Protein 4DKW (pdb70)

Nearest PDB structures (foldseek):
  4dkw-assembly2_B  TM=1.005E+00  e=5.550E-45  Lederbergvirus P22
  2w36-assembly1_A  TM=4.297E-01  e=3.654E-02  Thermotoga maritima
  6ozg-assembly1_A  TM=3.885E-01  e=4.145E-02  Thermotoga maritima
  6ozf-assembly1_A  TM=3.669E-01  e=4.415E-02  Thermotoga maritima
  3hd0-assembly1_A  TM=2.990E-01  e=3.220E-02  Thermotoga maritima

Secondary structure (DSSP, 8-state):
--TTEES--S-HHHHEE---PPPTTSEEEEEEE--SSSPEEEEEEEEETTTTEEEEEEEEEESS--HHHHHHHHHHHHTT-EEE---SS-SSSSS-HHHHHHHHHHHT-EE-SS----TTS---HHHHHHHHHHHHHTT-EEEETT-HHHHHHHHH-EE-TTS-B--SS-HHHHHHHHHHHTGGG-EEHHHHH-/--BTEES--S-HHHHEE---PPPTTSEEEEEEE--SSSPEEEEEEEEETTTTEEEEEEEEEESS--HHHHHHHHHHHHTT-EEE---SS-SSSSS-HHHHHHHHHHHT-EE-SS----TTS---HHHHHHHHHHHHHTT-EEEETT-HHHHHHHHH-EE-TTS-B--SS-HHHHHHHHHHHTGGG-EEHHHHH-/--BTEES--S-HHHHEE---PPPTTSEEEEEEE--SSSPEEEEEEEEETTTTEEEEEEEEEESS--HHHHHHHHHHHHTT-EEE---SS-SSSSS-HHHHHHHHHHHT-EE-SS----TTS---HHHHHHHHHHHHHTT-EEEETT-HHHHHHHHH-EE-TTS-B--SS-HHHHHHHHHHHTGGG-EEHHHHH-/--BTEES--S-HHHHEE---PPPTTSEEEEEEE--SSSPEEEEEEEEETTTTEEEEEEEEEESS--HHHHHHHHHHHHTT-EEE---SS-SSSSS-HHHHHHHHHHHT-EE-SS----TTS---HHHHHHHHHHHHHTT-EEEETT-HHHHHHHHH-EE-TTS-B--SS-HHHHHHHHHHHTGGG-EEHHHHH-

Solvent-accessible surface area: 35412 Å² total; per-residue (Å²): 133,29,45,68,21,38,6,3,142,14,90,13,74,43,0,47,25,30,44,23,161,12,32,58,87,1,47,2,2,0,0,0,16,26,21,132,122,134,34,0,0,0,0,10,1,7,37,13,85,123,31,56,8,4,21,0,2,82,26,39,52,103,47,104,17,62,10,110,89,0,44,49,51,0,100,107,49,0,66,72,6,20,0,0,0,19,48,77,35,141,138,184,133,179,31,11,1,88,101,50,42,68,85,8,40,121,18,34,7,46,21,17,95,93,42,4,17,23,104,127,50,31,74,16,20,2,25,0,3,6,54,9,63,44,11,7,115,94,16,60,1,30,0,1,51,94,3,39,36,2,0,73,1,0,16,72,5,24,33,47,102,24,4,61,18,40,118,80,78,12,13,0,12,22,0,1,10,28,0,11,2,4,59,102,85,10,57,45,45,143,84,12,152,157,166,59,47,72,20,74,6,3,141,12,90,40,128,69,0,6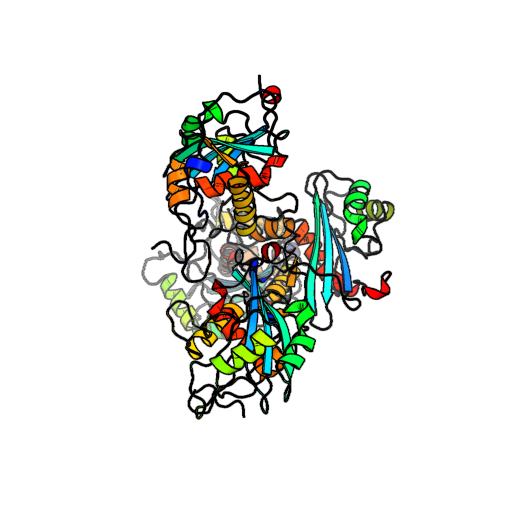0,27,138,58,72,162,12,41,58,89,12,46,3,3,0,0,0,17,26,22,131,123,137,34,0,0,0,0,9,2,6,37,18,87,127,58,56,19,4,36,0,2,81,26,39,52,102,47,106,16,62,10,110,88,0,43,48,51,0,101,109,48,0,68,72,5,19,0,0,0,18,48,33,18,90,136,184,57,119,36,8,1,76,83,47,41,67,100,9,40,118,18,35,6,46,20,18,94,88,23,4,16,23,105,122,52,30,76,11,18,2,19,0,3,6,51,9,64,50,11,7,115,108,30,62,1,44,0,1,53,99,3,69,35,2,0,87,2,0,82,85,6,23,38,48,104,21,4,61,17,40,120,79,78,12,13,0,12,23,0,2,8,28,0,11,2,4,60,101,87,9,56,48,45,142,82,13,152,155,168,58,45,75,22,74,6,3,143,14,90,41,128,68,0,59,26,138,58,72,162,12,42,58,44,12,20,2,2,0,0,0,16,26,23,131,123,135,35,0,0,0,0,9,2,7,5,17,13,46,59,24,19,3,36,0,2,82,27,39,54,103,46,105,16,60,10,109,90,0,42,49,51,0,98,108,50,0,67,73,6,20,0,0,0,19,49,76,34,143,136,185,132,180,30,11,1,93,101,48,42,67,86,8,41,120,17,36,6,46,21,17,92,92,42,4,17,21,44,125,51,31,74,54,30,79,46,0,3,54,63,8,64,74,11,6,114,108,30,60,1,44,0,1,50,100,3,70,37,1,0,86,2,0,83,83,5,24,51,47,153,132,32,145,18,38,132,78,78,12,14,0,12,22,0,1,8,28,0,11,1,4,23,57,86,9,57,8,45,67,78,12,150,154,166,57,44,74,22,74,6,3,143,13,91,39,78,43,0,57,25,32,45,24,160,13,31,56,48,0,18,2,2,0,0,0,16,25,21,131,123,134,36,0,0,0,0,9,2,6,5,13,14,50,30,29,8,4,20,0,2,83,27,38,52,103,47,102,16,60,9,109,88,0,43,49,51,0,99,109,49,0,67,72,6,19,0,0,0,18,49,78,36,141,137,187,133,181,30,11,1,92,101,49,42,67,86,8,39,121,17,35,6,44,21,17,91,91,42,4,17,21,45,124,50,30,75,53,31,80,47,0,3,54,63,9,64,75,10,7,116,90,15,56,1,32,0,1,51,97,2,70,35,2,0,85,2,0,82,83,6,24,52,47,152,132,32,148,18,37,131,78,77,12,13,0,12,21,0,1,8,28,0,11,0,4,28,56,86,11,56,6,44,61,76,12,153,157

Foldseek 3Di:
DLAPHALQPDPQVLQEDAADDDDQQKFKAKEWEDAAQAKIKIWMKIADPVVRAIEGHDIDIGHHDALLRVCVVCVVPQAQHEYAYADPADDPGDDDTPNSLVRNVVSHGNYDPDHFAAPVRHDDPVVLSVVVSVCSVVSRHHYYPVHVLVVVLSVRFHAHNVGHTDPPSCNRVSRVSSCVRVVVRTGRNNVRPD/DLAPHALQPADQVLFEDAADDDDQQKFKAKEWEDAAQAKIKIWMKIADVVVGAIEGHDIDIGHHDALLRVCVVCVVPQAQHEYAYADPADDPGDDDTPNSLVRNVVSHGNYDPDHFAAPVRHDDPVVLSVVVSVCSVVSRHHYYPVHVLVVVLSVRFHAHNVGHTDPDSCNRVSRVSSCVRVVVRTGRNNVSPD/DLAPHALQPADQVLFADAADDDDQQKFKAKEWEDAAQAKIKIWMKIADVVVRAIEGHDIDIGHHDALLRVCVVCVVPQAQHEYAYADPADDPGDDDTPNSLVRNVVSHGNYDPDHFAAPVRHDDPVVLSVVQSVCSVVSRHHYYPVHVLVVVLSVSFHAHNVGHTDPDSCNRVSRVSRCVRVVVRTGRNNVSPD/DLAPHALQPDPQVLQEDADDDDDQQKFKAKEWEDAAQAKIKIWMKIADPVVRAIEGHDIDIGHHDALLRVCVVCVVPQAQHEYAYADPADDPGDDDTPNSLVRNVVSHGNYDPDHFAAPVRHDDPVVLSVVQSVCSVVSRHHYYPVHVLVVVLSVRFHAHNVGHTDPDSCNRVSRVSSCVRVVVRTGRNNVRPD

B-factor: mean 39.51, std 26.54, range [8.55, 176.89]

CATH classification: 3.30.420.280

GO terms:
  GO:0043493 viral terminase complex (C, IDA)
  GO:0098009 viral terminase, large subunit (C, IDA)

InterPro domains:
  IPR027417 P-loop containing nucleoside triphosphate hydrolase [G3DSA:3.40.50.300] (43-286)
  IPR035421 Terminase, large subunit gp17-like, C-terminal [PF17289] (319-470)
  IPR044265 Terminase, large subunit BPP22-like [MF_04148] (12-477)

Organism: Salmonella phage P22 (NCBI:txid10754)

Sequence (776 aa):
TMGSGRIFQIPEETIKCQPFECPDHFYVIDAQDFGWNHPQAHIQLWWDKDADVFYLARVWKKSENTAVQAWGAVKSWANKIPVAWPHDGHQHEKGGGEQLKTQYADAGFSMLPDHATFPDGGNSVESGISELRDLMLEGRFKVFNTCEPFFEEFRLYHRDENGKIVKTNDDVLDATRYGYMMRRFARMMRDIRKTMGSGRIFQIPEETIKCQPFECPDHFYVIDAQDFGWNHPQAHIQLWWDKDADVFYLARVWKKSENTAVQAWGAVKSWANKIPVAWPHDGHQHEKGGGEQLKTQYADAGFSMLPDHATFPDGGNSVESGISELRDLMLEGRFKVFNTCEPFFEEFRLYHRDENGKIVKTNDDVLDATRYGYMMRRFARMMRDIRKTMGSGRIFQIPEETIKCQPFECPDHFYVIDAQDFGWNHPQAHIQLWWDKDADVFYLARVWKKSENTAVQAWGAVKSWANKIPVAWPHDGHQHEKGGGEQLKTQYADAGFSMLPDHATFPDGGNSVESGISELRDLMLEGRFKVFNTCEPFFEEFRLYHRDENGKIVKTNDDVLDATRYGYMMRRFARMMRDIRKTMGSGRIFQIPEETIKCQPFECPDHFYVIDAQDFGWNHPQAHIQLWWDKDADVFYLARVWKKSENTAVQAWGAVKSWANKIPVAWPHDGHQHEKGGGEQLKTQYADAGFSMLPDHATFPDGGNSVESGISELRDLMLEGRFKVFNTCEPFFEEFRLYHRDENGKIVKTNDDVLDATRYGYMMRRFARMMRDIRK

Radius of gyration: 32.74 Å; Cα contacts (8 Å, |Δi|>4): 1589; chains: 4; bounding box: 78×77×93 Å

Structure (mmCIF, N/CA/C/O backbone):
data_4DKW
#
_entry.id   4DKW
#
_cell.length_a   60.921
_cell.length_b   139.795
_cell.length_c   61.005
_cell.angle_alpha   90.00
_cell.angle_beta   95.10
_cell.angle_gamma   90.00
#
_symmetry.space_group_name_H-M   'P 1 21 1'
#
loop_
_entity.id
_entity.type
_entity.pdbx_description
1 polymer 'Large terminase protein'
2 non-polymer 'MAGNESIUM ION'
3 non-polymer 'SULFATE ION'
4 water water
#
loop_
_atom_site.group_PDB
_atom_site.id
_atom_site.type_symbol
_atom_site.label_atom_id
_atom_site.label_alt_id
_atom_site.label_comp_id
_atom_site.label_asym_id
_atom_site.label_entity_id
_atom_site.label_seq_id
_atom_site.pdbx_PDB_ins_code
_atom_site.Cartn_x
_atom_site.Cartn_y
_atom_site.Cartn_z
_atom_site.occupancy
_atom_site.B_iso_or_equiv
_atom_site.auth_seq_id
_atom_site.auth_comp_id
_atom_site.auth_asym_id
_atom_site.auth_atom_id
_atom_site.pdbx_PDB_model_num
ATOM 1 N N . THR A 1 1 ? -51.590 42.050 -16.338 1.00 72.11 289 THR A N 1
ATOM 2 C CA . THR A 1 1 ? -52.494 42.304 -17.459 1.00 81.41 289 THR A CA 1
ATOM 3 C C . THR A 1 1 ? -51.964 41.705 -18.779 1.00 78.46 289 THR A C 1
ATOM 4 O O . THR A 1 1 ? -52.711 41.056 -19.529 1.00 65.79 289 THR A O 1
ATOM 8 N N . MET A 1 2 ? -50.680 41.930 -19.057 1.00 78.54 290 MET A N 1
ATOM 9 C CA . MET A 1 2 ? -49.968 41.191 -20.102 1.00 66.49 290 MET A CA 1
ATOM 10 C C . MET A 1 2 ? -49.060 40.146 -19.469 1.00 65.77 290 MET A C 1
ATOM 11 O O . MET A 1 2 ? -48.070 39.733 -20.073 1.00 65.60 290 MET A O 1
ATOM 16 N N . GLY A 1 3 ? -49.412 39.739 -18.247 1.00 62.47 291 GLY A N 1
ATOM 17 C CA . GLY A 1 3 ? -48.689 38.727 -17.496 1.00 55.82 291 GLY A CA 1
ATOM 18 C C . GLY A 1 3 ? -47.215 39.030 -17.294 1.00 52.66 291 GLY A C 1
ATOM 19 O O . GLY A 1 3 ? -46.843 40.128 -16.867 1.00 45.26 291 GLY A O 1
ATOM 20 N N . SER A 1 4 ? -46.375 38.044 -17.604 1.00 52.26 292 SER A N 1
ATOM 21 C CA . SER A 1 4 ? -44.928 38.219 -17.555 1.00 53.86 292 SER A CA 1
ATOM 22 C C . SER A 1 4 ? -44.384 38.785 -18.877 1.00 55.39 292 SER A C 1
ATOM 23 O O . SER A 1 4 ? -43.171 38.930 -19.049 1.00 56.08 292 SER A O 1
ATOM 26 N N . GLY A 1 5 ? -45.283 39.096 -19.811 1.00 45.87 293 GLY A N 1
ATOM 27 C CA . GLY A 1 5 ? -44.900 39.769 -21.039 1.00 42.94 293 GLY A CA 1
ATOM 28 C C . GLY A 1 5 ? -45.459 39.165 -22.313 1.00 41.64 293 GLY A C 1
ATOM 29 O O . GLY A 1 5 ? -45.897 38.004 -22.340 1.00 37.22 293 GLY A O 1
ATOM 30 N N . ARG A 1 6 ? -45.437 39.962 -23.378 1.00 36.37 294 ARG A N 1
ATOM 31 C CA . ARG A 1 6 ? -45.938 39.515 -24.668 1.00 33.42 294 ARG A CA 1
ATOM 32 C C . ARG A 1 6 ? -45.072 38.423 -25.272 1.00 37.30 294 ARG A C 1
ATOM 33 O O . ARG A 1 6 ? -43.850 38.406 -25.089 1.00 39.23 294 ARG A O 1
ATOM 41 N N . ILE A 1 7 ? -45.726 37.508 -25.984 1.00 32.73 295 ILE A N 1
ATOM 42 C CA . ILE A 1 7 ? -45.069 36.368 -26.591 1.00 30.71 295 ILE A CA 1
ATOM 43 C C . ILE A 1 7 ? -44.289 36.796 -27.832 1.00 32.14 295 ILE A C 1
ATOM 44 O O . ILE A 1 7 ? -43.141 36.391 -28.017 1.00 35.40 295 ILE A O 1
ATOM 49 N N . PHE A 1 8 ? -44.906 37.628 -28.667 1.00 31.86 296 PHE A N 1
ATOM 50 C CA . PHE A 1 8 ? -44.243 38.171 -29.854 1.00 30.62 296 PHE A CA 1
ATOM 51 C C . PHE A 1 8 ? -43.866 39.642 -29.624 1.00 35.98 296 PHE A C 1
ATOM 52 O O . PHE A 1 8 ? -44.655 40.552 -29.886 1.00 37.95 296 PHE A O 1
ATOM 60 N N . GLN A 1 9 ? -42.663 39.879 -29.113 1.00 36.47 297 GLN A N 1
ATOM 61 C CA . GLN A 1 9 ? -42.204 41.247 -28.902 1.00 41.88 297 GLN A CA 1
ATOM 62 C C . GLN A 1 9 ? -41.537 41.793 -30.158 1.00 46.54 297 GLN A C 1
ATOM 63 O O . GLN A 1 9 ? -40.332 42.055 -30.193 1.00 47.36 297 GLN A O 1
ATOM 69 N N . ILE A 1 10 ? -42.362 41.962 -31.184 1.00 43.58 298 ILE A N 1
ATOM 70 C CA . ILE A 1 10 ? -41.924 42.322 -32.514 1.00 42.03 298 ILE A CA 1
ATOM 71 C C . ILE A 1 10 ? -42.869 43.417 -32.988 1.00 44.86 298 ILE A C 1
ATOM 72 O O . ILE A 1 10 ? -44.081 43.315 -32.799 1.00 45.54 298 ILE A O 1
ATOM 77 N N . PRO A 1 11 ? -42.320 44.493 -33.567 1.00 44.99 299 PRO A N 1
ATOM 78 C CA . PRO A 1 11 ? -43.170 45.549 -34.131 1.00 46.11 299 PRO A CA 1
ATOM 79 C C . PRO A 1 11 ? -44.084 44.995 -35.224 1.00 39.50 299 PRO A C 1
ATOM 80 O O . PRO A 1 11 ? -43.576 44.389 -36.168 1.00 44.05 299 PRO A O 1
ATOM 84 N N . GLU A 1 12 ? -45.395 45.198 -35.089 1.00 32.95 300 GLU A N 1
ATOM 85 C CA . GLU A 1 12 ? -46.382 44.764 -36.092 1.00 32.11 300 GLU A CA 1
ATOM 86 C C . GLU A 1 12 ? -46.016 45.114 -37.521 1.00 31.72 300 GLU A C 1
ATOM 87 O O . GLU A 1 12 ? -46.257 44.346 -38.445 1.00 29.57 300 GLU A O 1
ATOM 93 N N . GLU A 1 13 ? -45.448 46.296 -37.697 1.00 35.82 301 GLU A N 1
ATOM 94 C CA . GLU A 1 13 ? -45.151 46.793 -39.022 1.00 34.91 301 GLU A CA 1
ATOM 95 C C . GLU A 1 13 ? -44.055 45.996 -39.715 1.00 36.65 301 GLU A C 1
ATOM 96 O O . GLU A 1 13 ? -44.006 45.960 -40.945 1.00 38.75 301 GLU A O 1
ATOM 102 N N . THR A 1 14 ? -43.203 45.334 -38.930 1.00 31.01 302 THR A N 1
ATOM 103 C CA . THR A 1 14 ? -42.173 44.474 -39.506 1.00 38.76 302 THR A CA 1
ATOM 104 C C . THR A 1 14 ? -42.751 43.200 -40.132 1.00 36.71 302 THR A C 1
ATOM 105 O O . THR A 1 14 ? -42.171 42.649 -41.065 1.00 42.47 302 THR A O 1
ATOM 109 N N . ILE A 1 15 ? -43.906 42.747 -39.651 1.00 34.70 303 ILE A N 1
ATOM 110 C CA . ILE A 1 15 ? -44.517 41.542 -40.225 1.00 27.12 303 ILE A CA 1
ATOM 111 C C . ILE A 1 15 ? -45.718 41.815 -41.146 1.00 26.77 303 ILE A C 1
ATOM 112 O O . ILE A 1 15 ? -46.243 40.899 -41.775 1.00 34.80 303 ILE A O 1
ATOM 117 N N . LYS A 1 16 ? -46.129 43.074 -41.240 1.00 27.61 304 LYS A N 1
ATOM 118 C CA . LYS A 1 16 ? -47.279 43.466 -42.055 1.00 27.84 304 LYS A CA 1
ATOM 119 C C . LYS A 1 16 ? -46.822 43.672 -43.509 1.00 30.06 304 LYS A C 1
ATOM 120 O O . LYS A 1 16 ? -45.712 44.131 -43.741 1.00 32.87 304 LYS A O 1
ATOM 126 N N . CYS A 1 17 ? -47.650 43.303 -44.487 1.00 26.69 305 CYS A N 1
ATOM 127 C CA . CYS A 1 17 ? -47.329 43.582 -45.892 1.00 26.66 305 CYS A CA 1
ATOM 128 C C . CYS A 1 17 ? -48.573 43.959 -46.683 1.00 26.66 305 CYS A C 1
ATOM 129 O O . CYS A 1 17 ? -49.682 43.648 -46.260 1.00 26.42 305 CYS A O 1
ATOM 132 N N . GLN A 1 18 ? -48.380 44.627 -47.824 1.00 30.87 306 GLN A N 1
ATOM 133 C CA . GLN A 1 18 ? -49.467 44.897 -48.775 1.00 27.78 306 GLN A CA 1
ATOM 134 C C . GLN A 1 18 ? -49.922 43.619 -49.464 1.00 26.23 306 GLN A C 1
ATOM 135 O O . GLN A 1 18 ? -49.087 42.813 -49.868 1.00 27.34 306 GLN A O 1
ATOM 141 N N . PRO A 1 19 ? -51.247 43.432 -49.603 1.00 28.52 307 PRO A N 1
ATOM 142 C CA . PRO A 1 19 ? -51.790 42.289 -50.343 1.00 24.68 307 PRO A CA 1
ATOM 143 C C . PRO A 1 19 ? -51.323 42.263 -51.802 1.00 25.66 307 PRO A C 1
ATOM 144 O O . PRO A 1 19 ? -51.072 43.304 -52.403 1.00 32.94 307 PRO A O 1
ATOM 148 N N . PHE A 1 20 ? -51.218 41.064 -52.358 1.00 27.00 308 PHE A N 1
ATOM 149 C CA . PHE A 1 20 ? -50.851 40.867 -53.746 1.00 23.38 308 PHE A CA 1
ATOM 150 C C . PHE A 1 20 ? -51.550 39.600 -54.190 1.00 30.34 308 PHE A C 1
ATOM 151 O O . PHE A 1 20 ? -52.099 38.865 -53.357 1.00 27.16 308 PHE A O 1
ATOM 159 N N . GLU A 1 21 ? -51.551 39.341 -55.492 1.00 32.20 309 GLU A N 1
ATOM 160 C CA . GLU A 1 21 ? -52.119 38.097 -56.003 1.00 32.95 309 GLU A CA 1
ATOM 161 C C . GLU A 1 21 ? -51.124 36.947 -55.905 1.00 27.90 309 GLU A C 1
ATOM 162 O O . GLU A 1 21 ? -49.928 37.114 -56.166 1.00 28.63 309 GLU A O 1
ATOM 168 N N . CYS A 1 22 ? -51.625 35.774 -55.534 1.00 23.21 310 CYS A N 1
ATOM 169 C CA . CYS A 1 22 ? -50.768 34.603 -55.363 1.00 29.27 310 CYS A CA 1
ATOM 170 C C . CYS A 1 22 ? -50.112 34.153 -56.672 1.00 32.39 310 CYS A C 1
ATOM 171 O O . CYS A 1 22 ? -50.806 33.781 -57.624 1.00 34.83 310 CYS A O 1
ATOM 174 N N . PRO A 1 23 ? -48.768 34.181 -56.723 1.00 32.07 311 PRO A N 1
ATOM 175 C CA . PRO A 1 23 ? -48.064 33.636 -57.890 1.00 28.06 311 PRO A CA 1
ATOM 176 C C . PRO A 1 23 ? -48.346 32.134 -58.046 1.00 31.15 311 PRO A C 1
ATOM 177 O O . PRO A 1 23 ? -48.602 31.438 -57.060 1.00 33.49 311 PRO A O 1
ATOM 181 N N . ASP A 1 24 ? -48.304 31.661 -59.285 1.00 32.88 312 ASP A N 1
ATOM 182 C CA . ASP A 1 24 ? -48.569 30.268 -59.624 1.00 28.28 312 ASP A CA 1
ATOM 183 C C . ASP A 1 24 ? -47.745 29.253 -58.835 1.00 25.98 312 ASP A C 1
ATOM 184 O O . ASP A 1 24 ? -48.204 28.148 -58.561 1.00 31.54 312 ASP A O 1
ATOM 189 N N . HIS A 1 25 ? -46.522 29.619 -58.493 1.00 24.06 313 HIS A N 1
ATOM 190 C CA . HIS A 1 25 ? -45.579 28.693 -57.891 1.00 23.96 313 HIS A CA 1
ATOM 191 C C . HIS A 1 25 ? -45.595 28.733 -56.365 1.00 21.25 313 HIS A C 1
ATOM 192 O O . HIS A 1 25 ? -44.842 28.003 -55.730 1.00 25.12 313 HIS A O 1
ATOM 199 N N . PHE A 1 26 ? -46.430 29.581 -55.773 1.00 23.45 314 PHE A N 1
ATOM 200 C CA . PHE A 1 26 ? -46.564 29.593 -54.312 1.00 24.57 314 PHE A CA 1
ATOM 201 C C . PHE A 1 26 ? -47.439 28.432 -53.922 1.00 21.29 314 PHE A C 1
ATOM 202 O O . PHE A 1 26 ? -48.264 28.001 -54.711 1.00 21.55 314 PHE A O 1
ATOM 210 N N . TYR A 1 27 ? -47.251 27.930 -52.707 1.00 20.54 315 TYR A N 1
ATOM 211 C CA . TYR A 1 27 ? -48.113 26.889 -52.168 1.00 21.17 315 TYR A CA 1
ATOM 212 C C . TYR A 1 27 ? -49.179 27.477 -51.244 1.00 21.38 315 TYR A C 1
ATOM 213 O O . TYR A 1 27 ? -48.969 28.520 -50.621 1.00 24.27 315 TYR A O 1
ATOM 222 N N . VAL A 1 28 ? -50.326 26.809 -51.175 1.00 22.24 316 VAL A N 1
ATOM 223 C CA . VAL A 1 28 ? -51.491 27.333 -50.467 1.00 21.44 316 VAL A CA 1
ATOM 224 C C . VAL A 1 28 ? -52.070 26.285 -49.523 1.00 21.04 316 VAL A C 1
ATOM 225 O O . VAL A 1 28 ? -52.245 25.131 -49.904 1.00 24.97 316 VAL A O 1
ATOM 229 N N . ILE A 1 29 ? -52.353 26.689 -48.289 1.00 19.69 317 ILE A N 1
ATOM 230 C CA . ILE A 1 29 ? -53.009 25.812 -47.322 1.00 19.12 317 ILE A CA 1
ATOM 231 C C . ILE A 1 29 ? -53.935 26.629 -46.426 1.00 21.53 317 ILE A C 1
ATOM 232 O O . ILE A 1 29 ? -53.663 27.788 -46.120 1.00 20.15 317 ILE A O 1
ATOM 237 N N . ASP A 1 30 ? -55.057 26.025 -46.056 1.00 25.66 318 ASP A N 1
ATOM 238 C CA . ASP A 1 30 ? -56.013 26.649 -45.155 1.00 24.38 318 ASP A CA 1
ATOM 239 C C . ASP A 1 30 ? -55.925 25.973 -43.802 1.00 27.70 318 ASP A C 1
ATOM 240 O O . ASP A 1 30 ? -55.378 24.869 -43.678 1.00 28.63 318 ASP A O 1
ATOM 245 N N . ALA A 1 31 ? -56.471 26.631 -42.788 1.00 23.31 319 ALA A N 1
ATOM 246 C CA . ALA A 1 31 ? -56.552 26.011 -41.481 1.00 24.71 319 ALA A CA 1
ATOM 247 C C . ALA A 1 31 ? -57.783 26.486 -40.727 1.00 28.12 319 ALA A C 1
ATOM 248 O O . ALA A 1 31 ? -58.303 27.580 -40.982 1.00 24.56 319 ALA A O 1
ATOM 250 N N . GLN A 1 32 ? -58.231 25.655 -39.791 1.00 29.98 320 GLN A N 1
ATOM 251 C CA . GLN A 1 32 ? -59.457 25.899 -39.042 1.00 32.62 320 GLN A CA 1
ATOM 252 C C . GLN A 1 32 ? -59.206 25.781 -37.542 1.00 32.06 320 GLN A C 1
ATOM 253 O O . GLN A 1 32 ? -58.511 24.874 -37.092 1.00 34.01 320 GLN A O 1
ATOM 259 N N . ASP A 1 33 ? -59.758 26.713 -36.773 1.00 28.92 321 ASP A N 1
ATOM 260 C CA . ASP A 1 33 ? -59.887 26.521 -35.337 1.00 32.31 321 ASP A CA 1
ATOM 261 C C . ASP A 1 33 ? -61.377 26.451 -35.074 1.00 29.76 321 ASP A C 1
ATOM 262 O O . ASP A 1 33 ? -62.126 27.320 -35.513 1.00 35.42 321 ASP A O 1
ATOM 267 N N . PHE A 1 34 ? -61.817 25.407 -34.385 1.00 30.68 322 PHE A N 1
ATOM 268 C CA . PHE A 1 34 ? -63.244 25.237 -34.141 1.00 36.18 322 PHE A CA 1
ATOM 269 C C . PHE A 1 34 ? -63.679 26.103 -32.964 1.00 34.38 322 PHE A C 1
ATOM 270 O O . PHE A 1 34 ? -62.869 26.416 -32.084 1.00 36.15 322 PHE A O 1
ATOM 278 N N . GLY A 1 35 ? -64.948 26.508 -32.970 1.00 34.06 323 GLY A N 1
ATOM 279 C CA . GLY A 1 35 ? -65.494 27.324 -31.897 1.00 37.47 323 GLY A CA 1
ATOM 280 C C . GLY A 1 35 ? -66.933 27.770 -32.090 1.00 45.87 323 GLY A C 1
ATOM 281 O O . GLY A 1 35 ? -67.317 28.202 -33.177 1.00 42.76 323 GLY A O 1
ATOM 282 N N . TRP A 1 36 ? -67.731 27.667 -31.029 1.00 50.80 324 TRP A N 1
ATOM 283 C CA . TRP A 1 36 ? -69.092 28.196 -31.054 1.00 57.42 324 TRP A CA 1
ATOM 284 C C . TRP A 1 36 ? -69.243 29.422 -30.134 1.00 57.74 324 TRP A C 1
ATOM 285 O O . TRP A 1 36 ? -69.488 30.540 -30.603 1.00 44.26 324 TRP A O 1
ATOM 296 N N . ASN A 1 37 ? -69.098 29.206 -28.828 1.00 61.37 325 ASN A N 1
ATOM 297 C CA . ASN A 1 37 ? -69.104 30.312 -27.875 1.00 57.82 325 ASN A CA 1
ATOM 298 C C . ASN A 1 37 ? -67.859 31.169 -28.042 1.00 56.24 325 ASN A C 1
ATOM 299 O O . ASN A 1 37 ? -67.927 32.400 -27.998 1.00 61.24 325 ASN A O 1
ATOM 304 N N . HIS A 1 38 ? -66.721 30.498 -28.210 1.00 56.36 326 HIS A N 1
ATOM 305 C CA . HIS A 1 38 ? -65.483 31.146 -28.624 1.00 49.38 326 HIS A CA 1
ATOM 306 C C . HIS A 1 38 ? -65.537 31.330 -30.132 1.00 40.50 326 HIS A C 1
ATOM 307 O O . HIS A 1 38 ? -66.242 30.593 -30.825 1.00 40.59 326 HIS A O 1
ATOM 314 N N . PRO A 1 39 ? -64.805 32.321 -30.651 1.00 38.20 327 PRO A N 1
ATOM 315 C CA . PRO A 1 39 ? -64.800 32.467 -32.110 1.00 38.64 327 PRO A CA 1
ATOM 316 C C . PRO A 1 39 ? -64.170 31.254 -32.794 1.00 32.50 327 PRO A C 1
ATOM 317 O O . PRO A 1 39 ? -63.225 30.674 -32.271 1.00 34.58 327 PRO A O 1
ATOM 321 N N . GLN A 1 40 ? -64.692 30.863 -33.945 1.00 29.58 328 GLN A N 1
ATOM 322 C CA . GLN A 1 40 ? -63.929 29.995 -34.828 1.00 30.59 328 GLN A CA 1
ATOM 323 C C . GLN A 1 40 ? -63.062 30.865 -35.745 1.00 31.71 328 GLN A C 1
ATOM 324 O O . GLN A 1 40 ? -63.324 32.063 -35.918 1.00 32.40 328 GLN A O 1
ATOM 330 N N . ALA A 1 41 ? -62.019 30.272 -36.315 1.00 31.18 329 ALA A N 1
ATOM 331 C CA . ALA A 1 41 ? -61.207 30.967 -37.310 1.00 28.17 329 ALA A CA 1
ATOM 332 C C . ALA A 1 41 ? -60.912 30.070 -38.505 1.00 27.34 329 ALA A C 1
ATOM 333 O O . ALA A 1 41 ? -60.621 28.885 -38.346 1.00 33.83 329 ALA A O 1
ATOM 335 N N . HIS A 1 42 ? -61.009 30.631 -39.703 1.00 24.72 330 HIS A N 1
ATOM 336 C CA . HIS A 1 42 ? -60.512 29.954 -40.893 1.00 21.87 330 HIS A CA 1
ATOM 337 C C . HIS A 1 42 ? -59.494 30.868 -41.570 1.00 29.39 330 HIS A C 1
ATOM 338 O O . HIS A 1 42 ? -59.800 32.029 -41.849 1.00 30.28 330 HIS A O 1
ATOM 345 N N . ILE A 1 43 ? -58.288 30.358 -41.819 1.00 28.75 331 ILE A N 1
ATOM 346 C CA . ILE A 1 43 ? -57.214 31.177 -42.383 1.00 25.52 331 ILE A CA 1
ATOM 347 C C . ILE A 1 43 ? -56.670 30.567 -43.656 1.00 23.21 331 ILE A C 1
ATOM 348 O O . ILE A 1 43 ? -56.895 29.396 -43.939 1.00 22.38 331 ILE A O 1
ATOM 353 N N . GLN A 1 44 ? -55.944 31.372 -44.419 1.00 27.17 332 GLN A N 1
ATOM 354 C CA . GLN A 1 44 ? -55.224 30.869 -45.578 1.00 24.95 332 GLN A CA 1
ATOM 355 C C . GLN A 1 44 ? -53.796 31.389 -45.536 1.00 23.72 332 GLN A C 1
ATOM 356 O O . GLN A 1 44 ? -53.550 32.585 -45.366 1.00 21.43 332 GLN A O 1
ATOM 362 N N . LEU A 1 45 ? -52.862 30.468 -45.696 1.00 17.80 333 LEU A N 1
ATOM 363 C CA . LEU A 1 45 ? -51.462 30.771 -45.627 1.00 16.23 333 LEU A CA 1
ATOM 364 C C . LEU A 1 45 ? -50.855 30.483 -46.993 1.00 23.65 333 LEU A C 1
ATOM 365 O O . LEU A 1 45 ? -51.170 29.465 -47.614 1.00 20.04 333 LEU A O 1
ATOM 370 N N . TRP A 1 46 ? -50.013 31.388 -47.485 1.00 21.92 334 TRP A N 1
ATOM 371 C CA . TRP A 1 46 ? -49.282 31.131 -48.720 1.00 20.71 334 TRP A CA 1
ATOM 372 C C . TRP A 1 46 ? -47.833 30.888 -48.361 1.00 21.15 334 TRP A C 1
ATOM 373 O O . TRP A 1 46 ? -47.298 31.538 -47.458 1.00 25.22 334 TRP A O 1
ATOM 384 N N . TRP A 1 47 ? -47.213 29.940 -49.058 1.00 21.36 335 TRP A N 1
ATOM 385 C CA . TRP A 1 47 ? -45.818 29.577 -48.825 1.00 16.08 335 TRP A CA 1
ATOM 386 C C . TRP A 1 47 ? -45.011 29.671 -50.129 1.00 20.27 335 TRP A C 1
ATOM 387 O O . TRP A 1 47 ? -45.242 28.925 -51.079 1.00 25.68 335 TRP A O 1
ATOM 398 N N . ASP A 1 48 ? -44.084 30.615 -50.162 1.00 20.61 336 ASP A N 1
ATOM 399 C CA . ASP A 1 48 ? -43.081 30.697 -51.200 1.00 20.35 336 ASP A CA 1
ATOM 400 C C . ASP A 1 48 ? -41.982 29.750 -50.742 1.00 21.72 336 ASP A C 1
ATOM 401 O O . ASP A 1 48 ? -41.217 30.093 -49.850 1.00 22.30 336 ASP A O 1
ATOM 406 N N . LYS A 1 49 ? -41.901 28.558 -51.329 1.00 21.00 337 LYS A N 1
ATOM 407 C CA . LYS A 1 49 ? -40.869 27.594 -50.928 1.00 18.47 337 LYS A CA 1
ATOM 408 C C . LYS A 1 49 ? -39.471 27.944 -51.393 1.00 23.00 337 LYS A C 1
ATOM 409 O O . LYS A 1 49 ? -38.496 27.503 -50.792 1.00 23.31 337 LYS A O 1
ATOM 415 N N . ASP A 1 50 ? -39.373 28.725 -52.470 1.00 25.03 338 ASP A N 1
ATOM 416 C CA . ASP A 1 50 ? -38.082 29.169 -53.001 1.00 28.74 338 ASP A CA 1
ATOM 417 C C . ASP A 1 50 ? -37.376 30.148 -52.054 1.00 25.36 338 ASP A C 1
ATOM 418 O O . ASP A 1 50 ? -36.217 29.934 -51.688 1.00 27.36 338 ASP A O 1
ATOM 423 N N . ALA A 1 51 ? -38.074 31.215 -51.667 1.00 21.75 339 ALA A N 1
ATOM 424 C CA . ALA A 1 51 ? -37.540 32.168 -50.695 1.00 21.00 339 ALA A CA 1
ATOM 425 C C . ALA A 1 51 ? -37.759 31.662 -49.263 1.00 22.29 339 ALA A C 1
ATOM 426 O O . ALA A 1 51 ? -37.134 32.158 -48.323 1.00 31.43 339 ALA A O 1
ATOM 428 N N . ASP A 1 52 ? -38.654 30.680 -49.113 1.00 21.67 340 ASP A N 1
ATOM 429 C CA . ASP A 1 52 ? -39.041 30.127 -47.809 1.00 20.47 340 ASP A CA 1
ATOM 430 C C . ASP A 1 52 ? -39.660 31.232 -46.948 1.00 24.39 340 ASP A C 1
ATOM 431 O O . ASP A 1 52 ? -39.217 31.498 -45.832 1.00 23.38 340 ASP A O 1
ATOM 436 N N . VAL A 1 53 ? -40.685 31.879 -47.503 1.00 23.13 341 VAL A N 1
ATOM 437 C CA . VAL A 1 53 ? -41.404 32.968 -46.846 1.00 17.55 341 VAL A CA 1
ATOM 438 C C . VAL A 1 53 ? -42.883 32.607 -46.774 1.00 16.18 341 VAL A C 1
ATOM 439 O O . VAL A 1 53 ? -43.435 32.067 -47.732 1.00 18.01 341 VAL A O 1
ATOM 443 N N . PHE A 1 54 ? -43.515 32.908 -45.639 1.00 16.99 342 PHE A N 1
ATOM 444 C CA . PHE A 1 54 ? -44.932 32.631 -45.420 1.00 21.87 342 PHE A CA 1
ATOM 445 C C . PHE A 1 54 ? -45.748 33.913 -45.412 1.00 21.08 342 PHE A C 1
ATOM 446 O O . PHE A 1 54 ? -45.311 34.921 -44.857 1.00 21.64 342 PHE A O 1
ATOM 454 N N . TYR A 1 55 ? -46.929 33.865 -46.030 1.00 21.21 343 TYR A N 1
ATOM 455 C CA . TYR A 1 55 ? -47.845 35.006 -46.049 1.00 20.72 343 TYR A CA 1
ATOM 456 C C . TYR A 1 55 ? -49.200 34.561 -45.523 1.00 21.78 343 TYR A C 1
ATOM 457 O O . TYR A 1 55 ? -49.830 33.667 -46.092 1.00 18.97 343 TYR A O 1
ATOM 466 N N . LEU A 1 56 ? -49.636 35.161 -44.423 1.00 18.87 344 LEU A N 1
ATOM 467 C CA . LEU A 1 56 ? -50.981 34.933 -43.944 1.00 18.55 344 LEU A CA 1
ATOM 468 C C . LEU A 1 56 ? -51.873 35.835 -44.790 1.00 23.46 344 LEU A C 1
ATOM 469 O O . LEU A 1 56 ? -51.910 37.043 -44.585 1.00 20.19 344 LEU A O 1
ATOM 474 N N . ALA A 1 57 ? -52.564 35.244 -45.766 1.00 22.69 345 ALA A N 1
ATOM 475 C CA . ALA A 1 57 ? -53.243 36.017 -46.805 1.00 21.64 345 ALA A CA 1
ATOM 476 C C . ALA A 1 57 ? -54.746 36.242 -46.575 1.00 25.44 345 ALA A C 1
ATOM 477 O O . ALA A 1 57 ? -55.300 37.230 -47.044 1.00 31.07 345 ALA A O 1
ATOM 479 N N . ARG A 1 58 ? -55.408 35.319 -45.880 1.00 22.33 346 ARG A N 1
ATOM 480 C CA . ARG A 1 58 ? -56.837 35.454 -45.614 1.00 20.98 346 ARG A CA 1
ATOM 481 C C . ARG A 1 58 ? -57.135 35.045 -44.179 1.00 23.94 346 ARG A C 1
ATOM 482 O O . ARG A 1 58 ? -56.579 34.073 -43.687 1.00 24.57 346 ARG A O 1
ATOM 490 N N . VAL A 1 59 ? -58.008 35.802 -43.516 1.00 26.83 347 VAL A N 1
ATOM 491 C CA . VAL A 1 59 ? -58.426 35.523 -42.144 1.00 25.63 347 VAL A CA 1
ATOM 492 C C . VAL A 1 59 ? -59.911 35.802 -41.972 1.00 30.41 347 VAL A C 1
ATOM 493 O O . VAL A 1 59 ? -60.401 36.855 -42.385 1.00 30.87 347 VAL A O 1
ATOM 497 N N . TRP A 1 60 ? -60.622 34.850 -41.373 1.00 29.32 348 TRP A N 1
ATOM 498 C CA . TRP A 1 60 ? -62.021 35.030 -41.019 1.00 22.67 348 TRP A CA 1
ATOM 499 C C . TRP A 1 60 ? -62.219 34.509 -39.601 1.00 29.40 348 TRP A C 1
ATOM 500 O O . TRP A 1 60 ? -61.812 33.395 -39.275 1.00 28.78 348 TRP A O 1
ATOM 511 N N . LYS A 1 61 ? -62.825 35.328 -38.752 1.00 30.73 349 LYS A N 1
ATOM 512 C CA . LYS A 1 61 ? -63.025 34.974 -37.353 1.00 30.12 349 LYS A CA 1
ATOM 513 C C . LYS A 1 61 ? -64.430 35.367 -36.918 1.00 33.90 349 LYS A C 1
ATOM 514 O O . LYS A 1 61 ? -64.844 36.513 -37.122 1.00 34.03 349 LYS A O 1
ATOM 520 N N . LYS A 1 62 ? -65.168 34.423 -36.331 1.00 34.46 350 LYS A N 1
ATOM 521 C CA . LYS A 1 62 ? -66.552 34.688 -35.955 1.00 36.43 350 LYS A CA 1
ATOM 522 C C . LYS A 1 62 ? -67.108 33.727 -34.906 1.00 38.30 350 LYS A C 1
ATOM 523 O O . LYS A 1 62 ? -66.884 32.516 -34.975 1.00 39.14 350 LYS A O 1
ATOM 529 N N . SER A 1 63 ? -67.833 34.284 -33.936 1.00 40.72 351 SER A N 1
ATOM 530 C CA . SER A 1 63 ? -68.536 33.496 -32.923 1.00 40.88 351 SER A CA 1
ATOM 531 C C . SER A 1 63 ? -69.886 33.010 -33.437 1.00 40.84 351 SER A C 1
ATOM 532 O O . SER A 1 63 ? -70.502 33.634 -34.300 1.00 40.61 351 SER A O 1
ATOM 535 N N . GLU A 1 64 ? -70.339 31.891 -32.886 1.00 45.25 352 GLU A N 1
ATOM 536 C CA . GLU A 1 64 ? -71.691 31.385 -33.117 1.00 50.71 352 GLU A CA 1
ATOM 537 C C . GLU A 1 64 ? -72.072 31.249 -34.589 1.00 49.23 352 GLU A C 1
ATOM 538 O O . GLU A 1 64 ? -73.154 31.669 -35.004 1.00 48.04 352 GLU A O 1
ATOM 544 N N . ASN A 1 65 ? -71.163 30.671 -35.368 1.00 45.67 353 ASN A N 1
ATOM 545 C CA . ASN A 1 65 ? -71.445 30.295 -36.751 1.00 47.83 353 ASN A CA 1
ATOM 546 C C . ASN A 1 65 ? -71.284 28.791 -36.956 1.00 44.59 353 ASN A C 1
ATOM 547 O O . ASN A 1 65 ? -70.376 28.163 -36.404 1.00 39.14 353 ASN A O 1
ATOM 552 N N . THR A 1 66 ? -72.179 28.212 -37.744 1.00 44.74 354 THR A N 1
ATOM 553 C CA . THR A 1 66 ? -72.080 26.805 -38.082 1.00 45.34 354 THR A CA 1
ATOM 554 C C . THR A 1 66 ? -71.028 26.615 -39.165 1.00 46.20 354 THR A C 1
ATOM 555 O O . THR A 1 66 ? -70.482 27.589 -39.688 1.00 47.81 354 THR A O 1
ATOM 559 N N . ALA A 1 67 ? -70.743 25.360 -39.500 1.00 44.98 355 ALA A N 1
ATOM 560 C CA . ALA A 1 67 ? -69.812 25.056 -40.582 1.00 41.18 355 ALA A CA 1
ATOM 561 C C . ALA A 1 67 ? -70.359 25.530 -41.933 1.00 45.26 355 ALA A C 1
ATOM 562 O O . ALA A 1 67 ? -69.596 25.997 -42.783 1.00 43.85 355 ALA A O 1
ATOM 564 N N . VAL A 1 68 ? -71.678 25.412 -42.117 1.00 51.05 356 VAL A N 1
ATOM 565 C CA . VAL A 1 68 ? -72.355 25.881 -43.328 1.00 46.20 356 VAL A CA 1
ATOM 566 C C . VAL A 1 68 ? -72.206 27.393 -43.495 1.00 49.07 356 VAL A C 1
ATOM 567 O O . VAL A 1 68 ? -71.999 27.886 -44.603 1.00 45.31 356 VAL A O 1
ATOM 571 N N . GLN A 1 69 ? -72.301 28.123 -42.385 1.00 50.08 357 GLN A N 1
ATOM 572 C CA . GLN A 1 69 ? -72.096 29.566 -42.405 1.00 43.87 357 GLN A CA 1
ATOM 573 C C . GLN A 1 69 ? -70.636 29.934 -42.655 1.00 45.17 357 GLN A C 1
ATOM 574 O O . GLN A 1 69 ? -70.358 30.906 -43.358 1.00 47.17 357 GLN A O 1
ATOM 580 N N . ALA A 1 70 ? -69.712 29.171 -42.073 1.00 36.29 358 ALA A N 1
ATOM 581 C CA . ALA A 1 70 ? -68.293 29.405 -42.302 1.00 35.01 358 ALA A CA 1
ATOM 582 C C . ALA A 1 70 ? -67.981 29.261 -43.789 1.00 38.48 358 ALA A C 1
ATOM 583 O O . ALA A 1 70 ? -67.369 30.142 -44.394 1.00 35.84 358 ALA A O 1
ATOM 585 N N . TRP A 1 71 ? -68.438 28.160 -44.374 1.00 44.39 359 TRP A N 1
ATOM 586 C CA . TRP A 1 71 ? -68.252 27.896 -45.798 1.00 42.94 359 TRP A CA 1
ATOM 587 C C . TRP A 1 71 ? -68.826 29.001 -46.680 1.00 46.38 359 TRP A C 1
ATOM 588 O O . TRP A 1 71 ? -68.200 29.412 -47.647 1.00 46.57 359 TRP A O 1
ATOM 599 N N . GLY A 1 72 ? -70.014 29.488 -46.344 1.00 43.41 360 GLY A N 1
ATOM 600 C CA . GLY A 1 72 ? -70.585 30.607 -47.073 1.00 42.19 360 GLY A CA 1
ATOM 601 C C . GLY A 1 72 ? -69.756 31.879 -46.979 1.00 47.77 360 GLY A C 1
ATOM 602 O O . GLY A 1 72 ? -69.724 32.680 -47.912 1.00 46.07 360 GLY A O 1
ATOM 603 N N . ALA A 1 73 ? -69.072 32.064 -45.856 1.00 46.51 361 ALA A N 1
ATOM 604 C CA . ALA A 1 73 ? -68.282 33.272 -45.633 1.00 44.30 361 ALA A CA 1
ATOM 605 C C . ALA A 1 73 ? -66.891 33.247 -46.277 1.00 40.98 361 ALA A C 1
ATOM 606 O O . ALA A 1 73 ? -66.321 34.310 -46.540 1.00 40.72 361 ALA A O 1
ATOM 608 N N . VAL A 1 74 ? -66.336 32.058 -46.519 1.00 43.44 362 VAL A N 1
ATOM 609 C CA . VAL A 1 74 ? -64.947 31.972 -46.989 1.00 42.26 362 VAL A CA 1
ATOM 610 C C . VAL A 1 74 ? -64.736 31.139 -48.251 1.00 42.35 362 VAL A C 1
ATOM 611 O O . VAL A 1 74 ? -63.608 31.050 -48.737 1.00 41.65 362 VAL A O 1
ATOM 615 N N . LYS A 1 75 ? -65.793 30.529 -48.786 1.00 45.01 363 LYS A N 1
ATOM 616 C CA . LYS A 1 75 ? -65.623 29.586 -49.902 1.00 44.02 363 LYS A CA 1
ATOM 617 C C . LYS A 1 75 ? -64.976 30.191 -51.143 1.00 41.80 363 LYS A C 1
ATOM 618 O O . LYS A 1 75 ? -64.365 29.466 -51.930 1.00 35.54 363 LYS A O 1
ATOM 624 N N . SER A 1 76 ? -65.105 31.506 -51.312 1.00 40.48 364 SER A N 1
ATOM 625 C CA . SER A 1 76 ? -64.508 32.189 -52.459 1.00 40.07 364 SER A CA 1
ATOM 626 C C . SER A 1 76 ? -62.996 31.987 -52.510 1.00 41.31 364 SER A C 1
ATOM 627 O O . SER A 1 76 ? -62.427 31.825 -53.593 1.00 41.89 364 SER A O 1
ATOM 630 N N . TRP A 1 77 ? -62.352 31.986 -51.341 1.00 38.99 365 TRP A N 1
ATOM 631 C CA . TRP A 1 77 ? -60.915 31.713 -51.266 1.00 30.39 365 TRP A CA 1
ATOM 632 C C . TRP A 1 77 ? -60.552 30.321 -50.717 1.00 31.46 365 TRP A C 1
ATOM 633 O O . TRP A 1 77 ? -59.469 29.792 -51.011 1.00 36.01 365 TRP A O 1
ATOM 644 N N . ALA A 1 78 ? -61.457 29.726 -49.942 1.00 31.79 366 ALA A N 1
ATOM 645 C CA . ALA A 1 78 ? -61.193 28.441 -49.296 1.00 27.70 366 ALA A CA 1
ATOM 646 C C . ALA A 1 78 ? -61.453 27.237 -50.205 1.00 30.76 366 ALA A C 1
ATOM 647 O O . ALA A 1 78 ? -61.028 26.130 -49.903 1.00 30.84 366 ALA A O 1
ATOM 649 N N . ASN A 1 79 ? -62.160 27.455 -51.310 1.00 32.53 367 ASN A N 1
ATOM 650 C CA . ASN A 1 79 ? -62.557 26.367 -52.198 1.00 33.92 367 ASN A CA 1
ATOM 651 C C . ASN A 1 79 ? -61.378 25.533 -52.709 1.00 36.61 367 ASN A C 1
ATOM 652 O O . ASN A 1 79 ? -60.430 26.075 -53.278 1.00 36.77 367 ASN A O 1
ATOM 657 N N . LYS A 1 80 ? -61.456 24.221 -52.481 1.00 38.22 368 LYS A N 1
ATOM 658 C CA . LYS A 1 80 ? -60.466 23.235 -52.938 1.00 37.89 368 LYS A CA 1
ATOM 659 C C . LYS A 1 80 ? -59.116 23.266 -52.212 1.00 33.32 368 LYS A C 1
ATOM 660 O O . LYS A 1 80 ? -58.225 22.478 -52.526 1.00 39.11 368 LYS A O 1
ATOM 666 N N . ILE A 1 81 ? -58.965 24.155 -51.236 1.00 30.02 369 ILE A N 1
ATOM 667 C CA . ILE A 1 81 ? -57.707 24.262 -50.490 1.00 27.41 369 ILE A CA 1
ATOM 668 C C . ILE A 1 81 ? -57.711 23.311 -49.291 1.00 24.85 369 ILE A C 1
ATOM 669 O O . ILE A 1 81 ? -58.662 23.322 -48.509 1.00 33.58 369 ILE A O 1
ATOM 674 N N . PRO A 1 82 ? -56.660 22.480 -49.143 1.00 31.11 370 PRO A N 1
ATOM 675 C CA . PRO A 1 82 ? -56.603 21.551 -48.002 1.00 31.43 370 PRO A CA 1
ATOM 676 C C . PRO A 1 82 ? -56.670 22.314 -46.681 1.00 32.65 370 PRO A C 1
ATOM 677 O O . PRO A 1 82 ? -56.085 23.396 -46.575 1.00 29.51 370 PRO A O 1
ATOM 681 N N . VAL A 1 83 ? -57.377 21.770 -45.697 1.00 29.89 371 VAL A N 1
ATOM 682 C CA . VAL A 1 83 ? -57.569 22.461 -44.425 1.00 28.01 371 VAL A CA 1
ATOM 683 C C . VAL A 1 83 ? -56.970 21.696 -43.251 1.00 31.44 371 VAL A C 1
ATOM 684 O O . VAL A 1 83 ? -57.309 20.532 -43.022 1.00 34.07 371 VAL A O 1
ATOM 688 N N . ALA A 1 84 ? -56.070 22.349 -42.518 1.00 30.88 372 ALA A N 1
ATOM 689 C CA . ALA A 1 84 ? -55.514 21.782 -41.285 1.00 28.37 372 ALA A CA 1
ATOM 690 C C . ALA A 1 84 ? -56.462 22.102 -40.128 1.00 30.03 372 ALA A C 1
ATOM 691 O O . ALA A 1 84 ? -57.141 23.125 -40.148 1.00 28.79 372 ALA A O 1
ATOM 693 N N . TRP A 1 85 ? -56.527 21.221 -39.136 1.00 30.76 373 TRP A N 1
ATOM 694 C CA . TRP A 1 85 ? -57.469 21.386 -38.036 1.00 31.16 373 TRP A CA 1
ATOM 695 C C . TRP A 1 85 ? -56.995 20.638 -36.792 1.00 34.78 373 TRP A C 1
ATOM 696 O O . TRP A 1 85 ? -56.252 19.661 -36.902 1.00 41.51 373 TRP A O 1
ATOM 707 N N . PRO A 1 86 ? -57.416 21.099 -35.600 1.00 36.05 374 PRO A N 1
ATOM 708 C CA . PRO A 1 86 ? -56.891 20.579 -34.333 1.00 39.14 374 PRO A CA 1
ATOM 709 C C . PRO A 1 86 ? -57.673 19.413 -33.753 1.00 49.63 374 PRO A C 1
ATOM 710 O O . PRO A 1 86 ? -58.611 18.919 -34.381 1.00 36.64 374 PRO A O 1
ATOM 714 N N . HIS A 1 87 ? -57.249 18.999 -32.557 1.00 69.53 375 HIS A N 1
ATOM 715 C CA . HIS A 1 87 ? -58.045 18.207 -31.628 1.00 75.28 375 HIS A CA 1
ATOM 716 C C . HIS A 1 87 ? -57.892 16.724 -31.814 1.00 96.10 375 HIS A C 1
ATOM 717 O O . HIS A 1 87 ? -58.670 16.090 -32.522 1.00 106.50 375 HIS A O 1
ATOM 724 N N . ASP A 1 88 ? -56.903 16.161 -31.133 1.00 112.10 376 ASP A N 1
ATOM 725 C CA . ASP A 1 88 ? -56.824 14.706 -31.024 1.00 124.15 376 ASP A CA 1
ATOM 726 C C . ASP A 1 88 ? -57.733 14.143 -29.916 1.00 132.97 376 ASP A C 1
ATOM 727 O O . ASP A 1 88 ? -57.280 13.386 -29.052 1.00 138.77 376 ASP A O 1
ATOM 732 N N . GLY A 1 89 ? -59.012 14.526 -29.954 1.00 133.59 377 GLY A N 1
ATOM 733 C CA . GLY A 1 89 ? -60.013 13.965 -29.061 1.00 136.06 377 GLY A CA 1
ATOM 734 C C . GLY A 1 89 ? -60.517 14.871 -27.950 1.00 137.68 377 GLY A C 1
ATOM 735 O O . GLY A 1 89 ? -61.442 15.669 -28.139 1.00 136.26 377 GLY A O 1
ATOM 736 N N . HIS A 1 90 ? -59.862 14.762 -26.798 1.00 139.38 378 HIS A N 1
ATOM 737 C CA . HIS A 1 90 ? -60.379 15.240 -25.514 1.00 141.51 378 HIS A CA 1
ATOM 738 C C . HIS A 1 90 ? -60.723 16.736 -25.355 1.00 145.54 378 HIS A C 1
ATOM 739 O O . HIS A 1 90 ? -59.862 17.612 -25.496 1.00 147.60 378 HIS A O 1
ATOM 746 N N . GLN A 1 91 ? -61.998 16.992 -25.058 1.00 144.69 379 GLN A N 1
ATOM 747 C CA . GLN A 1 91 ? -62.474 18.278 -24.554 1.00 142.89 379 GLN A CA 1
ATOM 748 C C . GLN A 1 91 ? -63.765 18.011 -23.772 1.00 155.21 379 GLN A C 1
ATOM 749 O O . GLN A 1 91 ? -64.845 18.456 -24.166 1.00 157.09 379 GLN A O 1
ATOM 755 N N . HIS A 1 92 ? -63.635 17.272 -22.669 1.00 161.72 380 HIS A N 1
ATOM 756 C CA . HIS A 1 92 ? -64.769 16.721 -21.909 1.00 165.75 380 HIS A CA 1
ATOM 757 C C . HIS A 1 92 ? -65.622 15.756 -22.750 1.00 170.95 380 HIS A C 1
ATOM 758 O O . HIS A 1 92 ? -66.844 15.690 -22.597 1.00 171.03 380 HIS A O 1
ATOM 765 N N . GLU A 1 93 ? -64.941 15.026 -23.635 1.00 173.80 381 GLU A N 1
ATOM 766 C CA . GLU A 1 93 ? -65.514 13.957 -24.458 1.00 175.29 381 GLU A CA 1
ATOM 767 C C . GLU A 1 93 ? -66.476 14.410 -25.559 1.00 175.21 381 GLU A C 1
ATOM 768 O O . GLU A 1 93 ? -66.537 15.589 -25.900 1.00 176.58 381 GLU A O 1
ATOM 774 N N . LYS A 1 94 ? -67.212 13.445 -26.107 1.00 169.56 382 LYS A N 1
ATOM 775 C CA . LYS A 1 94 ? -68.113 13.650 -27.244 1.00 155.21 382 LYS A CA 1
ATOM 776 C C . LYS A 1 94 ? -67.349 14.093 -28.498 1.00 147.11 382 LYS A C 1
ATOM 777 O O . LYS A 1 94 ? -66.117 14.074 -28.521 1.00 143.59 382 LYS A O 1
ATOM 783 N N . GLY A 1 95 ? -68.083 14.480 -29.538 1.00 142.89 383 GLY A N 1
ATOM 784 C CA . GLY A 1 95 ? -67.482 14.797 -30.824 1.00 136.70 383 GLY A CA 1
ATOM 785 C C . GLY A 1 95 ? -66.569 16.014 -30.843 1.00 127.84 383 GLY A C 1
ATOM 786 O O . GLY A 1 95 ? -67.025 17.144 -31.025 1.00 122.30 383 GLY A O 1
ATOM 787 N N . GLY A 1 96 ? -65.270 15.779 -30.672 1.00 123.42 384 GLY A N 1
ATOM 788 C CA . GLY A 1 96 ? -64.284 16.843 -30.701 1.00 114.73 384 GLY A CA 1
ATOM 789 C C . GLY A 1 96 ? -63.783 17.110 -32.106 1.00 107.65 384 GLY A C 1
ATOM 790 O O . GLY A 1 96 ? -64.550 17.514 -32.979 1.00 110.27 384 GLY A O 1
ATOM 791 N N . GLY A 1 97 ? -62.494 16.877 -32.327 1.00 95.32 385 GLY A N 1
ATOM 792 C CA . GLY A 1 97 ? -61.877 17.161 -33.609 1.00 76.73 385 GLY A CA 1
ATOM 793 C C . GLY A 1 97 ? -62.473 16.456 -34.805 1.00 72.37 385 GLY A C 1
ATOM 794 O O . GLY A 1 97 ? -62.884 17.114 -35.759 1.00 63.94 385 GLY A O 1
ATOM 795 N N . GLU A 1 98 ? -62.537 15.125 -34.745 1.00 83.99 386 GLU A N 1
ATOM 796 C CA . GLU A 1 98 ? -62.928 14.296 -35.895 1.00 86.12 386 GLU A CA 1
ATOM 797 C C . GLU A 1 98 ? -64.397 14.414 -36.306 1.00 88.24 386 GLU A C 1
ATOM 798 O O . GLU A 1 98 ? -64.723 14.310 -37.492 1.00 89.89 386 GLU A O 1
ATOM 804 N N . GLN A 1 99 ? -65.280 14.619 -35.332 1.00 86.05 387 GLN A N 1
ATOM 805 C CA . GLN A 1 99 ? -66.698 14.788 -35.631 1.00 85.71 387 GLN A CA 1
ATOM 806 C C . GLN A 1 99 ? -66.994 16.181 -36.184 1.00 73.33 387 GLN A C 1
ATOM 807 O O . GLN A 1 99 ? -67.857 16.344 -37.047 1.00 68.18 387 GLN A O 1
ATOM 813 N N . LEU A 1 100 ? -66.276 17.181 -35.678 1.00 67.19 388 LEU A N 1
ATOM 814 C CA . LEU A 1 100 ? -66.388 18.549 -36.183 1.00 57.38 388 LEU A CA 1
ATOM 815 C C . LEU A 1 100 ? -65.821 18.665 -37.596 1.00 48.36 388 LEU A C 1
ATOM 816 O O . LEU A 1 100 ? -66.384 19.360 -38.445 1.00 48.16 388 LEU A O 1
ATOM 821 N N . LYS A 1 101 ? -64.710 17.976 -37.844 1.00 41.43 389 LYS A N 1
ATOM 822 C CA . LYS A 1 101 ? -64.092 17.971 -39.165 1.00 45.90 389 LYS A CA 1
ATOM 823 C C . LYS A 1 101 ? -65.055 17.405 -40.211 1.00 46.46 389 LYS A C 1
ATOM 824 O O . LYS A 1 101 ? -65.065 17.856 -41.359 1.00 47.10 389 LYS A O 1
ATOM 830 N N . THR A 1 102 ? -65.876 16.441 -39.793 1.00 50.30 390 THR A N 1
ATOM 831 C CA . THR A 1 102 ? -66.885 15.821 -40.653 1.00 48.53 390 THR A CA 1
ATOM 832 C C . THR A 1 102 ? -67.950 16.830 -41.063 1.00 49.86 390 THR A C 1
ATOM 833 O O . THR A 1 102 ? -68.340 16.895 -42.226 1.00 51.13 390 THR A O 1
ATOM 837 N N . GLN A 1 103 ? -68.416 17.617 -40.099 1.00 51.63 391 GLN A N 1
ATOM 838 C CA . GLN A 1 103 ? -69.413 18.649 -40.360 1.00 53.78 391 GLN A CA 1
ATOM 839 C C . GLN A 1 103 ? -68.868 19.690 -41.334 1.00 51.83 391 GLN A C 1
ATOM 840 O O . GLN A 1 103 ? -69.606 20.226 -42.162 1.00 52.91 391 GLN A O 1
ATOM 846 N N . TYR A 1 104 ? -67.572 19.974 -41.226 1.00 47.97 392 TYR A N 1
ATOM 847 C CA . TYR A 1 104 ? -66.925 20.963 -42.092 1.00 47.14 392 TYR A CA 1
ATOM 848 C C . TYR A 1 104 ? -66.667 20.412 -43.497 1.00 42.53 392 TYR A C 1
ATOM 849 O O . TYR A 1 104 ? -66.835 21.123 -44.493 1.00 39.29 392 TYR A O 1
ATOM 858 N N . ALA A 1 105 ? -66.280 19.140 -43.568 1.00 41.79 393 ALA A N 1
ATOM 859 C CA . ALA A 1 105 ? -66.121 18.465 -44.848 1.00 36.14 393 ALA A CA 1
ATOM 860 C C . ALA A 1 105 ? -67.460 18.415 -45.575 1.00 37.09 393 ALA A C 1
ATOM 861 O O . ALA A 1 105 ? -67.533 18.659 -46.782 1.00 43.49 393 ALA A O 1
ATOM 863 N N . ASP A 1 106 ? -68.522 18.109 -44.831 1.00 46.63 394 ASP A N 1
ATOM 864 C CA . ASP A 1 106 ? -69.859 17.994 -45.410 1.00 51.60 394 ASP A CA 1
ATOM 865 C C . ASP A 1 106 ? -70.331 19.350 -45.905 1.00 48.40 394 ASP A C 1
ATOM 866 O O . ASP A 1 106 ? -71.124 19.432 -46.844 1.00 47.13 394 ASP A O 1
ATOM 871 N N . ALA A 1 107 ? -69.833 20.404 -45.264 1.00 44.83 395 ALA A N 1
ATOM 872 C CA . ALA A 1 107 ? -70.166 21.778 -45.628 1.00 47.92 395 ALA A CA 1
ATOM 873 C C . ALA A 1 107 ? -69.421 22.233 -46.886 1.00 51.32 395 ALA A C 1
ATOM 874 O O . ALA A 1 107 ? -69.779 23.237 -47.499 1.00 54.28 395 ALA A O 1
ATOM 876 N N . GLY A 1 108 ? -68.383 21.496 -47.266 1.00 43.42 396 GLY A N 1
ATOM 877 C CA . GLY A 1 108 ? -67.690 21.768 -48.513 1.00 41.29 396 GLY A CA 1
ATOM 878 C C . GLY A 1 108 ? -66.185 21.966 -48.402 1.00 41.84 396 GLY A C 1
ATOM 879 O O . GLY A 1 108 ? -65.473 22.020 -49.410 1.00 41.35 396 GLY A O 1
ATOM 880 N N . PHE A 1 109 ? -65.687 22.088 -47.181 1.00 37.58 397 PHE A N 1
ATOM 881 C CA . PHE A 1 109 ? -64.263 22.294 -47.000 1.00 37.40 397 PHE A CA 1
ATOM 882 C C . PHE A 1 109 ? -63.472 21.029 -47.334 1.00 41.18 397 PHE A C 1
ATOM 883 O O . PHE A 1 109 ? -63.927 19.907 -47.067 1.00 40.78 397 PHE A O 1
ATOM 891 N N . SER A 1 110 ? -62.284 21.217 -47.909 1.00 40.72 398 SER A N 1
ATOM 892 C CA . SER A 1 110 ? -61.370 20.108 -48.167 1.00 33.06 398 SER A CA 1
ATOM 893 C C . SER A 1 110 ? -60.525 19.812 -46.926 1.00 32.85 398 SER A C 1
ATOM 894 O O . SER A 1 110 ? -59.330 20.101 -46.865 1.00 38.84 398 SER A O 1
ATOM 897 N N . MET A 1 111 ? -61.174 19.238 -45.928 1.00 33.60 399 MET A N 1
ATOM 898 C CA . MET A 1 111 ? -60.536 18.941 -44.661 1.00 33.59 399 MET A CA 1
ATOM 899 C C . MET A 1 111 ? -59.505 17.826 -44.826 1.00 39.09 399 MET A C 1
ATOM 900 O O . MET A 1 111 ? -59.783 16.812 -45.452 1.00 38.59 399 MET A O 1
ATOM 905 N N . LEU A 1 112 ? -58.303 18.041 -44.297 1.00 39.62 400 LEU A N 1
ATOM 906 C CA . LEU A 1 112 ? -57.254 17.023 -44.333 1.00 38.43 400 LEU A CA 1
ATOM 907 C C . LEU A 1 112 ? -57.654 15.811 -43.469 1.00 39.85 400 LEU A C 1
ATOM 908 O O . LEU A 1 112 ? -58.369 15.959 -42.474 1.00 34.25 400 LEU A O 1
ATOM 913 N N . PRO A 1 113 ? -57.202 14.605 -43.854 1.00 39.36 401 PRO A N 1
ATOM 914 C CA . PRO A 1 113 ? -57.624 13.379 -43.165 1.00 40.89 401 PRO A CA 1
ATOM 915 C C . PRO A 1 113 ? -57.265 13.317 -41.685 1.00 43.72 401 PRO A C 1
ATOM 916 O O . PRO A 1 113 ? -58.039 12.760 -40.903 1.00 43.80 401 PRO A O 1
ATOM 920 N N . ASP A 1 114 ? -56.121 13.885 -41.311 1.00 43.86 402 ASP A N 1
ATOM 921 C CA . ASP A 1 114 ? -55.639 13.812 -39.926 1.00 41.32 402 ASP A CA 1
ATOM 922 C C . ASP A 1 114 ? -55.453 15.191 -39.274 1.00 39.73 402 ASP A C 1
ATOM 923 O O . ASP A 1 114 ? -55.264 16.202 -39.969 1.00 36.06 402 ASP A O 1
ATOM 928 N N . HIS A 1 115 ? -55.507 15.233 -37.943 1.00 36.76 403 HIS A N 1
ATOM 929 C CA . HIS A 1 115 ? -55.348 16.480 -37.194 1.00 38.93 403 HIS A CA 1
ATOM 930 C C . HIS A 1 115 ? -53.962 17.069 -37.383 1.00 36.40 403 HIS A C 1
ATOM 931 O O . HIS A 1 115 ? -53.052 16.377 -37.832 1.00 35.06 403 HIS A O 1
ATOM 938 N N . ALA A 1 116 ? -53.810 18.346 -37.053 1.00 29.93 404 ALA A N 1
ATOM 939 C CA . ALA A 1 116 ? -52.578 19.058 -37.356 1.00 26.41 404 ALA A CA 1
ATOM 940 C C . ALA A 1 116 ? -51.433 18.560 -36.503 1.00 28.59 404 ALA A C 1
ATOM 941 O O . ALA A 1 116 ? -51.487 18.617 -35.271 1.00 32.75 404 ALA A O 1
ATOM 943 N N . THR A 1 117 ? -50.395 18.064 -37.169 1.00 28.27 405 THR A N 1
ATOM 944 C CA . THR A 1 117 ? -49.156 17.686 -36.494 1.00 24.88 405 THR A CA 1
ATOM 945 C C . THR A 1 117 ? -47.928 18.194 -37.253 1.00 23.53 405 THR A C 1
ATOM 946 O O . THR A 1 117 ? -47.984 18.425 -38.459 1.00 28.09 405 THR A O 1
ATOM 950 N N . PHE A 1 118 ? -46.810 18.299 -36.545 1.00 21.70 406 PHE A N 1
ATOM 951 C CA . PHE A 1 118 ? -45.518 18.456 -37.186 1.00 21.10 406 PHE A CA 1
ATOM 952 C C . PHE A 1 118 ? -45.216 17.128 -37.871 1.00 27.34 406 PHE A C 1
ATOM 953 O O . PHE A 1 118 ? -45.921 16.145 -37.654 1.00 31.17 406 PHE A O 1
ATOM 961 N N . PRO A 1 119 ? -44.177 17.094 -38.694 1.00 28.42 407 PRO A N 1
ATOM 962 C CA . PRO A 1 119 ? -43.841 15.877 -39.439 1.00 24.60 407 PRO A CA 1
ATOM 963 C C . PRO A 1 119 ? -43.643 14.660 -38.536 1.00 30.57 407 PRO A C 1
ATOM 964 O O . PRO A 1 119 ? -43.957 13.543 -38.941 1.00 29.29 407 PRO A O 1
ATOM 968 N N . ASP A 1 120 ? -43.130 14.875 -37.329 1.00 33.51 408 ASP A N 1
ATOM 969 C CA . ASP A 1 120 ? -42.821 13.770 -36.425 1.00 27.55 408 ASP A CA 1
ATOM 970 C C . ASP A 1 120 ? -44.005 13.317 -35.570 1.00 28.15 408 ASP A C 1
ATOM 971 O O . ASP A 1 120 ? -43.852 12.462 -34.701 1.00 32.42 408 ASP A O 1
ATOM 976 N N . GLY A 1 121 ? -45.182 13.882 -35.818 1.00 26.08 409 GLY A N 1
ATOM 977 C CA . GLY A 1 121 ? -46.373 13.499 -35.076 1.00 28.11 409 GLY A CA 1
ATOM 978 C C . GLY A 1 121 ? -46.659 14.377 -33.865 1.00 29.76 409 GLY A C 1
ATOM 979 O O . GLY A 1 121 ? -47.703 14.252 -33.230 1.00 29.63 409 GLY A O 1
ATOM 980 N N . GLY A 1 122 ? -45.731 15.274 -33.545 1.00 27.68 410 GLY A N 1
ATOM 981 C CA . GLY A 1 122 ? -45.894 16.146 -32.398 1.00 27.50 410 GLY A CA 1
ATOM 982 C C . GLY A 1 122 ? -46.857 17.280 -32.686 1.00 23.61 410 GLY A C 1
ATOM 983 O O . GLY A 1 122 ? -47.202 17.526 -33.835 1.00 30.24 410 GLY A O 1
ATOM 984 N N . ASN A 1 123 ? -47.289 17.979 -31.643 1.00 26.57 411 ASN A N 1
ATOM 985 C CA . ASN A 1 123 ? -48.180 19.124 -31.827 1.00 28.14 411 ASN A CA 1
ATOM 986 C C . ASN A 1 123 ? -47.931 20.240 -30.809 1.00 27.53 411 ASN A C 1
ATOM 987 O O . ASN A 1 123 ? -48.809 21.062 -30.549 1.00 34.32 411 ASN A O 1
ATOM 992 N N . SER A 1 124 ? -46.724 20.269 -30.251 1.00 24.63 412 SER A N 1
ATOM 993 C CA . SER A 1 124 ? -46.319 21.316 -29.310 1.00 22.80 412 SER A CA 1
ATOM 994 C C . SER A 1 124 ? -46.660 22.755 -29.744 1.00 24.83 412 SER A C 1
ATOM 995 O O . SER A 1 124 ? -46.218 23.219 -30.797 1.00 29.11 412 SER A O 1
ATOM 998 N N . VAL A 1 125 ? -47.445 23.454 -28.929 1.00 25.53 413 VAL A N 1
ATOM 999 C CA . VAL A 1 125 ? -47.708 24.873 -29.158 1.00 23.03 413 VAL A CA 1
ATOM 1000 C C . VAL A 1 125 ? -46.415 25.681 -29.000 1.00 22.56 413 VAL A C 1
ATOM 1001 O O . VAL A 1 125 ? -46.100 26.534 -29.825 1.00 26.49 413 VAL A O 1
ATOM 1005 N N . GLU A 1 126 ? -45.672 25.402 -27.935 1.00 22.02 414 GLU A N 1
ATOM 1006 C CA . GLU A 1 126 ? -44.393 26.069 -27.681 1.00 24.49 414 GLU A CA 1
ATOM 1007 C C . GLU A 1 126 ? -43.462 25.980 -28.890 1.00 22.44 414 GLU A C 1
ATOM 1008 O O . GLU A 1 126 ? -42.852 26.964 -29.289 1.00 23.85 414 GLU A O 1
ATOM 1014 N N . SER A 1 127 ? -43.363 24.794 -29.477 1.00 25.92 415 SER A N 1
ATOM 1015 C CA . SER A 1 127 ? -42.497 24.593 -30.631 1.00 25.82 415 SER A CA 1
ATOM 1016 C C . SER A 1 127 ? -42.947 25.425 -31.840 1.00 29.08 415 SER A C 1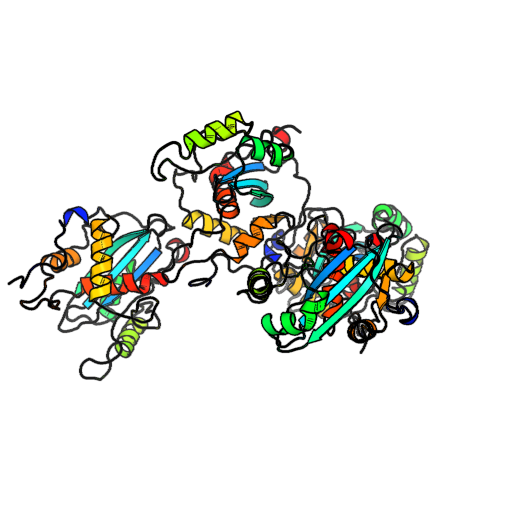
ATOM 1017 O O . SER A 1 127 ? -42.124 26.026 -32.536 1.00 27.68 415 SER A O 1
ATOM 1020 N N . GLY A 1 128 ? -44.252 25.452 -32.089 1.00 25.90 416 GLY A N 1
ATOM 1021 C CA . GLY A 1 128 ? -44.816 26.280 -33.143 1.00 23.85 416 GLY A CA 1
ATOM 1022 C C . GLY A 1 128 ? -44.568 27.769 -32.947 1.00 26.25 416 GLY A C 1
ATOM 1023 O O . GLY A 1 128 ? -44.252 28.495 -33.887 1.00 27.88 416 GLY A O 1
ATOM 1024 N N . ILE A 1 129 ? -44.716 28.230 -31.715 1.00 25.91 417 ILE A N 1
ATOM 1025 C CA . ILE A 1 129 ? -44.517 29.637 -31.406 1.00 24.46 417 ILE A CA 1
ATOM 1026 C C . ILE A 1 129 ? -43.069 30.049 -31.617 1.00 24.72 417 ILE A C 1
ATOM 1027 O O . ILE A 1 129 ? -42.794 31.122 -32.162 1.00 27.40 417 ILE A O 1
ATOM 1032 N N . SER A 1 130 ? -42.143 29.189 -31.200 1.00 24.32 418 SER A N 1
ATOM 1033 C CA . SER A 1 130 ? -40.716 29.469 -31.375 1.00 24.61 418 SER A CA 1
ATOM 1034 C C . SER A 1 130 ? -40.354 29.576 -32.850 1.00 25.10 418 SER A C 1
ATOM 1035 O O . SER A 1 130 ? -39.622 30.489 -33.262 1.00 28.29 418 SER A O 1
ATOM 1038 N N . GLU A 1 131 ? -40.865 28.641 -33.644 1.00 21.83 419 GLU A N 1
ATOM 1039 C CA . GLU A 1 131 ? -40.556 28.616 -35.065 1.00 19.84 419 GLU A CA 1
ATOM 1040 C C . GLU A 1 131 ? -41.165 29.813 -35.763 1.00 23.70 419 GLU A C 1
ATOM 1041 O O . GLU A 1 131 ? -40.502 30.465 -36.568 1.00 23.12 419 GLU A O 1
ATOM 1047 N N . LEU A 1 132 ? -42.416 30.127 -35.426 1.00 23.74 420 LEU A N 1
ATOM 1048 C CA . LEU A 1 132 ? -43.068 31.310 -35.988 1.00 20.15 420 LEU A CA 1
ATOM 1049 C C . LEU A 1 132 ? -42.351 32.616 -35.629 1.00 22.08 420 LEU A C 1
ATOM 1050 O O . LEU A 1 132 ? -42.264 33.510 -36.460 1.00 25.22 420 LEU A O 1
ATOM 1055 N N . ARG A 1 133 ? -41.845 32.733 -34.402 1.00 26.54 421 ARG A N 1
ATOM 1056 C CA . ARG A 1 133 ? -41.140 33.950 -34.002 1.00 19.99 421 ARG A CA 1
ATOM 1057 C C . ARG A 1 133 ? -39.835 34.109 -34.770 1.00 23.83 421 ARG A C 1
ATOM 1058 O O . ARG A 1 133 ? -39.472 35.221 -35.152 1.00 25.29 421 ARG A O 1
ATOM 1066 N N . ASP A 1 134 ? -39.124 33.000 -34.975 1.00 18.11 422 ASP A N 1
ATOM 1067 C CA . ASP A 1 134 ? -37.890 33.014 -35.761 1.00 24.64 422 ASP A CA 1
ATOM 1068 C C . ASP A 1 134 ? -38.173 33.533 -37.152 1.00 22.23 422 ASP A C 1
ATOM 1069 O O . ASP A 1 134 ? -37.450 34.384 -37.653 1.00 27.38 422 ASP A O 1
ATOM 1074 N N . LEU A 1 135 ? -39.234 33.018 -37.769 1.00 26.44 423 LEU A N 1
ATOM 1075 C CA . LEU A 1 135 ? -39.622 33.425 -39.122 1.00 16.81 423 LEU A CA 1
ATOM 1076 C C . LEU A 1 135 ? -39.935 34.910 -39.164 1.00 21.37 423 LEU A C 1
ATOM 1077 O O . LEU A 1 135 ? -39.519 35.605 -40.085 1.00 27.59 423 LEU A O 1
ATOM 1082 N N . MET A 1 136 ? -40.666 35.394 -38.166 1.00 21.75 424 MET A N 1
ATOM 1083 C CA . MET A 1 136 ? -40.971 36.825 -38.061 1.00 24.46 424 MET A CA 1
ATOM 1084 C C . MET A 1 136 ? -39.711 37.670 -38.004 1.00 23.63 424 MET A C 1
ATOM 1085 O O . MET A 1 136 ? -39.603 38.673 -38.712 1.00 27.40 424 MET A O 1
ATOM 1090 N N . LEU A 1 137 ? -38.769 37.258 -37.160 1.00 26.59 425 LEU A N 1
ATOM 1091 C CA . LEU A 1 137 ? -37.527 37.995 -36.937 1.00 25.47 425 LEU A CA 1
ATOM 1092 C C . LEU A 1 137 ? -36.635 37.993 -38.178 1.00 25.28 425 LEU A C 1
ATOM 1093 O O . LEU A 1 137 ? -35.951 38.971 -38.468 1.00 26.81 425 LEU A O 1
ATOM 1098 N N . GLU A 1 138 ? -36.661 36.892 -38.914 1.00 27.05 426 GLU A N 1
ATOM 1099 C CA . GLU A 1 138 ? -35.850 36.753 -40.126 1.00 27.84 426 GLU A CA 1
ATOM 1100 C C . GLU A 1 138 ? -36.504 37.404 -41.339 1.00 25.84 426 GLU A C 1
ATOM 1101 O O . GLU A 1 138 ? -35.947 37.390 -42.432 1.00 31.26 426 GLU A O 1
ATOM 1107 N N . GLY A 1 139 ? -37.694 37.961 -41.152 1.00 24.40 427 GLY A N 1
ATOM 1108 C CA . GLY A 1 139 ? -38.422 38.579 -42.250 1.00 21.26 427 GLY A CA 1
ATOM 1109 C C . GLY A 1 139 ? -39.116 37.569 -43.167 1.00 25.33 427 GLY A C 1
ATOM 1110 O O . GLY A 1 139 ? -39.423 37.868 -44.331 1.00 24.28 427 GLY A O 1
ATOM 1111 N N . ARG A 1 140 ? -39.388 36.375 -42.646 1.00 24.62 428 ARG A N 1
ATOM 1112 C CA . ARG A 1 140 ? -39.946 35.296 -43.465 1.00 21.00 428 ARG A CA 1
ATOM 1113 C C . ARG A 1 140 ? -41.359 34.895 -43.083 1.00 22.87 428 ARG A C 1
ATOM 1114 O O . ARG A 1 140 ? -41.834 33.835 -43.492 1.00 20.41 428 ARG A O 1
ATOM 1122 N N . PHE A 1 141 ? -42.024 35.744 -42.302 1.00 22.71 429 PHE A N 1
ATOM 1123 C CA . PHE A 1 141 ? -43.432 35.557 -41.985 1.00 21.40 429 PHE A CA 1
ATOM 1124 C C . PHE A 1 141 ? -44.094 36.906 -42.096 1.00 22.37 429 PHE A C 1
ATOM 1125 O O . PHE A 1 141 ? -43.771 37.817 -41.341 1.00 24.74 429 PHE A O 1
ATOM 1133 N N . LYS A 1 142 ? -45.014 37.022 -43.049 1.00 22.86 430 LYS A N 1
ATOM 1134 C CA . LYS A 1 142 ? -45.731 38.262 -43.302 1.00 20.92 430 LYS A CA 1
ATOM 1135 C C . LYS A 1 142 ? -47.238 38.050 -43.157 1.00 20.47 430 LYS A C 1
ATOM 1136 O O . LYS A 1 142 ? -47.750 36.948 -43.424 1.00 20.38 430 LYS A O 1
ATOM 1142 N N . VAL A 1 143 ? -47.939 39.104 -42.735 1.00 18.90 431 VAL A N 1
ATOM 1143 C CA . VAL A 1 143 ? -49.402 39.097 -42.660 1.00 18.53 431 VAL A CA 1
ATOM 1144 C C . VAL A 1 143 ? -49.954 40.241 -43.506 1.00 18.38 431 VAL A C 1
ATOM 1145 O O . VAL A 1 143 ? -49.516 41.377 -43.355 1.00 23.35 431 VAL A O 1
ATOM 1149 N N . PHE A 1 144 ? -50.892 39.946 -44.407 1.00 19.71 432 PHE A N 1
ATOM 1150 C CA . PHE A 1 144 ? -51.532 40.991 -45.213 1.00 22.43 432 PHE A CA 1
ATOM 1151 C C . PHE A 1 144 ? -52.163 42.012 -44.275 1.00 20.61 432 PHE A C 1
ATOM 1152 O O . PHE A 1 144 ? -52.745 41.637 -43.260 1.00 23.80 432 PHE A O 1
ATOM 1160 N N . ASN A 1 145 ? -52.048 43.295 -44.597 1.00 24.48 433 ASN A N 1
ATOM 1161 C CA . ASN A 1 145 ? -52.616 44.332 -43.737 1.00 30.03 433 ASN A CA 1
ATOM 1162 C C . ASN A 1 145 ? -54.149 44.299 -43.647 1.00 27.49 433 ASN A C 1
ATOM 1163 O O . ASN A 1 145 ? -54.741 44.995 -42.829 1.00 36.01 433 ASN A O 1
ATOM 1168 N N . THR A 1 146 ? -54.774 43.474 -44.480 1.00 28.10 434 THR A N 1
ATOM 1169 C CA . THR A 1 146 ? -56.218 43.295 -44.478 1.00 31.83 434 THR A CA 1
ATOM 1170 C C . THR A 1 146 ? -56.670 42.176 -43.525 1.00 37.96 434 THR A C 1
ATOM 1171 O O . THR A 1 146 ? -57.859 41.881 -43.427 1.00 44.07 434 THR A O 1
ATOM 1175 N N . CYS A 1 147 ? -55.717 41.560 -42.827 1.00 36.83 435 CYS A N 1
ATOM 1176 C CA . CYS A 1 147 ? -56.020 40.470 -41.894 1.00 29.88 435 CYS A CA 1
ATOM 1177 C C . CYS A 1 147 ? -55.976 40.982 -40.467 1.00 32.07 435 CYS A C 1
ATOM 1178 O O . CYS A 1 147 ? -55.250 40.439 -39.637 1.00 34.84 435 CYS A O 1
ATOM 1181 N N . GLU A 1 148 ? -56.748 42.028 -40.187 1.00 31.27 436 GLU A N 1
ATOM 1182 C CA . GLU A 1 148 ? -56.748 42.660 -38.869 1.00 30.64 436 GLU A CA 1
ATOM 1183 C C . GLU A 1 148 ? -56.999 41.746 -37.647 1.00 31.84 436 GLU A C 1
ATOM 1184 O O . GLU A 1 148 ? -56.386 41.961 -36.597 1.00 32.91 436 GLU A O 1
ATOM 1190 N N . PRO A 1 149 ? -57.894 40.736 -37.760 1.00 30.87 437 PRO A N 1
ATOM 1191 C CA . PRO A 1 149 ? -58.058 39.854 -36.591 1.00 23.48 437 PRO A CA 1
ATOM 1192 C C . PRO A 1 149 ? -56.772 39.148 -36.145 1.00 26.30 437 PRO A C 1
ATOM 1193 O O . PRO A 1 149 ? -56.684 38.787 -34.970 1.00 27.81 437 PRO A O 1
ATOM 1197 N N . PHE A 1 150 ? -55.801 38.960 -37.041 1.00 23.60 438 PHE A N 1
ATOM 1198 C CA . PHE A 1 150 ? -54.505 38.428 -36.625 1.00 23.09 438 PHE A CA 1
ATOM 1199 C C . PHE A 1 150 ? -53.799 39.398 -35.690 1.00 25.79 438 PHE A C 1
ATOM 1200 O O . PHE A 1 150 ? -53.268 39.008 -34.661 1.00 20.55 438 PHE A O 1
ATOM 1208 N N . PHE A 1 151 ? -53.759 40.666 -36.075 1.00 26.27 439 PHE A N 1
ATOM 1209 C CA . PHE A 1 151 ? -53.013 41.662 -35.311 1.00 29.03 439 PHE A CA 1
ATOM 1210 C C . PHE A 1 151 ? -53.649 41.944 -33.950 1.00 27.27 439 PHE A C 1
ATOM 1211 O O . PHE A 1 151 ? -52.949 42.194 -32.960 1.00 27.25 439 PHE A O 1
ATOM 1219 N N . GLU A 1 152 ? -54.975 41.884 -33.902 1.00 24.74 440 GLU A N 1
ATOM 1220 C CA . GLU A 1 152 ? -55.702 42.020 -32.643 1.00 27.90 440 GLU A CA 1
ATOM 1221 C C . GLU A 1 152 ? -55.262 40.985 -31.618 1.00 27.12 440 GLU A C 1
ATOM 1222 O O . GLU A 1 152 ? -55.117 41.301 -30.439 1.00 27.31 440 GLU A O 1
ATOM 1228 N N . GLU A 1 153 ? -55.062 39.750 -32.073 1.00 25.82 441 GLU A N 1
ATOM 1229 C CA . GLU A 1 153 ? -54.614 38.660 -31.204 1.00 23.49 441 GLU A CA 1
ATOM 1230 C C . GLU A 1 153 ? -53.114 38.738 -30.907 1.00 22.63 441 GLU A C 1
ATOM 1231 O O . GLU A 1 153 ? -52.681 38.529 -29.775 1.00 31.32 441 GLU A O 1
ATOM 1237 N N . PHE A 1 154 ? -52.340 39.032 -31.947 1.00 27.57 442 PHE A N 1
ATOM 1238 C CA . PHE A 1 154 ? -50.891 39.212 -31.885 1.00 26.39 442 PHE A CA 1
ATOM 1239 C C . PHE A 1 154 ? -50.520 40.196 -30.778 1.00 28.83 442 PHE A C 1
ATOM 1240 O O . PHE A 1 154 ? -49.570 39.964 -30.017 1.00 29.65 442 PHE A O 1
ATOM 1248 N N . ARG A 1 155 ? -51.295 41.278 -30.682 1.00 31.56 443 ARG A N 1
ATOM 1249 C CA . ARG A 1 155 ? -51.072 42.334 -29.688 1.00 32.98 443 ARG A CA 1
ATOM 1250 C C . ARG A 1 155 ? -51.304 41.906 -28.236 1.00 31.97 443 ARG A C 1
ATOM 1251 O O . ARG A 1 155 ? -50.665 42.433 -27.314 1.00 27.95 443 ARG A O 1
ATOM 1259 N N . LEU A 1 156 ? -52.215 40.953 -28.047 1.00 28.83 444 LEU A N 1
ATOM 1260 C CA . LEU A 1 156 ? -52.638 40.507 -26.723 1.00 28.48 444 LEU A CA 1
ATOM 1261 C C . LEU A 1 156 ? -52.007 39.187 -26.247 1.00 28.62 444 LEU A C 1
ATOM 1262 O O . LEU A 1 156 ? -52.138 38.827 -25.086 1.00 31.55 444 LEU A O 1
ATOM 1267 N N . TYR A 1 157 ? -51.355 38.462 -27.152 1.00 27.41 445 TYR A N 1
ATOM 1268 C CA . TYR A 1 157 ? -50.812 37.142 -26.848 1.00 26.60 445 TYR A CA 1
ATOM 1269 C C . TYR A 1 157 ? -49.656 37.244 -25.843 1.00 30.46 445 TYR A C 1
ATOM 1270 O O . TYR A 1 157 ? -48.622 37.869 -26.128 1.00 30.56 445 TYR A O 1
ATOM 1279 N N . HIS A 1 158 ? -49.822 36.619 -24.676 1.00 27.30 446 HIS A N 1
ATOM 1280 C CA . HIS A 1 158 ? -48.849 36.781 -23.595 1.00 25.25 446 HIS A CA 1
ATOM 1281 C C . HIS A 1 158 ? -48.735 35.542 -22.709 1.00 27.46 446 HIS A C 1
ATOM 1282 O O . HIS A 1 158 ? -49.505 34.591 -22.844 1.00 26.48 446 HIS A O 1
ATOM 1289 N N . ARG A 1 159 ? -47.765 35.564 -21.800 1.00 25.75 447 ARG A N 1
ATOM 1290 C CA . ARG A 1 159 ? -47.604 34.502 -20.822 1.00 21.79 447 ARG A CA 1
ATOM 1291 C C . ARG A 1 159 ? -48.070 34.968 -19.449 1.00 29.64 447 ARG A C 1
ATOM 1292 O O . ARG A 1 159 ? -48.016 36.162 -19.137 1.00 25.11 447 ARG A O 1
ATOM 1300 N N . ASP A 1 160 ? -48.531 34.031 -18.625 1.00 26.16 448 ASP A N 1
ATOM 1301 C CA . ASP A 1 160 ? -48.964 34.394 -17.284 1.00 28.26 448 ASP A CA 1
ATOM 1302 C C . ASP A 1 160 ? -47.770 34.657 -16.372 1.00 33.85 448 ASP A C 1
ATOM 1303 O O . ASP A 1 160 ? -46.622 34.683 -16.826 1.00 27.87 448 ASP A O 1
ATOM 1308 N N . GLU A 1 161 ? -48.040 34.838 -15.086 1.00 24.61 449 GLU A N 1
ATOM 1309 C CA . GLU A 1 161 ? -46.999 35.198 -14.137 1.00 26.80 449 GLU A CA 1
ATOM 1310 C C . GLU A 1 161 ? -45.926 34.110 -13.977 1.00 29.61 449 GLU A C 1
ATOM 1311 O O . GLU A 1 161 ? -44.821 34.401 -13.505 1.00 28.38 449 GLU A O 1
ATOM 1317 N N . ASN A 1 162 ? -46.243 32.872 -14.366 1.00 27.39 450 ASN A N 1
ATOM 1318 C CA . ASN A 1 162 ? -45.304 31.756 -14.205 1.00 25.94 450 ASN A CA 1
ATOM 1319 C C . ASN A 1 162 ? -44.664 31.298 -15.513 1.00 24.53 450 ASN A C 1
ATOM 1320 O O . ASN A 1 162 ? -43.848 30.384 -15.532 1.00 23.01 450 ASN A O 1
ATOM 1325 N N . GLY A 1 163 ? -45.047 31.935 -16.609 1.00 22.90 451 GLY A N 1
ATOM 1326 C CA . GLY A 1 163 ? -44.402 31.689 -17.884 1.00 22.27 451 GLY A CA 1
ATOM 1327 C C . GLY A 1 163 ? -45.171 30.823 -18.858 1.00 24.11 451 GLY A C 1
ATOM 1328 O O . GLY A 1 163 ? -44.632 30.447 -19.904 1.00 25.81 451 GLY A O 1
ATOM 1329 N N . LYS A 1 164 ? -46.417 30.495 -18.519 1.00 23.76 452 LYS A N 1
ATOM 1330 C CA . LYS A 1 164 ? -47.255 29.671 -19.392 1.00 23.33 452 LYS A CA 1
ATOM 1331 C C . LYS A 1 164 ? -48.049 30.547 -20.352 1.00 24.71 452 LYS A C 1
ATOM 1332 O O . LYS A 1 164 ? -48.526 31.615 -19.962 1.00 27.40 452 LYS A O 1
ATOM 1338 N N . ILE A 1 165 ? -48.201 30.096 -21.596 1.00 22.33 453 ILE A N 1
ATOM 1339 C CA . ILE A 1 165 ? -49.055 30.778 -22.569 1.00 22.74 453 ILE A CA 1
ATOM 1340 C C . ILE A 1 165 ? -50.446 30.945 -21.985 1.00 27.32 453 ILE A C 1
ATOM 1341 O O . ILE A 1 165 ? -51.008 30.006 -21.430 1.00 31.46 453 ILE A O 1
ATOM 1346 N N . VAL A 1 166 ? -50.991 32.148 -22.079 1.00 31.01 454 VAL A N 1
ATOM 1347 C CA . VAL A 1 166 ? -52.376 32.375 -21.699 1.00 28.13 454 VAL A CA 1
ATOM 1348 C C . VAL A 1 166 ? -53.216 32.152 -22.955 1.00 32.45 454 VAL A C 1
ATOM 1349 O O . VAL A 1 166 ? -53.124 32.903 -23.932 1.00 32.70 454 VAL A O 1
ATOM 1353 N N . LYS A 1 167 ? -54.011 31.090 -22.933 1.00 25.44 455 LYS A N 1
ATOM 1354 C CA . LYS A 1 167 ? -54.728 30.658 -24.122 1.00 28.28 455 LYS A CA 1
ATOM 1355 C C . LYS A 1 167 ? -56.107 31.290 -24.278 1.00 25.23 455 LYS A C 1
ATOM 1356 O O . LYS A 1 167 ? -57.119 30.624 -24.123 1.00 28.54 455 LYS A O 1
ATOM 1362 N N . THR A 1 168 ? -56.110 32.593 -24.578 1.00 29.91 456 THR A N 1
ATOM 1363 C CA . THR A 1 168 ? -57.307 33.373 -24.903 1.00 30.50 456 THR A CA 1
ATOM 1364 C C . THR A 1 168 ? -56.988 34.263 -26.104 1.00 33.57 456 THR A C 1
ATOM 1365 O O . THR A 1 168 ? -55.816 34.533 -26.367 1.00 33.76 456 THR A O 1
ATOM 1369 N N . ASN A 1 169 ? -58.030 34.730 -26.800 1.00 29.00 457 ASN A N 1
ATOM 1370 C CA . ASN A 1 169 ? -57.885 35.550 -28.001 1.00 25.95 457 ASN A CA 1
ATOM 1371 C C . ASN A 1 169 ? -56.825 34.988 -28.922 1.00 26.81 457 ASN A C 1
ATOM 1372 O O . ASN A 1 169 ? -55.930 35.718 -29.342 1.00 31.62 457 ASN A O 1
ATOM 1377 N N . ASP A 1 170 ? -56.912 33.691 -29.211 1.00 27.05 458 ASP A N 1
ATOM 1378 C CA . ASP A 1 170 ? -55.844 33.014 -29.931 1.00 25.31 458 ASP A CA 1
ATOM 1379 C C . ASP A 1 170 ? -56.335 32.045 -30.995 1.00 26.52 458 ASP A C 1
ATOM 1380 O O . ASP A 1 170 ? -55.625 31.122 -31.369 1.00 29.68 458 ASP A O 1
ATOM 1385 N N . ASP A 1 171 ? -57.542 32.278 -31.497 1.00 27.69 459 ASP A N 1
ATOM 1386 C CA . ASP A 1 171 ? -58.141 31.419 -32.516 1.00 23.92 459 ASP A CA 1
ATOM 1387 C C . ASP A 1 171 ? -57.471 31.531 -33.896 1.00 27.46 459 ASP A C 1
ATOM 1388 O O . ASP A 1 171 ? -57.158 30.512 -34.507 1.00 24.71 459 ASP A O 1
ATOM 1393 N N . VAL A 1 172 ? -57.273 32.758 -34.381 1.00 26.45 460 VAL A N 1
ATOM 1394 C CA . VAL A 1 172 ? -56.504 33.009 -35.604 1.00 23.28 460 VAL A CA 1
ATOM 1395 C C . VAL A 1 172 ? -55.044 32.548 -35.446 1.00 23.98 460 VAL A C 1
ATOM 1396 O O . VAL A 1 172 ? -54.467 31.962 -36.367 1.00 27.10 460 VAL A O 1
ATOM 1400 N N . LEU A 1 173 ? -54.464 32.785 -34.271 1.00 19.84 461 LEU A N 1
ATOM 1401 C CA . LEU A 1 173 ? -53.095 32.360 -33.987 1.00 22.07 461 LEU A CA 1
ATOM 1402 C C . LEU A 1 173 ? -52.977 30.836 -34.044 1.00 25.92 461 LEU A C 1
ATOM 1403 O O . LEU A 1 173 ? -52.073 30.296 -34.684 1.00 28.86 461 LEU A O 1
ATOM 1408 N N . ASP A 1 174 ? -53.907 30.145 -33.397 1.00 18.70 462 ASP A N 1
ATOM 1409 C CA . ASP A 1 174 ? -53.925 28.689 -33.434 1.00 17.40 462 ASP A CA 1
ATOM 1410 C C . ASP A 1 174 ? -54.054 28.154 -34.854 1.00 20.23 462 ASP A C 1
ATOM 1411 O O . ASP A 1 174 ? -53.266 27.303 -35.284 1.00 25.47 462 ASP A O 1
ATOM 1416 N N . ALA A 1 175 ? -55.060 28.643 -35.572 1.00 25.53 463 ALA A N 1
ATOM 1417 C CA . ALA A 1 175 ? -55.265 28.275 -36.973 1.00 20.45 463 ALA A CA 1
ATOM 1418 C C . ALA A 1 175 ? -54.004 28.501 -37.811 1.00 25.84 463 ALA A C 1
ATOM 1419 O O . ALA A 1 175 ? -53.594 27.621 -38.565 1.00 25.83 463 ALA A O 1
ATOM 1421 N N . THR A 1 176 ? -53.390 29.676 -37.671 1.00 25.72 464 THR A N 1
ATOM 1422 C CA . THR A 1 176 ? -52.170 29.979 -38.404 1.00 19.86 464 THR A CA 1
ATOM 1423 C C . THR A 1 176 ? -51.097 28.950 -38.097 1.00 21.06 464 THR A C 1
ATOM 1424 O O . THR A 1 176 ? -50.430 28.448 -38.993 1.00 25.18 464 THR A O 1
ATOM 1428 N N . ARG A 1 177 ? -50.960 28.620 -36.821 1.00 21.54 465 ARG A N 1
ATOM 1429 C CA . ARG A 1 177 ? -49.979 27.652 -36.371 1.00 18.55 465 ARG A CA 1
ATOM 1430 C C . ARG A 1 177 ? -50.274 26.265 -36.970 1.00 24.29 465 ARG A C 1
ATOM 1431 O O . ARG A 1 177 ? -49.353 25.562 -37.412 1.00 22.49 465 ARG A O 1
ATOM 1439 N N . TYR A 1 178 ? -51.550 25.888 -37.027 1.00 21.52 466 TYR A N 1
ATOM 1440 C CA . TYR A 1 178 ? -51.944 24.602 -37.637 1.00 23.61 466 TYR A CA 1
ATOM 1441 C C . TYR A 1 178 ? -51.606 24.511 -39.126 1.00 25.78 466 TYR A C 1
ATOM 1442 O O . TYR A 1 178 ? -51.163 23.461 -39.604 1.00 26.53 466 TYR A O 1
ATOM 1451 N N . GLY A 1 179 ? -51.833 25.601 -39.854 1.00 20.78 467 GLY A N 1
ATOM 1452 C CA . GLY A 1 179 ? -51.519 25.651 -41.269 1.00 19.18 467 GLY A CA 1
ATOM 1453 C C . GLY A 1 179 ? -50.025 25.529 -41.488 1.00 23.32 467 GLY A C 1
ATOM 1454 O O . GLY A 1 179 ? -49.569 24.817 -42.382 1.00 22.08 467 GLY A O 1
ATOM 1455 N N . TYR A 1 180 ? -49.261 26.230 -40.659 1.00 22.17 468 TYR A N 1
ATOM 1456 C CA . TYR A 1 180 ? -47.811 26.155 -40.700 1.00 19.18 468 TYR A CA 1
ATOM 1457 C C . TYR A 1 180 ? -47.299 24.730 -40.407 1.00 19.00 468 TYR A C 1
ATOM 1458 O O . TYR A 1 180 ? -46.421 24.209 -41.102 1.00 19.38 468 TYR A O 1
ATOM 1467 N N . MET A 1 181 ? -47.850 24.100 -39.379 1.00 24.27 469 MET A N 1
ATOM 1468 C CA . MET A 1 181 ? -47.435 22.751 -39.002 1.00 22.34 469 MET A CA 1
ATOM 1469 C C . MET A 1 181 ? -47.662 21.763 -40.131 1.00 27.05 469 MET A C 1
ATOM 1470 O O . MET A 1 181 ? -46.846 20.865 -40.368 1.00 26.33 469 MET A O 1
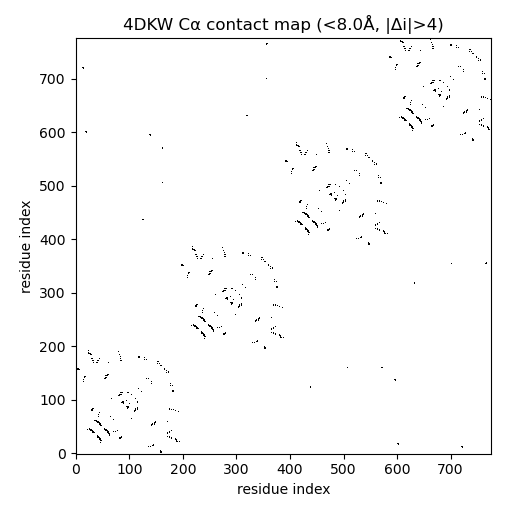ATOM 1475 N N . MET A 1 182 ? -48.773 21.945 -40.834 1.00 25.90 470 MET A N 1
ATOM 1476 C CA . MET A 1 182 ? -49.181 21.024 -41.888 1.00 26.69 470 MET A CA 1
ATOM 1477 C C . MET A 1 182 ? -48.785 21.487 -43.289 1.00 24.96 470 MET A C 1
ATOM 1478 O O . MET A 1 182 ? -49.342 21.010 -44.273 1.00 24.53 470 MET A O 1
ATOM 1483 N N . ARG A 1 183 ? -47.814 22.393 -43.372 1.00 23.00 471 ARG A N 1
ATOM 1484 C CA . ARG A 1 183 ? -47.412 22.987 -44.643 1.00 22.57 471 ARG A CA 1
ATOM 1485 C C . ARG A 1 183 ? -46.960 21.968 -45.688 1.00 26.89 471 ARG A C 1
ATOM 1486 O O . ARG A 1 183 ? -46.953 22.271 -46.882 1.00 25.05 471 ARG A O 1
ATOM 1494 N N . ARG A 1 184 ? -46.617 20.754 -45.254 1.00 22.94 472 ARG A N 1
ATOM 1495 C CA . ARG A 1 184 ? -46.232 19.701 -46.206 1.00 23.36 472 ARG A CA 1
ATOM 1496 C C . ARG A 1 184 ? -47.413 19.271 -47.085 1.00 27.09 472 ARG A C 1
ATOM 1497 O O . ARG A 1 184 ? -47.225 18.620 -48.115 1.00 26.32 472 ARG A O 1
ATOM 1505 N N . PHE A 1 185 ? -48.626 19.635 -46.662 1.00 24.89 473 PHE A N 1
ATOM 1506 C CA . PHE A 1 185 ? -49.843 19.340 -47.414 1.00 26.57 473 PHE A CA 1
ATOM 1507 C C . PHE A 1 185 ? -50.341 20.513 -48.264 1.00 26.19 473 PHE A C 1
ATOM 1508 O O . PHE A 1 185 ? -51.313 20.371 -49.012 1.00 27.36 473 PHE A O 1
ATOM 1516 N N . ALA A 1 186 ? -49.679 21.664 -48.145 1.00 25.17 474 ALA A N 1
ATOM 1517 C CA . ALA A 1 186 ? -49.986 22.826 -48.975 1.00 25.37 474 ALA A CA 1
ATOM 1518 C C . ALA A 1 186 ? -49.848 22.468 -50.452 1.00 30.70 474 ALA A C 1
ATOM 1519 O O . ALA A 1 186 ? -48.925 21.755 -50.848 1.00 33.04 474 ALA A O 1
ATOM 1521 N N . ARG A 1 187 ? -50.775 22.955 -51.268 1.00 27.87 475 ARG A N 1
ATOM 1522 C CA . ARG A 1 187 ? -50.775 22.627 -52.687 1.00 27.83 475 ARG A CA 1
ATOM 1523 C C . ARG A 1 187 ? -50.327 23.820 -53.542 1.00 28.22 475 ARG A C 1
ATOM 1524 O O . ARG A 1 187 ? -50.639 24.970 -53.233 1.00 27.72 475 ARG A O 1
ATOM 1532 N N . MET A 1 188 ? -49.580 23.548 -54.609 1.00 29.23 476 MET A N 1
ATOM 1533 C CA . MET A 1 188 ? -49.100 24.617 -55.480 1.00 27.64 476 MET A CA 1
ATOM 1534 C C . MET A 1 188 ? -50.263 25.330 -56.155 1.00 30.84 476 MET A C 1
ATOM 1535 O O . MET A 1 188 ? -51.170 24.689 -56.673 1.00 30.83 476 MET A O 1
ATOM 1540 N N . MET A 1 189 ? -50.232 26.660 -56.134 1.00 30.30 477 MET A N 1
ATOM 1541 C CA . MET A 1 189 ? -51.311 27.485 -56.669 1.00 31.12 477 MET A CA 1
ATOM 1542 C C . MET A 1 189 ? -51.745 27.083 -58.082 1.00 37.87 477 MET A C 1
ATOM 1543 O O . MET A 1 189 ? -52.933 26.982 -58.355 1.00 44.48 477 MET A O 1
ATOM 1548 N N . ARG A 1 190 ? -50.792 26.838 -58.975 1.00 33.97 478 ARG A N 1
ATOM 1549 C CA . ARG A 1 190 ? -51.150 26.471 -60.344 1.00 40.64 478 ARG A CA 1
ATOM 1550 C C . ARG A 1 190 ? -51.770 25.087 -60.508 1.00 42.63 478 ARG A C 1
ATOM 1551 O O . ARG A 1 190 ? -52.452 24.808 -61.496 1.00 51.30 478 ARG A O 1
ATOM 1559 N N . ASP A 1 191 ? -51.531 24.206 -59.550 1.00 44.62 479 ASP A N 1
ATOM 1560 C CA . ASP A 1 191 ? -52.123 22.859 -59.585 1.00 49.09 479 ASP A CA 1
ATOM 1561 C C . ASP A 1 191 ? -53.517 22.851 -58.946 1.00 63.36 479 ASP A C 1
ATOM 1562 O O . ASP A 1 191 ? -54.282 21.918 -59.167 1.00 68.64 479 ASP A O 1
ATOM 1567 N N . ILE A 1 192 ? -53.845 23.890 -58.171 1.00 73.21 480 ILE A N 1
ATOM 1568 C CA . ILE A 1 192 ? -55.150 23.978 -57.526 1.00 79.94 480 ILE A CA 1
ATOM 1569 C C . ILE A 1 192 ? -56.217 23.909 -58.592 1.00 94.57 480 ILE A C 1
ATOM 1570 O O . ILE A 1 192 ? -56.810 22.865 -58.813 1.00 100.93 480 ILE A O 1
ATOM 1575 N N . ARG A 1 193 ? -56.428 25.037 -59.260 1.00 99.47 481 ARG A N 1
ATOM 1576 C CA . ARG A 1 193 ? -57.235 25.123 -60.466 1.00 110.75 481 ARG A CA 1
ATOM 1577 C C . ARG A 1 193 ? -56.908 26.506 -60.990 1.00 124.19 481 ARG A C 1
ATOM 1578 O O . ARG A 1 193 ? -57.355 27.506 -60.435 1.00 128.55 481 ARG A O 1
ATOM 1586 N N . LYS A 1 194 ? -56.086 26.556 -62.032 1.00 129.04 482 LYS A N 1
ATOM 1587 C CA . LYS A 1 194 ? -55.538 27.814 -62.515 1.00 127.78 482 LYS A CA 1
ATOM 1588 C C . LYS A 1 194 ? -54.952 27.654 -63.910 1.00 125.22 482 LYS A C 1
ATOM 1589 O O . LYS A 1 194 ? -53.737 27.697 -64.086 1.00 122.18 482 LYS A O 1
ATOM 1595 N N . THR B 1 1 ? -42.273 77.213 -39.316 1.00 72.26 289 THR B N 1
ATOM 1596 C CA . THR B 1 1 ? -43.295 77.445 -38.295 1.00 81.50 289 THR B CA 1
ATOM 1597 C C . THR B 1 1 ? -44.647 76.836 -38.705 1.00 78.34 289 THR B C 1
ATOM 1598 O O . THR B 1 1 ? -45.325 76.160 -37.897 1.00 65.81 289 THR B O 1
ATOM 1602 N N . MET B 1 2 ? -45.052 77.087 -39.950 1.00 78.23 290 MET B N 1
ATOM 1603 C CA . MET B 1 2 ? -46.165 76.351 -40.566 1.00 66.81 290 MET B CA 1
ATOM 1604 C C . MET B 1 2 ? -45.604 75.329 -41.544 1.00 64.61 290 MET B C 1
ATOM 1605 O O . MET B 1 2 ? -46.292 74.912 -42.476 1.00 62.89 290 MET B O 1
ATOM 1610 N N . GLY B 1 3 ? -44.353 74.938 -41.312 1.00 62.05 291 GLY B N 1
ATOM 1611 C CA . GLY B 1 3 ? -43.676 73.941 -42.120 1.00 55.84 291 GLY B CA 1
ATOM 1612 C C . GLY B 1 3 ? -43.615 74.265 -43.602 1.00 51.90 291 GLY B C 1
ATOM 1613 O O . GLY B 1 3 ? -43.207 75.373 -43.994 1.00 49.34 291 GLY B O 1
ATOM 1614 N N . SER B 1 4 ? -43.999 73.291 -44.428 1.00 53.31 292 SER B N 1
ATOM 1615 C CA . SER B 1 4 ? -44.089 73.493 -45.874 1.00 54.38 292 SER B CA 1
ATOM 1616 C C . SER B 1 4 ? -45.465 74.030 -46.290 1.00 54.52 292 SER B C 1
ATOM 1617 O O . SER B 1 4 ? -45.760 74.168 -47.472 1.00 54.02 292 SER B O 1
ATOM 1620 N N . GLY B 1 5 ? -46.302 74.330 -45.302 1.00 45.93 293 GLY B N 1
ATOM 1621 C CA . GLY B 1 5 ? -47.569 74.997 -45.549 1.00 42.10 293 GLY B CA 1
ATOM 1622 C C . GLY B 1 5 ? -48.773 74.370 -44.867 1.00 40.36 293 GLY B C 1
ATOM 1623 O O . GLY B 1 5 ? -48.758 73.202 -44.448 1.00 36.31 293 GLY B O 1
ATOM 1624 N N . ARG B 1 6 ? -49.839 75.152 -44.776 1.00 32.35 294 ARG B N 1
ATOM 1625 C CA . ARG B 1 6 ? -51.067 74.694 -44.155 1.00 29.88 294 ARG B CA 1
ATOM 1626 C C . ARG B 1 6 ? -51.744 73.609 -44.987 1.00 34.37 294 ARG B C 1
ATOM 1627 O O . ARG B 1 6 ? -51.703 73.633 -46.223 1.00 34.73 294 ARG B O 1
ATOM 1635 N N . ILE B 1 7 ? -52.358 72.655 -44.291 1.00 32.56 295 ILE B N 1
ATOM 1636 C CA . ILE B 1 7 ? -53.029 71.527 -44.923 1.00 22.70 295 ILE B CA 1
ATOM 1637 C C . ILE B 1 7 ? -54.360 71.963 -45.566 1.00 32.57 295 ILE B C 1
ATOM 1638 O O . ILE B 1 7 ? -54.655 71.591 -46.709 1.00 27.94 295 ILE B O 1
ATOM 1643 N N . PHE B 1 8 ? -55.138 72.770 -44.842 1.00 27.15 296 PHE B N 1
ATOM 1644 C CA . PHE B 1 8 ? -56.394 73.311 -45.366 1.00 28.36 296 PHE B CA 1
ATOM 1645 C C . PHE B 1 8 ? -56.236 74.793 -45.736 1.00 36.06 296 PHE B C 1
ATOM 1646 O O . PHE B 1 8 ? -56.443 75.677 -44.900 1.00 36.61 296 PHE B O 1
ATOM 1654 N N . GLN B 1 9 ? -55.855 75.068 -46.983 1.00 38.84 297 GLN B N 1
ATOM 1655 C CA . GLN B 1 9 ? -55.692 76.449 -47.434 1.00 41.73 297 GLN B CA 1
ATOM 1656 C C . GLN B 1 9 ? -57.022 76.964 -47.971 1.00 46.50 297 GLN B C 1
ATOM 1657 O O . GLN B 1 9 ? -57.200 77.195 -49.172 1.00 47.21 297 GLN B O 1
ATOM 1663 N N . ILE B 1 10 ? -57.962 77.121 -47.046 1.00 43.75 298 ILE B N 1
ATOM 1664 C CA . ILE B 1 10 ? -59.340 77.454 -47.360 1.00 40.82 298 ILE B CA 1
ATOM 1665 C C . ILE B 1 10 ? -59.780 78.501 -46.351 1.00 40.92 298 ILE B C 1
ATOM 1666 O O . ILE B 1 10 ? -59.492 78.373 -45.165 1.00 41.18 298 ILE B O 1
ATOM 1671 N N . PRO B 1 11 ? -60.440 79.567 -46.824 1.00 44.50 299 PRO B N 1
ATOM 1672 C CA . PRO B 1 11 ? -60.914 80.621 -45.913 1.00 46.10 299 PRO B CA 1
ATOM 1673 C C . PRO B 1 11 ? -61.907 80.069 -44.898 1.00 39.76 299 PRO B C 1
ATOM 1674 O O . PRO B 1 11 ? -62.887 79.449 -45.306 1.00 34.60 299 PRO B O 1
ATOM 1678 N N . GLU B 1 12 ? -61.649 80.295 -43.608 1.00 35.24 300 GLU B N 1
ATOM 1679 C CA . GLU B 1 12 ? -62.496 79.803 -42.532 1.00 29.60 300 GLU B CA 1
ATOM 1680 C C . GLU B 1 12 ? -63.946 80.146 -42.761 1.00 27.02 300 GLU B C 1
ATOM 1681 O O . GLU B 1 12 ? -64.837 79.364 -42.453 1.00 27.16 300 GLU B O 1
ATOM 1687 N N . GLU B 1 13 ? -64.185 81.335 -43.290 1.00 33.93 301 GLU B N 1
ATOM 1688 C CA . GLU B 1 13 ? -65.550 81.810 -43.440 1.00 33.62 301 GLU B CA 1
ATOM 1689 C C . GLU B 1 13 ? -66.348 81.003 -44.471 1.00 37.21 301 GLU B C 1
ATOM 1690 O O . GLU B 1 13 ? -67.576 80.928 -44.395 1.00 35.62 301 GLU B O 1
ATOM 1696 N N . THR B 1 14 ? -65.652 80.375 -45.412 1.00 29.68 302 THR B N 1
ATOM 1697 C CA . THR B 1 14 ? -66.320 79.523 -46.383 1.00 36.39 302 THR B CA 1
ATOM 1698 C C . THR B 1 14 ? -66.895 78.256 -45.717 1.00 40.03 302 THR B C 1
ATOM 1699 O O . THR B 1 14 ? -67.924 77.737 -46.149 1.00 36.15 302 THR B O 1
ATOM 1703 N N . ILE B 1 15 ? -66.266 77.775 -44.644 1.00 36.18 303 ILE B N 1
ATOM 1704 C CA . ILE B 1 15 ? -66.749 76.551 -44.000 1.00 25.57 303 ILE B CA 1
ATOM 1705 C C . ILE B 1 15 ? -67.551 76.801 -42.703 1.00 24.08 303 ILE B C 1
ATOM 1706 O O . ILE B 1 15 ? -68.202 75.914 -42.178 1.00 29.60 303 ILE B O 1
ATOM 1711 N N . LYS B 1 16 ? -67.526 78.026 -42.214 1.00 25.19 304 LYS B N 1
ATOM 1712 C CA . LYS B 1 16 ? -68.270 78.410 -41.020 1.00 27.84 304 LYS B CA 1
ATOM 1713 C C . LYS B 1 16 ? -69.766 78.635 -41.326 1.00 31.23 304 LYS B C 1
ATOM 1714 O O . LYS B 1 16 ? -70.114 79.156 -42.390 1.00 32.03 304 LYS B O 1
ATOM 1720 N N . CYS B 1 17 ? -70.646 78.237 -40.403 1.00 19.83 305 CYS B N 1
ATOM 1721 C CA . CYS B 1 17 ? -72.090 78.457 -40.579 1.00 24.38 305 CYS B CA 1
ATOM 1722 C C . CYS B 1 17 ? -72.791 78.779 -39.269 1.00 24.45 305 CYS B C 1
ATOM 1723 O O . CYS B 1 17 ? -72.280 78.470 -38.195 1.00 22.48 305 CYS B O 1
ATOM 1726 N N . GLN B 1 18 ? -73.958 79.416 -39.366 1.00 28.30 306 GLN B N 1
ATOM 1727 C CA . GLN B 1 18 ? -74.805 79.680 -38.203 1.00 22.75 306 GLN B CA 1
ATOM 1728 C C . GLN B 1 18 ? -75.422 78.382 -37.702 1.00 26.72 306 GLN B C 1
ATOM 1729 O O . GLN B 1 18 ? -75.872 77.561 -38.501 1.00 26.48 306 GLN B O 1
ATOM 1735 N N . PRO B 1 19 ? -75.441 78.187 -36.373 1.00 26.52 307 PRO B N 1
ATOM 1736 C CA . PRO B 1 19 ? -76.106 77.025 -35.780 1.00 27.16 307 PRO B CA 1
ATOM 1737 C C . PRO B 1 19 ? -77.595 76.986 -36.111 1.00 25.51 307 PRO B C 1
ATOM 1738 O O . PRO B 1 19 ? -78.223 78.016 -36.342 1.00 30.94 307 PRO B O 1
ATOM 1742 N N . PHE B 1 20 ? -78.135 75.781 -36.160 1.00 22.36 308 PHE B N 1
ATOM 1743 C CA . PHE B 1 20 ? -79.544 75.567 -36.436 1.00 23.38 308 PHE B CA 1
ATOM 1744 C C . PHE B 1 20 ? -79.920 74.278 -35.724 1.00 31.00 308 PHE B C 1
ATOM 1745 O O . PHE B 1 20 ? -79.046 73.556 -35.244 1.00 25.91 308 PHE B O 1
ATOM 1753 N N . GLU B 1 21 ? -81.216 73.997 -35.630 1.00 34.17 309 GLU B N 1
ATOM 1754 C CA . GLU B 1 21 ? -81.665 72.745 -35.027 1.00 32.86 309 GLU B CA 1
ATOM 1755 C C . GLU B 1 21 ? -81.655 71.614 -36.037 1.00 26.45 309 GLU B C 1
ATOM 1756 O O . GLU B 1 21 ? -82.013 71.804 -37.197 1.00 29.96 309 GLU B O 1
ATOM 1762 N N . CYS B 1 22 ? -81.251 70.432 -35.592 1.00 22.86 310 CYS B N 1
ATOM 1763 C CA . CYS B 1 22 ? -81.118 69.295 -36.494 1.00 25.95 310 CYS B CA 1
ATOM 1764 C C . CYS B 1 22 ? -82.467 68.852 -37.031 1.00 32.66 310 CYS B C 1
ATOM 1765 O O . CYS B 1 22 ? -83.339 68.467 -36.257 1.00 33.92 310 CYS B O 1
ATOM 1768 N N . PRO B 1 23 ? -82.645 68.901 -38.361 1.00 32.32 311 PRO B N 1
ATOM 1769 C CA . PRO B 1 23 ? -83.861 68.343 -38.966 1.00 26.15 311 PRO B CA 1
ATOM 1770 C C . PRO B 1 23 ? -83.989 66.836 -38.707 1.00 30.02 311 PRO B C 1
ATOM 1771 O O . PRO B 1 23 ? -82.988 66.131 -38.572 1.00 34.90 311 PRO B O 1
ATOM 1775 N N . ASP B 1 24 ? -85.225 66.358 -38.639 1.00 32.65 312 ASP B N 1
ATOM 1776 C CA . ASP B 1 24 ? -85.522 64.953 -38.371 1.00 29.51 312 ASP B CA 1
ATOM 1777 C C . ASP B 1 24 ? -84.812 63.980 -39.299 1.00 27.24 312 ASP B C 1
ATOM 1778 O O . ASP B 1 24 ? -84.499 62.845 -38.908 1.00 29.95 312 ASP B O 1
ATOM 1783 N N . HIS B 1 25 ? -84.578 64.410 -40.533 1.00 22.70 313 HIS B N 1
ATOM 1784 C CA . HIS B 1 25 ? -84.058 63.511 -41.548 1.00 22.92 313 HIS B CA 1
ATOM 1785 C C . HIS B 1 25 ? -82.531 63.559 -41.690 1.00 22.29 313 HIS B C 1
ATOM 1786 O O . HIS B 1 25 ? -81.962 62.857 -42.528 1.00 22.55 313 HIS B O 1
ATOM 1793 N N . PHE B 1 26 ? -81.865 64.394 -40.887 1.00 25.64 314 PHE B N 1
ATOM 1794 C CA . PHE B 1 26 ? -80.400 64.406 -40.887 1.00 23.36 314 PHE B CA 1
ATOM 1795 C C . PHE B 1 26 ? -79.899 63.227 -40.083 1.00 21.29 314 PHE B C 1
ATOM 1796 O O . PHE B 1 26 ? -80.586 62.756 -39.178 1.00 27.62 314 PHE B O 1
ATOM 1804 N N . TYR B 1 27 ? -78.696 62.766 -40.396 1.00 20.04 315 TYR B N 1
ATOM 1805 C CA . TYR B 1 27 ? -78.075 61.698 -39.627 1.00 19.02 315 TYR B CA 1
ATOM 1806 C C . TYR B 1 27 ? -77.076 62.273 -38.617 1.00 21.83 315 TYR B C 1
ATOM 1807 O O . TYR B 1 27 ? -76.477 63.330 -38.845 1.00 22.73 315 TYR B O 1
ATOM 1816 N N . VAL B 1 28 ? -76.904 61.575 -37.501 1.00 23.64 316 VAL B N 1
ATOM 1817 C CA . VAL B 1 28 ? -76.083 62.076 -36.402 1.00 23.71 316 VAL B CA 1
ATOM 1818 C C . VAL B 1 28 ? -75.065 61.029 -35.943 1.00 25.36 316 VAL B C 1
ATOM 1819 O O . VAL B 1 28 ? -75.402 59.854 -35.753 1.00 23.07 316 VAL B O 1
ATOM 1823 N N . ILE B 1 29 ? -73.817 61.460 -35.776 1.00 20.71 317 ILE B N 1
ATOM 1824 C CA . ILE B 1 29 ? -72.796 60.595 -35.217 1.00 20.73 317 ILE B CA 1
ATOM 1825 C C . ILE B 1 29 ? -71.846 61.402 -34.336 1.00 22.53 317 ILE B C 1
ATOM 1826 O O . ILE B 1 29 ? -71.608 62.590 -34.578 1.00 23.60 317 ILE B O 1
ATOM 1831 N N . ASP B 1 30 ? -71.350 60.765 -33.282 1.00 26.71 318 ASP B N 1
ATOM 1832 C CA . ASP B 1 30 ? -70.353 61.375 -32.408 1.00 22.58 318 ASP B CA 1
ATOM 1833 C C . ASP B 1 30 ? -69.005 60.717 -32.643 1.00 25.81 318 ASP B C 1
ATOM 1834 O O . ASP B 1 30 ? -68.914 59.625 -33.220 1.00 27.80 318 ASP B O 1
ATOM 1839 N N . ALA B 1 31 ? -67.949 61.381 -32.194 1.00 25.42 319 ALA B N 1
ATOM 1840 C CA . ALA B 1 31 ? -66.629 60.774 -32.251 1.00 25.25 319 ALA B CA 1
ATOM 1841 C C . ALA B 1 31 ? -65.767 61.228 -31.084 1.00 26.35 319 ALA B C 1
ATOM 1842 O O . ALA B 1 31 ? -65.993 62.294 -30.502 1.00 24.05 319 ALA B O 1
ATOM 1844 N N . GLN B 1 32 ? -64.786 60.400 -30.747 1.00 27.92 320 GLN B N 1
ATOM 1845 C CA . GLN B 1 32 ? -63.923 60.637 -29.593 1.00 34.79 320 GLN B CA 1
ATOM 1846 C C . GLN B 1 32 ? -62.446 60.537 -29.980 1.00 32.30 320 GLN B C 1
ATOM 1847 O O . GLN B 1 32 ? -62.053 59.625 -30.706 1.00 36.07 320 GLN B O 1
ATOM 1853 N N . ASP B 1 33 ? -61.639 61.489 -29.521 1.00 27.38 321 ASP B N 1
ATOM 1854 C CA . ASP B 1 33 ? -60.190 61.315 -29.523 1.00 30.40 321 ASP B CA 1
ATOM 1855 C C . ASP B 1 33 ? -59.776 61.226 -28.064 1.00 31.25 321 ASP B C 1
ATOM 1856 O O . ASP B 1 33 ? -60.116 62.092 -27.268 1.00 36.07 321 ASP B O 1
ATOM 1861 N N . PHE B 1 34 ? -59.074 60.164 -27.701 1.00 29.05 322 PHE B N 1
ATOM 1862 C CA . PHE B 1 34 ? -58.681 59.981 -26.320 1.00 34.16 322 PHE B CA 1
ATOM 1863 C C . PHE B 1 34 ? -57.472 60.857 -25.984 1.00 33.32 322 PHE B C 1
ATOM 1864 O O . PHE B 1 34 ? -56.679 61.189 -26.855 1.00 37.17 322 PHE B O 1
ATOM 1872 N N . GLY B 1 35 ? -57.349 61.248 -24.719 1.00 34.24 323 GLY B N 1
ATOM 1873 C CA . GLY B 1 35 ? -56.230 62.061 -24.277 1.00 34.26 323 GLY B CA 1
ATOM 1874 C C . GLY B 1 35 ? -56.290 62.459 -22.813 1.00 44.73 323 GLY B C 1
ATOM 1875 O O . GLY B 1 35 ? -57.347 62.856 -22.311 1.00 46.06 323 GLY B O 1
ATOM 1876 N N . TRP B 1 36 ? -55.156 62.353 -22.122 1.00 50.85 324 TRP B N 1
ATOM 1877 C CA . TRP B 1 36 ? -55.063 62.855 -20.753 1.00 56.94 324 TRP B CA 1
ATOM 1878 C C . TRP B 1 36 ? -54.151 64.086 -20.661 1.00 58.19 324 TRP B C 1
ATOM 1879 O O . TRP B 1 36 ? -54.605 65.195 -20.342 1.00 46.14 324 TRP B O 1
ATOM 1890 N N . ASN B 1 37 ? -52.863 63.887 -20.929 1.00 61.75 325 ASN B N 1
ATOM 1891 C CA . ASN B 1 37 ? -51.924 65.004 -20.995 1.00 58.38 325 ASN B CA 1
ATOM 1892 C C . ASN B 1 37 ? -52.227 65.872 -22.204 1.00 55.38 325 ASN B C 1
ATOM 1893 O O . ASN B 1 37 ? -52.212 67.100 -22.117 1.00 60.03 325 ASN B O 1
ATOM 1898 N N . HIS B 1 38 ? -52.486 65.222 -23.336 1.00 54.71 326 HIS B N 1
ATOM 1899 C CA . HIS B 1 38 ? -53.027 65.896 -24.513 1.00 48.35 326 HIS B CA 1
ATOM 1900 C C . HIS B 1 38 ? -54.534 66.063 -24.314 1.00 41.19 326 HIS B C 1
ATOM 1901 O O . HIS B 1 38 ? -55.158 65.299 -23.575 1.00 40.91 326 HIS B O 1
ATOM 1908 N N . PRO B 1 39 ? -55.131 67.072 -24.959 1.00 41.58 327 PRO B N 1
ATOM 1909 C CA . PRO B 1 39 ? -56.585 67.202 -24.823 1.00 38.75 327 PRO B CA 1
ATOM 1910 C C . PRO B 1 39 ? -57.324 66.007 -25.426 1.00 33.47 327 PRO B C 1
ATOM 1911 O O . PRO B 1 39 ? -56.889 65.460 -26.441 1.00 33.19 327 PRO B O 1
ATOM 1915 N N . GLN B 1 40 ? -58.413 65.588 -24.792 1.00 30.48 328 GLN B N 1
ATOM 1916 C CA . GLN B 1 40 ? -59.348 64.704 -25.467 1.00 30.66 328 GLN B CA 1
ATOM 1917 C C . GLN B 1 40 ? -60.342 65.580 -26.226 1.00 32.69 328 GLN B C 1
ATOM 1918 O O . GLN B 1 40 ? -60.477 66.772 -25.928 1.00 33.75 328 GLN B O 1
ATOM 1924 N N . ALA B 1 41 ? -61.011 65.008 -27.220 1.00 30.01 329 ALA B N 1
ATOM 1925 C CA . ALA B 1 41 ? -62.087 65.708 -27.917 1.00 28.08 329 ALA B CA 1
ATOM 1926 C C . ALA B 1 41 ? -63.294 64.797 -28.123 1.00 27.94 329 ALA B C 1
ATOM 1927 O O . ALA B 1 41 ? -63.152 63.627 -28.480 1.00 28.14 329 ALA B O 1
ATOM 1929 N N . HIS B 1 42 ? -64.481 65.339 -27.884 1.00 27.15 330 HIS B N 1
ATOM 1930 C CA . HIS B 1 42 ? -65.709 64.669 -28.279 1.00 24.36 330 HIS B CA 1
ATOM 1931 C C . HIS B 1 42 ? -66.483 65.596 -29.213 1.00 30.31 330 HIS B C 1
ATOM 1932 O O . HIS B 1 42 ? -66.747 66.746 -28.868 1.00 28.01 330 HIS B O 1
ATOM 1939 N N . ILE B 1 43 ? -66.831 65.103 -30.401 1.00 32.35 331 ILE B N 1
ATOM 1940 C CA . ILE B 1 43 ? -67.511 65.929 -31.396 1.00 28.28 331 ILE B CA 1
ATOM 1941 C C . ILE B 1 43 ? -68.830 65.317 -31.807 1.00 22.83 331 ILE B C 1
ATOM 1942 O O . ILE B 1 43 ? -69.056 64.130 -31.587 1.00 20.55 331 ILE B O 1
ATOM 1947 N N . GLN B 1 44 ? -69.685 66.128 -32.425 1.00 24.66 332 GLN B N 1
ATOM 1948 C CA . GLN B 1 44 ? -70.887 65.616 -33.074 1.00 22.32 332 GLN B CA 1
ATOM 1949 C C . GLN B 1 44 ? -70.997 66.141 -34.497 1.00 20.18 332 GLN B C 1
ATOM 1950 O O . GLN B 1 44 ? -70.856 67.321 -34.762 1.00 18.84 332 GLN B O 1
ATOM 1956 N N . LEU B 1 45 ? -71.269 65.232 -35.411 1.00 19.67 333 LEU B N 1
ATOM 1957 C CA . LEU B 1 45 ? -71.305 65.555 -36.816 1.00 22.83 333 LEU B CA 1
ATOM 1958 C C . LEU B 1 45 ? -72.718 65.258 -37.313 1.00 24.94 333 LEU B C 1
ATOM 1959 O O . LEU B 1 45 ? -73.281 64.208 -36.985 1.00 21.51 333 LEU B O 1
ATOM 1964 N N . TRP B 1 46 ? -73.311 66.190 -38.061 1.00 23.88 334 TRP B N 1
ATOM 1965 C CA . TRP B 1 46 ? -74.599 65.928 -38.698 1.00 20.75 334 TRP B CA 1
ATOM 1966 C C . TRP B 1 46 ? -74.380 65.715 -40.183 1.00 21.25 334 TRP B C 1
ATOM 1967 O O . TRP B 1 46 ? -73.532 66.356 -40.789 1.00 25.84 334 TRP B O 1
ATOM 1978 N N . TRP B 1 47 ? -75.147 64.808 -40.765 1.00 20.86 335 TRP B N 1
ATOM 1979 C CA . TRP B 1 47 ? -75.006 64.486 -42.175 1.00 14.48 335 TRP B CA 1
ATOM 1980 C C . TRP B 1 47 ? -76.367 64.572 -42.844 1.00 17.90 335 TRP B C 1
ATOM 1981 O O . TRP B 1 47 ? -77.283 63.807 -42.541 1.00 24.32 335 TRP B O 1
ATOM 1992 N N . ASP B 1 48 ? -76.492 65.542 -43.734 1.00 19.38 336 ASP B N 1
ATOM 1993 C CA . ASP B 1 48 ? -77.626 65.634 -44.628 1.00 19.80 336 ASP B CA 1
ATOM 1994 C C . ASP B 1 48 ? -77.310 64.729 -45.815 1.00 21.59 336 ASP B C 1
ATOM 1995 O O . ASP B 1 48 ? -76.572 65.140 -46.695 1.00 19.14 336 ASP B O 1
ATOM 2000 N N . LYS B 1 49 ? -77.856 63.514 -45.853 1.00 22.53 337 LYS B N 1
ATOM 2001 C CA . LYS B 1 49 ? -77.536 62.572 -46.936 1.00 21.48 337 LYS B CA 1
ATOM 2002 C C . LYS B 1 49 ? -78.132 62.975 -48.292 1.00 23.71 337 LYS B C 1
ATOM 2003 O O . LYS B 1 49 ? -77.627 62.574 -49.343 1.00 20.00 337 LYS B O 1
ATOM 2009 N N . ASP B 1 50 ? -79.217 63.744 -48.257 1.00 25.38 338 ASP B N 1
ATOM 2010 C CA . ASP B 1 50 ? -79.891 64.189 -49.474 1.00 28.59 338 ASP B CA 1
ATOM 2011 C C . ASP B 1 50 ? -79.027 65.175 -50.248 1.00 22.63 338 ASP B C 1
ATOM 2012 O O . ASP B 1 50 ? -78.782 64.989 -51.441 1.00 28.90 338 ASP B O 1
ATOM 2017 N N . ALA B 1 51 ? -78.557 66.218 -49.571 1.00 18.20 339 ALA B N 1
ATOM 2018 C CA . ALA B 1 51 ? -77.665 67.186 -50.196 1.00 18.87 339 ALA B CA 1
ATOM 2019 C C . ALA B 1 51 ? -76.219 66.705 -50.117 1.00 22.87 339 ALA B C 1
ATOM 2020 O O . ALA B 1 51 ? -75.352 67.222 -50.827 1.00 24.24 339 ALA B O 1
ATOM 2022 N N . ASP B 1 52 ? -75.975 65.720 -49.247 1.00 21.35 340 ASP B N 1
ATOM 2023 C CA . ASP B 1 52 ? -74.639 65.173 -48.992 1.00 19.55 340 ASP B CA 1
ATOM 2024 C C . ASP B 1 52 ? -73.725 66.272 -48.419 1.00 26.00 340 ASP B C 1
ATOM 2025 O O . ASP B 1 52 ? -72.639 66.540 -48.928 1.00 24.92 340 ASP B O 1
ATOM 2030 N N . VAL B 1 53 ? -74.193 66.914 -47.355 1.00 23.60 341 VAL B N 1
ATOM 2031 C CA . VAL B 1 53 ? -73.463 67.985 -46.678 1.00 16.92 341 VAL B CA 1
ATOM 2032 C C . VAL B 1 53 ? -73.264 67.601 -45.206 1.00 17.75 341 VAL B C 1
ATOM 2033 O O . VAL B 1 53 ? -74.172 67.062 -44.566 1.00 23.08 341 VAL B O 1
ATOM 2037 N N . PHE B 1 54 ? -72.072 67.876 -44.682 1.00 18.38 342 PHE B N 1
ATOM 2038 C CA . PHE B 1 54 ? -71.724 67.580 -43.295 1.00 20.71 342 PHE B CA 1
ATOM 2039 C C . PHE B 1 54 ? -71.664 68.847 -42.451 1.00 21.37 342 PHE B C 1
ATOM 2040 O O . PHE B 1 54 ? -71.185 69.891 -42.907 1.00 21.99 342 PHE B O 1
ATOM 2048 N N . TYR B 1 55 ? -72.152 68.756 -41.216 1.00 23.79 343 TYR B N 1
ATOM 2049 C CA . TYR B 1 55 ? -72.122 69.881 -40.274 1.00 22.24 343 TYR B CA 1
ATOM 2050 C C . TYR B 1 55 ? -71.461 69.448 -38.973 1.00 23.47 343 TYR B C 1
ATOM 2051 O O . TYR B 1 55 ? -71.967 68.554 -38.283 1.00 22.59 343 TYR B O 1
ATOM 2060 N N . LEU B 1 56 ? -70.327 70.055 -38.643 1.00 15.06 344 LEU B N 1
ATOM 2061 C CA . LEU B 1 56 ? -69.724 69.800 -37.347 1.00 15.02 344 LEU B CA 1
ATOM 2062 C C . LEU B 1 56 ? -70.484 70.661 -36.355 1.00 23.28 344 LEU B C 1
ATOM 2063 O O . LEU B 1 56 ? -70.291 71.871 -36.307 1.00 18.54 344 LEU B O 1
ATOM 2068 N N . ALA B 1 57 ? -71.369 70.035 -35.578 1.00 21.68 345 ALA B N 1
ATOM 2069 C CA . ALA B 1 57 ? -72.369 70.762 -34.796 1.00 19.92 345 ALA B CA 1
ATOM 2070 C C . ALA B 1 57 ? -72.014 70.953 -33.328 1.00 23.10 345 ALA B C 1
ATOM 2071 O O . ALA B 1 57 ? -72.478 71.889 -32.690 1.00 25.68 345 ALA B O 1
ATOM 2073 N N . ARG B 1 58 ? -71.214 70.051 -32.779 1.00 23.16 346 ARG B N 1
ATOM 2074 C CA . ARG B 1 58 ? -70.820 70.142 -31.373 1.00 21.85 346 ARG B CA 1
ATOM 2075 C C . ARG B 1 58 ? -69.353 69.755 -31.208 1.00 24.96 346 ARG B C 1
ATOM 2076 O O . ARG B 1 58 ? -68.887 68.794 -31.807 1.00 27.21 346 ARG B O 1
ATOM 2084 N N . VAL B 1 59 ? -68.635 70.513 -30.388 1.00 25.64 347 VAL B N 1
ATOM 2085 C CA . VAL B 1 59 ? -67.231 70.256 -30.102 1.00 26.04 347 VAL B CA 1
ATOM 2086 C C . VAL B 1 59 ? -66.926 70.493 -28.625 1.00 32.31 347 VAL B C 1
ATOM 2087 O O . VAL B 1 59 ? -67.317 71.512 -28.053 1.00 34.53 347 VAL B O 1
ATOM 2091 N N . TRP B 1 60 ? -66.236 69.540 -28.008 1.00 32.36 348 TRP B N 1
ATOM 2092 C CA . TRP B 1 60 ? -65.751 69.692 -26.641 1.00 25.33 348 TRP B CA 1
ATOM 2093 C C . TRP B 1 60 ? -64.326 69.169 -26.578 1.00 28.90 348 TRP B C 1
ATOM 2094 O O . TRP B 1 60 ? -64.052 68.043 -26.990 1.00 28.31 348 TRP B O 1
ATOM 2105 N N . LYS B 1 61 ? -63.419 69.998 -26.073 1.00 32.45 349 LYS B N 1
ATOM 2106 C CA . LYS B 1 61 ? -62.006 69.660 -26.022 1.00 30.55 349 LYS B CA 1
ATOM 2107 C C . LYS B 1 61 ? -61.440 70.029 -24.655 1.00 32.40 349 LYS B C 1
ATOM 2108 O O . LYS B 1 61 ? -61.591 71.164 -24.205 1.00 34.56 349 LYS B O 1
ATOM 2114 N N . LYS B 1 62 ? -60.788 69.077 -23.991 1.00 35.19 350 LYS B N 1
ATOM 2115 C CA . LYS B 1 62 ? -60.265 69.332 -22.649 1.00 37.46 350 LYS B CA 1
ATOM 2116 C C . LYS B 1 62 ? -59.152 68.384 -22.220 1.00 38.04 350 LYS B C 1
ATOM 2117 O O . LYS B 1 62 ? -59.225 67.177 -22.457 1.00 39.17 350 LYS B O 1
ATOM 2123 N N . SER B 1 63 ? -58.126 68.942 -21.578 1.00 41.16 351 SER B N 1
ATOM 2124 C CA . SER B 1 63 ? -57.039 68.150 -20.998 1.00 40.36 351 SER B CA 1
ATOM 2125 C C . SER B 1 63 ? -57.413 67.631 -19.619 1.00 44.19 351 SER B C 1
ATOM 2126 O O . SER B 1 63 ? -58.210 68.247 -18.909 1.00 43.26 351 SER B O 1
ATOM 2129 N N . GLU B 1 64 ? -56.811 66.501 -19.253 1.00 45.37 352 GLU B N 1
ATOM 2130 C CA . GLU B 1 64 ? -56.901 65.951 -17.905 1.00 50.38 352 GLU B CA 1
ATOM 2131 C C . GLU B 1 64 ? -58.331 65.789 -17.389 1.00 47.83 352 GLU B C 1
ATOM 2132 O O . GLU B 1 64 ? -58.645 66.173 -16.266 1.00 48.45 352 GLU B O 1
ATOM 2138 N N . ASN B 1 65 ? -59.191 65.225 -18.230 1.00 46.77 353 ASN B N 1
ATOM 2139 C CA . ASN B 1 65 ? -60.534 64.841 -17.814 1.00 48.45 353 ASN B CA 1
ATOM 2140 C C . ASN B 1 65 ? -60.731 63.334 -17.977 1.00 47.41 353 ASN B C 1
ATOM 2141 O O . ASN B 1 65 ? -60.242 62.733 -18.942 1.00 45.02 353 ASN B O 1
ATOM 2146 N N . THR B 1 66 ? -61.437 62.727 -17.028 1.00 44.30 354 THR B N 1
ATOM 2147 C CA . THR B 1 66 ? -61.757 61.313 -17.122 1.00 44.27 354 THR B CA 1
ATOM 2148 C C . THR B 1 66 ? -62.939 61.134 -18.072 1.00 46.12 354 THR B C 1
ATOM 2149 O O . THR B 1 66 ? -63.510 62.122 -18.556 1.00 45.35 354 THR B O 1
ATOM 2153 N N . ALA B 1 67 ? -63.302 59.880 -18.334 1.00 46.88 355 ALA B N 1
ATOM 2154 C CA . ALA B 1 67 ? -64.463 59.574 -19.156 1.00 42.28 355 ALA B CA 1
ATOM 2155 C C . ALA B 1 67 ? -65.753 60.010 -18.484 1.00 44.46 355 ALA B C 1
ATOM 2156 O O . ALA B 1 67 ? -66.696 60.450 -19.137 1.00 46.34 355 ALA B O 1
ATOM 2158 N N . VAL B 1 68 ? -65.781 59.883 -17.166 1.00 49.91 356 VAL B N 1
ATOM 2159 C CA . VAL B 1 68 ? -66.916 60.301 -16.340 1.00 47.78 356 VAL B CA 1
ATOM 2160 C C . VAL B 1 68 ? -67.124 61.823 -16.430 1.00 50.71 356 VAL B C 1
ATOM 2161 O O . VAL B 1 68 ? -68.272 62.292 -16.537 1.00 49.49 356 VAL B O 1
ATOM 2165 N N . GLN B 1 69 ? -66.024 62.585 -16.470 1.00 47.81 357 GLN B N 1
ATOM 2166 C CA . GLN B 1 69 ? -66.088 64.039 -16.632 1.00 44.32 357 GLN B CA 1
ATOM 2167 C C . GLN B 1 69 ? -66.478 64.432 -18.048 1.00 44.28 357 GLN B C 1
ATOM 2168 O O . GLN B 1 69 ? -67.227 65.391 -18.233 1.00 46.71 357 GLN B O 1
ATOM 2174 N N . ALA B 1 70 ? -65.959 63.706 -19.038 1.00 38.60 358 ALA B N 1
ATOM 2175 C CA . ALA B 1 70 ? -66.341 63.951 -20.425 1.00 37.52 358 ALA B CA 1
ATOM 2176 C C . ALA B 1 70 ? -67.849 63.790 -20.587 1.00 41.45 358 ALA B C 1
ATOM 2177 O O . ALA B 1 70 ? -68.515 64.668 -21.137 1.00 36.19 358 ALA B O 1
ATOM 2179 N N . TRP B 1 71 ? -68.375 62.672 -20.079 1.00 44.78 359 TRP B N 1
ATOM 2180 C CA . TRP B 1 71 ? -69.810 62.372 -20.145 1.00 47.06 359 TRP B CA 1
ATOM 2181 C C . TRP B 1 71 ? -70.653 63.466 -19.487 1.00 48.49 359 TRP B C 1
ATOM 2182 O O . TRP B 1 71 ? -71.665 63.884 -20.039 1.00 47.88 359 TRP B O 1
ATOM 2193 N N . GLY B 1 72 ? -70.227 63.936 -18.318 1.00 41.99 360 GLY B N 1
ATOM 2194 C CA . GLY B 1 72 ? -70.911 65.033 -17.661 1.00 40.99 360 GLY B CA 1
ATOM 2195 C C . GLY B 1 72 ? -70.899 66.324 -18.469 1.00 47.81 360 GLY B C 1
ATOM 2196 O O . GLY B 1 72 ? -71.826 67.128 -18.380 1.00 46.27 360 GLY B O 1
ATOM 2197 N N . ALA B 1 73 ? -69.856 66.524 -19.267 1.00 48.39 361 ALA B N 1
ATOM 2198 C CA . ALA B 1 73 ? -69.716 67.761 -20.039 1.00 43.82 361 ALA B CA 1
ATOM 2199 C C . ALA B 1 73 ? -70.474 67.761 -21.369 1.00 39.78 361 ALA B C 1
ATOM 2200 O O . ALA B 1 73 ? -70.802 68.825 -21.893 1.00 40.57 361 ALA B O 1
ATOM 2202 N N . VAL B 1 74 ? -70.743 66.581 -21.926 1.00 44.48 362 VAL B N 1
ATOM 2203 C CA . VAL B 1 74 ? -71.362 66.507 -23.254 1.00 44.16 362 VAL B CA 1
ATOM 2204 C C . VAL B 1 74 ? -72.641 65.667 -23.345 1.00 41.45 362 VAL B C 1
ATOM 2205 O O . VAL B 1 74 ? -73.240 65.588 -24.414 1.00 39.56 362 VAL B O 1
ATOM 2209 N N . LYS B 1 75 ? -73.062 65.041 -22.249 1.00 43.23 363 LYS B N 1
ATOM 2210 C CA . LYS B 1 75 ? -74.168 64.077 -22.333 1.00 44.42 363 LYS B CA 1
ATOM 2211 C C . LYS B 1 75 ? -75.476 64.678 -22.847 1.00 42.91 363 LYS B C 1
ATOM 2212 O O . LYS B 1 75 ? -76.305 63.963 -23.406 1.00 36.64 363 LYS B O 1
ATOM 2218 N N . SER B 1 76 ? -75.652 65.985 -22.663 1.00 43.00 364 SER B N 1
ATOM 2219 C CA . SER B 1 76 ? -76.852 66.657 -23.146 1.00 40.63 364 SER B CA 1
ATOM 2220 C C . SER B 1 76 ? -77.043 66.468 -24.654 1.00 39.91 364 SER B C 1
ATOM 2221 O O . SER B 1 76 ? -78.171 66.291 -25.123 1.00 42.23 364 SER B O 1
ATOM 2224 N N . TRP B 1 77 ? -75.946 66.491 -25.408 1.00 38.30 365 TRP B N 1
ATOM 2225 C CA . TRP B 1 77 ? -76.031 66.259 -26.849 1.00 30.62 365 TRP B CA 1
ATOM 2226 C C . TRP B 1 77 ? -75.527 64.884 -27.281 1.00 31.33 365 TRP B C 1
ATOM 2227 O O . TRP B 1 77 ? -75.958 64.368 -28.306 1.00 34.98 365 TRP B O 1
ATOM 2238 N N . ALA B 1 78 ? -74.643 64.284 -26.483 1.00 32.09 366 ALA B N 1
ATOM 2239 C CA . ALA B 1 78 ? -74.000 63.015 -26.837 1.00 25.82 366 ALA B CA 1
ATOM 2240 C C . ALA B 1 78 ? -74.844 61.783 -26.500 1.00 31.66 366 ALA B C 1
ATOM 2241 O O . ALA B 1 78 ? -74.539 60.679 -26.951 1.00 34.57 366 ALA B O 1
ATOM 2243 N N . ASN B 1 79 ? -75.893 61.972 -25.698 1.00 32.30 367 ASN B N 1
ATOM 2244 C CA . ASN B 1 79 ? -76.727 60.869 -25.233 1.00 32.27 367 ASN B CA 1
ATOM 2245 C C . ASN B 1 79 ? -77.348 60.059 -26.376 1.00 36.98 367 ASN B C 1
ATOM 2246 O O . ASN B 1 79 ? -78.035 60.613 -27.248 1.00 35.65 367 ASN B O 1
ATOM 2251 N N . LYS B 1 80 ? -77.084 58.751 -26.353 1.00 39.60 368 LYS B N 1
ATOM 2252 C CA . LYS B 1 80 ? -77.630 57.778 -27.310 1.00 39.32 368 LYS B CA 1
ATOM 2253 C C . LYS B 1 80 ? -77.037 57.838 -28.717 1.00 33.42 368 LYS B C 1
ATOM 2254 O O . LYS B 1 80 ? -77.420 57.041 -29.577 1.00 39.16 368 LYS B O 1
ATOM 2260 N N . ILE B 1 81 ? -76.096 58.754 -28.947 1.00 31.22 369 ILE B N 1
ATOM 2261 C CA . ILE B 1 81 ? -75.475 58.888 -30.271 1.00 26.48 369 ILE B CA 1
ATOM 2262 C C . ILE B 1 81 ? -74.272 57.949 -30.403 1.00 27.74 369 ILE B C 1
ATOM 2263 O O . ILE B 1 81 ? -73.400 57.950 -29.531 1.00 32.85 369 ILE B O 1
ATOM 2268 N N . PRO B 1 82 ? -74.215 57.149 -31.490 1.00 33.22 370 PRO B N 1
ATOM 2269 C CA . PRO B 1 82 ? -73.078 56.234 -31.680 1.00 31.13 370 PRO B CA 1
ATOM 2270 C C . PRO B 1 82 ? -71.764 57.008 -31.730 1.00 33.87 370 PRO B C 1
ATOM 2271 O O . PRO B 1 82 ? -71.732 58.096 -32.308 1.00 28.20 370 PRO B O 1
ATOM 2275 N N . VAL B 1 83 ? -70.708 56.456 -31.130 1.00 31.11 371 VAL B N 1
ATOM 2276 C CA . VAL B 1 83 ? -69.425 57.148 -31.042 1.00 28.69 371 VAL B CA 1
ATOM 2277 C C . VAL B 1 83 ? -68.312 56.400 -31.773 1.00 32.15 371 VAL B C 1
ATOM 2278 O O . VAL B 1 83 ? -68.040 55.225 -31.480 1.00 31.48 371 VAL B O 1
ATOM 2282 N N . ALA B 1 84 ? -67.682 57.091 -32.726 1.00 30.35 372 ALA B N 1
ATOM 2283 C CA . ALA B 1 84 ? -66.490 56.591 -33.411 1.00 28.38 372 ALA B CA 1
ATOM 2284 C C . ALA B 1 84 ? -65.248 56.903 -32.574 1.00 30.92 372 ALA B C 1
ATOM 2285 O O . ALA B 1 84 ? -65.198 57.929 -31.890 1.00 30.20 372 ALA B O 1
ATOM 2287 N N . TRP B 1 85 ? -64.252 56.024 -32.623 1.00 30.75 373 TRP B N 1
ATOM 2288 C CA . TRP B 1 85 ? -63.068 56.173 -31.784 1.00 32.92 373 TRP B CA 1
ATOM 2289 C C . TRP B 1 85 ? -61.860 55.458 -32.407 1.00 32.98 373 TRP B C 1
ATOM 2290 O O . TRP B 1 85 ? -62.019 54.484 -33.139 1.00 37.28 373 TRP B O 1
ATOM 2301 N N . PRO B 1 86 ? -60.647 55.948 -32.123 1.00 34.71 374 PRO B N 1
ATOM 2302 C CA . PRO B 1 86 ? -59.425 55.447 -32.772 1.00 39.80 374 PRO B CA 1
ATOM 2303 C C . PRO B 1 86 ? -58.763 54.256 -32.090 1.00 46.69 374 PRO B C 1
ATOM 2304 O O . PRO B 1 86 ? -59.327 53.702 -31.163 1.00 37.91 374 PRO B O 1
ATOM 2308 N N . HIS B 1 87 ? -57.586 53.887 -32.589 1.00 67.91 375 HIS B N 1
ATOM 2309 C CA . HIS B 1 87 ? -56.606 53.077 -31.884 1.00 74.94 375 HIS B CA 1
ATOM 2310 C C . HIS B 1 87 ? -56.772 51.585 -32.066 1.00 96.02 375 HIS B C 1
ATOM 2311 O O . HIS B 1 87 ? -57.396 50.925 -31.219 1.00 105.61 375 HIS B O 1
ATOM 2318 N N . ASP B 1 88 ? -56.196 51.038 -33.131 1.00 112.07 376 ASP B N 1
ATOM 2319 C CA . ASP B 1 88 ? -56.081 49.600 -33.209 1.00 124.73 376 ASP B CA 1
ATOM 2320 C C . ASP B 1 88 ? -54.865 49.049 -32.422 1.00 133.03 376 ASP B C 1
ATOM 2321 O O . ASP B 1 88 ? -54.015 48.344 -32.952 1.00 139.21 376 ASP B O 1
ATOM 2326 N N . GLY B 1 89 ? -54.794 49.380 -31.145 1.00 132.95 377 GLY B N 1
ATOM 2327 C CA . GLY B 1 89 ? -53.809 48.812 -30.251 1.00 135.38 377 GLY B CA 1
ATOM 2328 C C . GLY B 1 89 ? -52.665 49.728 -29.849 1.00 137.30 377 GLY B C 1
ATOM 2329 O O . GLY B 1 89 ? -52.768 50.501 -28.900 1.00 136.74 377 GLY B O 1
ATOM 2330 N N . HIS B 1 90 ? -51.579 49.652 -30.608 1.00 138.61 378 HIS B N 1
ATOM 2331 C CA . HIS B 1 90 ? -50.259 50.140 -30.204 1.00 141.53 378 HIS B CA 1
ATOM 2332 C C . HIS B 1 90 ? -50.079 51.626 -29.854 1.00 145.34 378 HIS B C 1
ATOM 2333 O O . HIS B 1 90 ? -50.314 52.517 -30.673 1.00 147.51 378 HIS B O 1
ATOM 2340 N N . GLN B 1 91 ? -49.659 51.857 -28.611 1.00 144.55 379 GLN B N 1
ATOM 2341 C CA . GLN B 1 91 ? -49.127 53.141 -28.159 1.00 142.69 379 GLN B CA 1
ATOM 2342 C C . GLN B 1 91 ? -48.225 52.861 -26.947 1.00 155.38 379 GLN B C 1
ATOM 2343 O O . GLN B 1 91 ? -48.523 53.278 -25.830 1.00 157.72 379 GLN B O 1
ATOM 2349 N N . HIS B 1 92 ? -47.137 52.131 -27.185 1.00 161.91 380 HIS B N 1
ATOM 2350 C CA . HIS B 1 92 ? -46.266 51.582 -26.137 1.00 165.67 380 HIS B CA 1
ATOM 2351 C C . HIS B 1 92 ? -47.016 50.604 -25.233 1.00 170.71 380 HIS B C 1
ATOM 2352 O O . HIS B 1 92 ? -46.766 50.531 -24.023 1.00 170.79 380 HIS B O 1
ATOM 2359 N N . GLU B 1 93 ? -47.944 49.877 -25.856 1.00 173.47 381 GLU B N 1
ATOM 2360 C CA . GLU B 1 93 ? -48.694 48.778 -25.238 1.00 175.20 381 GLU B CA 1
ATOM 2361 C C . GLU B 1 93 ? -49.700 49.194 -24.153 1.00 175.34 381 GLU B C 1
ATOM 2362 O O . GLU B 1 93 ? -50.055 50.365 -24.032 1.00 176.89 381 GLU B O 1
ATOM 2368 N N . LYS B 1 94 ? -50.171 48.206 -23.393 1.00 169.77 382 LYS B N 1
ATOM 2369 C CA . LYS B 1 94 ? -51.219 48.380 -22.382 1.00 155.62 382 LYS B CA 1
ATOM 2370 C C . LYS B 1 94 ? -52.549 48.818 -23.015 1.00 147.29 382 LYS B C 1
ATOM 2371 O O . LYS B 1 94 ? -52.693 48.821 -24.245 1.00 143.33 382 LYS B O 1
ATOM 2377 N N . GLY B 1 95 ? -53.514 49.178 -22.173 1.00 142.80 383 GLY B N 1
ATOM 2378 C CA . GLY B 1 95 ? -54.855 49.487 -22.637 1.00 136.77 383 GLY B CA 1
ATOM 2379 C C . GLY B 1 95 ? -54.977 50.722 -23.515 1.00 128.30 383 GLY B C 1
ATOM 2380 O O . GLY B 1 95 ? -55.135 51.839 -23.015 1.00 122.99 383 GLY B O 1
ATOM 2381 N N . GLY B 1 96 ? -54.921 50.518 -24.830 1.00 123.72 384 GLY B N 1
ATOM 2382 C CA . GLY B 1 96 ? -55.052 51.606 -25.783 1.00 114.93 384 GLY B CA 1
ATOM 2383 C C . GLY B 1 96 ? -56.501 51.862 -26.143 1.00 107.77 384 GLY B C 1
ATOM 2384 O O . GLY B 1 96 ? -57.306 52.242 -25.290 1.00 110.63 384 GLY B O 1
ATOM 2385 N N . GLY B 1 97 ? -56.836 51.644 -27.408 1.00 95.67 385 GLY B N 1
ATOM 2386 C CA . GLY B 1 97 ? -58.175 51.901 -27.893 1.00 77.67 385 GLY B CA 1
ATOM 2387 C C . GLY B 1 97 ? -59.313 51.181 -27.202 1.00 73.75 385 GLY B C 1
ATOM 2388 O O . GLY B 1 97 ? -60.238 51.821 -26.710 1.00 67.56 385 GLY B O 1
ATOM 2389 N N . GLU B 1 98 ? -59.241 49.852 -27.173 1.00 83.24 386 GLU B N 1
ATOM 2390 C CA . GLU B 1 98 ? -60.336 49.001 -26.692 1.00 85.33 386 GLU B CA 1
ATOM 2391 C C . GLU B 1 98 ? -60.599 49.089 -25.188 1.00 88.21 386 GLU B C 1
ATOM 2392 O O . GLU B 1 98 ? -61.744 48.961 -24.752 1.00 90.11 386 GLU B O 1
ATOM 2398 N N . GLN B 1 99 ? -59.546 49.313 -24.409 1.00 86.41 387 GLN B N 1
ATOM 2399 C CA . GLN B 1 99 ? -59.682 49.451 -22.964 1.00 86.15 387 GLN B CA 1
ATOM 2400 C C . GLN B 1 99 ? -60.264 50.815 -22.613 1.00 74.29 387 GLN B C 1
ATOM 2401 O O . GLN B 1 99 ? -61.101 50.936 -21.721 1.00 70.62 387 GLN B O 1
ATOM 2407 N N . LEU B 1 100 ? -59.814 51.841 -23.327 1.00 66.99 388 LEU B N 1
ATOM 2408 C CA . LEU B 1 100 ? -60.320 53.196 -23.132 1.00 57.24 388 LEU B CA 1
ATOM 2409 C C . LEU B 1 100 ? -61.776 53.310 -23.560 1.00 50.32 388 LEU B C 1
ATOM 2410 O O . LEU B 1 100 ? -62.563 54.002 -22.911 1.00 52.07 388 LEU B O 1
ATOM 2415 N N . LYS B 1 101 ? -62.128 52.643 -24.658 1.00 40.98 389 LYS B N 1
ATOM 2416 C CA . LYS B 1 101 ? -63.511 52.627 -25.137 1.00 46.08 389 LYS B CA 1
ATOM 2417 C C . LYS B 1 101 ? -64.449 52.013 -24.085 1.00 48.56 389 LYS B C 1
ATOM 2418 O O . LYS B 1 101 ? -65.601 52.433 -23.948 1.00 48.50 389 LYS B O 1
ATOM 2424 N N . THR B 1 102 ? -63.936 51.040 -23.332 1.00 50.74 390 THR B N 1
ATOM 2425 C CA . THR B 1 102 ? -64.695 50.401 -22.260 1.00 49.15 390 THR B CA 1
ATOM 2426 C C . THR B 1 102 ? -65.016 51.392 -21.143 1.00 51.91 390 THR B C 1
ATOM 2427 O O . THR B 1 102 ? -66.145 51.443 -20.649 1.00 52.93 390 THR B O 1
ATOM 2431 N N . GLN B 1 103 ? -64.016 52.181 -20.756 1.00 53.48 391 GLN B N 1
ATOM 2432 C CA . GLN B 1 103 ? -64.187 53.198 -19.723 1.00 54.73 391 GLN B CA 1
ATOM 2433 C C . GLN B 1 103 ? -65.217 54.234 -20.144 1.00 50.71 391 GLN B C 1
ATOM 2434 O O . GLN B 1 103 ? -65.977 54.739 -19.319 1.00 53.00 391 GLN B O 1
ATOM 2440 N N . TYR B 1 104 ? -65.234 54.548 -21.435 1.00 46.25 392 TYR B N 1
ATOM 2441 C CA . TYR B 1 104 ? -66.176 55.520 -21.981 1.00 45.52 392 TYR B CA 1
ATOM 2442 C C . TYR B 1 104 ? -67.591 54.946 -22.117 1.00 41.67 392 TYR B C 1
ATOM 2443 O O . TYR B 1 104 ? -68.576 55.628 -21.833 1.00 41.70 392 TYR B O 1
ATOM 2452 N N . ALA B 1 105 ? -67.687 53.687 -22.533 1.00 40.91 393 ALA B N 1
ATOM 2453 C CA . ALA B 1 105 ? -68.968 52.989 -22.570 1.00 36.77 393 ALA B CA 1
ATOM 2454 C C . ALA B 1 105 ? -69.565 52.882 -21.170 1.00 38.69 393 ALA B C 1
ATOM 2455 O O . ALA B 1 105 ? -70.768 53.082 -20.982 1.00 47.08 393 ALA B O 1
ATOM 2457 N N . ASP B 1 106 ? -68.722 52.559 -20.191 1.00 46.80 394 ASP B N 1
ATOM 2458 C CA . ASP B 1 106 ? -69.167 52.443 -18.803 1.00 48.80 394 ASP B CA 1
ATOM 2459 C C . ASP B 1 106 ? -69.617 53.790 -18.256 1.00 46.92 394 ASP B C 1
ATOM 2460 O O . ASP B 1 106 ? -70.481 53.855 -17.382 1.00 46.76 394 ASP B O 1
ATOM 2465 N N . ALA B 1 107 ? -69.031 54.863 -18.783 1.00 46.33 395 ALA B N 1
ATOM 2466 C CA . ALA B 1 107 ? -69.390 56.223 -18.383 1.00 47.51 395 ALA B CA 1
ATOM 2467 C C . ALA B 1 107 ? -70.728 56.661 -18.983 1.00 51.33 395 ALA B C 1
ATOM 2468 O O . ALA B 1 107 ? -71.315 57.647 -18.536 1.00 53.97 395 ALA B O 1
ATOM 2470 N N . GLY B 1 108 ? -71.196 55.934 -19.997 1.00 41.50 396 GLY B N 1
ATOM 2471 C CA . GLY B 1 108 ? -72.511 56.178 -20.571 1.00 42.59 396 GLY B CA 1
ATOM 2472 C C . GLY B 1 108 ? -72.557 56.413 -22.073 1.00 42.93 396 GLY B C 1
ATOM 2473 O O . GLY B 1 108 ? -73.635 56.475 -22.666 1.00 41.47 396 GLY B O 1
ATOM 2474 N N . PHE B 1 109 ? -71.393 56.556 -22.696 1.00 40.03 397 PHE B N 1
ATOM 2475 C CA . PHE B 1 109 ? -71.349 56.828 -24.127 1.00 39.93 397 PHE B CA 1
ATOM 2476 C C . PHE B 1 109 ? -71.729 55.586 -24.928 1.00 40.49 397 PHE B C 1
ATOM 2477 O O . PHE B 1 109 ? -71.378 54.467 -24.554 1.00 42.28 397 PHE B O 1
ATOM 2485 N N . SER B 1 110 ? -72.431 55.790 -26.040 1.00 38.22 398 SER B N 1
ATOM 2486 C CA . SER B 1 110 ? -72.761 54.698 -26.951 1.00 30.60 398 SER B CA 1
ATOM 2487 C C . SER B 1 110 ? -71.612 54.436 -27.917 1.00 32.33 398 SER B C 1
ATOM 2488 O O . SER B 1 110 ? -71.686 54.733 -29.109 1.00 35.31 398 SER B O 1
ATOM 2491 N N . MET B 1 111 ? -70.545 53.871 -27.378 1.00 31.45 399 MET B N 1
ATOM 2492 C CA . MET B 1 111 ? -69.343 53.613 -28.137 1.00 31.48 399 MET B CA 1
ATOM 2493 C C . MET B 1 111 ? -69.586 52.518 -29.172 1.00 38.06 399 MET B C 1
ATOM 2494 O O . MET B 1 111 ? -70.162 51.484 -28.852 1.00 38.48 399 MET B O 1
ATOM 2499 N N . LEU B 1 112 ? -69.174 52.761 -30.418 1.00 38.74 400 LEU B N 1
ATOM 2500 C CA . LEU B 1 112 ? -69.294 51.749 -31.479 1.00 38.84 400 LEU B CA 1
ATOM 2501 C C . LEU B 1 112 ? -68.391 50.541 -31.196 1.00 39.14 400 LEU B C 1
ATOM 2502 O O . LEU B 1 112 ? -67.338 50.683 -30.579 1.00 35.45 400 LEU B O 1
ATOM 2507 N N . PRO B 1 113 ? -68.811 49.344 -31.633 1.00 40.56 401 PRO B N 1
ATOM 2508 C CA . PRO B 1 113 ? -68.077 48.118 -31.291 1.00 42.49 401 PRO B CA 1
ATOM 2509 C C . PRO B 1 113 ? -66.637 48.073 -31.801 1.00 44.97 401 PRO B C 1
ATOM 2510 O O . PRO B 1 113 ? -65.775 47.496 -31.126 1.00 47.55 401 PRO B O 1
ATOM 2514 N N . ASP B 1 114 ? -66.383 48.665 -32.965 1.00 39.17 402 ASP B N 1
ATOM 2515 C CA . ASP B 1 114 ? -65.049 48.616 -33.564 1.00 41.55 402 ASP B CA 1
ATOM 2516 C C . ASP B 1 114 ? -64.442 49.998 -33.795 1.00 37.77 402 ASP B C 1
ATOM 2517 O O . ASP B 1 114 ? -65.172 50.985 -33.891 1.00 34.25 402 ASP B O 1
ATOM 2522 N N . HIS B 1 115 ? -63.110 50.055 -33.884 1.00 35.86 403 HIS B N 1
ATOM 2523 C CA . HIS B 1 115 ? -62.389 51.315 -34.061 1.00 36.60 403 HIS B CA 1
ATOM 2524 C C . HIS B 1 115 ? -62.733 51.928 -35.406 1.00 37.65 403 HIS B C 1
ATOM 2525 O O . HIS B 1 115 ? -63.284 51.249 -36.281 1.00 34.82 403 HIS B O 1
ATOM 2532 N N . ALA B 1 116 ? -62.407 53.209 -35.565 1.00 31.18 404 ALA B N 1
ATOM 2533 C CA . ALA B 1 116 ? -62.820 53.954 -36.742 1.00 27.43 404 ALA B CA 1
ATOM 2534 C C . ALA B 1 116 ? -62.085 53.491 -37.984 1.00 28.93 404 ALA B C 1
ATOM 2535 O O . ALA B 1 116 ? -60.855 53.534 -38.038 1.00 31.64 404 ALA B O 1
ATOM 2537 N N . THR B 1 117 ? -62.840 53.085 -38.997 1.00 25.90 405 THR B N 1
ATOM 2538 C CA . THR B 1 117 ? -62.253 52.692 -40.268 1.00 24.95 405 THR B CA 1
ATOM 2539 C C . THR B 1 117 ? -63.160 53.066 -41.429 1.00 27.52 405 THR B C 1
ATOM 2540 O O . THR B 1 117 ? -64.367 53.226 -41.260 1.00 25.30 405 THR B O 1
ATOM 2544 N N . PHE B 1 118 ? -62.570 53.202 -42.611 1.00 23.20 406 PHE B N 1
ATOM 2545 C CA . PHE B 1 118 ? -63.343 53.374 -43.826 1.00 19.87 406 PHE B CA 1
ATOM 2546 C C . PHE B 1 118 ? -64.038 52.048 -44.096 1.00 28.16 406 PHE B C 1
ATOM 2547 O O . PHE B 1 118 ? -63.689 51.030 -43.501 1.00 29.91 406 PHE B O 1
ATOM 2555 N N . PRO B 1 119 ? -65.021 52.055 -44.987 1.00 25.95 407 PRO B N 1
ATOM 2556 C CA . PRO B 1 119 ? -65.766 50.834 -45.302 1.00 24.34 407 PRO B CA 1
ATOM 2557 C C . PRO B 1 119 ? -64.846 49.655 -45.608 1.00 30.18 407 PRO B C 1
ATOM 2558 O O . PRO B 1 119 ? -65.179 48.519 -45.276 1.00 30.86 407 PRO B O 1
ATOM 2562 N N . ASP B 1 120 ? -63.704 49.926 -46.230 1.00 33.88 408 ASP B N 1
ATOM 2563 C CA . ASP B 1 120 ? -62.793 48.866 -46.653 1.00 26.78 408 ASP B CA 1
ATOM 2564 C C . ASP B 1 120 ? -61.812 48.415 -45.569 1.00 30.55 408 ASP B C 1
ATOM 2565 O O . ASP B 1 120 ? -60.968 47.555 -45.814 1.00 32.03 408 ASP B O 1
ATOM 2570 N N . GLY B 1 121 ? -61.924 48.989 -44.375 1.00 26.36 409 GLY B N 1
ATOM 2571 C CA . GLY B 1 121 ? -61.107 48.555 -43.256 1.00 25.74 409 GLY B CA 1
ATOM 2572 C C . GLY B 1 121 ? -59.882 49.416 -43.065 1.00 31.29 409 GLY B C 1
ATOM 2573 O O . GLY B 1 121 ? -59.155 49.262 -42.077 1.00 30.97 409 GLY B O 1
ATOM 2574 N N . GLY B 1 122 ? -59.662 50.338 -44.002 1.00 28.44 410 GLY B N 1
ATOM 2575 C CA . GLY B 1 122 ? -58.526 51.240 -43.938 1.00 24.10 410 GLY B CA 1
ATOM 2576 C C . GLY B 1 122 ? -58.721 52.345 -42.919 1.00 21.93 410 GLY B C 1
ATOM 2577 O O . GLY B 1 122 ? -59.828 52.581 -42.466 1.00 31.41 410 GLY B O 1
ATOM 2578 N N . ASN B 1 123 ? -57.645 53.035 -42.557 1.00 26.52 411 ASN B N 1
ATOM 2579 C CA . ASN B 1 123 ? -57.752 54.169 -41.643 1.00 26.76 411 ASN B CA 1
ATOM 2580 C C . ASN B 1 123 ? -56.760 55.296 -41.959 1.00 26.64 411 ASN B C 1
ATOM 2581 O O . ASN B 1 123 ? -56.425 56.106 -41.093 1.00 32.07 411 ASN B O 1
ATOM 2586 N N . SER B 1 124 ? -56.301 55.344 -43.207 1.00 25.34 412 SER B N 1
ATOM 2587 C CA . SER B 1 124 ? -55.424 56.419 -43.687 1.00 23.60 412 SER B CA 1
ATOM 2588 C C . SER B 1 124 ? -55.873 57.827 -43.284 1.00 23.62 412 SER B C 1
ATOM 2589 O O . SER B 1 124 ? -56.973 58.263 -43.634 1.00 26.96 412 SER B O 1
ATOM 2592 N N . VAL B 1 125 ? -55.007 58.532 -42.556 1.00 23.02 413 VAL B N 1
ATOM 2593 C CA . VAL B 1 125 ? -55.209 59.948 -42.261 1.00 21.17 413 VAL B CA 1
ATOM 2594 C C . VAL B 1 125 ? -55.180 60.773 -43.544 1.00 22.90 413 VAL B C 1
ATOM 2595 O O . VAL B 1 125 ? -56.024 61.643 -43.753 1.00 27.45 413 VAL B O 1
ATOM 2599 N N . GLU B 1 126 ? -54.203 60.494 -44.400 1.00 22.34 414 GLU B N 1
ATOM 2600 C CA . GLU B 1 126 ? -54.063 61.198 -45.672 1.00 23.44 414 GLU B CA 1
ATOM 2601 C C . GLU B 1 126 ? -55.336 61.120 -46.507 1.00 22.58 414 GLU B C 1
ATOM 2602 O O . GLU B 1 126 ? -55.789 62.113 -47.062 1.00 24.71 414 GLU B O 1
ATOM 2608 N N . SER B 1 127 ? -55.918 59.933 -46.581 1.00 24.54 415 SER B N 1
ATOM 2609 C CA . SER B 1 127 ? -57.161 59.742 -47.318 1.00 23.71 415 SER B CA 1
ATOM 2610 C C . SER B 1 127 ? -58.327 60.566 -46.728 1.00 29.87 415 SER B C 1
ATOM 2611 O O . SER B 1 127 ? -59.108 61.171 -47.467 1.00 25.02 415 SER B O 1
ATOM 2614 N N . GLY B 1 128 ? -58.428 60.598 -45.401 1.00 23.41 416 GLY B N 1
ATOM 2615 C CA . GLY B 1 128 ? -59.463 61.363 -44.732 1.00 25.57 416 GLY B CA 1
ATOM 2616 C C . GLY B 1 128 ? -59.310 62.851 -44.963 1.00 27.34 416 GLY B C 1
ATOM 2617 O O . GLY B 1 128 ? -60.291 63.565 -45.178 1.00 27.44 416 GLY B O 1
ATOM 2618 N N . ILE B 1 129 ? -58.069 63.318 -44.922 1.00 23.90 417 ILE B N 1
ATOM 2619 C CA . ILE B 1 129 ? -57.787 64.729 -45.128 1.00 26.26 417 ILE B CA 1
ATOM 2620 C C . ILE B 1 129 ? -58.144 65.165 -46.542 1.00 24.18 417 ILE B C 1
ATOM 2621 O O . ILE B 1 129 ? -58.727 66.238 -46.743 1.00 28.48 417 ILE B O 1
ATOM 2626 N N . SER B 1 130 ? -57.790 64.336 -47.520 1.00 17.18 418 SER B N 1
ATOM 2627 C CA . SER B 1 130 ? -58.111 64.635 -48.916 1.00 24.37 418 SER B CA 1
ATOM 2628 C C . SER B 1 130 ? -59.615 64.729 -49.146 1.00 24.93 418 SER B C 1
ATOM 2629 O O . SER B 1 130 ? -60.087 65.632 -49.848 1.00 26.90 418 SER B O 1
ATOM 2632 N N . GLU B 1 131 ? -60.357 63.786 -48.567 1.00 19.41 419 GLU B N 1
ATOM 2633 C CA . GLU B 1 131 ? -61.802 63.754 -48.733 1.00 19.36 419 GLU B CA 1
ATOM 2634 C C . GLU B 1 131 ? -62.457 64.949 -48.043 1.00 22.41 419 GLU B C 1
ATOM 2635 O O . GLU B 1 131 ? -63.321 65.600 -48.615 1.00 22.98 419 GLU B O 1
ATOM 2641 N N . LEU B 1 132 ? -62.031 65.241 -46.821 1.00 20.31 420 LEU B N 1
ATOM 2642 C CA . LEU B 1 132 ? -62.529 66.411 -46.109 1.00 20.72 420 LEU B CA 1
ATOM 2643 C C . LEU B 1 132 ? -62.229 67.721 -46.853 1.00 21.39 420 LEU B C 1
ATOM 2644 O O . LEU B 1 132 ? -63.072 68.611 -46.887 1.00 26.31 420 LEU B O 1
ATOM 2649 N N . ARG B 1 133 ? -61.039 67.848 -47.442 1.00 22.36 421 ARG B N 1
ATOM 2650 C CA . ARG B 1 133 ? -60.718 69.071 -48.172 1.00 19.90 421 ARG B CA 1
ATOM 2651 C C . ARG B 1 133 ? -61.621 69.244 -49.381 1.00 23.40 421 ARG B C 1
ATOM 2652 O O . ARG B 1 133 ? -62.052 70.356 -49.688 1.00 28.26 421 ARG B O 1
ATOM 2660 N N . ASP B 1 134 ? -61.903 68.141 -50.070 1.00 21.80 422 ASP B N 1
ATOM 2661 C CA . ASP B 1 134 ? -62.790 68.177 -51.225 1.00 24.44 422 ASP B CA 1
ATOM 2662 C C . ASP B 1 134 ? -64.161 68.672 -50.795 1.00 24.51 422 ASP B C 1
ATOM 2663 O O . ASP B 1 134 ? -64.735 69.551 -51.433 1.00 30.93 422 ASP B O 1
ATOM 2668 N N . LEU B 1 135 ? -64.682 68.104 -49.710 1.00 24.98 423 LEU B N 1
ATOM 2669 C CA . LEU B 1 135 ? -65.981 68.515 -49.194 1.00 20.18 423 LEU B CA 1
ATOM 2670 C C . LEU B 1 135 ? -65.989 70.003 -48.866 1.00 22.04 423 LEU B C 1
ATOM 2671 O O . LEU B 1 135 ? -66.950 70.702 -49.196 1.00 24.40 423 LEU B O 1
ATOM 2676 N N . MET B 1 136 ? -64.921 70.482 -48.227 1.00 21.36 424 MET B N 1
ATOM 2677 C CA . MET B 1 136 ? -64.805 71.907 -47.888 1.00 23.95 424 MET B CA 1
ATOM 2678 C C . MET B 1 136 ? -64.858 72.801 -49.112 1.00 21.46 424 MET B C 1
ATOM 2679 O O . MET B 1 136 ? -65.545 73.818 -49.118 1.00 25.39 424 MET B O 1
ATOM 2684 N N . LEU B 1 137 ? -64.124 72.404 -50.147 1.00 26.08 425 LEU B N 1
ATOM 2685 C CA . LEU B 1 137 ? -64.056 73.157 -51.397 1.00 26.43 425 LEU B CA 1
ATOM 2686 C C . LEU B 1 137 ? -65.374 73.159 -52.175 1.00 26.68 425 LEU B C 1
ATOM 2687 O O . LEU B 1 137 ? -65.735 74.148 -52.819 1.00 26.91 425 LEU B O 1
ATOM 2692 N N . GLU B 1 138 ? -66.092 72.046 -52.103 1.00 21.82 426 GLU B N 1
ATOM 2693 C CA . GLU B 1 138 ? -67.378 71.906 -52.772 1.00 25.10 426 GLU B CA 1
ATOM 2694 C C . GLU B 1 138 ? -68.536 72.530 -51.991 1.00 26.84 426 GLU B C 1
ATOM 2695 O O . GLU B 1 138 ? -69.674 72.524 -52.454 1.00 30.30 426 GLU B O 1
ATOM 2701 N N . GLY B 1 139 ? -68.243 73.061 -50.811 1.00 18.27 427 GLY B N 1
ATOM 2702 C CA . GLY B 1 139 ? -69.259 73.660 -49.975 1.00 19.11 427 GLY B CA 1
ATOM 2703 C C . GLY B 1 139 ? -70.060 72.657 -49.168 1.00 20.29 427 GLY B C 1
ATOM 2704 O O . GLY B 1 139 ? -71.144 72.978 -48.684 1.00 24.93 427 GLY B O 1
ATOM 2705 N N . ARG B 1 140 ? -69.530 71.449 -49.007 1.00 18.49 428 ARG B N 1
ATOM 2706 C CA . ARG B 1 140 ? -70.285 70.358 -48.391 1.00 19.34 428 ARG B CA 1
ATOM 2707 C C . ARG B 1 140 ? -69.747 69.933 -47.029 1.00 22.25 428 ARG B C 1
ATOM 2708 O O . ARG B 1 140 ? -70.080 68.871 -46.526 1.00 21.78 428 ARG B O 1
ATOM 2716 N N . PHE B 1 141 ? -68.893 70.765 -46.449 1.00 20.76 429 PHE B N 1
ATOM 2717 C CA . PHE B 1 141 ? -68.451 70.578 -45.073 1.00 19.94 429 PHE B CA 1
ATOM 2718 C C . PHE B 1 141 ? -68.533 71.927 -44.336 1.00 24.07 429 PHE B C 1
ATOM 2719 O O . PHE B 1 141 ? -67.829 72.894 -44.672 1.00 19.66 429 PHE B O 1
ATOM 2727 N N . LYS B 1 142 ? -69.418 71.988 -43.346 1.00 23.02 430 LYS B N 1
ATOM 2728 C CA . LYS B 1 142 ? -69.642 73.199 -42.571 1.00 22.06 430 LYS B CA 1
ATOM 2729 C C . LYS B 1 142 ? -69.349 72.956 -41.082 1.00 22.85 430 LYS B C 1
ATOM 2730 O O . LYS B 1 142 ? -69.532 71.843 -40.568 1.00 21.51 430 LYS B O 1
ATOM 2736 N N . VAL B 1 143 ? -68.886 74.004 -40.403 1.00 21.18 431 VAL B N 1
ATOM 2737 C CA . VAL B 1 143 ? -68.649 73.978 -38.964 1.00 15.90 431 VAL B CA 1
ATOM 2738 C C . VAL B 1 143 ? -69.426 75.104 -38.283 1.00 15.57 431 VAL B C 1
ATOM 2739 O O . VAL B 1 143 ? -69.335 76.262 -38.693 1.00 18.96 431 VAL B O 1
ATOM 2743 N N . PHE B 1 144 ? -70.212 74.767 -37.261 1.00 19.90 432 PHE B N 1
ATOM 2744 C CA . PHE B 1 144 ? -70.983 75.775 -36.524 1.00 21.61 432 PHE B CA 1
ATOM 2745 C C . PHE B 1 144 ? -70.035 76.815 -35.950 1.00 21.48 432 PHE B C 1
ATOM 2746 O O . PHE B 1 144 ? -68.974 76.461 -35.440 1.00 18.31 432 PHE B O 1
ATOM 2754 N N . ASN B 1 145 ? -70.405 78.092 -36.012 1.00 24.38 433 ASN B N 1
ATOM 2755 C CA . ASN B 1 145 ? -69.503 79.138 -35.527 1.00 28.64 433 ASN B CA 1
ATOM 2756 C C . ASN B 1 145 ? -69.256 79.072 -34.010 1.00 26.69 433 ASN B C 1
ATOM 2757 O O . ASN B 1 145 ? -68.376 79.742 -33.468 1.00 29.26 433 ASN B O 1
ATOM 2762 N N . THR B 1 146 ? -70.038 78.236 -33.337 1.00 27.54 434 THR B N 1
ATOM 2763 C CA . THR B 1 146 ? -69.871 77.986 -31.912 1.00 32.23 434 THR B CA 1
ATOM 2764 C C . THR B 1 146 ? -68.869 76.866 -31.592 1.00 38.02 434 THR B C 1
ATOM 2765 O O . THR B 1 146 ? -68.662 76.527 -30.431 1.00 45.12 434 THR B O 1
ATOM 2769 N N . CYS B 1 147 ? -68.252 76.295 -32.621 1.00 34.64 435 CYS B N 1
ATOM 2770 C CA . CYS B 1 147 ? -67.277 75.223 -32.439 1.00 29.44 435 CYS B CA 1
ATOM 2771 C C . CYS B 1 147 ? -65.859 75.742 -32.629 1.00 28.91 435 CYS B C 1
ATOM 2772 O O . CYS B 1 147 ? -65.104 75.194 -33.429 1.00 27.31 435 CYS B O 1
ATOM 2775 N N . GLU B 1 148 ? -65.516 76.795 -31.889 1.00 29.05 436 GLU B N 1
ATOM 2776 C CA . GLU B 1 148 ? -64.216 77.448 -32.014 1.00 30.99 436 GLU B CA 1
ATOM 2777 C C . GLU B 1 148 ? -62.979 76.538 -31.912 1.00 31.87 436 GLU B C 1
ATOM 2778 O O . GLU B 1 148 ? -62.010 76.771 -32.643 1.00 35.93 436 GLU B O 1
ATOM 2784 N N . PRO B 1 149 ? -62.986 75.523 -31.012 1.00 27.20 437 PRO B N 1
ATOM 2785 C CA . PRO B 1 149 ? -61.784 74.671 -30.973 1.00 24.12 437 PRO B CA 1
ATOM 2786 C C . PRO B 1 149 ? -61.444 74.008 -32.312 1.00 25.25 437 PRO B C 1
ATOM 2787 O O . PRO B 1 149 ? -60.281 73.657 -32.519 1.00 30.67 437 PRO B O 1
ATOM 2791 N N . PHE B 1 150 ? -62.427 73.828 -33.193 1.00 24.85 438 PHE B N 1
ATOM 2792 C CA . PHE B 1 150 ? -62.143 73.309 -34.526 1.00 24.80 438 PHE B CA 1
ATOM 2793 C C . PHE B 1 150 ? -61.296 74.306 -35.297 1.00 28.09 438 PHE B C 1
ATOM 2794 O O . PHE B 1 150 ? -60.324 73.934 -35.966 1.00 23.72 438 PHE B O 1
ATOM 2802 N N . PHE B 1 151 ? -61.691 75.575 -35.240 1.00 25.23 439 PHE B N 1
ATOM 2803 C CA . PHE B 1 151 ? -61.016 76.587 -36.046 1.00 25.43 439 PHE B CA 1
ATOM 2804 C C . PHE B 1 151 ? -59.604 76.878 -35.547 1.00 29.72 439 PHE B C 1
ATOM 2805 O O . PHE B 1 151 ? -58.695 77.136 -36.345 1.00 26.03 439 PHE B O 1
ATOM 2813 N N . GLU B 1 152 ? -59.424 76.815 -34.230 1.00 25.44 440 GLU B N 1
ATOM 2814 C CA . GLU B 1 152 ? -58.103 76.939 -33.638 1.00 24.93 440 GLU B CA 1
ATOM 2815 C C . GLU B 1 152 ? -57.132 75.908 -34.213 1.00 25.61 440 GLU B C 1
ATOM 2816 O O . GLU B 1 152 ? -55.974 76.226 -34.471 1.00 24.12 440 GLU B O 1
ATOM 2822 N N . GLU B 1 153 ? -57.605 74.679 -34.411 1.00 25.41 441 GLU B N 1
ATOM 2823 C CA . GLU B 1 153 ? -56.769 73.595 -34.937 1.00 24.47 441 GLU B CA 1
ATOM 2824 C C . GLU B 1 153 ? -56.596 73.696 -36.453 1.00 22.47 441 GLU B C 1
ATOM 2825 O O . GLU B 1 153 ? -55.503 73.520 -36.986 1.00 30.63 441 GLU B O 1
ATOM 2831 N N . PHE B 1 154 ? -57.702 73.975 -37.128 1.00 25.87 442 PHE B N 1
ATOM 2832 C CA . PHE B 1 154 ? -57.761 74.186 -38.568 1.00 24.91 442 PHE B CA 1
ATOM 2833 C C . PHE B 1 154 ? -56.704 75.187 -39.024 1.00 28.63 442 PHE B C 1
ATOM 2834 O O . PHE B 1 154 ? -56.030 74.973 -40.040 1.00 26.56 442 PHE B O 1
ATOM 2842 N N . ARG B 1 155 ? -56.559 76.269 -38.262 1.00 32.69 443 ARG B N 1
ATOM 2843 C CA . ARG B 1 155 ? -55.604 77.342 -38.559 1.00 33.13 443 ARG B CA 1
ATOM 2844 C C . ARG B 1 155 ? -54.141 76.909 -38.475 1.00 30.07 443 ARG B C 1
ATOM 2845 O O . ARG B 1 155 ? -53.291 77.449 -39.187 1.00 26.76 443 ARG B O 1
ATOM 2853 N N . LEU B 1 156 ? -53.861 75.937 -37.610 1.00 29.91 444 LEU B N 1
ATOM 2854 C CA . LEU B 1 156 ? -52.492 75.530 -37.313 1.00 29.22 444 LEU B CA 1
ATOM 2855 C C . LEU B 1 156 ? -52.053 74.236 -38.010 1.00 30.36 444 LEU B C 1
ATOM 2856 O O . LEU B 1 156 ? -50.878 73.873 -37.966 1.00 36.35 444 LEU B O 1
ATOM 2861 N N . TYR B 1 157 ? -52.995 73.537 -38.632 1.00 25.70 445 TYR B N 1
ATOM 2862 C CA . TYR B 1 157 ? -52.738 72.212 -39.194 1.00 27.00 445 TYR B CA 1
ATOM 2863 C C . TYR B 1 157 ? -51.858 72.327 -40.426 1.00 28.17 445 TYR B C 1
ATOM 2864 O O . TYR B 1 157 ? -52.249 72.954 -41.406 1.00 29.32 445 TYR B O 1
ATOM 2873 N N . HIS B 1 158 ? -50.672 71.727 -40.377 1.00 25.43 446 HIS B N 1
ATOM 2874 C CA . HIS B 1 158 ? -49.703 71.916 -41.448 1.00 21.84 446 HIS B CA 1
ATOM 2875 C C . HIS B 1 158 ? -48.836 70.686 -41.659 1.00 26.49 446 HIS B C 1
ATOM 2876 O O . HIS B 1 158 ? -48.931 69.708 -40.913 1.00 25.21 446 HIS B O 1
ATOM 2883 N N . ARG B 1 159 ? -47.991 70.750 -42.688 1.00 25.96 447 ARG B N 1
ATOM 2884 C CA . ARG B 1 159 ? -47.020 69.702 -42.986 1.00 21.11 447 ARG B CA 1
ATOM 2885 C C . ARG B 1 159 ? -45.613 70.168 -42.659 1.00 26.76 447 ARG B C 1
ATOM 2886 O O . ARG B 1 159 ? -45.318 71.356 -42.740 1.00 24.09 447 ARG B O 1
ATOM 2894 N N . ASP B 1 160 ? -44.741 69.235 -42.283 1.00 28.40 448 ASP B N 1
ATOM 2895 C CA . ASP B 1 160 ? -43.360 69.599 -41.980 1.00 29.25 448 ASP B CA 1
ATOM 2896 C C . ASP B 1 160 ? -42.571 69.854 -43.255 1.00 33.03 448 ASP B C 1
ATOM 2897 O O . ASP B 1 160 ? -43.135 69.875 -44.355 1.00 27.70 448 ASP B O 1
ATOM 2902 N N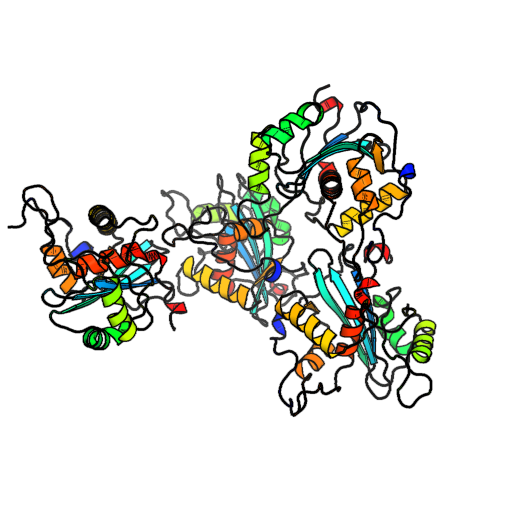 . GLU B 1 161 ? -41.267 70.054 -43.091 1.00 22.64 449 GLU B N 1
ATOM 2903 C CA . GLU B 1 161 ? -40.373 70.405 -44.188 1.00 28.17 449 GLU B CA 1
ATOM 2904 C C . GLU B 1 161 ? -40.351 69.358 -45.294 1.00 29.89 449 GLU B C 1
ATOM 2905 O O . GLU B 1 161 ? -40.039 69.664 -46.443 1.00 31.58 449 GLU B O 1
ATOM 2911 N N . ASN B 1 162 ? -40.676 68.120 -44.944 1.00 30.84 450 ASN B N 1
ATOM 2912 C CA . ASN B 1 162 ? -40.630 67.020 -45.915 1.00 30.09 450 ASN B CA 1
ATOM 2913 C C . ASN B 1 162 ? -41.993 66.555 -46.427 1.00 26.32 450 ASN B C 1
ATOM 2914 O O . ASN B 1 162 ? -42.087 65.597 -47.201 1.00 25.72 450 ASN B O 1
ATOM 2919 N N . GLY B 1 163 ? -43.049 67.235 -45.997 1.00 22.39 451 GLY B N 1
ATOM 2920 C CA . GLY B 1 163 ? -44.376 66.958 -46.516 1.00 22.66 451 GLY B CA 1
ATOM 2921 C C . GLY B 1 163 ? -45.233 66.030 -45.679 1.00 25.68 451 GLY B C 1
ATOM 2922 O O . GLY B 1 163 ? -46.308 65.617 -46.122 1.00 27.47 451 GLY B O 1
ATOM 2923 N N . LYS B 1 164 ? -44.780 65.705 -44.468 1.00 26.43 452 LYS B N 1
ATOM 2924 C CA . LYS B 1 164 ? -45.576 64.874 -43.553 1.00 26.81 452 LYS B CA 1
ATOM 2925 C C . LYS B 1 164 ? -46.473 65.722 -42.663 1.00 23.25 452 LYS B C 1
ATOM 2926 O O . LYS B 1 164 ? -46.080 66.801 -42.241 1.00 26.30 452 LYS B O 1
ATOM 2932 N N . ILE B 1 165 ? -47.678 65.233 -42.385 1.00 20.82 453 ILE B N 1
ATOM 2933 C CA . ILE B 1 165 ? -48.571 65.900 -41.441 1.00 25.20 453 ILE B CA 1
ATOM 2934 C C . ILE B 1 165 ? -47.866 66.065 -40.103 1.00 28.41 453 ILE B C 1
ATOM 2935 O O . ILE B 1 165 ? -47.269 65.120 -39.592 1.00 30.68 453 ILE B O 1
ATOM 2940 N N . VAL B 1 166 ? -47.903 67.273 -39.555 1.00 28.99 454 VAL B N 1
ATOM 2941 C CA . VAL B 1 166 ? -47.434 67.485 -38.199 1.00 29.54 454 VAL B CA 1
ATOM 2942 C C . VAL B 1 166 ? -48.618 67.216 -37.259 1.00 32.69 454 VAL B C 1
ATOM 2943 O O . VAL B 1 166 ? -49.614 67.943 -37.256 1.00 33.45 454 VAL B O 1
ATOM 2947 N N . LYS B 1 167 ? -48.516 66.148 -36.482 1.00 24.52 455 LYS B N 1
ATOM 2948 C CA . LYS B 1 167 ? -49.638 65.700 -35.674 1.00 24.16 455 LYS B CA 1
ATOM 2949 C C . LYS B 1 167 ? -49.652 66.305 -34.276 1.00 23.81 455 LYS B C 1
ATOM 2950 O O . LYS B 1 167 ? -49.376 65.622 -33.289 1.00 31.76 455 LYS B O 1
ATOM 2956 N N . THR B 1 168 ? -49.950 67.603 -34.216 1.00 25.68 456 THR B N 1
ATOM 2957 C CA . THR B 1 168 ? -50.143 68.342 -32.965 1.00 28.18 456 THR B CA 1
ATOM 2958 C C . THR B 1 168 ? -51.372 69.223 -33.134 1.00 28.83 456 THR B C 1
ATOM 2959 O O . THR B 1 168 ? -51.732 69.550 -34.264 1.00 31.38 456 THR B O 1
ATOM 2963 N N . ASN B 1 169 ? -51.995 69.624 -32.021 1.00 25.79 457 ASN B N 1
ATOM 2964 C CA . ASN B 1 169 ? -53.205 70.464 -32.047 1.00 26.95 457 ASN B CA 1
ATOM 2965 C C . ASN B 1 169 ? -54.231 69.923 -33.026 1.00 27.01 457 ASN B C 1
ATOM 2966 O O . ASN B 1 169 ? -54.750 70.666 -33.861 1.00 27.99 457 ASN B O 1
ATOM 2971 N N . ASP B 1 170 ? -54.501 68.627 -32.938 1.00 28.35 458 ASP B N 1
ATOM 2972 C CA . ASP B 1 170 ? -55.293 67.955 -33.951 1.00 23.38 458 ASP B CA 1
ATOM 2973 C C . ASP B 1 170 ? -56.295 66.975 -33.369 1.00 27.37 458 ASP B C 1
ATOM 2974 O O . ASP B 1 170 ? -56.702 66.032 -34.042 1.00 31.43 458 ASP B O 1
ATOM 2979 N N . ASP B 1 171 ? -56.693 67.203 -32.122 1.00 27.27 459 ASP B N 1
ATOM 2980 C CA . ASP B 1 171 ? -57.635 66.321 -31.442 1.00 26.32 459 ASP B CA 1
ATOM 2981 C C . ASP B 1 171 ? -59.038 66.411 -32.042 1.00 26.90 459 ASP B C 1
ATOM 2982 O O . ASP B 1 171 ? -59.632 65.398 -32.408 1.00 26.86 459 ASP B O 1
ATOM 2987 N N . VAL B 1 172 ? -59.558 67.629 -32.141 1.00 23.58 460 VAL B N 1
ATOM 2988 C CA . VAL B 1 172 ? -60.861 67.870 -32.750 1.00 24.44 460 VAL B CA 1
ATOM 2989 C C . VAL B 1 172 ? -60.853 67.449 -34.221 1.00 20.63 460 VAL B C 1
ATOM 2990 O O . VAL B 1 172 ? -61.832 66.902 -34.727 1.00 23.56 460 VAL B O 1
ATOM 2994 N N . LEU B 1 173 ? -59.732 67.684 -34.894 1.00 20.44 461 LEU B N 1
ATOM 2995 C CA . LEU B 1 173 ? -59.574 67.289 -36.288 1.00 19.63 461 LEU B CA 1
ATOM 2996 C C . LEU B 1 173 ? -59.644 65.783 -36.440 1.00 25.20 461 LEU B C 1
ATOM 2997 O O . LEU B 1 173 ? -60.382 65.272 -37.286 1.00 31.65 461 LEU B O 1
ATOM 3002 N N . ASP B 1 174 ? -58.872 65.071 -35.625 1.00 23.21 462 ASP B N 1
ATOM 3003 C CA . ASP B 1 174 ? -58.897 63.604 -35.627 1.00 15.34 462 ASP B CA 1
ATOM 3004 C C . ASP B 1 174 ? -60.299 63.074 -35.358 1.00 21.04 462 ASP B C 1
ATOM 3005 O O . ASP B 1 174 ? -60.796 62.253 -36.118 1.00 28.12 462 ASP B O 1
ATOM 3010 N N . ALA B 1 175 ? -60.923 63.560 -34.277 1.00 23.08 463 ALA B N 1
ATOM 3011 C CA . ALA B 1 175 ? -62.292 63.169 -33.918 1.00 23.55 463 ALA B CA 1
ATOM 3012 C C . ALA B 1 175 ? -63.251 63.362 -35.093 1.00 24.67 463 ALA B C 1
ATOM 3013 O O . ALA B 1 175 ? -64.010 62.463 -35.448 1.00 26.29 463 ALA B O 1
ATOM 3015 N N . THR B 1 176 ? -63.225 64.551 -35.683 1.00 26.84 464 THR B N 1
ATOM 3016 C CA . THR B 1 176 ? -64.063 64.866 -36.835 1.00 22.31 464 THR B CA 1
ATOM 3017 C C . THR B 1 176 ? -63.834 63.868 -37.960 1.00 22.81 464 THR B C 1
ATOM 3018 O O . THR B 1 176 ? -64.786 63.387 -38.579 1.00 24.65 464 THR B O 1
ATOM 3022 N N . ARG B 1 177 ? -62.570 63.559 -38.220 1.00 24.91 465 ARG B N 1
ATOM 3023 C CA . ARG B 1 177 ? -62.213 62.620 -39.269 1.00 17.91 465 ARG B CA 1
ATOM 3024 C C . ARG B 1 177 ? -62.753 61.223 -38.945 1.00 24.25 465 ARG B C 1
ATOM 3025 O O . ARG B 1 177 ? -63.256 60.537 -39.830 1.00 27.02 465 ARG B O 1
ATOM 3033 N N . TYR B 1 178 ? -62.686 60.815 -37.675 1.00 27.30 466 TYR B N 1
ATOM 3034 C CA . TYR B 1 178 ? -63.238 59.520 -37.238 1.00 21.16 466 TYR B CA 1
ATOM 3035 C C . TYR B 1 178 ? -64.742 59.408 -37.438 1.00 27.14 466 TYR B C 1
ATOM 3036 O O . TYR B 1 178 ? -65.237 58.365 -37.890 1.00 28.54 466 TYR B O 1
ATOM 3045 N N . GLY B 1 179 ? -65.465 60.471 -37.092 1.00 24.29 467 GLY B N 1
ATOM 3046 C CA . GLY B 1 179 ? -66.905 60.506 -37.286 1.00 21.27 467 GLY B CA 1
ATOM 3047 C C . GLY B 1 179 ? -67.263 60.420 -38.754 1.00 22.32 467 GLY B C 1
ATOM 3048 O O . GLY B 1 179 ? -68.179 59.715 -39.133 1.00 23.55 467 GLY B O 1
ATOM 3049 N N . TYR B 1 180 ? -66.523 61.149 -39.579 1.00 24.78 468 TYR B N 1
ATOM 3050 C CA . TYR B 1 180 ? -66.713 61.114 -41.019 1.00 20.75 468 TYR B CA 1
ATOM 3051 C C . TYR B 1 180 ? -66.448 59.721 -41.591 1.00 21.90 468 TYR B C 1
ATOM 3052 O O . TYR B 1 180 ? -67.209 59.235 -42.423 1.00 24.38 468 TYR B O 1
ATOM 3061 N N . MET B 1 181 ? -65.373 59.075 -41.142 1.00 28.24 469 MET B N 1
ATOM 3062 C CA . MET B 1 181 ? -65.026 57.742 -41.640 1.00 22.21 469 MET B CA 1
ATOM 3063 C C . MET B 1 181 ? -66.116 56.736 -41.326 1.00 27.36 469 MET B C 1
ATOM 3064 O O . MET B 1 181 ? -66.430 55.858 -42.135 1.00 23.82 469 MET B O 1
ATOM 3069 N N . MET B 1 182 ? -66.696 56.878 -40.138 1.00 27.00 470 MET B N 1
ATOM 3070 C CA . MET B 1 182 ? -67.697 55.938 -39.647 1.00 26.76 470 MET B CA 1
ATOM 3071 C C . MET B 1 182 ? -69.131 56.392 -39.906 1.00 22.92 470 MET B C 1
ATOM 3072 O O . MET B 1 182 ? -70.054 55.915 -39.273 1.00 24.14 470 MET B O 1
ATOM 3077 N N . ARG B 1 183 ? -69.314 57.300 -40.854 1.00 23.91 471 ARG B N 1
ATOM 3078 C CA . ARG B 1 183 ? -70.623 57.892 -41.111 1.00 22.28 471 ARG B CA 1
ATOM 3079 C C . ARG B 1 183 ? -71.710 56.881 -41.494 1.00 26.62 471 ARG B C 1
ATOM 3080 O O . ARG B 1 183 ? -72.906 57.191 -41.388 1.00 24.43 471 ARG B O 1
ATOM 3088 N N . ARG B 1 184 ? -71.306 55.677 -41.915 1.00 20.00 472 ARG B N 1
ATOM 3089 C CA . ARG B 1 184 ? -72.270 54.613 -42.209 1.00 22.41 472 ARG B CA 1
ATOM 3090 C C . ARG B 1 184 ? -73.018 54.168 -40.949 1.00 24.83 472 ARG B C 1
ATOM 3091 O O . ARG B 1 184 ? -74.088 53.566 -41.035 1.00 30.00 472 ARG B O 1
ATOM 3099 N N . PHE B 1 185 ? -72.458 54.476 -39.781 1.00 24.13 473 PHE B N 1
ATOM 3100 C CA . PHE B 1 185 ? -73.112 54.160 -38.510 1.00 27.72 473 PHE B CA 1
ATOM 3101 C C . PHE B 1 185 ? -73.911 55.323 -37.912 1.00 24.43 473 PHE B C 1
ATOM 3102 O O . PHE B 1 185 ? -74.557 55.158 -36.872 1.00 29.76 473 PHE B O 1
ATOM 3110 N N . ALA B 1 186 ? -73.854 56.491 -38.551 1.00 23.43 474 ALA B N 1
ATOM 3111 C CA . ALA B 1 186 ? -74.677 57.624 -38.135 1.00 23.63 474 ALA B CA 1
ATOM 3112 C C . ALA B 1 186 ? -76.165 57.255 -38.137 1.00 29.19 474 ALA B C 1
ATOM 3113 O O . ALA B 1 186 ? -76.648 56.553 -39.032 1.00 30.81 474 ALA B O 1
ATOM 3115 N N . ARG B 1 187 ? -76.888 57.717 -37.126 1.00 27.64 475 ARG B N 1
ATOM 3116 C CA . ARG B 1 187 ? -78.298 57.381 -37.002 1.00 30.14 475 ARG B CA 1
ATOM 3117 C C . ARG B 1 187 ? -79.193 58.576 -37.365 1.00 27.38 475 ARG B C 1
ATOM 3118 O O . ARG B 1 187 ? -78.868 59.723 -37.059 1.00 27.34 475 ARG B O 1
ATOM 3126 N N . MET B 1 188 ? -80.308 58.302 -38.036 1.00 30.26 476 MET B N 1
ATOM 3127 C CA . MET B 1 188 ? -81.253 59.361 -38.379 1.00 28.00 476 MET B CA 1
ATOM 3128 C C . MET B 1 188 ? -81.820 60.012 -37.123 1.00 31.31 476 MET B C 1
ATOM 3129 O O . MET B 1 188 ? -82.222 59.332 -36.186 1.00 31.72 476 MET B O 1
ATOM 3134 N N . MET B 1 189 ? -81.839 61.339 -37.122 1.00 32.35 477 MET B N 1
ATOM 3135 C CA . MET B 1 189 ? -82.281 62.126 -35.976 1.00 32.12 477 MET B CA 1
ATOM 3136 C C . MET B 1 189 ? -83.626 61.692 -35.414 1.00 37.06 477 MET B C 1
ATOM 3137 O O . MET B 1 189 ? -83.771 61.547 -34.203 1.00 45.56 477 MET B O 1
ATOM 3142 N N . ARG B 1 190 ? -84.615 61.482 -36.276 1.00 34.93 478 ARG B N 1
ATOM 3143 C CA . ARG B 1 190 ? -85.944 61.130 -35.786 1.00 38.38 478 ARG B CA 1
ATOM 3144 C C . ARG B 1 190 ? -86.031 59.729 -35.182 1.00 40.39 478 ARG B C 1
ATOM 3145 O O . ARG B 1 190 ? -86.943 59.438 -34.412 1.00 53.34 478 ARG B O 1
ATOM 3153 N N . ASP B 1 191 ? -85.089 58.860 -35.521 1.00 44.54 479 ASP B N 1
ATOM 3154 C CA . ASP B 1 191 ? -85.061 57.505 -34.966 1.00 49.15 479 ASP B CA 1
ATOM 3155 C C . ASP B 1 191 ? -84.291 57.462 -33.649 1.00 63.47 479 ASP B C 1
ATOM 3156 O O . ASP B 1 191 ? -84.414 56.492 -32.906 1.00 69.26 479 ASP B O 1
ATOM 3161 N N . ILE B 1 192 ? -83.490 58.498 -33.382 1.00 73.22 480 ILE B N 1
ATOM 3162 C CA . ILE B 1 192 ? -82.710 58.563 -32.153 1.00 79.23 480 ILE B CA 1
ATOM 3163 C C . ILE B 1 192 ? -83.671 58.460 -30.996 1.00 93.80 480 ILE B C 1
ATOM 3164 O O . ILE B 1 192 ? -83.826 57.403 -30.406 1.00 100.95 480 ILE B O 1
ATOM 3169 N N . ARG B 1 193 ? -84.323 59.575 -30.699 1.00 99.13 481 ARG B N 1
ATOM 3170 C CA . ARG B 1 193 ? -85.445 59.628 -29.782 1.00 110.86 481 ARG B CA 1
ATOM 3171 C C . ARG B 1 193 ? -86.010 61.012 -30.029 1.00 124.25 481 ARG B C 1
ATOM 3172 O O . ARG B 1 193 ? -85.424 62.010 -29.616 1.00 128.18 481 ARG B O 1
ATOM 3180 N N . LYS B 1 194 ? -87.129 61.064 -30.744 1.00 129.35 482 LYS B N 1
ATOM 3181 C CA . LYS B 1 194 ? -87.678 62.327 -31.215 1.00 127.86 482 LYS B CA 1
ATOM 3182 C C . LYS B 1 194 ? -89.124 62.165 -31.665 1.00 125.86 482 LYS B C 1
ATOM 3183 O O . LYS B 1 194 ? -89.420 62.224 -32.855 1.00 122.49 482 LYS B O 1
ATOM 3189 N N . THR C 1 1 ? -40.853 9.080 15.079 1.00 71.60 289 THR C N 1
ATOM 3190 C CA . THR C 1 1 ? -39.753 8.844 14.142 1.00 80.60 289 THR C CA 1
ATOM 3191 C C . THR C 1 1 ? -40.032 9.453 12.754 1.00 77.82 289 THR C C 1
ATOM 3192 O O . THR C 1 1 ? -39.168 10.111 12.159 1.00 64.70 289 THR C O 1
ATOM 3196 N N . MET C 1 2 ? -41.240 9.226 12.242 1.00 78.59 290 MET C N 1
ATOM 3197 C CA . MET C 1 2 ? -41.747 9.970 11.088 1.00 67.07 290 MET C CA 1
ATOM 3198 C C . MET C 1 2 ? -42.751 11.016 11.559 1.00 64.69 290 MET C C 1
ATOM 3199 O O . MET C 1 2 ? -43.612 11.442 10.797 1.00 63.44 290 MET C O 1
ATOM 3204 N N . GLY C 1 3 ? -42.631 11.406 12.827 1.00 61.75 291 GLY C N 1
ATOM 3205 C CA . GLY C 1 3 ? -43.472 12.422 13.432 1.00 55.01 291 GLY C CA 1
ATOM 3206 C C . GLY C 1 3 ? -44.955 12.117 13.366 1.00 51.72 291 GLY C C 1
ATOM 3207 O O . GLY C 1 3 ? -45.396 11.020 13.714 1.00 46.06 291 GLY C O 1
ATOM 3208 N N . SER C 1 4 ? -45.726 13.104 12.915 1.00 52.08 292 SER C N 1
ATOM 3209 C CA . SER C 1 4 ? -47.162 12.936 12.699 1.00 53.74 292 SER C CA 1
ATOM 3210 C C . SER C 1 4 ? -47.466 12.396 11.291 1.00 53.27 292 SER C C 1
ATOM 3211 O O . SER C 1 4 ? -48.623 12.272 10.896 1.00 53.07 292 SER C O 1
ATOM 3214 N N . GLY C 1 5 ? -46.416 12.075 10.540 1.00 44.83 293 GLY C N 1
ATOM 3215 C CA . GLY C 1 5 ? -46.569 11.416 9.255 1.00 40.91 293 GLY C CA 1
ATOM 3216 C C . GLY C 1 5 ? -45.775 12.035 8.113 1.00 40.63 293 GLY C C 1
ATOM 3217 O O . GLY C 1 5 ? -45.360 13.200 8.161 1.00 36.33 293 GLY C O 1
ATOM 3218 N N . ARG C 1 6 ? -45.588 11.249 7.063 1.00 31.94 294 ARG C N 1
ATOM 3219 C CA . ARG C 1 6 ? -44.855 11.699 5.892 1.00 30.54 294 ARG C CA 1
ATOM 3220 C C . ARG C 1 6 ? -45.599 12.798 5.145 1.00 33.98 294 ARG C C 1
ATOM 3221 O O . ARG C 1 6 ? -46.833 12.806 5.087 1.00 38.72 294 ARG C O 1
ATOM 3229 N N . ILE C 1 7 ? -44.832 13.724 4.580 1.00 32.67 295 ILE C N 1
ATOM 3230 C CA . ILE C 1 7 ? -45.376 14.870 3.862 1.00 24.23 295 ILE C CA 1
ATOM 3231 C C . ILE C 1 7 ? -45.906 14.448 2.479 1.00 34.49 295 ILE C C 1
ATOM 3232 O O . ILE C 1 7 ? -47.014 14.843 2.076 1.00 29.60 295 ILE C O 1
ATOM 3237 N N . PHE C 1 8 ? -45.132 13.624 1.770 1.00 31.07 296 PHE C N 1
ATOM 3238 C CA . PHE C 1 8 ? -45.561 13.100 0.473 1.00 28.37 296 PHE C CA 1
ATOM 3239 C C . PHE C 1 8 ? -45.975 11.629 0.595 1.00 36.86 296 PHE C C 1
ATOM 3240 O O . PHE C 1 8 ? -45.142 10.732 0.457 1.00 35.47 296 PHE C O 1
ATOM 3248 N N . GLN C 1 9 ? -47.255 11.378 0.870 1.00 39.95 297 GLN C N 1
ATOM 3249 C CA . GLN C 1 9 ? -47.756 10.004 0.991 1.00 42.65 297 GLN C CA 1
ATOM 3250 C C . GLN C 1 9 ? -48.186 9.490 -0.386 1.00 47.56 297 GLN C C 1
ATOM 3251 O O . GLN C 1 9 ? -49.367 9.263 -0.671 1.00 46.62 297 GLN C O 1
ATOM 3257 N N . ILE C 1 10 ? -47.185 9.330 -1.243 1.00 46.17 298 ILE C N 1
ATOM 3258 C CA . ILE C 1 10 ? -47.378 8.999 -2.643 1.00 39.74 298 ILE C CA 1
ATOM 3259 C C . ILE C 1 10 ? -46.356 7.931 -2.987 1.00 40.80 298 ILE C C 1
ATOM 3260 O O . ILE C 1 10 ? -45.202 8.032 -2.579 1.00 41.38 298 ILE C O 1
ATOM 3265 N N . PRO C 1 11 ? -46.785 6.877 -3.695 1.00 41.85 299 PRO C N 1
ATOM 3266 C CA . PRO C 1 11 ? -45.863 5.798 -4.077 1.00 46.63 299 PRO C CA 1
ATOM 3267 C C . PRO C 1 11 ? -44.748 6.317 -4.968 1.00 39.34 299 PRO C C 1
ATOM 3268 O O . PRO C 1 11 ? -45.056 6.939 -5.974 1.00 38.88 299 PRO C O 1
ATOM 3272 N N . GLU C 1 12 ? -43.490 6.069 -4.599 1.00 35.58 300 GLU C N 1
ATOM 3273 C CA . GLU C 1 12 ? -42.331 6.538 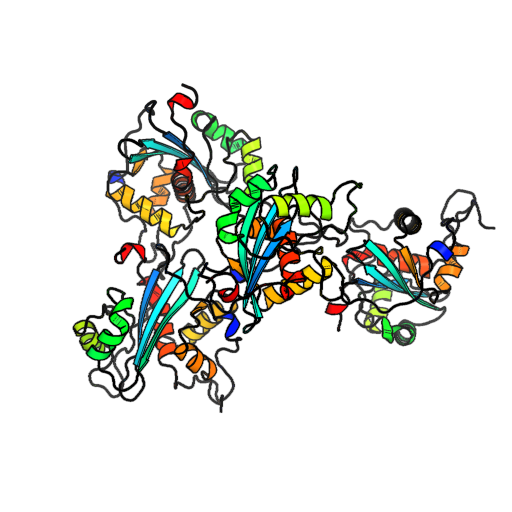-5.359 1.00 29.87 300 GLU C CA 1
ATOM 3274 C C . GLU C 1 12 ? -42.432 6.204 -6.823 1.00 28.10 300 GLU C C 1
ATOM 3275 O O . GLU C 1 12 ? -42.018 6.962 -7.682 1.00 28.49 300 GLU C O 1
ATOM 3281 N N . GLU C 1 13 ? -42.964 5.032 -7.106 1.00 33.39 301 GLU C N 1
ATOM 3282 C CA . GLU C 1 13 ? -43.011 4.562 -8.475 1.00 34.37 301 GLU C CA 1
ATOM 3283 C C . GLU C 1 13 ? -43.948 5.395 -9.359 1.00 36.16 301 GLU C C 1
ATOM 3284 O O . GLU C 1 13 ? -43.742 5.489 -10.575 1.00 33.62 301 GLU C O 1
ATOM 3290 N N . THR C 1 14 ? -44.942 6.035 -8.746 1.00 27.09 302 THR C N 1
ATOM 3291 C CA . THR C 1 14 ? -45.825 6.919 -9.493 1.00 36.70 302 THR C CA 1
ATOM 3292 C C . THR C 1 14 ? -45.085 8.167 -10.009 1.00 40.89 302 THR C C 1
ATOM 3293 O O . THR C 1 14 ? -45.429 8.709 -11.064 1.00 38.82 302 THR C O 1
ATOM 3297 N N . ILE C 1 15 ? -44.050 8.611 -9.295 1.00 36.22 303 ILE C N 1
ATOM 3298 C CA . ILE C 1 15 ? -43.352 9.824 -9.712 1.00 26.40 303 ILE C CA 1
ATOM 3299 C C . ILE C 1 15 ? -42.006 9.547 -10.408 1.00 21.14 303 ILE C C 1
ATOM 3300 O O . ILE C 1 15 ? -41.419 10.417 -11.019 1.00 32.70 303 ILE C O 1
ATOM 3305 N N . LYS C 1 16 ? -41.536 8.307 -10.334 1.00 23.60 304 LYS C N 1
ATOM 3306 C CA . LYS C 1 16 ? -40.280 7.930 -10.986 1.00 29.46 304 LYS C CA 1
ATOM 3307 C C . LYS C 1 16 ? -40.455 7.697 -12.491 1.00 33.55 304 LYS C C 1
ATOM 3308 O O . LYS C 1 16 ? -41.478 7.171 -12.923 1.00 34.20 304 LYS C O 1
ATOM 3314 N N . CYS C 1 17 ? -39.458 8.086 -13.285 1.00 23.04 305 CYS C N 1
ATOM 3315 C CA . CYS C 1 17 ? -39.514 7.864 -14.739 1.00 24.89 305 CYS C CA 1
ATOM 3316 C C . CYS C 1 17 ? -38.157 7.504 -15.327 1.00 26.35 305 CYS C C 1
ATOM 3317 O O . CYS C 1 17 ? -37.128 7.800 -14.723 1.00 25.35 305 CYS C O 1
ATOM 3320 N N . GLN C 1 18 ? -38.164 6.868 -16.505 1.00 30.61 306 GLN C N 1
ATOM 3321 C CA . GLN C 1 18 ? -36.932 6.570 -17.245 1.00 25.50 306 GLN C CA 1
ATOM 3322 C C . GLN C 1 18 ? -36.342 7.847 -17.818 1.00 25.38 306 GLN C C 1
ATOM 3323 O O . GLN C 1 18 ? -37.077 8.679 -18.343 1.00 29.72 306 GLN C O 1
ATOM 3329 N N . PRO C 1 19 ? -35.010 8.014 -17.710 1.00 28.26 307 PRO C N 1
ATOM 3330 C CA . PRO C 1 19 ? -34.338 9.168 -18.321 1.00 27.65 307 PRO C CA 1
ATOM 3331 C C . PRO C 1 19 ? -34.545 9.217 -19.830 1.00 26.50 307 PRO C C 1
ATOM 3332 O O . PRO C 1 19 ? -34.759 8.187 -20.469 1.00 29.93 307 PRO C O 1
ATOM 3336 N N . PHE C 1 20 ? -34.501 10.424 -20.376 1.00 28.15 308 PHE C N 1
ATOM 3337 C CA . PHE C 1 20 ? -34.658 10.653 -21.804 1.00 24.23 308 PHE C CA 1
ATOM 3338 C C . PHE C 1 20 ? -33.901 11.937 -22.113 1.00 29.88 308 PHE C C 1
ATOM 3339 O O . PHE C 1 20 ? -33.492 12.660 -21.202 1.00 25.01 308 PHE C O 1
ATOM 3347 N N . GLU C 1 21 ? -33.681 12.211 -23.392 1.00 32.11 309 GLU C N 1
ATOM 3348 C CA . GLU C 1 21 ? -33.014 13.448 -23.775 1.00 31.81 309 GLU C CA 1
ATOM 3349 C C . GLU C 1 21 ? -34.014 14.594 -23.851 1.00 28.02 309 GLU C C 1
ATOM 3350 O O . GLU C 1 21 ? -35.147 14.412 -24.295 1.00 25.95 309 GLU C O 1
ATOM 3356 N N . CYS C 1 22 ? -33.587 15.773 -23.412 1.00 24.57 310 CYS C N 1
ATOM 3357 C CA . CYS C 1 22 ? -34.472 16.919 -23.352 1.00 25.23 310 CYS C CA 1
ATOM 3358 C C . CYS C 1 22 ? -34.876 17.368 -24.741 1.00 30.06 310 CYS C C 1
ATOM 3359 O O . CYS C 1 22 ? -34.019 17.708 -25.550 1.00 33.71 310 CYS C O 1
ATOM 3362 N N . PRO C 1 23 ? -36.188 17.376 -25.024 1.00 30.35 311 PRO C N 1
ATOM 3363 C CA . PRO C 1 23 ? -36.673 17.935 -26.293 1.00 28.53 311 PRO C CA 1
ATOM 3364 C C . PRO C 1 23 ? -36.371 19.433 -26.405 1.00 30.60 311 PRO C C 1
ATOM 3365 O O . PRO C 1 23 ? -36.273 20.129 -25.395 1.00 32.98 311 PRO C O 1
ATOM 3369 N N . ASP C 1 24 ? -36.216 19.910 -27.635 1.00 33.77 312 ASP C N 1
ATOM 3370 C CA . ASP C 1 24 ? -35.864 21.299 -27.903 1.00 28.61 312 ASP C CA 1
ATOM 3371 C C . ASP C 1 24 ? -36.819 22.292 -27.269 1.00 27.04 312 ASP C C 1
ATOM 3372 O O . ASP C 1 24 ? -36.426 23.409 -26.921 1.00 32.43 312 ASP C O 1
ATOM 3377 N N . HIS C 1 25 ? -38.076 21.891 -27.138 1.00 26.46 313 HIS C N 1
ATOM 3378 C CA . HIS C 1 25 ? -39.117 22.813 -26.718 1.00 26.08 313 HIS C CA 1
ATOM 3379 C C . HIS C 1 25 ? -39.404 22.759 -25.217 1.00 24.79 313 HIS C C 1
ATOM 3380 O O . HIS C 1 25 ? -40.276 23.472 -24.728 1.00 27.44 313 HIS C O 1
ATOM 3387 N N . PHE C 1 26 ? -38.691 21.907 -24.484 1.00 24.16 314 PHE C N 1
ATOM 3388 C CA . PHE C 1 26 ? -38.821 21.910 -23.027 1.00 23.07 314 PHE C CA 1
ATOM 3389 C C . PHE C 1 26 ? -38.025 23.072 -22.461 1.00 23.15 314 PHE C C 1
ATOM 3390 O O . PHE C 1 26 ? -37.050 23.523 -23.066 1.00 28.09 314 PHE C O 1
ATOM 3398 N N . TYR C 1 27 ? -38.426 23.541 -21.289 1.00 19.79 315 TYR C N 1
ATOM 3399 C CA . TYR C 1 27 ? -37.696 24.590 -20.601 1.00 22.28 315 TYR C CA 1
ATOM 3400 C C . TYR C 1 27 ? -36.805 24.004 -19.508 1.00 20.03 315 TYR C C 1
ATOM 3401 O O . TYR C 1 27 ? -37.120 22.972 -18.918 1.00 20.46 315 TYR C O 1
ATOM 3410 N N . VAL C 1 28 ? -35.695 24.679 -19.235 1.00 23.87 316 VAL C N 1
ATOM 3411 C CA . VAL C 1 28 ? -34.682 24.155 -18.322 1.00 24.18 316 VAL C CA 1
ATOM 3412 C C . VAL C 1 28 ? -34.296 25.190 -17.265 1.00 24.76 316 VAL C C 1
ATOM 3413 O O . VAL C 1 28 ? -34.066 26.359 -17.581 1.00 27.68 316 VAL C O 1
ATOM 3417 N N . ILE C 1 29 ? -34.225 24.761 -16.010 1.00 18.94 317 ILE C N 1
ATOM 3418 C CA . ILE C 1 29 ? -33.747 25.629 -14.952 1.00 17.14 317 ILE C CA 1
ATOM 3419 C C . ILE C 1 29 ? -32.994 24.805 -13.918 1.00 22.19 317 ILE C C 1
ATOM 3420 O O . ILE C 1 29 ? -33.323 23.642 -13.676 1.00 23.31 317 ILE C O 1
ATOM 3425 N N . ASP C 1 30 ? -31.958 25.405 -13.340 1.00 25.76 318 ASP C N 1
ATOM 3426 C CA . ASP C 1 30 ? -31.193 24.778 -12.270 1.00 24.30 318 ASP C CA 1
ATOM 3427 C C . ASP C 1 30 ? -31.545 25.436 -10.946 1.00 25.17 318 ASP C C 1
ATOM 3428 O O . ASP C 1 30 ? -32.131 26.524 -10.909 1.00 28.70 318 ASP C O 1
ATOM 3433 N N . ALA C 1 31 ? -31.188 24.774 -9.853 1.00 25.13 319 ALA C N 1
ATOM 3434 C CA . ALA C 1 31 ? -31.350 25.375 -8.539 1.00 23.30 319 ALA C CA 1
ATOM 3435 C C . ALA C 1 31 ? -30.281 24.887 -7.572 1.00 25.94 319 ALA C C 1
ATOM 3436 O O . ALA C 1 31 ? -29.708 23.799 -7.740 1.00 26.21 319 ALA C O 1
ATOM 3438 N N . GLN C 1 32 ? -30.013 25.712 -6.566 1.00 28.44 320 GLN C N 1
ATOM 3439 C CA . GLN C 1 32 ? -28.945 25.462 -5.606 1.00 33.50 320 GLN C CA 1
ATOM 3440 C C . GLN C 1 32 ? -29.461 25.567 -4.168 1.00 33.10 320 GLN C C 1
ATOM 3441 O O . GLN C 1 32 ? -30.205 26.488 -3.834 1.00 35.28 320 GLN C O 1
ATOM 3447 N N . ASP C 1 33 ? -29.097 24.603 -3.327 1.00 25.97 321 ASP C N 1
ATOM 3448 C CA . ASP C 1 33 ? -29.215 24.786 -1.890 1.00 29.88 321 ASP C CA 1
ATOM 3449 C C . ASP C 1 33 ? -27.798 24.843 -1.358 1.00 31.09 321 ASP C C 1
ATOM 3450 O O . ASP C 1 33 ? -26.993 23.959 -1.626 1.00 36.30 321 ASP C O 1
ATOM 3455 N N . PHE C 1 34 ? -27.476 25.896 -0.625 1.00 30.39 322 PHE C N 1
ATOM 3456 C CA . PHE C 1 34 ? -26.132 26.042 -0.110 1.00 33.79 322 PHE C CA 1
ATOM 3457 C C . PHE C 1 34 ? -25.926 25.156 1.117 1.00 33.76 322 PHE C C 1
ATOM 3458 O O . PHE C 1 34 ? -26.880 24.831 1.813 1.00 37.93 322 PHE C O 1
ATOM 3466 N N . GLY C 1 35 ? -24.681 24.756 1.365 1.00 34.54 323 GLY C N 1
ATOM 3467 C CA . GLY C 1 35 ? -24.355 23.928 2.513 1.00 36.40 323 GLY C CA 1
ATOM 3468 C C . GLY C 1 35 ? -22.901 23.491 2.584 1.00 46.46 323 GLY C C 1
ATOM 3469 O O . GLY C 1 35 ? -22.314 23.073 1.578 1.00 45.71 323 GLY C O 1
ATOM 3470 N N . TRP C 1 36 ? -22.314 23.589 3.777 1.00 52.10 324 TRP C N 1
ATOM 3471 C CA . TRP C 1 36 ? -20.965 23.065 3.995 1.00 57.75 324 TRP C CA 1
ATOM 3472 C C . TRP C 1 36 ? -20.975 21.833 4.907 1.00 57.63 324 TRP C C 1
ATOM 3473 O O . TRP C 1 36 ? -20.637 20.725 4.480 1.00 46.25 324 TRP C O 1
ATOM 3484 N N . ASN C 1 37 ? -21.357 22.033 6.165 1.00 61.75 325 ASN C N 1
ATOM 3485 C CA . ASN C 1 37 ? -21.524 20.921 7.096 1.00 58.35 325 ASN C CA 1
ATOM 3486 C C . ASN C 1 37 ? -22.715 20.077 6.691 1.00 55.76 325 ASN C C 1
ATOM 3487 O O . ASN C 1 37 ? -22.649 18.845 6.718 1.00 60.89 325 ASN C O 1
ATOM 3492 N N . HIS C 1 38 ? -23.807 20.750 6.328 1.00 55.38 326 HIS C N 1
ATOM 3493 C CA . HIS C 1 38 ? -24.945 20.096 5.686 1.00 48.34 326 HIS C CA 1
ATOM 3494 C C . HIS C 1 38 ? -24.617 19.929 4.203 1.00 41.11 326 HIS C C 1
ATOM 3495 O O . HIS C 1 38 ? -23.815 20.686 3.653 1.00 42.57 326 HIS C O 1
ATOM 3502 N N . PRO C 1 39 ? -25.224 18.933 3.544 1.00 39.87 327 PRO C N 1
ATOM 3503 C CA . PRO C 1 39 ? -24.966 18.806 2.107 1.00 37.24 327 PRO C CA 1
ATOM 3504 C C . PRO C 1 39 ? -25.476 20.021 1.327 1.00 33.18 327 PRO C C 1
ATOM 3505 O O . PRO C 1 39 ? -26.499 20.608 1.687 1.00 31.91 327 PRO C O 1
ATOM 3509 N N . GLN C 1 40 ? -24.754 20.410 0.283 1.00 28.50 328 GLN C N 1
ATOM 3510 C CA . GLN C 1 40 ? -25.324 21.310 -0.702 1.00 27.65 328 GLN C CA 1
ATOM 3511 C C . GLN C 1 40 ? -26.006 20.453 -1.758 1.00 31.92 328 GLN C C 1
ATOM 3512 O O . GLN C 1 40 ? -25.720 19.258 -1.869 1.00 33.55 328 GLN C O 1
ATOM 3518 N N . ALA C 1 41 ? -26.923 21.048 -2.516 1.00 28.45 329 ALA C N 1
ATOM 3519 C CA . ALA C 1 41 ? -27.542 20.358 -3.643 1.00 25.60 329 ALA C CA 1
ATOM 3520 C C . ALA C 1 41 ? -27.628 21.252 -4.871 1.00 27.41 329 ALA C C 1
ATOM 3521 O O . ALA C 1 41 ? -27.978 22.431 -4.772 1.00 31.87 329 ALA C O 1
ATOM 3523 N N . HIS C 1 42 ? -27.290 20.699 -6.030 1.00 25.92 330 HIS C N 1
ATOM 3524 C CA . HIS C 1 42 ? -27.551 21.380 -7.289 1.00 20.35 330 HIS C CA 1
ATOM 3525 C C . HIS C 1 42 ? -28.436 20.473 -8.146 1.00 29.55 330 HIS C C 1
ATOM 3526 O O . HIS C 1 42 ? -28.098 19.313 -8.388 1.00 24.64 330 HIS C O 1
ATOM 3533 N N . ILE C 1 43 ? -29.580 20.994 -8.588 1.00 33.47 331 ILE C N 1
ATOM 3534 C CA . ILE C 1 43 ? -30.528 20.198 -9.360 1.00 27.37 331 ILE C CA 1
ATOM 3535 C C . ILE C 1 43 ? -30.811 20.817 -10.714 1.00 24.64 331 ILE C C 1
ATOM 3536 O O . ILE C 1 43 ? -30.540 21.998 -10.930 1.00 24.05 331 ILE C O 1
ATOM 3541 N N . GLN C 1 44 ? -31.365 20.019 -11.621 1.00 25.23 332 GLN C N 1
ATOM 3542 C CA . GLN C 1 44 ? -31.883 20.546 -12.877 1.00 22.14 332 GLN C CA 1
ATOM 3543 C C . GLN C 1 44 ? -33.297 20.046 -13.116 1.00 20.81 332 GLN C C 1
ATOM 3544 O O . GLN C 1 44 ? -33.587 18.867 -12.998 1.00 21.51 332 GLN C O 1
ATOM 3550 N N . LEU C 1 45 ? -34.167 20.973 -13.472 1.00 20.32 333 LEU C N 1
ATOM 3551 C CA . LEU C 1 45 ? -35.569 20.687 -13.627 1.00 21.18 333 LEU C CA 1
ATOM 3552 C C . LEU C 1 45 ? -35.937 20.993 -15.075 1.00 24.16 333 LEU C C 1
ATOM 3553 O O . LEU C 1 45 ? -35.541 22.026 -15.613 1.00 21.87 333 LEU C O 1
ATOM 3558 N N . TRP C 1 46 ? -36.657 20.082 -15.722 1.00 21.37 334 TRP C N 1
ATOM 3559 C CA . TRP C 1 46 ? -37.169 20.347 -17.059 1.00 18.82 334 TRP C CA 1
ATOM 3560 C C . TRP C 1 46 ? -38.658 20.594 -16.965 1.00 21.45 334 TRP C C 1
ATOM 3561 O O . TRP C 1 46 ? -39.351 19.970 -16.169 1.00 21.41 334 TRP C O 1
ATOM 3572 N N . TRP C 1 47 ? -39.147 21.520 -17.779 1.00 20.47 335 TRP C N 1
ATOM 3573 C CA . TRP C 1 47 ? -40.561 21.855 -17.779 1.00 16.98 335 TRP C CA 1
ATOM 3574 C C . TRP C 1 47 ? -41.093 21.778 -19.198 1.00 18.75 335 TRP C C 1
ATOM 3575 O O . TRP C 1 47 ? -40.687 22.537 -20.078 1.00 23.55 335 TRP C O 1
ATOM 3586 N N . ASP C 1 48 ? -41.991 20.827 -19.410 1.00 20.85 336 ASP C N 1
ATOM 3587 C CA . ASP C 1 48 ? -42.805 20.759 -20.609 1.00 18.88 336 ASP C CA 1
ATOM 3588 C C . ASP C 1 48 ? -43.997 21.692 -20.380 1.00 23.00 336 ASP C C 1
ATOM 3589 O O . ASP C 1 48 ? -44.939 21.326 -19.689 1.00 19.32 336 ASP C O 1
ATOM 3594 N N . LYS C 1 49 ? -43.965 22.899 -20.939 1.00 24.67 337 LYS C N 1
ATOM 3595 C CA . LYS C 1 49 ? -45.049 23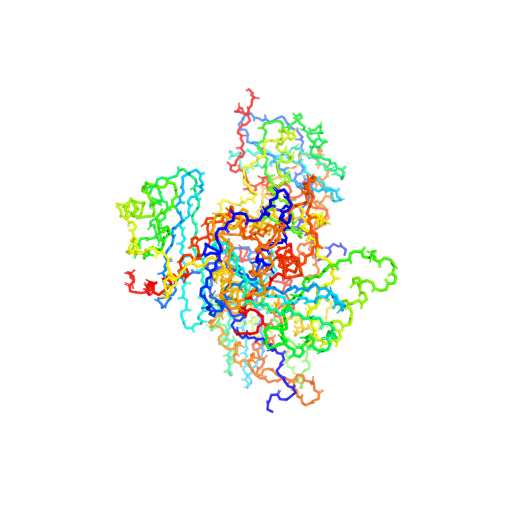.865 -20.705 1.00 20.36 337 LYS C CA 1
ATOM 3596 C C . LYS C 1 49 ? -46.348 23.486 -21.419 1.00 23.55 337 LYS C C 1
ATOM 3597 O O . LYS C 1 49 ? -47.429 23.900 -21.012 1.00 25.25 337 LYS C O 1
ATOM 3603 N N . ASP C 1 50 ? -46.233 22.713 -22.497 1.00 27.61 338 ASP C N 1
ATOM 3604 C CA . ASP C 1 50 ? -47.396 22.296 -23.279 1.00 28.63 338 ASP C CA 1
ATOM 3605 C C . ASP C 1 50 ? -48.264 21.320 -22.485 1.00 24.16 338 ASP C C 1
ATOM 3606 O O . ASP C 1 50 ? -49.476 21.521 -22.347 1.00 27.50 338 ASP C O 1
ATOM 3611 N N . ALA C 1 51 ? -47.643 20.266 -21.957 1.00 20.96 339 ALA C N 1
ATOM 3612 C CA . ALA C 1 51 ? -48.350 19.304 -21.119 1.00 19.94 339 ALA C CA 1
ATOM 3613 C C . ALA C 1 51 ? -48.395 19.794 -19.676 1.00 21.66 339 ALA C C 1
ATOM 3614 O O . ALA C 1 51 ? -49.185 19.293 -18.874 1.00 26.42 339 ALA C O 1
ATOM 3616 N N . ASP C 1 52 ? -47.536 20.764 -19.359 1.00 22.67 340 ASP C N 1
ATOM 3617 C CA . ASP C 1 52 ? -47.390 21.310 -18.003 1.00 18.64 340 ASP C CA 1
ATOM 3618 C C . ASP C 1 52 ? -46.930 20.200 -17.051 1.00 25.11 340 ASP C C 1
ATOM 3619 O O . ASP C 1 52 ? -47.560 19.934 -16.028 1.00 21.71 340 ASP C O 1
ATOM 3624 N N . VAL C 1 53 ? -45.841 19.534 -17.424 1.00 23.40 341 VAL C N 1
ATOM 3625 C CA . VAL C 1 53 ? -45.251 18.445 -16.637 1.00 18.05 341 VAL C CA 1
ATOM 3626 C C . VAL C 1 53 ? -43.800 18.802 -16.302 1.00 16.73 341 VAL C C 1
ATOM 3627 O O . VAL C 1 53 ? -43.080 19.341 -17.141 1.00 18.54 341 VAL C O 1
ATOM 3631 N N . PHE C 1 54 ? -43.385 18.498 -15.073 1.00 15.35 342 PHE C N 1
ATOM 3632 C CA . PHE C 1 54 ? -42.032 18.778 -14.597 1.00 20.00 342 PHE C CA 1
ATOM 3633 C C . PHE C 1 54 ? -41.219 17.500 -14.465 1.00 21.99 342 PHE C C 1
ATOM 3634 O O . PHE C 1 54 ? -41.741 16.460 -14.056 1.00 19.72 342 PHE C O 1
ATOM 3642 N N . TYR C 1 55 ? -39.941 17.575 -14.832 1.00 24.73 343 TYR C N 1
ATOM 3643 C CA . TYR C 1 55 ? -39.037 16.433 -14.734 1.00 22.49 343 TYR C CA 1
ATOM 3644 C C . TYR C 1 55 ? -37.795 16.841 -13.972 1.00 21.04 343 TYR C C 1
ATOM 3645 O O . TYR C 1 55 ? -37.049 17.703 -14.428 1.00 20.14 343 TYR C O 1
ATOM 3654 N N . LEU C 1 56 ? -37.583 16.242 -12.806 1.00 18.21 344 LEU C N 1
ATOM 3655 C CA . LEU C 1 56 ? -36.332 16.447 -12.088 1.00 16.13 344 LEU C CA 1
ATOM 3656 C C . LEU C 1 56 ? -35.292 15.559 -12.755 1.00 23.73 344 LEU C C 1
ATOM 3657 O O . LEU C 1 56 ? -35.280 14.346 -12.550 1.00 17.45 344 LEU C O 1
ATOM 3662 N N . ALA C 1 57 ? -34.430 16.166 -13.572 1.00 22.88 345 ALA C N 1
ATOM 3663 C CA . ALA C 1 57 ? -33.580 15.412 -14.486 1.00 19.07 345 ALA C CA 1
ATOM 3664 C C . ALA C 1 57 ? -32.148 15.192 -14.006 1.00 25.35 345 ALA C C 1
ATOM 3665 O O . ALA C 1 57 ? -31.500 14.225 -14.401 1.00 27.22 345 ALA C O 1
ATOM 3667 N N . ARG C 1 58 ? -31.639 16.101 -13.183 1.00 25.20 346 ARG C N 1
ATOM 3668 C CA . ARG C 1 58 ? -30.280 15.978 -12.662 1.00 21.62 346 ARG C CA 1
ATOM 3669 C C . ARG C 1 58 ? -30.246 16.370 -11.192 1.00 24.91 346 ARG C C 1
ATOM 3670 O O . ARG C 1 58 ? -30.874 17.347 -10.799 1.00 26.77 346 ARG C O 1
ATOM 3678 N N . VAL C 1 59 ? -29.510 15.602 -10.391 1.00 25.37 347 VAL C N 1
ATOM 3679 C CA . VAL C 1 59 ? -29.344 15.864 -8.967 1.00 25.74 347 VAL C CA 1
ATOM 3680 C C . VAL C 1 59 ? -27.906 15.584 -8.533 1.00 30.33 347 VAL C C 1
ATOM 3681 O O . VAL C 1 59 ? -27.336 14.543 -8.853 1.00 30.43 347 VAL C O 1
ATOM 3685 N N . TRP C 1 60 ? -27.323 16.528 -7.804 1.00 31.70 348 TRP C N 1
ATOM 3686 C CA . TRP C 1 60 ? -26.017 16.335 -7.194 1.00 23.00 348 TRP C CA 1
ATOM 3687 C C . TRP C 1 60 ? -26.080 16.857 -5.767 1.00 29.83 348 TRP C C 1
ATOM 3688 O O . TRP C 1 60 ? -26.491 17.993 -5.537 1.00 29.42 348 TRP C O 1
ATOM 3699 N N . LYS C 1 61 ? -25.685 16.017 -4.813 1.00 32.52 349 LYS C N 1
ATOM 3700 C CA . LYS C 1 61 ? -25.740 16.366 -3.400 1.00 30.43 349 LYS C CA 1
ATOM 3701 C C . LYS C 1 61 ? -24.429 15.976 -2.718 1.00 32.51 349 LYS C C 1
ATOM 3702 O O . LYS C 1 61 ? -23.975 14.836 -2.846 1.00 35.60 349 LYS C O 1
ATOM 3708 N N . LYS C 1 62 ? -23.809 16.916 -2.007 1.00 36.82 350 LYS C N 1
ATOM 3709 C CA . LYS C 1 62 ? -22.521 16.638 -1.361 1.00 38.24 350 LYS C CA 1
ATOM 3710 C C . LYS C 1 62 ? -22.169 17.579 -0.215 1.00 35.93 350 LYS C C 1
ATOM 3711 O O . LYS C 1 62 ? -22.367 18.789 -0.311 1.00 38.28 350 LYS C O 1
ATOM 3717 N N . SER C 1 63 ? -21.638 17.013 0.865 1.00 39.68 351 SER C N 1
ATOM 3718 C CA . SER C 1 63 ? -21.142 17.801 1.995 1.00 39.35 351 SER C CA 1
ATOM 3719 C C . SER C 1 63 ? -19.725 18.287 1.742 1.00 43.29 351 SER C C 1
ATOM 3720 O O . SER C 1 63 ? -18.964 17.656 1.003 1.00 43.52 351 SER C O 1
ATOM 3723 N N . GLU C 1 64 ? -19.382 19.405 2.379 1.00 46.17 352 GLU C N 1
ATOM 3724 C CA . GLU C 1 64 ? -18.016 19.918 2.416 1.00 49.84 352 GLU C CA 1
ATOM 3725 C C . GLU C 1 64 ? -17.370 20.072 1.041 1.00 48.22 352 GLU C C 1
ATOM 3726 O O . GLU C 1 64 ? -16.233 19.661 0.834 1.00 50.50 352 GLU C O 1
ATOM 3732 N N . ASN C 1 65 ? -18.115 20.654 0.106 1.00 46.08 353 ASN C N 1
ATOM 3733 C CA . ASN C 1 65 ? -17.579 21.016 -1.202 1.00 47.95 353 ASN C CA 1
ATOM 3734 C C . ASN C 1 65 ? -17.699 22.521 -1.412 1.00 47.06 353 ASN C C 1
ATOM 3735 O O . ASN C 1 65 ? -18.693 23.134 -1.005 1.00 44.15 353 ASN C O 1
ATOM 3740 N N . THR C 1 66 ? -16.681 23.116 -2.027 1.00 43.14 354 THR C N 1
ATOM 3741 C CA . THR C 1 66 ? -16.722 24.531 -2.352 1.00 42.83 354 THR C CA 1
ATOM 3742 C C . THR C 1 66 ? -17.556 24.730 -3.610 1.00 46.19 354 THR C C 1
ATOM 3743 O O . THR C 1 66 ? -18.009 23.762 -4.228 1.00 46.88 354 THR C O 1
ATOM 3747 N N . ALA C 1 67 ? -17.756 25.988 -3.989 1.00 46.41 355 ALA C N 1
ATOM 3748 C CA . ALA C 1 67 ? -18.484 26.310 -5.213 1.00 42.61 355 ALA C CA 1
ATOM 3749 C C . ALA C 1 67 ? -17.699 25.856 -6.440 1.00 46.55 355 ALA C C 1
ATOM 3750 O O . ALA C 1 67 ? -18.289 25.405 -7.428 1.00 47.06 355 ALA C O 1
ATOM 3752 N N . VAL C 1 68 ? -16.372 25.972 -6.365 1.00 48.34 356 VAL C N 1
ATOM 3753 C CA . VAL C 1 68 ? -15.488 25.519 -7.434 1.00 48.34 356 VAL C CA 1
ATOM 3754 C C . VAL C 1 68 ? -15.616 24.007 -7.643 1.00 51.02 356 VAL C C 1
ATOM 3755 O O . VAL C 1 68 ? -15.620 23.528 -8.787 1.00 48.74 356 VAL C O 1
ATOM 3759 N N . GLN C 1 69 ? -15.743 23.265 -6.543 1.00 49.78 357 GLN C N 1
ATOM 3760 C CA . GLN C 1 69 ? -15.918 21.815 -6.618 1.00 44.67 357 GLN C CA 1
ATOM 3761 C C . GLN C 1 69 ? -17.294 21.430 -7.137 1.00 43.85 357 GLN C C 1
ATOM 3762 O O . GLN C 1 69 ? -17.427 20.463 -7.892 1.00 47.63 357 GLN C O 1
ATOM 3768 N N . ALA C 1 70 ? -18.315 22.175 -6.719 1.00 39.01 358 ALA C N 1
ATOM 3769 C CA . ALA C 1 70 ? -19.671 21.957 -7.219 1.00 36.51 358 ALA C CA 1
ATOM 3770 C C . ALA C 1 70 ? -19.697 22.128 -8.734 1.00 40.15 358 ALA C C 1
ATOM 3771 O O . ALA C 1 70 ? -20.211 21.268 -9.455 1.00 35.74 358 ALA C O 1
ATOM 3773 N N . TRP C 1 71 ? -19.117 23.234 -9.204 1.00 44.25 359 TRP C N 1
ATOM 3774 C CA . TRP C 1 71 ? -19.042 23.530 -10.639 1.00 46.25 359 TRP C CA 1
ATOM 3775 C C . TRP C 1 71 ? -18.333 22.426 -11.420 1.00 47.08 359 TRP C C 1
ATOM 3776 O O . TRP C 1 71 ? -18.802 22.021 -12.478 1.00 48.53 359 TRP C O 1
ATOM 3787 N N . GLY C 1 72 ? -17.217 21.931 -10.894 1.00 41.28 360 GLY C N 1
ATOM 3788 C CA . GLY C 1 72 ? -16.529 20.821 -11.528 1.00 43.38 360 GLY C CA 1
ATOM 3789 C C . GLY C 1 72 ? -17.348 19.535 -11.591 1.00 48.83 360 GLY C C 1
ATOM 3790 O O . GLY C 1 72 ? -17.191 18.724 -12.508 1.00 44.43 360 GLY C O 1
ATOM 3791 N N . ALA C 1 73 ? -18.229 19.346 -10.614 1.00 49.12 361 ALA C N 1
ATOM 3792 C CA . ALA C 1 73 ? -19.049 18.138 -10.539 1.00 43.96 361 ALA C CA 1
ATOM 3793 C C . ALA C 1 73 ? -20.305 18.164 -11.415 1.00 39.25 361 ALA C C 1
ATOM 3794 O O . ALA C 1 73 ? -20.821 17.112 -11.777 1.00 40.81 361 ALA C O 1
ATOM 3796 N N . VAL C 1 74 ? -20.808 19.354 -11.742 1.00 43.87 362 VAL C N 1
ATOM 3797 C CA . VAL C 1 74 ? -22.078 19.456 -12.466 1.00 42.53 362 VAL C CA 1
ATOM 3798 C C . VAL C 1 74 ? -22.052 20.293 -13.746 1.00 41.70 362 VAL C C 1
ATOM 3799 O O . VAL C 1 74 ? -23.070 20.381 -14.432 1.00 39.02 362 VAL C O 1
ATOM 3803 N N . LYS C 1 75 ? -20.912 20.906 -14.071 1.00 45.91 363 LYS C N 1
ATOM 3804 C CA . LYS C 1 75 ? -20.876 21.860 -15.188 1.00 43.54 363 LYS C CA 1
ATOM 3805 C C . LYS C 1 75 ? -21.299 21.261 -16.529 1.00 42.02 363 LYS C C 1
ATOM 3806 O O . LYS C 1 75 ? -21.797 21.976 -17.398 1.00 35.09 363 LYS C O 1
ATOM 3812 N N . SER C 1 76 ? -21.125 19.952 -16.685 1.00 39.54 364 SER C N 1
ATOM 3813 C CA . SER C 1 76 ? -21.502 19.292 -17.929 1.00 40.75 364 SER C CA 1
ATOM 3814 C C . SER C 1 76 ? -22.980 19.511 -18.257 1.00 40.66 364 SER C C 1
ATOM 3815 O O . SER C 1 76 ? -23.342 19.699 -19.422 1.00 41.78 364 SER C O 1
ATOM 3818 N N . TRP C 1 77 ? -23.829 19.502 -17.231 1.00 38.53 365 TRP C N 1
ATOM 3819 C CA . TRP C 1 77 ? -25.249 19.767 -17.438 1.00 30.04 365 TRP C CA 1
ATOM 3820 C C . TRP C 1 77 ? -25.691 21.150 -16.961 1.00 31.23 365 TRP C C 1
ATOM 3821 O O . TRP C 1 77 ? -26.663 21.694 -17.477 1.00 36.12 365 TRP C O 1
ATOM 3832 N N . ALA C 1 78 ? -24.962 21.727 -16.003 1.00 32.89 366 ALA C N 1
ATOM 3833 C CA . ALA C 1 78 ? -25.342 23.014 -15.398 1.00 28.13 366 ALA C CA 1
ATOM 3834 C C . ALA C 1 78 ? -24.926 24.240 -16.225 1.00 33.52 366 ALA C C 1
ATOM 3835 O O . ALA C 1 78 ? -25.410 25.348 -15.986 1.00 31.34 366 ALA C O 1
ATOM 3837 N N . ASN C 1 79 ? -24.033 24.034 -17.194 1.00 34.19 367 ASN C N 1
ATOM 3838 C CA . ASN C 1 79 ? -23.471 25.128 -17.982 1.00 33.08 367 ASN C CA 1
ATOM 3839 C C . ASN C 1 79 ? -24.532 25.951 -18.704 1.00 37.10 367 ASN C C 1
ATOM 3840 O O . ASN C 1 79 ? -25.340 25.415 -19.473 1.00 37.31 367 ASN C O 1
ATOM 3845 N N . LYS C 1 80 ? -24.518 27.254 -18.427 1.00 39.19 368 LYS C N 1
ATOM 3846 C CA . LYS C 1 80 ? -25.391 28.242 -19.072 1.00 39.70 368 LYS C CA 1
ATOM 3847 C C . LYS C 1 80 ? -26.853 28.216 -18.618 1.00 34.44 368 LYS C C 1
ATOM 3848 O O . LYS C 1 80 ? -27.654 29.037 -19.078 1.00 37.78 368 LYS C O 1
ATOM 3854 N N . ILE C 1 81 ? -27.185 27.322 -17.687 1.00 29.52 369 ILE C N 1
ATOM 3855 C CA . ILE C 1 81 ? -28.556 27.216 -17.179 1.00 26.44 369 ILE C CA 1
ATOM 3856 C C . ILE C 1 81 ? -28.778 28.157 -15.986 1.00 28.85 369 ILE C C 1
ATOM 3857 O O . ILE C 1 81 ? -27.991 28.141 -15.038 1.00 34.36 369 ILE C O 1
ATOM 3862 N N . PRO C 1 82 ? -29.847 28.982 -16.026 1.00 33.48 370 PRO C N 1
ATOM 3863 C CA . PRO C 1 82 ? -30.121 29.898 -14.908 1.00 31.09 370 PRO C CA 1
ATOM 3864 C C . PRO C 1 82 ? -30.309 29.120 -13.606 1.00 34.87 370 PRO C C 1
ATOM 3865 O O . PRO C 1 82 ? -30.901 28.030 -13.631 1.00 27.91 370 PRO C O 1
ATOM 3869 N N . VAL C 1 83 ? -29.797 29.659 -12.499 1.00 30.07 371 VAL C N 1
ATOM 3870 C CA . VAL C 1 83 ? -29.830 28.963 -11.217 1.00 27.98 371 VAL C CA 1
ATOM 3871 C C . VAL C 1 83 ? -30.631 29.725 -10.161 1.00 33.94 371 VAL C C 1
ATOM 3872 O O . VAL C 1 83 ? -30.326 30.881 -9.837 1.00 32.19 371 VAL C O 1
ATOM 3876 N N . ALA C 1 84 ? -31.657 29.061 -9.629 1.00 33.28 372 ALA C N 1
ATOM 3877 C CA . ALA C 1 84 ? -32.434 29.580 -8.510 1.00 27.40 372 ALA C CA 1
ATOM 3878 C C . ALA C 1 84 ? -31.713 29.252 -7.202 1.00 31.80 372 ALA C C 1
ATOM 3879 O O . ALA C 1 84 ? -31.051 28.220 -7.096 1.00 29.41 372 ALA C O 1
ATOM 3881 N N . TRP C 1 85 ? -31.827 30.133 -6.212 1.00 31.68 373 TRP C N 1
ATOM 3882 C CA . TRP C 1 85 ? -31.105 29.951 -4.957 1.00 30.60 373 TRP C CA 1
ATOM 3883 C C . TRP C 1 85 ? -31.826 30.668 -3.806 1.00 33.95 373 TRP C C 1
ATOM 3884 O O . TRP C 1 85 ? -32.534 31.645 -4.033 1.00 39.40 373 TRP C O 1
ATOM 3895 N N . PRO C 1 86 ? -31.638 30.194 -2.566 1.00 35.09 374 PRO C N 1
ATOM 3896 C CA . PRO C 1 86 ? -32.373 30.710 -1.405 1.00 40.58 374 PRO C CA 1
ATOM 3897 C C . PRO C 1 86 ? -31.706 31.860 -0.686 1.00 48.28 374 PRO C C 1
ATOM 3898 O O . PRO C 1 86 ? -30.726 32.411 -1.167 1.00 39.53 374 PRO C O 1
ATOM 3902 N N . HIS C 1 87 ? -32.327 32.243 0.430 1.00 68.87 375 HIS C N 1
ATOM 3903 C CA . HIS C 1 87 ? -31.734 33.072 1.486 1.00 74.77 375 HIS C CA 1
ATOM 3904 C C . HIS C 1 87 ? -31.873 34.556 1.280 1.00 95.96 375 HIS C C 1
ATOM 3905 O O . HIS C 1 87 ? -31.002 35.186 0.697 1.00 105.86 375 HIS C O 1
ATOM 3912 N N . ASP C 1 88 ? -32.959 35.122 1.788 1.00 111.89 376 ASP C N 1
ATOM 3913 C CA . ASP C 1 88 ? -33.040 36.576 1.900 1.00 124.51 376 ASP C CA 1
ATOM 3914 C C . ASP C 1 88 ? -32.337 37.102 3.155 1.00 132.79 376 ASP C C 1
ATOM 3915 O O . ASP C 1 88 ? -32.926 37.832 3.944 1.00 139.21 376 ASP C O 1
ATOM 3920 N N . GLY C 1 89 ? -31.078 36.726 3.336 1.00 132.87 377 GLY C N 1
ATOM 3921 C CA . GLY C 1 89 ? -30.293 37.291 4.412 1.00 135.50 377 GLY C CA 1
ATOM 3922 C C . GLY C 1 89 ? -29.993 36.379 5.585 1.00 137.54 377 GLY C C 1
ATOM 3923 O O . GLY C 1 89 ? -29.045 35.597 5.556 1.00 136.72 377 GLY C O 1
ATOM 3924 N N . HIS C 1 90 ? -30.846 36.464 6.601 1.00 139.07 378 HIS C N 1
ATOM 3925 C CA . HIS C 1 90 ? -30.568 35.967 7.954 1.00 141.72 378 HIS C CA 1
ATOM 3926 C C . HIS C 1 90 ? -30.239 34.471 8.162 1.00 145.18 378 HIS C C 1
ATOM 3927 O O . HIS C 1 90 ? -31.045 33.583 7.856 1.00 147.00 378 HIS C O 1
ATOM 3934 N N . GLN C 1 91 ? -29.040 34.219 8.687 1.00 144.29 379 GLN C N 1
ATOM 3935 C CA . GLN C 1 91 ? -28.673 32.924 9.260 1.00 141.70 379 GLN C CA 1
ATOM 3936 C C . GLN C 1 91 ? -27.524 33.183 10.270 1.00 156.09 379 GLN C C 1
ATOM 3937 O O . GLN C 1 91 ? -26.397 32.733 10.060 1.00 157.68 379 GLN C O 1
ATOM 3943 N N . HIS C 1 92 ? -27.838 33.904 11.343 1.00 161.92 380 HIS C N 1
ATOM 3944 C CA . HIS C 1 92 ? -26.888 34.428 12.286 1.00 165.48 380 HIS C CA 1
ATOM 3945 C C . HIS C 1 92 ? -25.896 35.423 11.633 1.00 170.49 380 HIS C C 1
ATOM 3946 O O . HIS C 1 92 ? -24.715 35.506 12.002 1.00 170.45 380 HIS C O 1
ATOM 3953 N N . GLU C 1 93 ? -26.403 36.172 10.653 1.00 173.38 381 GLU C N 1
ATOM 3954 C CA . GLU C 1 93 ? -25.701 37.255 9.953 1.00 175.16 381 GLU C CA 1
ATOM 3955 C C . GLU C 1 93 ? -24.551 36.800 9.051 1.00 175.40 381 GLU C C 1
ATOM 3956 O O . GLU C 1 93 ? -24.428 35.621 8.716 1.00 176.68 381 GLU C O 1
ATOM 3962 N N . LYS C 1 94 ? -23.727 37.766 8.655 1.00 170.02 382 LYS C N 1
ATOM 3963 C CA . LYS C 1 94 ? -22.632 37.569 7.701 1.00 155.69 382 LYS C CA 1
ATOM 3964 C C . LYS C 1 94 ? -23.151 37.139 6.318 1.00 147.39 382 LYS C C 1
ATOM 3965 O O . LYS C 1 94 ? -24.355 37.164 6.061 1.00 143.73 382 LYS C O 1
ATOM 3971 N N . GLY C 1 95 ? -22.237 36.770 5.427 1.00 142.64 383 GLY C N 1
ATOM 3972 C CA . GLY C 1 95 ? -22.587 36.462 4.050 1.00 136.64 383 GLY C CA 1
ATOM 3973 C C . GLY C 1 95 ? -23.468 35.252 3.833 1.00 128.01 383 GLY C C 1
ATOM 3974 O O . GLY C 1 95 ? -22.975 34.130 3.738 1.00 122.38 383 GLY C O 1
ATOM 3975 N N . GLY C 1 96 ? -24.777 35.479 3.785 1.00 124.10 384 GLY C N 1
ATOM 3976 C CA . GLY C 1 96 ? -25.717 34.397 3.562 1.00 115.01 384 GLY C CA 1
ATOM 3977 C C . GLY C 1 96 ? -25.976 34.154 2.085 1.00 107.74 384 GLY C C 1
ATOM 3978 O O . GLY C 1 96 ? -25.066 33.769 1.354 1.00 110.52 384 GLY C O 1
ATOM 3979 N N . GLY C 1 97 ? -27.205 34.397 1.639 1.00 95.26 385 GLY C N 1
ATOM 3980 C CA . GLY C 1 97 ? -27.583 34.136 0.260 1.00 77.57 385 GLY C CA 1
ATOM 3981 C C . GLY C 1 97 ? -26.777 34.855 -0.799 1.00 73.57 385 GLY C C 1
ATOM 3982 O O . GLY C 1 97 ? -26.214 34.209 -1.677 1.00 67.67 385 GLY C O 1
ATOM 3983 N N . GLU C 1 98 ? -26.721 36.185 -0.714 1.00 83.71 386 GLU C N 1
ATOM 3984 C CA . GLU C 1 98 ? -26.125 37.023 -1.764 1.00 85.45 386 GLU C CA 1
ATOM 3985 C C . GLU C 1 98 ? -24.607 36.914 -1.897 1.00 87.60 386 GLU C C 1
ATOM 3986 O O . GLU C 1 98 ? -24.068 37.040 -2.999 1.00 89.00 386 GLU C O 1
ATOM 3992 N N . GLN C 1 99 ? -23.919 36.695 -0.781 1.00 85.76 387 GLN C N 1
ATOM 3993 C CA . GLN C 1 99 ? -22.471 36.523 -0.820 1.00 85.27 387 GLN C CA 1
ATOM 3994 C C . GLN C 1 99 ? -22.086 35.129 -1.322 1.00 73.13 387 GLN C C 1
ATOM 3995 O O . GLN C 1 99 ? -21.091 34.966 -2.025 1.00 69.43 387 GLN C O 1
ATOM 4001 N N . LEU C 1 100 ? -22.877 34.126 -0.956 1.00 66.53 388 LEU C N 1
ATOM 4002 C CA . LEU C 1 100 ? -22.668 32.765 -1.445 1.00 57.72 388 LEU C CA 1
ATOM 4003 C C . LEU C 1 100 ? -22.958 32.668 -2.935 1.00 50.30 388 LEU C C 1
ATOM 4004 O O . LEU C 1 100 ? -22.241 31.985 -3.665 1.00 52.16 388 LEU C O 1
ATOM 4009 N N . LYS C 1 101 ? -24.015 33.346 -3.378 1.00 40.72 389 LYS C N 1
ATOM 4010 C CA . LYS C 1 101 ? -24.367 33.380 -4.797 1.00 44.63 389 LYS C CA 1
ATOM 4011 C C . LYS C 1 101 ? -23.220 33.963 -5.634 1.00 46.29 389 LYS C C 1
ATOM 4012 O O . LYS C 1 101 ? -22.978 33.530 -6.758 1.00 47.03 389 LYS C O 1
ATOM 4018 N N . THR C 1 102 ? -22.501 34.926 -5.059 1.00 51.78 390 THR C N 1
ATOM 4019 C CA . THR C 1 102 ? -21.354 35.545 -5.716 1.00 48.89 390 THR C CA 1
ATOM 4020 C C . THR C 1 102 ? -20.233 34.532 -5.935 1.00 51.63 390 THR C C 1
ATOM 4021 O O . THR C 1 102 ? -19.642 34.467 -7.015 1.00 52.39 390 THR C O 1
ATOM 4025 N N . GLN C 1 103 ? -19.956 33.734 -4.907 1.00 55.53 391 GLN C N 1
ATOM 4026 C CA . GLN C 1 103 ? -18.933 32.695 -4.992 1.00 56.52 391 GLN C CA 1
ATOM 4027 C C . GLN C 1 103 ? -19.280 31.666 -6.059 1.00 51.86 391 GLN C C 1
ATOM 4028 O O . GLN C 1 103 ? -18.400 31.148 -6.747 1.00 54.20 391 GLN C O 1
ATOM 4034 N N . TYR C 1 104 ? -20.570 31.375 -6.187 1.00 45.80 392 TYR C N 1
ATOM 4035 C CA . TYR C 1 104 ? -21.046 30.413 -7.174 1.00 45.74 392 TYR C CA 1
ATOM 4036 C C . TYR C 1 104 ? -21.043 30.989 -8.598 1.00 42.90 392 TYR C C 1
ATOM 4037 O O . TYR C 1 104 ? -20.711 30.288 -9.555 1.00 41.59 392 TYR C O 1
ATOM 4046 N N . ALA C 1 105 ? -21.405 32.264 -8.728 1.00 43.03 393 ALA C N 1
ATOM 4047 C CA . ALA C 1 105 ? -21.331 32.960 -10.010 1.00 38.86 393 ALA C CA 1
ATOM 4048 C C . ALA C 1 105 ? -19.887 33.036 -10.478 1.00 41.44 393 ALA C C 1
ATOM 4049 O O . ALA C 1 105 ? -19.599 32.835 -11.662 1.00 48.35 393 ALA C O 1
ATOM 4051 N N . ASP C 1 106 ? -18.983 33.332 -9.547 1.00 46.57 394 ASP C N 1
ATOM 4052 C CA . ASP C 1 106 ? -17.561 33.428 -9.865 1.00 48.16 394 ASP C CA 1
ATOM 4053 C C . ASP C 1 106 ? -16.995 32.074 -10.265 1.00 47.71 394 ASP C C 1
ATOM 4054 O O . ASP C 1 106 ? -16.030 31.999 -11.028 1.00 47.40 394 ASP C O 1
ATOM 4059 N N . ALA C 1 107 ? -17.609 31.009 -9.748 1.00 46.88 395 ALA C N 1
ATOM 4060 C CA . ALA C 1 107 ? -17.206 29.640 -10.063 1.00 45.68 395 ALA C CA 1
ATOM 4061 C C . ALA C 1 107 ? -17.684 29.210 -11.448 1.00 50.75 395 ALA C C 1
ATOM 4062 O O . ALA C 1 107 ? -17.198 28.222 -11.993 1.00 55.96 395 ALA C O 1
ATOM 4064 N N . GLY C 1 108 ? -18.640 29.950 -12.008 1.00 43.54 396 GLY C N 1
ATOM 4065 C CA . GLY C 1 108 ? -19.105 29.707 -13.366 1.00 43.15 396 GLY C CA 1
ATOM 4066 C C . GLY C 1 108 ? -20.603 29.507 -13.543 1.00 42.50 396 GLY C C 1
ATOM 4067 O O . GLY C 1 108 ? -21.102 29.467 -14.669 1.00 43.80 396 GLY C O 1
ATOM 4068 N N . PHE C 1 109 ? -21.328 29.370 -12.441 1.00 39.29 397 PHE C N 1
ATOM 4069 C CA . PHE C 1 109 ? -22.765 29.146 -12.522 1.00 38.18 397 PHE C CA 1
ATOM 4070 C C . PHE C 1 109 ? -23.505 30.409 -12.971 1.00 41.42 397 PHE C C 1
ATOM 4071 O O . PHE C 1 109 ? -23.148 31.522 -12.584 1.00 42.79 397 PHE C O 1
ATOM 4079 N N . SER C 1 110 ? -24.545 30.228 -13.778 1.00 39.03 398 SER C N 1
ATOM 4080 C CA . SER C 1 110 ? -25.404 31.334 -14.182 1.00 32.99 398 SER C CA 1
ATOM 4081 C C . SER C 1 110 ? -26.460 31.630 -13.123 1.00 35.21 398 SER C C 1
ATOM 4082 O O . SER C 1 110 ? -27.655 31.364 -13.300 1.00 38.60 398 SER C O 1
ATOM 4085 N N . MET C 1 111 ? -26.000 32.181 -12.011 1.00 34.38 399 MET C N 1
ATOM 4086 C CA . MET C 1 111 ? -26.857 32.455 -10.883 1.00 31.05 399 MET C CA 1
ATOM 4087 C C . MET C 1 111 ? -27.851 33.571 -11.209 1.00 38.19 399 MET C C 1
ATOM 4088 O O . MET C 1 111 ? -27.464 34.601 -11.750 1.00 38.48 399 MET C O 1
ATOM 4093 N N . LEU C 1 112 ? -29.134 33.349 -10.906 1.00 39.76 400 LEU C N 1
ATOM 4094 C CA . LEU C 1 112 ? -30.163 34.372 -11.120 1.00 38.84 400 LEU C CA 1
ATOM 4095 C C . LEU C 1 112 ? -29.934 35.574 -10.196 1.00 39.22 400 LEU C C 1
ATOM 4096 O O . LEU C 1 112 ? -29.391 35.422 -9.104 1.00 36.20 400 LEU C O 1
ATOM 4101 N N . PRO C 1 113 ? -30.322 36.779 -10.644 1.00 42.09 401 PRO C N 1
ATOM 4102 C CA . PRO C 1 113 ? -30.012 38.001 -9.884 1.00 42.57 401 PRO C CA 1
ATOM 4103 C C . PRO C 1 113 ? -30.644 38.059 -8.497 1.00 44.89 401 PRO C C 1
ATOM 4104 O O . PRO C 1 113 ? -30.035 38.622 -7.574 1.00 44.66 401 PRO C O 1
ATOM 4108 N N . ASP C 1 114 ? -31.839 37.489 -8.351 1.00 41.11 402 ASP C N 1
ATOM 4109 C CA . ASP C 1 114 ? -32.557 37.551 -7.078 1.00 41.14 402 ASP C CA 1
ATOM 4110 C C . ASP C 1 114 ? -32.878 36.169 -6.497 1.00 40.48 402 ASP C C 1
ATOM 4111 O O . ASP C 1 114 ? -32.943 35.180 -7.241 1.00 33.85 402 ASP C O 1
ATOM 4116 N N . HIS C 1 115 ? -33.076 36.112 -5.173 1.00 37.20 403 HIS C N 1
ATOM 4117 C CA . HIS C 1 115 ? -33.336 34.854 -4.475 1.00 35.01 403 HIS C CA 1
ATOM 4118 C C . HIS C 1 115 ? -34.664 34.270 -4.922 1.00 37.06 403 HIS C C 1
ATOM 4119 O O . HIS C 1 115 ? -35.482 34.958 -5.546 1.00 36.35 403 HIS C O 1
ATOM 4126 N N . ALA C 1 116 ? -34.878 32.997 -4.608 1.00 34.02 404 ALA C N 1
ATOM 4127 C CA . ALA C 1 116 ? -36.027 32.283 -5.142 1.00 27.90 404 ALA C CA 1
ATOM 4128 C C . ALA C 1 116 ? -37.316 32.774 -4.512 1.00 30.25 404 ALA C C 1
ATOM 4129 O O . ALA C 1 116 ? -37.474 32.738 -3.286 1.00 32.70 404 ALA C O 1
ATOM 4131 N N . THR C 1 117 ? -38.230 33.245 -5.360 1.00 28.23 405 THR C N 1
ATOM 4132 C CA . THR C 1 117 ? -39.568 33.618 -4.924 1.00 22.60 405 THR C CA 1
ATOM 4133 C C . THR C 1 117 ? -40.626 33.134 -5.900 1.00 25.94 405 THR C C 1
ATOM 4134 O O . THR C 1 117 ? -40.347 32.927 -7.076 1.00 30.35 405 THR C O 1
ATOM 4138 N N . PHE C 1 118 ? -41.859 33.029 -5.418 1.00 23.36 406 PHE C N 1
ATOM 4139 C CA . PHE C 1 118 ? -43.006 32.870 -6.288 1.00 20.07 406 PHE C CA 1
ATOM 4140 C C . PHE C 1 118 ? -43.171 34.195 -7.024 1.00 27.57 406 PHE C C 1
ATOM 4141 O O . PHE C 1 118 ? -42.520 35.180 -6.683 1.00 28.32 406 PHE C O 1
ATOM 4149 N N . PRO C 1 119 ? -44.039 34.225 -8.028 1.00 27.56 407 PRO C N 1
ATOM 4150 C CA . PRO C 1 119 ? -44.245 35.444 -8.816 1.00 25.06 407 PRO C CA 1
ATOM 4151 C C . PRO C 1 119 ? -44.614 36.669 -7.967 1.00 30.22 407 PRO C C 1
ATOM 4152 O O . PRO C 1 119 ? -44.292 37.794 -8.340 1.00 30.92 407 PRO C O 1
ATOM 4156 N N . ASP C 1 120 ? -45.277 36.441 -6.839 1.00 32.51 408 ASP C N 1
ATOM 4157 C CA . ASP C 1 120 ? -45.769 37.539 -6.010 1.00 29.15 408 ASP C CA 1
ATOM 4158 C C . ASP C 1 120 ? -44.785 38.010 -4.939 1.00 29.28 408 ASP C C 1
ATOM 4159 O O . ASP C 1 120 ? -45.118 38.869 -4.125 1.00 32.96 408 ASP C O 1
ATOM 4164 N N . GLY C 1 121 ? -43.578 37.454 -4.941 1.00 24.54 409 GLY C N 1
ATOM 4165 C CA . GLY C 1 121 ? -42.562 37.854 -3.982 1.00 25.52 409 GLY C CA 1
ATOM 4166 C C . GLY C 1 121 ? -42.488 36.956 -2.762 1.00 30.33 409 GLY C C 1
ATOM 4167 O O . GLY C 1 121 ? -41.549 37.059 -1.968 1.00 30.23 409 GLY C O 1
ATOM 4168 N N . GLY C 1 122 ? -43.470 36.067 -2.619 1.00 27.24 410 GLY C N 1
ATOM 4169 C CA . GLY C 1 122 ? -43.518 35.149 -1.491 1.00 27.22 410 GLY C CA 1
ATOM 4170 C C . GLY C 1 122 ? -42.523 34.006 -1.609 1.00 21.74 410 GLY C C 1
ATOM 4171 O O . GLY C 1 122 ? -41.995 33.756 -2.690 1.00 29.65 410 GLY C O 1
ATOM 4172 N N . ASN C 1 123 ? -42.259 33.312 -0.505 1.00 24.14 411 ASN C N 1
ATOM 4173 C CA . ASN C 1 123 ? -41.359 32.166 -0.533 1.00 25.54 411 ASN C CA 1
ATOM 4174 C C . ASN C 1 123 ? -41.779 31.043 0.422 1.00 26.95 411 ASN C C 1
ATOM 4175 O O . ASN C 1 123 ? -40.950 30.229 0.833 1.00 34.49 411 ASN C O 1
ATOM 4180 N N . SER C 1 124 ? -43.066 30.997 0.758 1.00 24.36 412 SER C N 1
ATOM 4181 C CA . SER C 1 124 ? -43.632 29.944 1.602 1.00 17.01 412 SER C CA 1
ATOM 4182 C C . SER C 1 124 ? -43.217 28.528 1.204 1.00 20.99 412 SER C C 1
ATOM 4183 O O . SER C 1 124 ? -43.469 28.089 0.085 1.00 27.23 412 SER C O 1
ATOM 4186 N N . VAL C 1 125 ? -42.598 27.810 2.136 1.00 21.48 413 VAL C N 1
ATOM 4187 C CA . VAL C 1 125 ? -42.313 26.393 1.948 1.00 21.91 413 VAL C CA 1
ATOM 4188 C C . VAL C 1 125 ? -43.611 25.584 1.878 1.00 24.26 413 VAL C C 1
ATOM 4189 O O . VAL C 1 125 ? -43.775 24.735 1.004 1.00 27.31 413 VAL C O 1
ATOM 4193 N N . GLU C 1 126 ? -44.534 25.868 2.793 1.00 19.05 414 GLU C N 1
ATOM 4194 C CA . GLU C 1 126 ? -45.837 25.211 2.805 1.00 24.04 414 GLU C CA 1
ATOM 4195 C C . GLU C 1 126 ? -46.540 25.315 1.455 1.00 22.64 414 GLU C C 1
ATOM 4196 O O . GLU C 1 126 ? -47.064 24.334 0.949 1.00 27.24 414 GLU C O 1
ATOM 4202 N N . SER C 1 127 ? -46.542 26.504 0.869 1.00 22.43 415 SER C N 1
ATOM 4203 C CA . SER C 1 127 ? -47.168 26.712 -0.434 1.00 23.81 415 SER C CA 1
ATOM 4204 C C . SER C 1 127 ? -46.502 25.882 -1.546 1.00 30.05 415 SER C C 1
ATOM 4205 O O . SER C 1 127 ? -47.191 25.304 -2.394 1.00 25.45 415 SER C O 1
ATOM 4208 N N . GLY C 1 128 ? -45.170 25.816 -1.532 1.00 23.51 416 GLY C N 1
ATOM 4209 C CA . GLY C 1 128 ? -44.429 25.035 -2.508 1.00 25.41 416 GLY C CA 1
ATOM 4210 C C . GLY C 1 128 ? -44.701 23.549 -2.378 1.00 27.63 416 GLY C C 1
ATOM 4211 O O . GLY C 1 128 ? -44.848 22.833 -3.376 1.00 29.03 416 GLY C O 1
ATOM 4212 N N . ILE C 1 129 ? -44.772 23.080 -1.138 1.00 23.98 417 ILE C N 1
ATOM 4213 C CA . ILE C 1 129 ? -45.037 21.677 -0.870 1.00 25.65 417 ILE C CA 1
ATOM 4214 C C . ILE C 1 129 ? -46.423 21.269 -1.369 1.00 23.59 417 ILE C C 1
ATOM 4215 O O . ILE C 1 129 ? -46.594 20.202 -1.966 1.00 24.52 417 ILE C O 1
ATOM 4220 N N . SER C 1 130 ? -47.407 22.128 -1.128 1.00 20.64 418 SER C N 1
ATOM 4221 C CA . SER C 1 130 ? -48.778 21.854 -1.554 1.00 26.15 418 SER C CA 1
ATOM 4222 C C . SER C 1 130 ? -48.876 21.757 -3.067 1.00 21.41 418 SER C C 1
ATOM 4223 O O . SER C 1 130 ? -49.532 20.858 -3.602 1.00 25.16 418 SER C O 1
ATOM 4226 N N . GLU C 1 131 ? -48.237 22.697 -3.749 1.00 23.26 419 GLU C N 1
ATOM 4227 C CA . GLU C 1 131 ? -48.249 22.722 -5.206 1.00 18.27 419 GLU C CA 1
ATOM 4228 C C . GLU C 1 131 ? -47.526 21.512 -5.779 1.00 23.21 419 GLU C C 1
ATOM 4229 O O . GLU C 1 131 ? -48.028 20.869 -6.695 1.00 25.93 419 GLU C O 1
ATOM 4235 N N . LEU C 1 132 ? -46.365 21.182 -5.220 1.00 20.92 420 LEU C N 1
ATOM 4236 C CA . LEU C 1 132 ? -45.626 20.008 -5.672 1.00 22.14 420 LEU C CA 1
ATOM 4237 C C . LEU C 1 132 ? -46.409 18.707 -5.454 1.00 22.35 420 LEU C C 1
ATOM 4238 O O . LEU C 1 132 ? -46.379 17.821 -6.302 1.00 28.81 420 LEU C O 1
ATOM 4243 N N . ARG C 1 133 ? -47.101 18.581 -4.325 1.00 21.22 421 ARG C N 1
ATOM 4244 C CA . ARG C 1 133 ? -47.885 17.378 -4.079 1.00 19.65 421 ARG C CA 1
ATOM 4245 C C . ARG C 1 133 ? -49.023 17.248 -5.085 1.00 23.46 421 ARG C C 1
ATOM 4246 O O . ARG C 1 133 ? -49.337 16.146 -5.531 1.00 28.69 421 ARG C O 1
ATOM 4254 N N . ASP C 1 134 ? -49.657 18.367 -5.425 1.00 21.57 422 ASP C N 1
ATOM 4255 C CA . ASP C 1 134 ? -50.734 18.342 -6.406 1.00 23.64 422 ASP C CA 1
ATOM 4256 C C . ASP C 1 134 ? -50.194 17.832 -7.732 1.00 22.67 422 ASP C C 1
ATOM 4257 O O . ASP C 1 134 ? -50.804 16.975 -8.362 1.00 28.47 422 ASP C O 1
ATOM 4262 N N . LEU C 1 135 ? -49.041 18.361 -8.145 1.00 26.13 423 LEU C N 1
ATOM 4263 C CA . LEU C 1 135 ? -48.420 17.966 -9.402 1.00 17.53 423 LEU C CA 1
ATOM 4264 C C . LEU C 1 135 ? -48.112 16.482 -9.389 1.00 21.40 423 LEU C C 1
ATOM 4265 O O . LEU C 1 135 ? -48.365 15.794 -10.376 1.00 23.39 423 LEU C O 1
ATOM 4270 N N . MET C 1 136 ? -47.584 15.990 -8.268 1.00 19.89 424 MET C N 1
ATOM 4271 C CA . MET C 1 136 ? -47.307 14.557 -8.122 1.00 24.55 424 MET C CA 1
ATOM 4272 C C . MET C 1 136 ? -48.556 13.701 -8.283 1.00 20.17 424 MET C C 1
ATOM 4273 O O . MET C 1 136 ? -48.542 12.683 -8.968 1.00 27.69 424 MET C O 1
ATOM 4278 N N . LEU C 1 137 ? -49.637 14.128 -7.640 1.00 24.10 425 LEU C N 1
ATOM 4279 C CA . LEU C 1 137 ? -50.893 13.392 -7.686 1.00 26.43 425 LEU C CA 1
ATOM 4280 C C . LEU C 1 137 ? -51.550 13.392 -9.067 1.00 26.61 425 LEU C C 1
ATOM 4281 O O . LEU C 1 137 ? -52.171 12.408 -9.477 1.00 29.83 425 LEU C O 1
ATOM 4286 N N . GLU C 1 138 ? -51.401 14.502 -9.776 1.00 21.56 426 GLU C N 1
ATOM 4287 C CA . GLU C 1 138 ? -51.945 14.651 -11.118 1.00 25.78 426 GLU C CA 1
ATOM 4288 C C . GLU C 1 138 ? -51.076 14.009 -12.201 1.00 25.58 426 GLU C C 1
ATOM 4289 O O . GLU C 1 138 ? -51.448 14.011 -13.374 1.00 24.14 426 GLU C O 1
ATOM 4295 N N . GLY C 1 139 ? -49.930 13.461 -11.805 1.00 20.72 427 GLY C N 1
ATOM 4296 C CA . GLY C 1 139 ? -49.010 12.839 -12.736 1.00 16.17 427 GLY C CA 1
ATOM 4297 C C . GLY C 1 139 ? -48.133 13.828 -13.475 1.00 19.88 427 GLY C C 1
ATOM 4298 O O . GLY C 1 139 ? -47.576 13.505 -14.530 1.00 20.18 427 GLY C O 1
ATOM 4299 N N . ARG C 1 140 ? -47.993 15.029 -12.922 1.00 18.74 428 ARG C N 1
ATOM 4300 C CA . ARG C 1 140 ? -47.300 16.114 -13.614 1.00 19.21 428 ARG C CA 1
ATOM 4301 C C . ARG C 1 140 ? -45.973 16.514 -12.964 1.00 23.61 428 ARG C C 1
ATOM 4302 O O . ARG C 1 140 ? -45.447 17.589 -13.228 1.00 23.70 428 ARG C O 1
ATOM 4310 N N . PHE C 1 141 ? -45.450 15.643 -12.106 1.00 19.39 429 PHE C N 1
ATOM 4311 C CA . PHE C 1 141 ? -44.134 15.823 -11.523 1.00 18.75 429 PHE C CA 1
ATOM 4312 C C . PHE C 1 141 ? -43.431 14.470 -11.514 1.00 23.25 429 PHE C C 1
ATOM 4313 O O . PHE C 1 141 ? -43.850 13.534 -10.821 1.00 21.01 429 PHE C O 1
ATOM 4321 N N . LYS C 1 142 ? -42.366 14.374 -12.304 1.00 24.12 430 LYS C N 1
ATOM 4322 C CA . LYS C 1 142 ? -41.612 13.143 -12.462 1.00 18.15 430 LYS C CA 1
ATOM 4323 C C . LYS C 1 142 ? -40.147 13.354 -12.044 1.00 20.28 430 LYS C C 1
ATOM 4324 O O . LYS C 1 142 ? -39.601 14.454 -12.161 1.00 21.76 430 LYS C O 1
ATOM 4330 N N . VAL C 1 143 ? -39.521 12.290 -11.549 1.00 21.09 431 VAL C N 1
ATOM 4331 C CA . VAL C 1 143 ? -38.112 12.302 -11.172 1.00 16.76 431 VAL C CA 1
ATOM 4332 C C . VAL C 1 143 ? -37.395 11.152 -11.882 1.00 19.02 431 VAL C C 1
ATOM 4333 O O . VAL C 1 143 ? -37.845 10.006 -11.822 1.00 21.19 431 VAL C O 1
ATOM 4337 N N . PHE C 1 144 ? -36.299 11.461 -12.577 1.00 20.76 432 PHE C N 1
ATOM 4338 C CA . PHE C 1 144 ? -35.522 10.443 -13.280 1.00 20.12 432 PHE C CA 1
ATOM 4339 C C . PHE C 1 144 ? -35.063 9.397 -12.278 1.00 23.20 432 PHE C C 1
ATOM 4340 O O . PHE C 1 144 ? -34.692 9.741 -11.158 1.00 21.18 432 PHE C O 1
ATOM 4348 N N . ASN C 1 145 ? -35.081 8.124 -12.661 1.00 26.56 433 ASN C N 1
ATOM 4349 C CA . ASN C 1 145 ? -34.716 7.070 -11.713 1.00 29.59 433 ASN C CA 1
ATOM 4350 C C . ASN C 1 145 ? -33.224 7.102 -11.353 1.00 28.64 433 ASN C C 1
ATOM 4351 O O . ASN C 1 145 ? -32.762 6.418 -10.440 1.00 32.17 433 ASN C O 1
ATOM 4356 N N . THR C 1 146 ? -32.480 7.933 -12.068 1.00 29.42 434 THR C N 1
ATOM 4357 C CA . THR C 1 146 ? -31.071 8.158 -11.771 1.00 31.39 434 THR C CA 1
ATOM 4358 C C . THR C 1 146 ? -30.815 9.270 -10.738 1.00 38.33 434 THR C C 1
ATOM 4359 O O . THR C 1 146 ? -29.668 9.567 -10.417 1.00 45.06 434 THR C O 1
ATOM 4363 N N . CYS C 1 147 ? -31.880 9.874 -10.219 1.00 34.31 435 CYS C N 1
ATOM 4364 C CA . CYS C 1 147 ? -31.761 10.928 -9.212 1.00 29.16 435 CYS C CA 1
ATOM 4365 C C . CYS C 1 147 ? -32.096 10.411 -7.824 1.00 27.74 435 CYS C C 1
ATOM 4366 O O . CYS C 1 147 ? -32.950 10.973 -7.146 1.00 30.10 435 CYS C O 1
ATOM 4369 N N . GLU C 1 148 ? -31.414 9.349 -7.415 1.00 28.79 436 GLU C N 1
ATOM 4370 C CA . GLU C 1 148 ? -31.662 8.701 -6.132 1.00 31.29 436 GLU C CA 1
ATOM 4371 C C . GLU C 1 148 ? -31.641 9.605 -4.890 1.00 30.10 436 GLU C C 1
ATOM 4372 O O . GLU C 1 148 ? -32.446 9.391 -3.981 1.00 34.64 436 GLU C O 1
ATOM 4378 N N . PRO C 1 149 ? -30.729 10.606 -4.829 1.00 29.65 437 PRO C N 1
ATOM 4379 C CA . PRO C 1 149 ? -30.773 11.454 -3.631 1.00 23.57 437 PRO C CA 1
ATOM 4380 C C . PRO C 1 149 ? -32.119 12.150 -3.405 1.00 26.91 437 PRO C C 1
ATOM 4381 O O . PRO C 1 149 ? -32.415 12.513 -2.262 1.00 27.48 437 PRO C O 1
ATOM 4385 N N . PHE C 1 150 ? -32.911 12.340 -4.460 1.00 26.22 438 PHE C N 1
ATOM 4386 C CA . PHE C 1 150 ? -34.253 12.885 -4.290 1.00 23.29 438 PHE C CA 1
ATOM 4387 C C . PHE C 1 150 ? -35.121 11.911 -3.513 1.00 26.33 438 PHE C C 1
ATOM 4388 O O . PHE C 1 150 ? -35.849 12.305 -2.597 1.00 23.44 438 PHE C O 1
ATOM 4396 N N . PHE C 1 151 ? -35.072 10.640 -3.906 1.00 24.93 439 PHE C N 1
ATOM 4397 C CA . PHE C 1 151 ? -35.945 9.640 -3.303 1.00 26.48 439 PHE C CA 1
ATOM 4398 C C . PHE C 1 151 ? -35.573 9.341 -1.855 1.00 28.89 439 PHE C C 1
ATOM 4399 O O . PHE C 1 151 ? -36.443 9.085 -1.024 1.00 25.27 439 PHE C O 1
ATOM 4407 N N . GLU C 1 152 ? -34.277 9.392 -1.560 1.00 29.27 440 GLU C N 1
ATOM 4408 C CA . GLU C 1 152 ? -33.800 9.254 -0.191 1.00 24.61 440 GLU C CA 1
ATOM 4409 C C . GLU C 1 152 ? -34.441 10.298 0.721 1.00 24.93 440 GLU C C 1
ATOM 4410 O O . GLU C 1 152 ? -34.814 9.990 1.849 1.00 29.89 440 GLU C O 1
ATOM 4416 N N . GLU C 1 153 ? -34.578 11.528 0.236 1.00 24.49 441 GLU C N 1
ATOM 4417 C CA . GLU C 1 153 ? -35.153 12.613 1.043 1.00 24.65 441 GLU C CA 1
ATOM 4418 C C . GLU C 1 153 ? -36.683 12.543 1.075 1.00 26.43 441 GLU C C 1
ATOM 4419 O O . GLU C 1 153 ? -37.317 12.742 2.120 1.00 29.71 441 GLU C O 1
ATOM 4425 N N . PHE C 1 154 ? -37.255 12.271 -0.093 1.00 26.74 442 PHE C N 1
ATOM 4426 C CA . PHE C 1 154 ? -38.692 12.087 -0.287 1.00 25.31 442 PHE C CA 1
ATOM 4427 C C . PHE C 1 154 ? -39.266 11.092 0.721 1.00 28.84 442 PHE C C 1
ATOM 4428 O O . PHE C 1 154 ? -40.338 11.311 1.290 1.00 26.28 442 PHE C O 1
ATOM 4436 N N . ARG C 1 155 ? -38.530 10.009 0.947 1.00 32.28 443 ARG C N 1
ATOM 4437 C CA . ARG C 1 155 ? -38.937 8.940 1.863 1.00 34.75 443 ARG C CA 1
ATOM 4438 C C . ARG C 1 155 ? -38.977 9.377 3.325 1.00 30.86 443 ARG C C 1
ATOM 4439 O O . ARG C 1 155 ? -39.765 8.841 4.102 1.00 26.99 443 ARG C O 1
ATOM 4447 N N . LEU C 1 156 ? -38.126 10.339 3.684 1.00 30.86 444 LEU C N 1
ATOM 4448 C CA . LEU C 1 156 ? -37.928 10.737 5.076 1.00 28.37 444 LEU C CA 1
ATOM 4449 C C . LEU C 1 156 ? -38.640 12.032 5.451 1.00 30.24 444 LEU C C 1
ATOM 4450 O O . LEU C 1 156 ? -38.706 12.390 6.626 1.00 34.67 444 LEU C O 1
ATOM 4455 N N . TYR C 1 157 ? -39.149 12.744 4.449 1.00 29.76 445 TYR C N 1
ATOM 4456 C CA . TYR C 1 157 ? -39.724 14.074 4.650 1.00 27.00 445 TYR C CA 1
ATOM 4457 C C . TYR C 1 157 ? -41.031 13.979 5.426 1.00 29.46 445 TYR C C 1
ATOM 4458 O O . TYR C 1 157 ? -41.985 13.348 4.967 1.00 26.57 445 TYR C O 1
ATOM 4467 N N . HIS C 1 158 ? -41.069 14.592 6.606 1.00 27.30 446 HIS C N 1
ATOM 4468 C CA . HIS C 1 158 ? -42.215 14.431 7.488 1.00 21.85 446 HIS C CA 1
ATOM 4469 C C . HIS C 1 158 ? -42.482 15.673 8.338 1.00 27.66 446 HIS C C 1
ATOM 4470 O O . HIS C 1 158 ? -41.709 16.644 8.315 1.00 24.23 446 HIS C O 1
ATOM 4477 N N . ARG C 1 159 ? -43.585 15.628 9.087 1.00 26.39 447 ARG C N 1
ATOM 4478 C CA . ARG C 1 159 ? -43.951 16.684 10.028 1.00 23.12 447 ARG C CA 1
ATOM 4479 C C . ARG C 1 159 ? -43.743 16.209 11.448 1.00 27.22 447 ARG C C 1
ATOM 4480 O O . ARG C 1 159 ? -43.848 15.022 11.723 1.00 27.27 447 ARG C O 1
ATOM 4488 N N . ASP C 1 160 ? -43.442 17.132 12.356 1.00 28.79 448 ASP C N 1
ATOM 4489 C CA . ASP C 1 160 ? -43.268 16.753 13.758 1.00 27.91 448 ASP C CA 1
ATOM 4490 C C . ASP C 1 160 ? -44.608 16.513 14.434 1.00 30.66 448 ASP C C 1
ATOM 4491 O O . ASP C 1 160 ? -45.649 16.498 13.776 1.00 28.71 448 ASP C O 1
ATOM 4496 N N . GLU C 1 161 ? -44.575 16.348 15.754 1.00 24.44 449 GLU C N 1
ATOM 4497 C CA . GLU C 1 161 ? -45.765 15.969 16.500 1.00 28.58 449 GLU C CA 1
ATOM 4498 C C . GLU C 1 161 ? -46.832 17.065 16.486 1.00 29.04 449 GLU C C 1
ATOM 4499 O O . GLU C 1 161 ? -48.018 16.796 16.720 1.00 28.22 449 GLU C O 1
ATOM 4505 N N . ASN C 1 162 ? -46.419 18.297 16.197 1.00 26.93 450 ASN C N 1
ATOM 4506 C CA . ASN C 1 162 ? -47.367 19.415 16.143 1.00 28.33 450 ASN C CA 1
ATOM 4507 C C . ASN C 1 162 ? -47.747 19.894 14.740 1.00 26.73 450 ASN C C 1
ATOM 4508 O O . ASN C 1 162 ? -48.489 20.864 14.593 1.00 24.47 450 ASN C O 1
ATOM 4513 N N . GLY C 1 163 ? -47.242 19.211 13.715 1.00 21.83 451 GLY C N 1
ATOM 4514 C CA . GLY C 1 163 ? -47.632 19.504 12.349 1.00 20.08 451 GLY C CA 1
ATOM 4515 C C . GLY C 1 163 ? -46.696 20.399 11.564 1.00 24.22 451 GLY C C 1
ATOM 4516 O O . GLY C 1 163 ? -47.023 20.834 10.450 1.00 23.92 451 GLY C O 1
ATOM 4517 N N . LYS C 1 164 ? -45.529 20.688 12.131 1.00 23.67 452 LYS C N 1
ATOM 4518 C CA . LYS C 1 164 ? -44.533 21.497 11.436 1.00 26.04 452 LYS C CA 1
ATOM 4519 C C . LYS C 1 164 ? -43.587 20.632 10.618 1.00 23.29 452 LYS C C 1
ATOM 4520 O O . LYS C 1 164 ? -43.211 19.555 11.061 1.00 29.61 452 LYS C O 1
ATOM 4526 N N . ILE C 1 165 ? -43.209 21.104 9.430 1.00 21.86 453 ILE C N 1
ATOM 4527 C CA . ILE C 1 165 ? -42.197 20.435 8.622 1.00 24.78 453 ILE C CA 1
ATOM 4528 C C . ILE C 1 165 ? -40.927 20.246 9.429 1.00 28.28 453 ILE C C 1
ATOM 4529 O O . ILE C 1 165 ? -40.437 21.180 10.047 1.00 26.28 453 ILE C O 1
ATOM 4534 N N . VAL C 1 166 ? -40.406 19.025 9.436 1.00 32.13 454 VAL C N 1
ATOM 4535 C CA . VAL C 1 166 ? -39.102 18.781 10.027 1.00 31.68 454 VAL C CA 1
ATOM 4536 C C . VAL C 1 166 ? -38.049 19.037 8.941 1.00 32.23 454 VAL C C 1
ATOM 4537 O O . VAL C 1 166 ? -37.963 18.312 7.949 1.00 31.16 454 VAL C O 1
ATOM 4541 N N . LYS C 1 167 ? -37.268 20.091 9.126 1.00 25.74 455 LYS C N 1
ATOM 4542 C CA . LYS C 1 167 ? -36.348 20.531 8.091 1.00 24.71 455 LYS C CA 1
ATOM 4543 C C . LYS C 1 167 ? -34.971 19.893 8.204 1.00 26.19 455 LYS C C 1
ATOM 4544 O O . LYS C 1 167 ? -34.002 20.549 8.584 1.00 31.19 455 LYS C O 1
ATOM 4550 N N . THR C 1 168 ? -34.911 18.598 7.889 1.00 28.61 456 THR C N 1
ATOM 4551 C CA . THR C 1 168 ? -33.667 17.829 7.808 1.00 28.51 456 THR C CA 1
ATOM 4552 C C . THR C 1 168 ? -33.743 16.946 6.571 1.00 28.08 456 THR C C 1
ATOM 4553 O O . THR C 1 168 ? -34.839 16.652 6.098 1.00 32.18 456 THR C O 1
ATOM 4557 N N . ASN C 1 169 ? -32.593 16.508 6.060 1.00 25.03 457 ASN C N 1
ATOM 4558 C CA . ASN C 1 169 ? -32.534 15.673 4.845 1.00 25.47 457 ASN C CA 1
ATOM 4559 C C . ASN C 1 169 ? -33.404 16.244 3.742 1.00 26.45 457 ASN C C 1
ATOM 4560 O O . ASN C 1 169 ? -34.211 15.522 3.153 1.00 28.86 457 ASN C O 1
ATOM 4565 N N . ASP C 1 170 ? -33.264 17.542 3.491 1.00 27.46 458 ASP C N 1
ATOM 4566 C CA . ASP C 1 170 ? -34.183 18.245 2.603 1.00 24.73 458 ASP C CA 1
ATOM 4567 C C . ASP C 1 170 ? -33.489 19.222 1.656 1.00 28.66 458 ASP C C 1
ATOM 4568 O O . ASP C 1 170 ? -34.102 20.190 1.193 1.00 31.33 458 ASP C O 1
ATOM 4573 N N . ASP C 1 171 ? -32.223 18.948 1.347 1.00 25.74 459 ASP C N 1
ATOM 4574 C CA . ASP C 1 171 ? -31.436 19.825 0.485 1.00 23.82 459 ASP C CA 1
ATOM 4575 C C . ASP C 1 171 ? -31.836 19.742 -0.992 1.00 28.75 459 ASP C C 1
ATOM 4576 O O . ASP C 1 171 ? -31.999 20.776 -1.655 1.00 25.20 459 ASP C O 1
ATOM 4581 N N . VAL C 1 172 ? -32.002 18.518 -1.492 1.00 27.02 460 VAL C N 1
ATOM 4582 C CA . VAL C 1 172 ? -32.500 18.290 -2.852 1.00 24.49 460 VAL C CA 1
ATOM 4583 C C . VAL C 1 172 ? -33.962 18.742 -2.978 1.00 21.25 460 VAL C C 1
ATOM 4584 O O . VAL C 1 172 ? -34.382 19.271 -4.007 1.00 22.19 460 VAL C O 1
ATOM 4588 N N . LEU C 1 173 ? -34.727 18.549 -1.913 1.00 19.71 461 LEU C N 1
ATOM 4589 C CA . LEU C 1 173 ? -36.129 18.943 -1.888 1.00 20.11 461 LEU C CA 1
ATOM 4590 C C . LEU C 1 173 ? -36.254 20.454 -1.960 1.00 25.52 461 LEU C C 1
ATOM 4591 O O . LEU C 1 173 ? -37.022 20.986 -2.765 1.00 32.43 461 LEU C O 1
ATOM 4596 N N . ASP C 1 174 ? -35.495 21.144 -1.119 1.00 22.23 462 ASP C N 1
ATOM 4597 C CA . ASP C 1 174 ? -35.449 22.605 -1.149 1.00 16.12 462 ASP C CA 1
ATOM 4598 C C . ASP C 1 174 ? -35.048 23.125 -2.518 1.00 21.01 462 ASP C C 1
ATOM 4599 O O . ASP C 1 174 ? -35.760 23.955 -3.088 1.00 27.50 462 ASP C O 1
ATOM 4604 N N . ALA C 1 175 ? -33.912 22.644 -3.040 1.00 20.46 463 ALA C N 1
ATOM 4605 C CA . ALA C 1 175 ? -33.450 23.024 -4.376 1.00 18.93 463 ALA C CA 1
ATOM 4606 C C . ALA C 1 175 ? -34.530 22.838 -5.443 1.00 24.09 463 ALA C C 1
ATOM 4607 O O . ALA C 1 175 ? -34.798 23.737 -6.244 1.00 27.34 463 ALA C O 1
ATOM 4609 N N . THR C 1 176 ? -35.144 21.663 -5.455 1.00 24.17 464 THR C N 1
ATOM 4610 C CA . THR C 1 176 ? -36.214 21.369 -6.397 1.00 22.72 464 THR C CA 1
ATOM 4611 C C . THR C 1 176 ? -37.345 22.377 -6.267 1.00 20.51 464 THR C C 1
ATOM 4612 O O . THR C 1 176 ? -37.870 22.859 -7.268 1.00 22.55 464 THR C O 1
ATOM 4616 N N . ARG C 1 177 ? -37.713 22.685 -5.029 1.00 22.13 465 ARG C N 1
ATOM 4617 C CA . ARG C 1 177 ? -38.753 23.662 -4.761 1.00 18.07 465 ARG C CA 1
ATOM 4618 C C . ARG C 1 177 ? -38.353 25.061 -5.277 1.00 25.63 465 ARG C C 1
ATOM 4619 O O . ARG C 1 177 ? -39.175 25.762 -5.870 1.00 24.72 465 ARG C O 1
ATOM 4627 N N . TYR C 1 178 ? -37.088 25.453 -5.088 1.00 24.86 466 TYR C N 1
ATOM 4628 C CA . TYR C 1 178 ? -36.592 26.738 -5.605 1.00 22.33 466 TYR C CA 1
ATOM 4629 C C . TYR C 1 178 ? -36.653 26.851 -7.129 1.00 27.36 466 TYR C C 1
ATOM 4630 O O . TYR C 1 178 ? -37.049 27.890 -7.668 1.00 29.17 466 TYR C O 1
ATOM 4639 N N . GLY C 1 179 ? -36.247 25.792 -7.823 1.00 26.80 467 GLY C N 1
ATOM 4640 C CA . GLY C 1 179 ? -36.331 25.765 -9.274 1.00 23.06 467 GLY C CA 1
ATOM 4641 C C . GLY C 1 179 ? -37.767 25.873 -9.755 1.00 23.42 467 GLY C C 1
ATOM 4642 O O . GLY C 1 179 ? -38.058 26.583 -10.699 1.00 22.27 467 GLY C O 1
ATOM 4643 N N . TYR C 1 180 ? -38.666 25.157 -9.090 1.00 23.19 468 TYR C N 1
ATOM 4644 C CA . TYR C 1 180 ? -40.089 25.212 -9.407 1.00 18.87 468 TYR C CA 1
ATOM 4645 C C . TYR C 1 180 ? -40.672 26.608 -9.186 1.00 20.63 468 TYR C C 1
ATOM 4646 O O . TYR C 1 180 ? -41.427 27.107 -10.022 1.00 21.63 468 TYR C O 1
ATOM 4655 N N . MET C 1 181 ? -40.317 27.241 -8.069 1.00 25.77 469 MET C N 1
ATOM 4656 C CA . MET C 1 181 ? -40.795 28.596 -7.773 1.00 22.31 469 MET C CA 1
ATOM 4657 C C . MET C 1 181 ? -40.352 29.592 -8.833 1.00 26.59 469 MET C C 1
ATOM 4658 O O . MET C 1 181 ? -41.099 30.503 -9.203 1.00 23.53 469 MET C O 1
ATOM 4663 N N . MET C 1 182 ? -39.127 29.414 -9.319 1.00 25.77 470 MET C N 1
ATOM 4664 C CA . MET C 1 182 ? -38.529 30.352 -10.266 1.00 26.11 470 MET C CA 1
ATOM 4665 C C . MET C 1 182 ? -38.656 29.900 -11.715 1.00 22.76 470 MET C C 1
ATOM 4666 O O . MET C 1 182 ? -37.934 30.377 -12.577 1.00 22.88 470 MET C O 1
ATOM 4671 N N . ARG C 1 183 ? -39.591 28.992 -11.981 1.00 25.36 471 ARG C N 1
ATOM 4672 C CA . ARG C 1 183 ? -39.759 28.415 -13.315 1.00 21.84 471 ARG C CA 1
ATOM 4673 C C . ARG C 1 183 ? -40.042 29.443 -14.418 1.00 25.59 471 ARG C C 1
ATOM 4674 O O . ARG C 1 183 ? -39.867 29.146 -15.606 1.00 26.16 471 ARG C O 1
ATOM 4682 N N . ARG C 1 184 ? -40.462 30.651 -14.041 1.00 24.47 472 ARG C N 1
ATOM 4683 C CA . ARG C 1 184 ? -40.644 31.724 -15.031 1.00 23.04 472 ARG C CA 1
ATOM 4684 C C . ARG C 1 184 ? -39.323 32.160 -15.657 1.00 26.55 472 ARG C C 1
ATOM 4685 O O . ARG C 1 184 ? -39.313 32.798 -16.705 1.00 31.96 472 ARG C O 1
ATOM 4693 N N . PHE C 1 185 ? -38.212 31.808 -15.015 1.00 24.81 473 PHE C N 1
ATOM 4694 C CA . PHE C 1 185 ? -36.887 32.107 -15.555 1.00 26.63 473 PHE C CA 1
ATOM 4695 C C . PHE C 1 185 ? -36.242 30.936 -16.301 1.00 24.54 473 PHE C C 1
ATOM 4696 O O . PHE C 1 185 ? -35.156 31.096 -16.867 1.00 29.98 473 PHE C O 1
ATOM 4704 N N . ALA C 1 186 ? -36.893 29.769 -16.291 1.00 22.38 474 ALA C N 1
ATOM 4705 C CA . ALA C 1 186 ? -36.421 28.615 -17.060 1.00 20.78 474 ALA C CA 1
ATOM 4706 C C . ALA C 1 186 ? -36.287 28.972 -18.541 1.00 28.20 474 ALA C C 1
ATOM 4707 O O . ALA C 1 186 ? -37.129 29.674 -19.101 1.00 35.49 474 ALA C O 1
ATOM 4709 N N . ARG C 1 187 ? -35.220 28.499 -19.173 1.00 26.33 475 ARG C N 1
ATOM 4710 C CA . ARG C 1 187 ? -34.975 28.839 -20.568 1.00 29.96 475 ARG C CA 1
ATOM 4711 C C . ARG C 1 187 ? -35.290 27.657 -21.507 1.00 28.34 475 ARG C C 1
ATOM 4712 O O . ARG C 1 187 ? -35.057 26.496 -21.164 1.00 29.23 475 ARG C O 1
ATOM 4720 N N . MET C 1 188 ? -35.841 27.952 -22.683 1.00 27.83 476 MET C N 1
ATOM 4721 C CA . MET C 1 188 ? -36.124 26.906 -23.661 1.00 24.76 476 MET C CA 1
ATOM 4722 C C . MET C 1 188 ? -34.841 26.215 -24.118 1.00 30.43 476 MET C C 1
ATOM 4723 O O . MET C 1 188 ? -33.852 26.874 -24.451 1.00 27.58 476 MET C O 1
ATOM 4728 N N . MET C 1 189 ? -34.872 24.886 -24.136 1.00 28.64 477 MET C N 1
ATOM 4729 C CA . MET C 1 189 ? -33.703 24.083 -24.455 1.00 24.52 477 MET C CA 1
ATOM 4730 C C . MET C 1 189 ? -33.010 24.503 -25.754 1.00 35.97 477 MET C C 1
ATOM 4731 O O . MET C 1 189 ? -31.799 24.605 -25.790 1.00 43.48 477 MET C O 1
ATOM 4736 N N . ARG C 1 190 ? -33.778 24.742 -26.812 1.00 33.24 478 ARG C N 1
ATOM 4737 C CA . ARG C 1 190 ? -33.181 25.088 -28.093 1.00 40.02 478 ARG C CA 1
ATOM 4738 C C . ARG C 1 190 ? -32.528 26.458 -28.120 1.00 43.00 478 ARG C C 1
ATOM 4739 O O . ARG C 1 190 ? -31.674 26.743 -28.970 1.00 51.99 478 ARG C O 1
ATOM 4747 N N . ASP C 1 191 ? -32.933 27.329 -27.209 1.00 44.04 479 ASP C N 1
ATOM 4748 C CA . ASP C 1 191 ? -32.363 28.690 -27.166 1.00 48.53 479 ASP C CA 1
ATOM 4749 C C . ASP C 1 191 ? -31.122 28.697 -26.264 1.00 63.29 479 ASP C C 1
ATOM 4750 O O . ASP C 1 191 ? -30.342 29.656 -26.313 1.00 69.57 479 ASP C O 1
ATOM 4755 N N . ILE C 1 192 ? -30.946 27.661 -25.426 1.00 72.79 480 ILE C N 1
ATOM 4756 C CA . ILE C 1 192 ? -29.779 27.569 -24.544 1.00 79.20 480 ILE C CA 1
ATOM 4757 C C . ILE C 1 192 ? -28.551 27.650 -25.415 1.00 93.90 480 ILE C C 1
ATOM 4758 O O . ILE C 1 192 ? -27.924 28.696 -25.503 1.00 100.74 480 ILE C O 1
ATOM 4763 N N . ARG C 1 193 ? -28.216 26.524 -26.033 1.00 99.50 481 ARG C N 1
ATOM 4764 C CA . ARG C 1 193 ? -27.200 26.451 -27.068 1.00 111.40 481 ARG C CA 1
ATOM 4765 C C . ARG C 1 193 ? -27.426 25.078 -27.659 1.00 124.41 481 ARG C C 1
ATOM 4766 O O . ARG C 1 193 ? -27.077 24.061 -27.033 1.00 128.04 481 ARG C O 1
ATOM 4774 N N . LYS C 1 194 ? -28.045 25.044 -28.839 1.00 129.57 482 LYS C N 1
ATOM 4775 C CA . LYS C 1 194 ? -28.480 23.777 -29.420 1.00 128.01 482 LYS C CA 1
ATOM 4776 C C . LYS C 1 194 ? -28.807 23.965 -30.890 1.00 125.93 482 LYS C C 1
ATOM 4777 O O . LYS C 1 194 ? -29.960 23.906 -31.294 1.00 122.66 482 LYS C O 1
ATOM 4783 N N . THR D 1 1 ? -11.505 44.396 -53.244 1.00 70.88 289 THR D N 1
ATOM 4784 C CA . THR D 1 1 ? -12.543 44.135 -54.242 1.00 80.22 289 THR D CA 1
ATOM 4785 C C . THR D 1 1 ? -13.911 44.715 -53.831 1.00 79.06 289 THR D C 1
ATOM 4786 O O . THR D 1 1 ? -14.593 45.362 -54.642 1.00 65.52 289 THR D O 1
ATOM 4790 N N . MET D 1 2 ? -14.301 44.482 -52.575 1.00 79.06 290 MET D N 1
ATOM 4791 C CA . MET D 1 2 ? -15.408 45.210 -51.951 1.00 67.41 290 MET D CA 1
ATOM 4792 C C . MET D 1 2 ? -14.857 46.265 -50.998 1.00 65.87 290 MET D C 1
ATOM 4793 O O . MET D 1 2 ? -15.547 46.684 -50.070 1.00 65.89 290 MET D O 1
ATOM 4798 N N . GLY D 1 3 ? -13.607 46.669 -51.241 1.00 62.29 291 GLY D N 1
ATOM 4799 C CA . GLY D 1 3 ? -12.922 47.684 -50.458 1.00 55.84 291 GLY D CA 1
ATOM 4800 C C . GLY D 1 3 ? -12.848 47.374 -48.971 1.00 53.21 291 GLY D C 1
ATOM 4801 O O . GLY D 1 3 ? -12.443 46.278 -48.568 1.00 47.53 291 GLY D O 1
ATOM 4802 N N . SER D 1 4 ? -13.241 48.348 -48.152 1.00 52.12 292 SER D N 1
ATOM 4803 C CA . SER D 1 4 ? -13.302 48.170 -46.702 1.00 52.94 292 SER D CA 1
ATOM 4804 C C . SER D 1 4 ? -14.659 47.603 -46.245 1.00 56.97 292 SER D C 1
ATOM 4805 O O . SER D 1 4 ? -14.916 47.483 -45.041 1.00 58.16 292 SER D O 1
ATOM 4808 N N . GLY D 1 5 ? -15.523 47.273 -47.209 1.00 45.28 293 GLY D N 1
ATOM 4809 C CA . GLY D 1 5 ? -16.786 46.617 -46.922 1.00 42.29 293 GLY D CA 1
ATOM 4810 C C . GLY D 1 5 ? -17.997 47.204 -47.615 1.00 42.49 293 GLY D C 1
ATOM 4811 O O . GLY D 1 5 ? -17.983 48.357 -48.063 1.00 37.64 293 GLY D O 1
ATOM 4812 N N . ARG D 1 6 ? -19.050 46.398 -47.699 1.00 34.75 294 ARG D N 1
ATOM 4813 C CA . ARG D 1 6 ? -20.286 46.843 -48.320 1.00 32.92 294 ARG D CA 1
ATOM 4814 C C . ARG D 1 6 ? -20.977 47.921 -47.499 1.00 37.55 294 ARG D C 1
ATOM 4815 O O . ARG D 1 6 ? -20.921 47.904 -46.266 1.00 40.09 294 ARG D O 1
ATOM 4823 N N . ILE D 1 7 ? -21.615 48.861 -48.200 1.00 32.72 295 ILE D N 1
ATOM 4824 C CA . ILE D 1 7 ? -22.305 49.990 -47.597 1.00 29.68 295 ILE D CA 1
ATOM 4825 C C . ILE D 1 7 ? -23.608 49.548 -46.928 1.00 31.05 295 ILE D C 1
ATOM 4826 O O . ILE D 1 7 ? -23.903 49.941 -45.801 1.00 31.08 295 ILE D O 1
ATOM 4831 N N . PHE D 1 8 ? -24.384 48.720 -47.617 1.00 33.57 296 PHE D N 1
ATOM 4832 C CA . PHE D 1 8 ? -25.618 48.166 -47.054 1.00 31.76 296 PHE D CA 1
ATOM 4833 C C . PHE D 1 8 ? -25.414 46.693 -46.663 1.00 35.80 296 PHE D C 1
ATOM 4834 O O . PHE D 1 8 ? -25.606 45.793 -47.482 1.00 37.08 296 PHE D O 1
ATOM 4842 N N . GLN D 1 9 ? -25.015 46.447 -45.418 1.00 36.32 297 GLN D N 1
ATOM 4843 C CA . GLN D 1 9 ? -24.824 45.075 -44.952 1.00 42.21 297 GLN D CA 1
ATOM 4844 C C . GLN D 1 9 ? -26.124 44.507 -44.400 1.00 46.85 297 GLN D C 1
ATOM 4845 O O . GLN D 1 9 ? -26.253 44.231 -43.205 1.00 47.51 297 GLN D O 1
ATOM 4851 N N . ILE D 1 10 ? -27.079 44.345 -45.310 1.00 43.36 298 ILE D N 1
ATOM 4852 C CA . ILE D 1 10 ? -28.440 43.977 -44.987 1.00 42.28 298 ILE D CA 1
ATOM 4853 C C . ILE D 1 10 ? -28.833 42.884 -45.975 1.00 44.11 298 ILE D C 1
ATOM 4854 O O . ILE D 1 10 ? -28.552 42.996 -47.167 1.00 44.03 298 ILE D O 1
ATOM 4859 N N . PRO D 1 11 ? -29.441 41.799 -45.481 1.00 42.56 299 PRO D N 1
ATOM 4860 C CA . PRO D 1 11 ? -29.915 40.747 -46.386 1.00 45.10 299 PRO D CA 1
ATOM 4861 C C . PRO D 1 11 ? -30.937 41.299 -47.381 1.00 39.25 299 PRO D C 1
ATOM 4862 O O . PRO D 1 11 ? -31.925 41.890 -46.952 1.00 44.82 299 PRO D O 1
ATOM 4866 N N . GLU D 1 12 ? -30.698 41.102 -48.677 1.00 33.42 300 GLU D N 1
ATOM 4867 C CA . GLU D 1 12 ? -31.617 41.548 -49.733 1.00 31.17 300 GLU D CA 1
ATOM 4868 C C . GLU D 1 12 ? -33.065 41.175 -49.491 1.00 29.07 300 GLU D C 1
ATOM 4869 O O . GLU D 1 12 ? -33.981 41.932 -49.816 1.00 28.84 300 GLU D O 1
ATOM 4875 N N . GLU D 1 13 ? -33.274 39.984 -48.948 1.00 34.95 301 GLU D N 1
ATOM 4876 C CA . GLU D 1 13 ? -34.622 39.495 -48.778 1.00 33.39 301 GLU D CA 1
ATOM 4877 C C . GLU D 1 13 ? -35.408 40.289 -47.746 1.00 34.81 301 GLU D C 1
ATOM 4878 O O . GLU D 1 13 ? -36.639 40.329 -47.798 1.00 38.34 301 GLU D O 1
ATOM 4884 N N . THR D 1 14 ? -34.700 40.936 -46.820 1.00 31.20 302 THR D N 1
ATOM 4885 C CA . THR D 1 14 ? -35.365 41.793 -45.842 1.00 39.01 302 THR D CA 1
ATOM 4886 C C . THR D 1 14 ? -35.965 43.058 -46.476 1.00 36.50 302 THR D C 1
ATOM 4887 O O . THR D 1 14 ? -36.950 43.588 -45.978 1.00 41.83 302 THR D O 1
ATOM 4891 N N . ILE D 1 15 ? -35.397 43.524 -47.587 1.00 34.56 303 ILE D N 1
ATOM 4892 C CA . ILE D 1 15 ? -35.922 44.738 -48.229 1.00 27.88 303 ILE D CA 1
ATOM 4893 C C . ILE D 1 15 ? -36.739 44.474 -49.509 1.00 23.97 303 ILE D C 1
ATOM 4894 O O . ILE D 1 15 ? -37.320 45.387 -50.087 1.00 33.21 303 ILE D O 1
ATOM 4899 N N . LYS D 1 16 ? -36.795 43.217 -49.927 1.00 29.83 304 LYS D N 1
ATOM 4900 C CA . LYS D 1 16 ? -37.503 42.818 -51.142 1.00 30.06 304 LYS D CA 1
ATOM 4901 C C . LYS D 1 16 ? -38.999 42.607 -50.805 1.00 34.41 304 LYS D C 1
ATOM 4902 O O . LYS D 1 16 ? -39.343 42.149 -49.708 1.00 33.48 304 LYS D O 1
ATOM 4908 N N . CYS D 1 17 ? -39.897 42.981 -51.715 1.00 28.34 305 CYS D N 1
ATOM 4909 C CA . CYS D 1 17 ? -41.320 42.699 -51.517 1.00 20.29 305 CYS D CA 1
ATOM 4910 C C . CYS D 1 17 ? -42.007 42.328 -52.821 1.00 25.11 305 CYS D C 1
ATOM 4911 O O . CYS D 1 17 ? -41.488 42.619 -53.893 1.00 27.28 305 CYS D O 1
ATOM 4914 N N . GLN D 1 18 ? -43.162 41.665 -52.722 1.00 28.74 306 GLN D N 1
ATOM 4915 C CA . GLN D 1 18 ? -43.999 41.371 -53.889 1.00 25.70 306 GLN D CA 1
ATOM 4916 C C . GLN D 1 18 ? -44.661 42.636 -54.408 1.00 27.47 306 GLN D C 1
ATOM 4917 O O . GLN D 1 18 ? -45.168 43.433 -53.616 1.00 28.66 306 GLN D O 1
ATOM 4923 N N . PRO D 1 19 ? -44.671 42.823 -55.738 1.00 26.68 307 PRO D N 1
ATOM 4924 C CA . PRO D 1 19 ? -45.367 43.968 -56.333 1.00 28.34 307 PRO D CA 1
ATOM 4925 C C . PRO D 1 19 ? -46.856 43.993 -55.965 1.00 25.26 307 PRO D C 1
ATOM 4926 O O . PRO D 1 19 ? -47.466 42.949 -55.750 1.00 28.77 307 PRO D O 1
ATOM 4930 N N . PHE D 1 20 ? -47.417 45.196 -55.885 1.00 24.53 308 PHE D N 1
ATOM 4931 C CA . PHE D 1 20 ? -48.834 45.394 -55.659 1.00 23.05 308 PHE D CA 1
ATOM 4932 C C . PHE D 1 20 ? -49.223 46.660 -56.398 1.00 28.60 308 PHE D C 1
ATOM 4933 O O . PHE D 1 20 ? -48.352 47.384 -56.892 1.00 23.43 308 PHE D O 1
ATOM 4941 N N . GLU D 1 21 ? -50.522 46.921 -56.490 1.00 32.43 309 GLU D N 1
ATOM 4942 C CA . GLU D 1 21 ? -51.001 48.148 -57.109 1.00 31.61 309 GLU D CA 1
ATOM 4943 C C . GLU D 1 21 ? -50.991 49.291 -56.108 1.00 25.42 309 GLU D C 1
ATOM 4944 O O . GLU D 1 21 ? -51.332 49.108 -54.942 1.00 24.50 309 GLU D O 1
ATOM 4950 N N . CYS D 1 22 ? -50.601 50.474 -56.572 1.00 21.30 310 CYS D N 1
ATOM 4951 C CA . CYS D 1 22 ? -50.497 51.639 -55.698 1.00 27.30 310 CYS D CA 1
ATOM 4952 C C . CYS D 1 22 ? -51.854 52.085 -55.155 1.00 32.72 310 CYS D C 1
ATOM 4953 O O . CYS D 1 22 ? -52.749 52.441 -55.930 1.00 35.09 310 CYS D O 1
ATOM 4956 N N . PRO D 1 23 ? -52.014 52.057 -53.818 1.00 31.80 311 PRO D N 1
ATOM 4957 C CA . PRO D 1 23 ? -53.239 52.592 -53.211 1.00 28.03 311 PRO D CA 1
ATOM 4958 C C . PRO D 1 23 ? -53.381 54.094 -53.489 1.00 30.49 311 PRO D C 1
ATOM 4959 O O . PRO D 1 23 ? -52.384 54.803 -53.651 1.00 32.94 311 PRO D O 1
ATOM 4963 N N . ASP D 1 24 ? -54.624 54.556 -53.555 1.00 32.20 312 ASP D N 1
ATOM 4964 C CA . ASP D 1 24 ? -54.946 55.944 -53.852 1.00 26.61 312 ASP D CA 1
ATOM 4965 C C . ASP D 1 24 ? -54.233 56.946 -52.958 1.00 24.79 312 ASP D C 1
ATOM 4966 O O . ASP D 1 24 ? -53.929 58.056 -53.380 1.00 29.45 312 ASP D O 1
ATOM 4971 N N . HIS D 1 25 ? -53.983 56.555 -51.718 1.00 24.44 313 HIS D N 1
ATOM 4972 C CA . HIS D 1 25 ? -53.491 57.479 -50.718 1.00 23.13 313 HIS D CA 1
ATOM 4973 C C . HIS D 1 25 ? -51.972 57.447 -50.585 1.00 23.01 313 HIS D C 1
ATOM 4974 O O . HIS D 1 25 ? -51.412 58.171 -49.759 1.00 24.86 313 HIS D O 1
ATOM 4981 N N . PHE D 1 26 ? -51.300 56.623 -51.388 1.00 22.08 314 PHE D N 1
ATOM 4982 C CA . PHE D 1 26 ? -49.829 56.632 -51.397 1.00 22.13 314 PHE D CA 1
ATOM 4983 C C . PHE D 1 26 ? -49.360 57.799 -52.231 1.00 25.05 314 PHE D C 1
ATOM 4984 O O . PHE D 1 26 ? -50.065 58.233 -53.138 1.00 25.54 314 PHE D O 1
ATOM 4992 N N . TYR D 1 27 ? -48.159 58.295 -51.936 1.00 21.12 315 TYR D N 1
ATOM 4993 C CA . TYR D 1 27 ? -47.556 59.348 -52.732 1.00 19.10 315 TYR D CA 1
ATOM 4994 C C . TYR D 1 27 ? -46.538 58.776 -53.717 1.00 22.33 315 TYR D C 1
ATOM 4995 O O . TYR D 1 27 ? -45.918 57.749 -53.454 1.00 24.13 315 TYR D O 1
ATOM 5004 N N . VAL D 1 28 ? -46.394 59.442 -54.858 1.00 24.59 316 VAL D N 1
ATOM 5005 C CA . VAL D 1 28 ? -45.596 58.932 -55.970 1.00 21.31 316 VAL D CA 1
ATOM 5006 C C . VAL D 1 28 ? -44.611 59.993 -56.470 1.00 22.01 316 VAL D C 1
ATOM 5007 O O . VAL D 1 28 ? -44.983 61.145 -56.692 1.00 22.51 316 VAL D O 1
ATOM 5011 N N . ILE D 1 29 ? -43.354 59.596 -56.639 1.00 21.49 317 ILE D N 1
ATOM 5012 C CA . ILE D 1 29 ? -42.338 60.475 -57.210 1.00 18.50 317 ILE D CA 1
ATOM 5013 C C . ILE D 1 29 ? -41.370 59.667 -58.072 1.00 20.81 317 ILE D C 1
ATOM 5014 O O . ILE D 1 29 ? -41.091 58.500 -57.800 1.00 22.80 317 ILE D O 1
ATOM 5019 N N . ASP D 1 30 ? -40.905 60.283 -59.149 1.00 25.65 318 ASP D N 1
ATOM 5020 C CA . ASP D 1 30 ? -39.927 59.663 -60.025 1.00 23.92 318 ASP D CA 1
ATOM 5021 C C . ASP D 1 30 ? -38.580 60.328 -59.798 1.00 27.40 318 ASP D C 1
ATOM 5022 O O . ASP D 1 30 ? -38.500 61.411 -59.194 1.00 27.12 318 ASP D O 1
ATOM 5027 N N . ALA D 1 31 ? -37.524 59.685 -60.282 1.00 23.98 319 ALA D N 1
ATOM 5028 C CA . ALA D 1 31 ? -36.218 60.309 -60.249 1.00 22.98 319 ALA D CA 1
ATOM 5029 C C . ALA D 1 31 ? -35.355 59.844 -61.411 1.00 28.18 319 ALA D C 1
ATOM 5030 O O . ALA D 1 31 ? -35.562 58.755 -61.961 1.00 24.85 319 ALA D O 1
ATOM 5032 N N . GLN D 1 32 ? -34.391 60.688 -61.776 1.00 30.58 320 GLN D N 1
ATOM 5033 C CA . GLN D 1 32 ? -33.537 60.458 -62.932 1.00 32.66 320 GLN D CA 1
ATOM 5034 C C . GLN D 1 32 ? -32.071 60.581 -62.544 1.00 32.64 320 GLN D C 1
ATOM 5035 O O . GLN D 1 32 ? -31.691 61.489 -61.800 1.00 31.71 320 GLN D O 1
ATOM 5041 N N . ASP D 1 33 ? -31.250 59.653 -63.033 1.00 30.36 321 ASP D N 1
ATOM 5042 C CA . ASP D 1 33 ? -29.808 59.854 -63.048 1.00 29.09 321 ASP D CA 1
ATOM 5043 C C . ASP D 1 33 ? -29.420 59.927 -64.510 1.00 30.25 321 ASP D C 1
ATOM 5044 O O . ASP D 1 33 ? -29.798 59.062 -65.298 1.00 34.63 321 ASP D O 1
ATOM 5049 N N . PHE D 1 34 ? -28.694 60.972 -64.886 1.00 30.25 322 PHE D N 1
ATOM 5050 C CA . PHE D 1 34 ? -28.350 61.161 -66.283 1.00 35.68 322 PHE D CA 1
ATOM 5051 C C . PHE D 1 34 ? -27.140 60.305 -66.645 1.00 35.11 322 PHE D C 1
ATOM 5052 O O . PHE D 1 34 ? -26.314 59.988 -65.785 1.00 38.46 322 PHE D O 1
ATOM 5060 N N . GLY D 1 35 ? -27.055 59.912 -67.912 1.00 33.53 323 GLY D N 1
ATOM 5061 C CA . GLY D 1 35 ? -25.916 59.147 -68.382 1.00 39.03 323 GLY D CA 1
ATOM 5062 C C . GLY D 1 35 ? -25.988 58.669 -69.815 1.00 45.94 323 GLY D C 1
ATOM 5063 O O . GLY D 1 35 ? -27.038 58.218 -70.284 1.00 42.89 323 GLY D O 1
ATOM 5064 N N . TRP D 1 36 ? -24.861 58.768 -70.514 1.00 51.72 324 TRP D N 1
ATOM 5065 C CA . TRP D 1 36 ? -24.765 58.248 -71.872 1.00 57.30 324 TRP D CA 1
ATOM 5066 C C . TRP D 1 36 ? -23.829 57.035 -71.945 1.00 58.29 324 TRP D C 1
ATOM 5067 O O . TRP D 1 36 ? -24.273 55.912 -72.210 1.00 46.66 324 TRP D O 1
ATOM 5078 N N . ASN D 1 37 ? -22.538 57.261 -71.709 1.00 60.24 325 ASN D N 1
ATOM 5079 C CA . ASN D 1 37 ? -21.584 56.159 -71.622 1.00 57.54 325 ASN D CA 1
ATOM 5080 C C . ASN D 1 37 ? -21.858 55.297 -70.397 1.00 56.50 325 ASN D C 1
ATOM 5081 O O . ASN D 1 37 ? -21.804 54.066 -70.468 1.00 61.19 325 ASN D O 1
ATOM 5086 N N . HIS D 1 38 ? -22.129 55.959 -69.272 1.00 56.10 326 HIS D N 1
ATOM 5087 C CA . HIS D 1 38 ? -22.631 55.298 -68.077 1.00 50.10 326 HIS D CA 1
ATOM 5088 C C . HIS D 1 38 ? -24.128 55.116 -68.255 1.00 42.50 326 HIS D C 1
ATOM 5089 O O . HIS D 1 38 ? -24.763 55.870 -68.998 1.00 42.84 326 HIS D O 1
ATOM 5096 N N . PRO D 1 39 ? -24.704 54.109 -67.586 1.00 36.45 327 PRO D N 1
ATOM 5097 C CA . PRO D 1 39 ? -26.156 53.953 -67.704 1.00 39.11 327 PRO D CA 1
ATOM 5098 C C . PRO D 1 39 ? -26.903 55.154 -67.122 1.00 33.17 327 PRO D C 1
ATOM 5099 O O . PRO D 1 39 ? -26.465 55.735 -66.135 1.00 33.16 327 PRO D O 1
ATOM 5103 N N . GLN D 1 40 ? -28.014 55.535 -67.736 1.00 30.08 328 GLN D N 1
ATOM 5104 C CA . GLN D 1 40 ? -28.954 56.404 -67.055 1.00 29.58 328 GLN D CA 1
ATOM 5105 C C . GLN D 1 40 ? -29.932 55.525 -66.276 1.00 33.21 328 GLN D C 1
ATOM 5106 O O . GLN D 1 40 ? -30.063 54.329 -66.557 1.00 33.60 328 GLN D O 1
ATOM 5112 N N . ALA D 1 41 ? -30.593 56.110 -65.280 1.00 30.99 329 ALA D N 1
ATOM 5113 C CA . ALA D 1 41 ? -31.643 55.412 -64.548 1.00 27.91 329 ALA D CA 1
ATOM 5114 C C . ALA D 1 41 ? -32.863 56.303 -64.367 1.00 28.42 329 ALA D C 1
ATOM 5115 O O . ALA D 1 41 ? -32.738 57.498 -64.077 1.00 32.77 329 ALA D O 1
ATOM 5117 N N . HIS D 1 42 ? -34.046 55.728 -64.560 1.00 26.16 330 HIS D N 1
ATOM 5118 C CA . HIS D 1 42 ? -35.279 56.394 -64.158 1.00 22.44 330 HIS D CA 1
ATOM 5119 C C . HIS D 1 42 ? -36.027 55.467 -63.200 1.00 29.58 330 HIS D C 1
ATOM 5120 O O . HIS D 1 42 ? -36.250 54.293 -63.514 1.00 26.76 330 HIS D O 1
ATOM 5127 N N . ILE D 1 43 ? -36.381 55.979 -62.024 1.00 28.65 331 ILE D N 1
ATOM 5128 C CA . ILE D 1 43 ? -37.041 55.161 -61.007 1.00 26.94 331 ILE D CA 1
ATOM 5129 C C . ILE D 1 43 ? -38.366 55.760 -60.574 1.00 22.84 331 ILE D C 1
ATOM 5130 O O . ILE D 1 43 ? -38.636 56.928 -60.808 1.00 24.10 331 ILE D O 1
ATOM 5135 N N . GLN D 1 44 ? -39.185 54.951 -59.923 1.00 26.67 332 GLN D N 1
ATOM 5136 C CA . GLN D 1 44 ? -40.392 55.449 -59.290 1.00 21.75 332 GLN D CA 1
ATOM 5137 C C . GLN D 1 44 ? -40.476 54.922 -57.867 1.00 23.24 332 GLN D C 1
ATOM 5138 O O . GLN D 1 44 ? -40.307 53.734 -57.603 1.00 22.87 332 GLN D O 1
ATOM 5144 N N . LEU D 1 45 ? -40.744 55.832 -56.949 1.00 22.10 333 LEU D N 1
ATOM 5145 C CA . LEU D 1 45 ? -40.775 55.519 -55.545 1.00 18.38 333 LEU D CA 1
ATOM 5146 C C . LEU D 1 45 ? -42.182 55.807 -55.061 1.00 22.67 333 LEU D C 1
ATOM 5147 O O . LEU D 1 45 ? -42.759 56.835 -55.408 1.00 18.65 333 LEU D O 1
ATOM 5152 N N . TRP D 1 46 ? -42.755 54.882 -54.297 1.00 21.12 334 TRP D N 1
ATOM 5153 C CA . TRP D 1 46 ? -44.032 55.130 -53.640 1.00 20.48 334 TRP D CA 1
ATOM 5154 C C . TRP D 1 46 ? -43.785 55.367 -52.159 1.00 22.73 334 TRP D C 1
ATOM 5155 O O . TRP D 1 46 ? -42.920 54.721 -51.559 1.00 22.33 334 TRP D O 1
ATOM 5166 N N . TRP D 1 47 ? -44.537 56.305 -51.591 1.00 19.70 335 TRP D N 1
ATOM 5167 C CA . TRP D 1 47 ? -44.434 56.659 -50.181 1.00 16.55 335 TRP D CA 1
ATOM 5168 C C . TRP D 1 47 ? -45.807 56.559 -49.497 1.00 18.29 335 TRP D C 1
ATOM 5169 O O . TRP D 1 47 ? -46.734 57.291 -49.825 1.00 23.46 335 TRP D O 1
ATOM 5180 N N . ASP D 1 48 ? -45.917 55.621 -48.568 1.00 20.38 336 ASP D N 1
ATOM 5181 C CA . ASP D 1 48 ? -47.033 55.524 -47.653 1.00 17.50 336 ASP D CA 1
ATOM 5182 C C . ASP D 1 48 ? -46.670 56.456 -46.507 1.00 20.62 336 ASP D C 1
ATOM 5183 O O . ASP D 1 48 ? -45.855 56.111 -45.670 1.00 18.03 336 ASP D O 1
ATOM 5188 N N . LYS D 1 49 ? -47.257 57.649 -46.472 1.00 22.95 337 LYS D N 1
ATOM 5189 C CA . LYS D 1 49 ? -46.943 58.611 -45.410 1.00 19.69 337 LYS D CA 1
ATOM 5190 C C . LYS D 1 49 ? -47.527 58.237 -44.056 1.00 23.36 337 LYS D C 1
ATOM 5191 O O . LYS D 1 49 ? -47.012 58.650 -43.024 1.00 25.42 337 LYS D O 1
ATOM 5197 N N . ASP D 1 50 ? -48.609 57.465 -44.065 1.00 24.49 338 ASP D N 1
ATOM 5198 C CA . ASP D 1 50 ? -49.247 57.004 -42.835 1.00 29.35 338 ASP D CA 1
ATOM 5199 C C . ASP D 1 50 ? -48.362 56.030 -42.050 1.00 24.23 338 ASP D C 1
ATOM 5200 O O . ASP D 1 50 ? -48.112 56.231 -40.859 1.00 27.14 338 ASP D O 1
ATOM 5205 N N . ALA D 1 51 ? -47.895 54.983 -42.724 1.00 21.02 339 ALA D N 1
ATOM 5206 C CA . ALA D 1 51 ? -46.975 54.027 -42.117 1.00 22.10 339 ALA D CA 1
ATOM 5207 C C . ALA D 1 51 ? -45.539 54.544 -42.198 1.00 22.77 339 ALA D C 1
ATOM 5208 O O . ALA D 1 51 ? -44.659 54.059 -41.480 1.00 29.24 339 ALA D O 1
ATOM 5210 N N . ASP D 1 52 ? -45.321 55.533 -43.074 1.00 22.90 340 ASP D N 1
ATOM 5211 C CA . ASP D 1 52 ? -43.995 56.092 -43.351 1.00 19.74 340 ASP D CA 1
ATOM 5212 C C . ASP D 1 52 ? -43.071 54.988 -43.883 1.00 23.09 340 ASP D C 1
ATOM 5213 O O . ASP D 1 52 ? -42.008 54.727 -43.324 1.00 21.51 340 ASP D O 1
ATOM 5218 N N . VAL D 1 53 ? -43.518 54.343 -44.963 1.00 21.44 341 VAL D N 1
ATOM 5219 C CA . VAL D 1 53 ? -42.797 53.262 -45.631 1.00 17.84 341 VAL D CA 1
ATOM 5220 C C . VAL D 1 53 ? -42.620 53.611 -47.103 1.00 16.64 341 VAL D C 1
ATOM 5221 O O . VAL D 1 53 ? -43.534 54.147 -47.732 1.00 18.74 341 VAL D O 1
ATOM 5225 N N . PHE D 1 54 ? -41.439 53.320 -47.645 1.00 19.82 342 PHE D N 1
ATOM 5226 C CA . PHE D 1 54 ? -41.110 53.629 -49.033 1.00 19.91 342 PHE D CA 1
ATOM 5227 C C . PHE D 1 54 ? -41.029 52.355 -49.840 1.00 18.59 342 PHE D C 1
ATOM 5228 O O . PHE D 1 54 ? -40.540 51.342 -49.342 1.00 22.38 342 PHE D O 1
ATOM 5236 N N . TYR D 1 55 ? -41.515 52.412 -51.079 1.00 21.19 343 TYR D N 1
ATOM 5237 C CA . TYR D 1 55 ? -41.457 51.273 -51.984 1.00 22.27 343 TYR D CA 1
ATOM 5238 C C . TYR D 1 55 ? -40.817 51.714 -53.285 1.00 22.83 343 TYR D C 1
ATOM 5239 O O . TYR D 1 55 ? -41.327 52.609 -53.961 1.00 22.04 343 TYR D O 1
ATOM 5248 N N . LEU D 1 56 ? -39.686 51.112 -53.626 1.00 20.60 344 LEU D N 1
ATOM 5249 C CA . LEU D 1 56 ? -39.103 51.348 -54.934 1.00 19.51 344 LEU D CA 1
ATOM 5250 C C . LEU D 1 56 ? -39.862 50.449 -55.889 1.00 19.70 344 LEU D C 1
ATOM 5251 O O . LEU D 1 56 ? -39.653 49.247 -55.896 1.00 20.35 344 LEU D O 1
ATOM 5256 N N . ALA D 1 57 ? -40.775 51.032 -56.662 1.00 22.96 345 ALA D N 1
ATOM 5257 C CA . ALA D 1 57 ? -41.743 50.255 -57.439 1.00 20.79 345 ALA D CA 1
ATOM 5258 C C . ALA D 1 57 ? -41.381 50.046 -58.918 1.00 25.10 345 ALA D C 1
ATOM 5259 O O . ALA D 1 57 ? -41.789 49.052 -59.519 1.00 28.76 345 ALA D O 1
ATOM 5261 N N . ARG D 1 58 ? -40.645 50.985 -59.510 1.00 22.23 346 ARG D N 1
ATOM 5262 C CA . ARG D 1 58 ? -40.263 50.865 -60.914 1.00 21.41 346 ARG D CA 1
ATOM 5263 C C . ARG D 1 58 ? -38.813 51.274 -61.085 1.00 22.34 346 ARG D C 1
ATOM 5264 O O . ARG D 1 58 ? -38.377 52.243 -60.484 1.00 27.69 346 ARG D O 1
ATOM 5272 N N . VAL D 1 59 ? -38.073 50.520 -61.897 1.00 25.81 347 VAL D N 1
ATOM 5273 C CA . VAL D 1 59 ? -36.670 50.808 -62.204 1.00 25.82 347 VAL D CA 1
ATOM 5274 C C . VAL D 1 59 ? -36.370 50.539 -63.679 1.00 29.71 347 VAL D C 1
ATOM 5275 O O . VAL D 1 59 ? -36.714 49.483 -64.209 1.00 29.51 347 VAL D O 1
ATOM 5279 N N . TRP D 1 60 ? -35.736 51.507 -64.335 1.00 30.81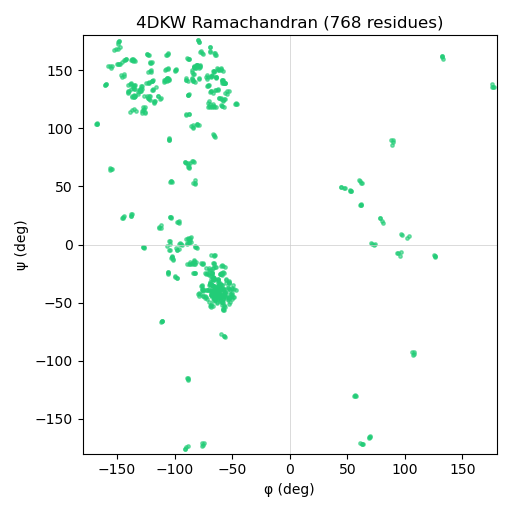 348 TRP D N 1
ATOM 5280 C CA . TRP D 1 60 ? -35.257 51.333 -65.700 1.00 26.41 348 TRP D CA 1
ATOM 5281 C C . TRP D 1 60 ? -33.835 51.870 -65.787 1.00 30.33 348 TRP D C 1
ATOM 5282 O O . TRP D 1 60 ? -33.566 52.995 -65.374 1.00 30.22 348 TRP D O 1
ATOM 5293 N N . LYS D 1 61 ? -32.928 51.052 -66.307 1.00 30.50 349 LYS D N 1
ATOM 5294 C CA . LYS D 1 61 ? -31.516 51.412 -66.392 1.00 31.01 349 LYS D CA 1
ATOM 5295 C C . LYS D 1 61 ? -30.960 51.036 -67.767 1.00 34.66 349 LYS D C 1
ATOM 5296 O O . LYS D 1 61 ? -31.119 49.894 -68.215 1.00 36.36 349 LYS D O 1
ATOM 5302 N N . LYS D 1 62 ? -30.326 51.990 -68.446 1.00 34.75 350 LYS D N 1
ATOM 5303 C CA . LYS D 1 62 ? -29.830 51.729 -69.789 1.00 35.52 350 LYS D CA 1
ATOM 5304 C C . LYS D 1 62 ? -28.749 52.697 -70.241 1.00 36.69 350 LYS D C 1
ATOM 5305 O O . LYS D 1 62 ? -28.857 53.904 -70.022 1.00 36.61 350 LYS D O 1
ATOM 5311 N N . SER D 1 63 ? -27.714 52.153 -70.882 1.00 42.63 351 SER D N 1
ATOM 5312 C CA . SER D 1 63 ? -26.646 52.951 -71.489 1.00 39.98 351 SER D CA 1
ATOM 5313 C C . SER D 1 63 ? -27.046 53.435 -72.879 1.00 42.69 351 SER D C 1
ATOM 5314 O O . SER D 1 63 ? -27.848 52.795 -73.570 1.00 42.25 351 SER D O 1
ATOM 5317 N N . GLU D 1 64 ? -26.471 54.566 -73.276 1.00 45.29 352 GLU D N 1
ATOM 5318 C CA . GLU D 1 64 ? -26.584 55.081 -74.641 1.00 50.30 352 GLU D CA 1
ATOM 5319 C C . GLU D 1 64 ? -28.019 55.215 -75.139 1.00 48.13 352 GLU D C 1
ATOM 5320 O O . GLU D 1 64 ? -28.340 54.809 -76.255 1.00 49.45 352 GLU D O 1
ATOM 5326 N N . ASN D 1 65 ? -28.876 55.780 -74.296 1.00 44.07 353 ASN D N 1
ATOM 5327 C CA . ASN D 1 65 ? -30.229 56.139 -74.701 1.00 47.05 353 ASN D CA 1
ATOM 5328 C C . ASN D 1 65 ? -30.457 57.640 -74.550 1.00 46.24 353 ASN D C 1
ATOM 5329 O O . ASN D 1 65 ? -29.988 58.263 -73.592 1.00 41.87 353 ASN D O 1
ATOM 5334 N N . THR D 1 66 ? -31.168 58.221 -75.508 1.00 44.85 354 THR D N 1
ATOM 5335 C CA . THR D 1 66 ? -31.519 59.628 -75.430 1.00 45.68 354 THR D CA 1
ATOM 5336 C C . THR D 1 66 ? -32.690 59.803 -74.475 1.00 46.72 354 THR D C 1
ATOM 5337 O O . THR D 1 66 ? -33.255 58.816 -73.987 1.00 46.63 354 THR D O 1
ATOM 5341 N N . ALA D 1 67 ? -33.053 61.055 -74.211 1.00 44.75 355 ALA D N 1
ATOM 5342 C CA . ALA D 1 67 ? -34.209 61.349 -73.374 1.00 40.26 355 ALA D CA 1
ATOM 5343 C C . ALA D 1 67 ? -35.509 60.877 -74.043 1.00 46.44 355 ALA D C 1
ATOM 5344 O O . ALA D 1 67 ? -36.429 60.415 -73.359 1.00 47.11 355 ALA D O 1
ATOM 5346 N N . VAL D 1 68 ? -35.575 60.995 -75.371 1.00 50.10 356 VAL D N 1
ATOM 5347 C CA . VAL D 1 68 ? -36.721 60.525 -76.148 1.00 47.86 356 VAL D CA 1
ATOM 5348 C C . VAL D 1 68 ? -36.891 59.012 -76.026 1.00 49.64 356 VAL D C 1
ATOM 5349 O O . VAL D 1 68 ? -38.014 58.512 -75.934 1.00 44.33 356 VAL D O 1
ATOM 5353 N N . GLN D 1 69 ? -35.774 58.287 -76.020 1.00 49.45 357 GLN D N 1
ATOM 5354 C CA . GLN D 1 69 ? -35.809 56.839 -75.825 1.00 43.84 357 GLN D CA 1
ATOM 5355 C C . GLN D 1 69 ? -36.177 56.449 -74.391 1.00 45.30 357 GLN D C 1
ATOM 5356 O O . GLN D 1 69 ? -36.903 55.477 -74.182 1.00 45.48 357 GLN D O 1
ATOM 5362 N N . ALA D 1 70 ? -35.666 57.193 -73.410 1.00 38.11 358 ALA D N 1
ATOM 5363 C CA . ALA D 1 70 ? -36.029 56.965 -72.014 1.00 35.93 358 ALA D CA 1
ATOM 5364 C C . ALA D 1 70 ? -37.535 57.121 -71.834 1.00 39.86 358 ALA D C 1
ATOM 5365 O O . ALA D 1 70 ? -38.190 56.252 -71.258 1.00 36.85 358 ALA D O 1
ATOM 5367 N N . TRP D 1 71 ? -38.077 58.223 -72.348 1.00 43.48 359 TRP D N 1
ATOM 5368 C CA . TRP D 1 71 ? -39.511 58.486 -72.276 1.00 43.67 359 TRP D CA 1
ATOM 5369 C C . TRP D 1 71 ? -40.337 57.372 -72.917 1.00 46.41 359 TRP D C 1
ATOM 5370 O O . TRP D 1 71 ? -41.342 56.941 -72.364 1.00 44.48 359 TRP D O 1
ATOM 5381 N N . GLY D 1 72 ? -39.901 56.893 -74.076 1.00 41.85 360 GLY D N 1
ATOM 5382 C CA . GLY D 1 72 ? -40.578 55.783 -74.718 1.00 41.98 360 GLY D CA 1
ATOM 5383 C C . GLY D 1 72 ? -40.554 54.510 -73.891 1.00 48.52 360 GLY D C 1
ATOM 5384 O O . GLY D 1 72 ? -41.483 53.706 -73.955 1.00 47.21 360 GLY D O 1
ATOM 5385 N N . ALA D 1 73 ? -39.496 54.329 -73.104 1.00 47.69 361 ALA D N 1
ATOM 5386 C CA . ALA D 1 73 ? -39.334 53.110 -72.316 1.00 44.28 361 ALA D CA 1
ATOM 5387 C C . ALA D 1 73 ? -40.091 53.121 -70.985 1.00 39.19 361 ALA D C 1
ATOM 5388 O O . ALA D 1 73 ? -40.410 52.059 -70.452 1.00 40.54 361 ALA D O 1
ATOM 5390 N N . VAL D 1 74 ? -40.378 54.303 -70.445 1.00 42.25 362 VAL D N 1
ATOM 5391 C CA . VAL D 1 74 ? -40.970 54.378 -69.103 1.00 42.44 362 VAL D CA 1
ATOM 5392 C C . VAL D 1 74 ? -42.257 55.199 -68.990 1.00 43.69 362 VAL D C 1
ATOM 5393 O O . VAL D 1 74 ? -42.830 55.272 -67.906 1.00 40.60 362 VAL D O 1
ATOM 5397 N N . LYS D 1 75 ? -42.711 55.813 -70.086 1.00 44.53 363 LYS D N 1
ATOM 5398 C CA . LYS D 1 75 ? -43.825 56.761 -70.004 1.00 41.55 363 LYS D CA 1
ATOM 5399 C C . LYS D 1 75 ? -45.108 56.144 -69.468 1.00 43.23 363 LYS D C 1
ATOM 5400 O O . LYS D 1 75 ? -45.950 56.853 -68.910 1.00 36.42 363 LYS D O 1
ATOM 5406 N N . SER D 1 76 ? -45.254 54.828 -69.625 1.00 44.69 364 SER D N 1
ATOM 5407 C CA . SER D 1 76 ? -46.445 54.131 -69.130 1.00 41.39 364 SER D CA 1
ATOM 5408 C C . SER D 1 76 ? -46.625 54.328 -67.624 1.00 41.16 364 SER D C 1
ATOM 5409 O O . SER D 1 76 ? -47.750 54.496 -67.145 1.00 42.63 364 SER D O 1
ATOM 5412 N N . TRP D 1 77 ? -45.520 54.327 -66.881 1.00 38.03 365 TRP D N 1
ATOM 5413 C CA . TRP D 1 77 ? -45.577 54.596 -65.443 1.00 30.91 365 TRP D CA 1
ATOM 5414 C C . TRP D 1 77 ? -45.068 55.992 -65.032 1.00 31.09 365 TRP D C 1
ATOM 5415 O O . TRP D 1 77 ? -45.466 56.519 -63.989 1.00 35.39 365 TRP D O 1
ATOM 5426 N N . ALA D 1 78 ? -44.213 56.594 -65.860 1.00 32.94 366 ALA D N 1
ATOM 5427 C CA . ALA D 1 78 ? -43.602 57.886 -65.535 1.00 29.09 366 ALA D CA 1
ATOM 5428 C C . ALA D 1 78 ? -44.483 59.094 -65.875 1.00 29.94 366 ALA D C 1
ATOM 5429 O O . ALA D 1 78 ? -44.218 60.202 -65.429 1.00 29.45 366 ALA D O 1
ATOM 5431 N N . ASN D 1 79 ? -45.526 58.873 -66.669 1.00 32.46 367 ASN D N 1
ATOM 5432 C CA . ASN D 1 79 ? -46.387 59.957 -67.137 1.00 32.40 367 ASN D CA 1
ATOM 5433 C C . ASN D 1 79 ? -47.003 60.776 -66.003 1.00 37.19 367 ASN D C 1
ATOM 5434 O O . ASN D 1 79 ? -47.650 60.220 -65.105 1.00 38.35 367 ASN D O 1
ATOM 5439 N N . LYS D 1 80 ? -46.781 62.090 -66.057 1.00 37.64 368 LYS D N 1
ATOM 5440 C CA . LYS D 1 80 ? -47.324 63.062 -65.100 1.00 38.83 368 LYS D CA 1
ATOM 5441 C C . LYS D 1 80 ? -46.719 63.025 -63.690 1.00 35.63 368 LYS D C 1
ATOM 5442 O O . LYS D 1 80 ? -47.122 63.802 -62.820 1.00 38.37 368 LYS D O 1
ATOM 5448 N N . ILE D 1 81 ? -45.747 62.146 -63.465 1.00 32.68 369 ILE D N 1
ATOM 5449 C CA . ILE D 1 81 ? -45.106 62.036 -62.148 1.00 29.18 369 ILE D CA 1
ATOM 5450 C C . ILE D 1 81 ? -43.916 62.993 -62.046 1.00 26.61 369 ILE D C 1
ATOM 5451 O O . ILE D 1 81 ? -43.057 62.997 -62.930 1.00 29.14 369 ILE D O 1
ATOM 5456 N N . PRO D 1 82 ? -43.860 63.810 -60.975 1.00 32.91 370 PRO D N 1
ATOM 5457 C CA . PRO D 1 82 ? -42.740 64.753 -60.814 1.00 30.81 370 PRO D CA 1
ATOM 5458 C C . PRO D 1 82 ? -41.416 64.003 -60.766 1.00 31.46 370 PRO D C 1
ATOM 5459 O O . PRO D 1 82 ? -41.357 62.932 -60.161 1.00 28.04 370 PRO D O 1
ATOM 5463 N N . VAL D 1 83 ? -40.381 64.549 -61.396 1.00 30.26 371 VAL D N 1
ATOM 5464 C CA . VAL D 1 83 ? -39.088 63.871 -61.479 1.00 29.30 371 VAL D CA 1
ATOM 5465 C C . VAL D 1 83 ? -37.975 64.640 -60.776 1.00 33.13 371 VAL D C 1
ATOM 5466 O O . VAL D 1 83 ? -37.726 65.809 -61.095 1.00 32.92 371 VAL D O 1
ATOM 5470 N N . ALA D 1 84 ? -37.316 63.985 -59.818 1.00 27.60 372 ALA D N 1
ATOM 5471 C CA . ALA D 1 84 ? -36.132 64.552 -59.166 1.00 27.07 372 ALA D CA 1
ATOM 5472 C C . ALA D 1 84 ? -34.902 64.238 -60.015 1.00 30.34 372 ALA D C 1
ATOM 5473 O O . ALA D 1 84 ? -34.867 63.222 -60.704 1.00 28.88 372 ALA D O 1
ATOM 5475 N N . TRP D 1 85 ? -33.901 65.110 -59.976 1.00 30.31 373 TRP D N 1
ATOM 5476 C CA . TRP D 1 85 ? -32.732 64.959 -60.831 1.00 29.67 373 TRP D CA 1
ATOM 5477 C C . TRP D 1 85 ? -31.539 65.716 -60.245 1.00 33.77 373 TRP D C 1
ATOM 5478 O O . TRP D 1 85 ? -31.719 66.681 -59.507 1.00 37.94 373 TRP D O 1
ATOM 5489 N N . PRO D 1 86 ? -30.311 65.266 -60.564 1.00 34.56 374 PRO D N 1
ATOM 5490 C CA . PRO D 1 86 ? -29.095 65.790 -59.943 1.00 38.47 374 PRO D CA 1
ATOM 5491 C C . PRO D 1 86 ? -28.460 66.961 -60.672 1.00 49.86 374 PRO D C 1
ATOM 5492 O O . PRO D 1 86 ? -29.010 67.466 -61.654 1.00 37.37 374 PRO D O 1
ATOM 5496 N N . HIS D 1 87 ? -27.303 67.372 -60.150 1.00 68.64 375 HIS D N 1
ATOM 5497 C CA . HIS D 1 87 ? -26.313 68.179 -60.863 1.00 75.12 375 HIS D CA 1
ATOM 5498 C C . HIS D 1 87 ? -26.502 69.675 -60.730 1.00 96.04 375 HIS D C 1
ATOM 5499 O O . HIS D 1 87 ? -27.153 70.293 -61.559 1.00 106.06 375 HIS D O 1
ATOM 5506 N N . ASP D 1 88 ? -25.876 70.252 -59.709 1.00 112.36 376 ASP D N 1
ATOM 5507 C CA . ASP D 1 88 ? -25.796 71.702 -59.590 1.00 124.17 376 ASP D CA 1
ATOM 5508 C C . ASP D 1 88 ? -24.624 72.293 -60.398 1.00 132.95 376 ASP D C 1
ATOM 5509 O O . ASP D 1 88 ? -23.783 73.025 -59.863 1.00 138.95 376 ASP D O 1
ATOM 5514 N N . GLY D 1 89 ? -24.567 71.956 -61.686 1.00 133.45 377 GLY D N 1
ATOM 5515 C CA . GLY D 1 89 ? -23.585 72.543 -62.578 1.00 135.91 377 GLY D CA 1
ATOM 5516 C C . GLY D 1 89 ? -22.440 71.623 -62.997 1.00 137.70 377 GLY D C 1
ATOM 5517 O O . GLY D 1 89 ? -22.549 70.855 -63.961 1.00 136.51 377 GLY D O 1
ATOM 5518 N N . HIS D 1 90 ? -21.329 71.731 -62.267 1.00 139.47 378 HIS D N 1
ATOM 5519 C CA . HIS D 1 90 ? -20.006 71.221 -62.660 1.00 141.55 378 HIS D CA 1
ATOM 5520 C C . HIS D 1 90 ? -19.845 69.721 -62.994 1.00 145.37 378 HIS D C 1
ATOM 5521 O O . HIS D 1 90 ? -20.060 68.854 -62.153 1.00 147.59 378 HIS D O 1
ATOM 5528 N N . GLN D 1 91 ? -19.448 69.457 -64.239 1.00 144.44 379 GLN D N 1
ATOM 5529 C CA . GLN D 1 91 ? -18.895 68.175 -64.676 1.00 142.81 379 GLN D CA 1
ATOM 5530 C C . GLN D 1 91 ? -18.010 68.446 -65.893 1.00 155.25 379 GLN D C 1
ATOM 5531 O O . GLN D 1 91 ? -18.310 67.998 -67.002 1.00 157.25 379 GLN D O 1
ATOM 5537 N N . HIS D 1 92 ? -16.927 69.191 -65.668 1.00 161.81 380 HIS D N 1
ATOM 5538 C CA . HIS D 1 92 ? -16.078 69.752 -66.733 1.00 165.80 380 HIS D CA 1
ATOM 5539 C C . HIS D 1 92 ? -16.846 70.723 -67.646 1.00 170.84 380 HIS D C 1
ATOM 5540 O O . HIS D 1 92 ? -16.592 70.795 -68.853 1.00 171.01 380 HIS D O 1
ATOM 5547 N N . GLU D 1 93 ? -17.791 71.442 -67.039 1.00 173.61 381 GLU D N 1
ATOM 5548 C CA . GLU D 1 93 ? -18.566 72.511 -67.679 1.00 175.22 381 GLU D CA 1
ATOM 5549 C C . GLU D 1 93 ? -19.572 72.052 -68.739 1.00 175.18 381 GLU D C 1
ATOM 5550 O O . GLU D 1 93 ? -19.909 70.873 -68.817 1.00 176.54 381 GLU D O 1
ATOM 5556 N N . LYS D 1 94 ? -20.048 73.010 -69.537 1.00 169.50 382 LYS D N 1
ATOM 5557 C CA . LYS D 1 94 ? -21.118 72.807 -70.522 1.00 155.01 382 LYS D CA 1
ATOM 5558 C C . LYS D 1 94 ? -22.427 72.361 -69.861 1.00 146.95 382 LYS D C 1
ATOM 5559 O O . LYS D 1 94 ? -22.542 72.370 -68.634 1.00 143.37 382 LYS D O 1
ATOM 5565 N N . GLY D 1 95 ? -23.407 71.975 -70.673 1.00 142.86 383 GLY D N 1
ATOM 5566 C CA . GLY D 1 95 ? -24.733 71.650 -70.172 1.00 136.65 383 GLY D CA 1
ATOM 5567 C C . GLY D 1 95 ? -24.825 70.419 -69.283 1.00 127.56 383 GLY D C 1
ATOM 5568 O O . GLY D 1 95 ? -24.970 69.296 -69.772 1.00 121.94 383 GLY D O 1
ATOM 5569 N N . GLY D 1 96 ? -24.762 70.631 -67.970 1.00 123.16 384 GLY D N 1
ATOM 5570 C CA . GLY D 1 96 ? -24.873 69.543 -67.015 1.00 114.63 384 GLY D CA 1
ATOM 5571 C C . GLY D 1 96 ? -26.315 69.295 -66.622 1.00 107.92 384 GLY D C 1
ATOM 5572 O O . GLY D 1 96 ? -27.128 68.904 -67.457 1.00 111.20 384 GLY D O 1
ATOM 5573 N N . GLY D 1 97 ? -26.639 69.527 -65.354 1.00 95.86 385 GLY D N 1
ATOM 5574 C CA . GLY D 1 97 ? -27.970 69.245 -64.843 1.00 77.11 385 GLY D CA 1
ATOM 5575 C C . GLY D 1 97 ? -29.119 69.946 -65.534 1.00 72.94 385 GLY D C 1
ATOM 5576 O O . GLY D 1 97 ? -30.034 69.285 -66.025 1.00 66.24 385 GLY D O 1
ATOM 5577 N N . GLU D 1 98 ? -29.062 71.278 -65.587 1.00 83.95 386 GLU D N 1
ATOM 5578 C CA . GLU D 1 98 ? -30.180 72.103 -66.068 1.00 85.73 386 GLU D CA 1
ATOM 5579 C C . GLU D 1 98 ? -30.464 71.993 -67.571 1.00 88.10 386 GLU D C 1
ATOM 5580 O O . GLU D 1 98 ? -31.618 72.086 -67.995 1.00 89.75 386 GLU D O 1
ATOM 5586 N N . GLN D 1 99 ? -29.420 71.804 -68.372 1.00 85.80 387 GLN D N 1
ATOM 5587 C CA . GLN D 1 99 ? -29.598 71.637 -69.810 1.00 85.13 387 GLN D CA 1
ATOM 5588 C C . GLN D 1 99 ? -30.116 70.237 -70.154 1.00 73.94 387 GLN D C 1
ATOM 5589 O O . GLN D 1 99 ? -30.895 70.062 -71.092 1.00 69.49 387 GLN D O 1
ATOM 5595 N N . LEU D 1 100 ? -29.675 69.240 -69.392 1.00 67.48 388 LEU D N 1
ATOM 5596 C CA . LEU D 1 100 ? -30.154 67.868 -69.562 1.00 58.55 388 LEU D CA 1
ATOM 5597 C C . LEU D 1 100 ? -31.611 67.737 -69.122 1.00 49.70 388 LEU D C 1
ATOM 5598 O O . LEU D 1 100 ? -32.407 67.048 -69.767 1.00 48.17 388 LEU D O 1
ATOM 5603 N N . LYS D 1 101 ? -31.952 68.406 -68.023 1.00 43.43 389 LYS D N 1
ATOM 5604 C CA . LYS D 1 101 ? -33.320 68.412 -67.517 1.00 45.29 389 LYS D CA 1
ATOM 5605 C C . LYS D 1 101 ? -34.278 68.975 -68.573 1.00 47.76 389 LYS D C 1
ATOM 5606 O O . LYS D 1 101 ? -35.416 68.516 -68.689 1.00 48.42 389 LYS D O 1
ATOM 5612 N N . THR D 1 102 ? -33.795 69.946 -69.351 1.00 50.69 390 THR D N 1
ATOM 5613 C CA . THR D 1 102 ? -34.568 70.564 -70.426 1.00 47.62 390 THR D CA 1
ATOM 5614 C C . THR D 1 102 ? -34.881 69.558 -71.518 1.00 50.38 390 THR D C 1
ATOM 5615 O O . THR D 1 102 ? -36.008 69.482 -72.000 1.00 52.41 390 THR D O 1
ATOM 5619 N N . GLN D 1 103 ? -33.877 68.778 -71.904 1.00 53.47 391 GLN D N 1
ATOM 5620 C CA . GLN D 1 103 ? -34.056 67.750 -72.928 1.00 55.23 391 GLN D CA 1
ATOM 5621 C C . GLN D 1 103 ? -35.069 66.701 -72.475 1.00 52.32 391 GLN D C 1
ATOM 5622 O O . GLN D 1 103 ? -35.833 66.165 -73.286 1.00 53.44 391 GLN D O 1
ATOM 5628 N N . TYR D 1 104 ? -35.061 66.403 -71.176 1.00 45.37 392 TYR D N 1
ATOM 5629 C CA . TYR D 1 104 ? -35.980 65.419 -70.610 1.00 46.09 392 TYR D CA 1
ATOM 5630 C C . TYR D 1 104 ? -37.405 65.964 -70.466 1.00 41.94 392 TYR D C 1
ATOM 5631 O O . TYR D 1 104 ? -38.381 65.248 -70.710 1.00 39.96 392 TYR D O 1
ATOM 5640 N N . ALA D 1 105 ? -37.516 67.229 -70.073 1.00 40.13 393 ALA D N 1
ATOM 5641 C CA . ALA D 1 105 ? -38.805 67.899 -70.020 1.00 35.42 393 ALA D CA 1
ATOM 5642 C C . ALA D 1 105 ? -39.421 67.947 -71.412 1.00 37.09 393 ALA D C 1
ATOM 5643 O O . ALA D 1 105 ? -40.614 67.681 -71.579 1.00 44.17 393 ALA D O 1
ATOM 5645 N N . ASP D 1 106 ? -38.599 68.275 -72.407 1.00 47.18 394 ASP D N 1
ATOM 5646 C CA . ASP D 1 106 ? -39.060 68.387 -73.793 1.00 51.05 394 ASP D CA 1
ATOM 5647 C C . ASP D 1 106 ? -39.500 67.026 -74.309 1.00 48.06 394 ASP D C 1
ATOM 5648 O O . ASP D 1 106 ? -40.378 66.934 -75.170 1.00 47.51 394 ASP D O 1
ATOM 5653 N N . ALA D 1 107 ? -38.886 65.977 -73.769 1.00 43.02 395 ALA D N 1
ATOM 5654 C CA . ALA D 1 107 ? -39.217 64.606 -74.132 1.00 47.45 395 ALA D CA 1
ATOM 5655 C C . ALA D 1 107 ? -40.539 64.159 -73.508 1.00 51.90 395 ALA D C 1
ATOM 5656 O O . ALA D 1 107 ? -41.122 63.163 -73.931 1.00 55.99 395 ALA D O 1
ATOM 5658 N N . GLY D 1 108 ? -41.005 64.888 -72.496 1.00 43.42 396 GLY D N 1
ATOM 5659 C CA . GLY D 1 108 ? -42.307 64.608 -71.914 1.00 42.07 396 GLY D CA 1
ATOM 5660 C C . GLY D 1 108 ? -42.328 64.387 -70.410 1.00 42.31 396 GLY D C 1
ATOM 5661 O O . GLY D 1 108 ? -43.394 64.314 -69.794 1.00 41.05 396 GLY D O 1
ATOM 5662 N N . PHE D 1 109 ? -41.154 64.275 -69.805 1.00 38.37 397 PHE D N 1
ATOM 5663 C CA . PHE D 1 109 ? -41.093 64.050 -68.373 1.00 36.97 397 PHE D CA 1
ATOM 5664 C C . PHE D 1 109 ? -41.499 65.301 -67.596 1.00 40.60 397 PHE D C 1
ATOM 5665 O O . PHE D 1 109 ? -41.215 66.428 -68.013 1.00 42.34 397 PHE D O 1
ATOM 5673 N N . SER D 1 110 ? -42.149 65.098 -66.455 1.00 38.53 398 SER D N 1
ATOM 5674 C CA . SER D 1 110 ? -42.498 66.207 -65.571 1.00 34.44 398 SER D CA 1
ATOM 5675 C C . SER D 1 110 ? -41.337 66.521 -64.623 1.00 31.06 398 SER D C 1
ATOM 5676 O O . SER D 1 110 ? -41.386 66.273 -63.421 1.00 39.87 398 SER D O 1
ATOM 5679 N N . MET D 1 111 ? -40.280 67.065 -65.190 1.00 31.10 399 MET D N 1
ATOM 5680 C CA . MET D 1 111 ? -39.082 67.385 -64.436 1.00 33.51 399 MET D CA 1
ATOM 5681 C C . MET D 1 111 ? -39.338 68.502 -63.419 1.00 39.63 399 MET D C 1
ATOM 5682 O O . MET D 1 111 ? -39.934 69.528 -63.748 1.00 40.03 399 MET D O 1
ATOM 5687 N N . LEU D 1 112 ? -38.922 68.282 -62.175 1.00 39.42 400 LEU D N 1
ATOM 5688 C CA . LEU D 1 112 ? -39.046 69.299 -61.132 1.00 36.83 400 LEU D CA 1
ATOM 5689 C C . LEU D 1 112 ? -38.158 70.512 -61.455 1.00 39.40 400 LEU D C 1
ATOM 5690 O O . LEU D 1 112 ? -37.101 70.368 -62.082 1.00 33.42 400 LEU D O 1
ATOM 5695 N N . PRO D 1 113 ? -38.586 71.713 -61.032 1.00 40.20 401 PRO D N 1
ATOM 5696 C CA . PRO D 1 113 ? -37.869 72.945 -61.390 1.00 41.25 401 PRO D CA 1
ATOM 5697 C C . PRO D 1 113 ? -36.420 73.009 -60.905 1.00 43.99 401 PRO D C 1
ATOM 5698 O O . PRO D 1 113 ? -35.565 73.559 -61.602 1.00 45.85 401 PRO D O 1
ATOM 5702 N N . ASP D 1 114 ? -36.147 72.451 -59.731 1.00 42.30 402 ASP D N 1
ATOM 5703 C CA . ASP D 1 114 ? -34.808 72.524 -59.144 1.00 40.70 402 ASP D CA 1
ATOM 5704 C C . ASP D 1 114 ? -34.171 71.146 -58.912 1.00 39.63 402 ASP D C 1
ATOM 5705 O O . ASP D 1 114 ? -34.876 70.128 -58.812 1.00 35.13 402 ASP D O 1
ATOM 5710 N N . HIS D 1 115 ? -32.841 71.118 -58.839 1.00 35.14 403 HIS D N 1
ATOM 5711 C CA . HIS D 1 115 ? -32.100 69.872 -58.631 1.00 36.94 403 HIS D CA 1
ATOM 5712 C C . HIS D 1 115 ? -32.408 69.269 -57.263 1.00 34.74 403 HIS D C 1
ATOM 5713 O O . HIS D 1 115 ? -32.945 69.938 -56.382 1.00 34.90 403 HIS D O 1
ATOM 5720 N N . ALA D 1 116 ? -32.074 67.996 -57.097 1.00 32.94 404 ALA D N 1
ATOM 5721 C CA . ALA D 1 116 ? -32.480 67.259 -55.906 1.00 27.49 404 ALA D CA 1
ATOM 5722 C C . ALA D 1 116 ? -31.735 67.744 -54.682 1.00 29.95 404 ALA D C 1
ATOM 5723 O O . ALA D 1 116 ? -30.499 67.662 -54.627 1.00 34.32 404 ALA D O 1
ATOM 5725 N N . THR D 1 117 ? -32.487 68.245 -53.704 1.00 27.33 405 THR D N 1
ATOM 5726 C CA . THR D 1 117 ? -31.927 68.626 -52.410 1.00 25.58 405 THR D CA 1
ATOM 5727 C C . THR D 1 117 ? -32.780 68.116 -51.246 1.00 24.29 405 THR D C 1
ATOM 5728 O O . THR D 1 117 ? -33.976 67.885 -51.392 1.00 28.75 405 THR D O 1
ATOM 5732 N N . PHE D 1 118 ? -32.161 68.008 -50.077 1.00 20.45 406 PHE D N 1
ATOM 5733 C CA . PHE D 1 118 ? -32.902 67.846 -48.841 1.00 20.14 406 PHE D CA 1
ATOM 5734 C C . PHE D 1 118 ? -33.607 69.175 -48.594 1.00 26.08 406 PHE D C 1
ATOM 5735 O O . PHE D 1 118 ? -33.288 70.173 -49.237 1.00 30.51 406 PHE D O 1
ATOM 5743 N N . PRO D 1 119 ? -34.560 69.195 -47.671 1.00 27.90 407 PRO D N 1
ATOM 5744 C CA . PRO D 1 119 ? -35.326 70.417 -47.400 1.00 24.70 407 PRO D CA 1
ATOM 5745 C C . PRO D 1 119 ? -34.440 71.629 -47.110 1.00 30.31 407 PRO D C 1
ATOM 5746 O O . PRO D 1 119 ? -34.810 72.749 -47.457 1.00 30.93 407 PRO D O 1
ATOM 5750 N N . ASP D 1 120 ? -33.289 71.408 -46.485 1.00 34.04 408 ASP D N 1
ATOM 5751 C CA . ASP D 1 120 ? -32.413 72.508 -46.095 1.00 29.31 408 ASP D CA 1
ATOM 5752 C C . ASP D 1 120 ? -31.455 72.965 -47.197 1.00 28.81 408 ASP D C 1
ATOM 5753 O O . ASP D 1 120 ? -30.597 73.813 -46.961 1.00 33.53 408 ASP D O 1
ATOM 5758 N N . GLY D 1 121 ? -31.606 72.414 -48.397 1.00 26.00 409 GLY D N 1
ATOM 5759 C CA . GLY D 1 121 ? -30.766 72.815 -49.518 1.00 27.20 409 GLY D CA 1
ATOM 5760 C C . GLY D 1 121 ? -29.521 71.953 -49.693 1.00 30.05 409 GLY D C 1
ATOM 5761 O O . GLY D 1 121 ? -28.790 72.080 -50.675 1.00 28.68 409 GLY D O 1
ATOM 5762 N N . GLY D 1 122 ? -29.274 71.063 -48.740 1.00 28.01 410 GLY D N 1
ATOM 5763 C CA . GLY D 1 122 ? -28.115 70.201 -48.823 1.00 25.82 410 GLY D CA 1
ATOM 5764 C C . GLY D 1 122 ? -28.321 69.051 -49.791 1.00 24.03 410 GLY D C 1
ATOM 5765 O O . GLY D 1 122 ? -29.445 68.768 -50.197 1.00 31.24 410 GLY D O 1
ATOM 5766 N N . ASN D 1 123 ? -27.240 68.376 -50.160 1.00 28.28 411 ASN D N 1
ATOM 5767 C CA . ASN D 1 123 ? -27.351 67.223 -51.052 1.00 28.86 411 ASN D CA 1
ATOM 5768 C C . ASN D 1 123 ? -26.360 66.102 -50.722 1.00 26.65 411 ASN D C 1
ATOM 5769 O O . ASN D 1 123 ? -26.019 65.286 -51.584 1.00 32.53 411 ASN D O 1
ATOM 5774 N N . SER D 1 124 ? -25.923 66.058 -49.467 1.00 21.36 412 SER D N 1
ATOM 5775 C CA . SER D 1 124 ? -25.007 65.022 -48.983 1.00 22.23 412 SER D CA 1
ATOM 5776 C C . SER D 1 124 ? -25.389 63.586 -49.371 1.00 25.21 412 SER D C 1
ATOM 5777 O O . SER D 1 124 ? -26.474 63.111 -49.024 1.00 29.99 412 SER D O 1
ATOM 5780 N N . VAL D 1 125 ? -24.499 62.899 -50.085 1.00 23.55 413 VAL D N 1
ATOM 5781 C CA . VAL D 1 125 ? -24.700 61.486 -50.378 1.00 23.34 413 VAL D CA 1
ATOM 5782 C C . VAL D 1 125 ? -24.650 60.669 -49.085 1.00 24.69 413 VAL D C 1
ATOM 5783 O O . VAL D 1 125 ? -25.501 59.820 -48.843 1.00 28.92 413 VAL D O 1
ATOM 5787 N N . GLU D 1 126 ? -23.652 60.945 -48.252 1.00 25.17 414 GLU D N 1
ATOM 5788 C CA . GLU D 1 126 ? -23.498 60.267 -46.962 1.00 23.16 414 GLU D CA 1
ATOM 5789 C C . GLU D 1 126 ? -24.767 60.338 -46.126 1.00 23.75 414 GLU D C 1
ATOM 5790 O O . GLU D 1 126 ? -25.198 59.338 -45.563 1.00 23.55 414 GLU D O 1
ATOM 5796 N N . SER D 1 127 ? -25.364 61.525 -46.049 1.00 29.20 415 SER D N 1
ATOM 5797 C CA . SER D 1 127 ? -26.604 61.724 -45.301 1.00 22.12 415 SER D CA 1
ATOM 5798 C C . SER D 1 127 ? -27.757 60.875 -45.849 1.00 28.26 415 SER D C 1
ATOM 5799 O O . SER D 1 127 ? -28.508 60.258 -45.082 1.00 23.65 415 SER D O 1
ATOM 5802 N N . GLY D 1 128 ? -27.897 60.853 -47.171 1.00 25.12 416 GLY D N 1
ATOM 5803 C CA . GLY D 1 128 ? -28.908 60.039 -47.826 1.00 25.88 416 GLY D CA 1
ATOM 5804 C C . GLY D 1 128 ? -28.732 58.553 -47.583 1.00 27.99 416 GLY D C 1
ATOM 5805 O O . GLY D 1 128 ? -29.703 57.835 -47.334 1.00 29.05 416 GLY D O 1
ATOM 5806 N N . ILE D 1 129 ? -27.488 58.091 -47.640 1.00 26.41 417 ILE D N 1
ATOM 5807 C CA . ILE D 1 129 ? -27.188 56.689 -47.420 1.00 24.36 417 ILE D CA 1
ATOM 5808 C C . ILE D 1 129 ? -27.514 56.268 -45.993 1.00 25.21 417 ILE D C 1
ATOM 5809 O O . ILE D 1 129 ? -28.071 55.179 -45.769 1.00 27.58 417 ILE D O 1
ATOM 5814 N N . SER D 1 130 ? -27.178 57.128 -45.034 1.00 18.56 418 SER D N 1
ATOM 5815 C CA . SER D 1 130 ? -27.470 56.843 -43.630 1.00 23.39 418 SER D CA 1
ATOM 5816 C C . SER D 1 130 ? -28.969 56.727 -43.391 1.00 24.91 418 SER D C 1
ATOM 5817 O O . SER D 1 130 ? -29.430 55.812 -42.695 1.00 27.54 418 SER D O 1
ATOM 5820 N N . GLU D 1 131 ? -29.731 57.658 -43.967 1.00 25.45 419 GLU D N 1
ATOM 5821 C CA . GLU D 1 131 ? -31.172 57.670 -43.779 1.00 19.44 419 GLU D CA 1
ATOM 5822 C C . GLU D 1 131 ? -31.811 56.467 -44.445 1.00 22.11 419 GLU D C 1
ATOM 5823 O O . GLU D 1 131 ? -32.682 55.824 -43.862 1.00 24.28 419 GLU D O 1
ATOM 5829 N N . LEU D 1 132 ? -31.363 56.150 -45.657 1.00 21.79 420 LEU D N 1
ATOM 5830 C CA . LEU D 1 132 ? -31.861 54.971 -46.368 1.00 22.24 420 LEU D CA 1
ATOM 5831 C C . LEU D 1 132 ? -31.551 53.665 -45.630 1.00 23.07 420 LEU D C 1
ATOM 5832 O O . LEU D 1 132 ? -32.377 52.758 -45.613 1.00 21.62 420 LEU D O 1
ATOM 5837 N N . ARG D 1 133 ? -30.366 53.560 -45.030 1.00 25.16 421 ARG D N 1
ATOM 5838 C CA . ARG D 1 133 ? -30.028 52.351 -44.287 1.00 19.87 421 ARG D CA 1
ATOM 5839 C C . ARG D 1 133 ? -30.899 52.183 -43.059 1.00 26.20 421 ARG D C 1
ATOM 5840 O O . ARG D 1 133 ? -31.310 51.063 -42.735 1.00 27.00 421 ARG D O 1
ATOM 5848 N N . ASP D 1 134 ? -31.167 53.292 -42.367 1.00 22.04 422 ASP D N 1
ATOM 5849 C CA . ASP D 1 134 ? -32.055 53.262 -41.211 1.00 23.11 422 ASP D CA 1
ATOM 5850 C C . ASP D 1 134 ? -33.419 52.729 -41.623 1.00 25.40 422 ASP D C 1
ATOM 5851 O O . ASP D 1 134 ? -33.978 51.858 -40.958 1.00 27.54 422 ASP D O 1
ATOM 5856 N N . LEU D 1 135 ? -33.948 53.250 -42.727 1.00 25.90 423 LEU D N 1
ATOM 5857 C CA . LEU D 1 135 ? -35.263 52.833 -43.212 1.00 19.45 423 LEU D CA 1
ATOM 5858 C C . LEU D 1 135 ? -35.262 51.354 -43.524 1.00 21.23 423 LEU D C 1
ATOM 5859 O O . LEU D 1 135 ? -36.211 50.659 -43.174 1.00 26.49 423 LEU D O 1
ATOM 5864 N N . MET D 1 136 ? -34.202 50.875 -44.174 1.00 21.55 424 MET D N 1
ATOM 5865 C CA . MET D 1 136 ? -34.069 49.445 -44.476 1.00 21.73 424 MET D CA 1
ATOM 5866 C C . MET D 1 136 ? -34.099 48.591 -43.217 1.00 23.70 424 MET D C 1
ATOM 5867 O O . MET D 1 136 ? -34.759 47.565 -43.192 1.00 30.61 424 MET D O 1
ATOM 5872 N N . LEU D 1 137 ? -33.372 49.023 -42.188 1.00 27.51 425 LEU D N 1
ATOM 5873 C CA . LEU D 1 137 ? -33.249 48.280 -40.944 1.00 26.16 425 LEU D CA 1
ATOM 5874 C C . LEU D 1 137 ? -34.571 48.283 -40.179 1.00 24.73 425 LEU D C 1
ATOM 5875 O O . LEU D 1 137 ? -34.920 47.306 -39.503 1.00 27.25 425 LEU D O 1
ATOM 5880 N N . GLU D 1 138 ? -35.315 49.373 -40.286 1.00 23.45 426 GLU D N 1
ATOM 5881 C CA . GLU D 1 138 ? -36.587 49.501 -39.582 1.00 27.99 426 GLU D CA 1
ATOM 5882 C C . GLU D 1 138 ? -37.737 48.836 -40.312 1.00 27.25 426 GLU D C 1
ATOM 5883 O O . GLU D 1 138 ? -38.860 48.848 -39.832 1.00 28.12 426 GLU D O 1
ATOM 5889 N N . GLY D 1 139 ? -37.448 48.284 -41.480 1.00 26.05 427 GLY D N 1
ATOM 5890 C CA . GLY D 1 139 ? -38.469 47.654 -42.291 1.00 21.29 427 GLY D CA 1
ATOM 5891 C C . GLY D 1 139 ? -39.317 48.657 -43.060 1.00 22.69 427 GLY D C 1
ATOM 5892 O O . GLY D 1 139 ? -40.452 48.356 -43.452 1.00 24.58 427 GLY D O 1
ATOM 5893 N N . ARG D 1 140 ? -38.782 49.855 -43.281 1.00 21.16 428 ARG D N 1
ATOM 5894 C CA . ARG D 1 140 ? -39.561 50.939 -43.903 1.00 19.00 428 ARG D CA 1
ATOM 5895 C C . ARG D 1 140 ? -39.065 51.358 -45.280 1.00 22.29 428 ARG D C 1
ATOM 5896 O O . ARG D 1 140 ? -39.440 52.412 -45.784 1.00 23.69 428 ARG D O 1
ATOM 5904 N N . PHE D 1 141 ? -38.216 50.532 -45.879 1.00 24.86 429 PHE D N 1
ATOM 5905 C CA . PHE D 1 141 ? -37.784 50.723 -47.256 1.00 22.70 429 PHE D CA 1
ATOM 5906 C C . PHE D 1 141 ? -37.842 49.369 -47.932 1.00 22.79 429 PHE D C 1
ATOM 5907 O O . PHE D 1 141 ? -37.136 48.445 -47.529 1.00 21.02 429 PHE D O 1
ATOM 5915 N N . LYS D 1 142 ? -38.703 49.261 -48.944 1.00 22.99 430 LYS D N 1
ATOM 5916 C CA . LYS D 1 142 ? -38.895 48.018 -49.683 1.00 21.33 430 LYS D CA 1
ATOM 5917 C C . LYS D 1 142 ? -38.628 48.236 -51.173 1.00 21.31 430 LYS D C 1
ATOM 5918 O O . LYS D 1 142 ? -38.872 49.328 -51.705 1.00 21.83 430 LYS D O 1
ATOM 5924 N N . VAL D 1 143 ? -38.124 47.195 -51.838 1.00 22.04 431 VAL D N 1
ATOM 5925 C CA . VAL D 1 143 ? -37.919 47.208 -53.285 1.00 18.84 431 VAL D CA 1
ATOM 5926 C C . VAL D 1 143 ? -38.713 46.057 -53.906 1.00 19.64 431 VAL D C 1
ATOM 5927 O O . VAL D 1 143 ? -38.591 44.924 -53.457 1.00 23.58 431 VAL D O 1
ATOM 5931 N N . PHE D 1 144 ? -39.536 46.350 -54.915 1.00 20.71 432 PHE D N 1
ATOM 5932 C CA . PHE D 1 144 ? -40.272 45.305 -55.634 1.00 23.10 432 PHE D CA 1
ATOM 5933 C C . PHE D 1 144 ? -39.282 44.284 -56.183 1.00 21.60 432 PHE D C 1
ATOM 5934 O O . PHE D 1 144 ? -38.220 44.651 -56.675 1.00 25.11 432 PHE D O 1
ATOM 5942 N N . ASN D 1 145 ? -39.618 43.003 -56.104 1.00 26.03 433 ASN D N 1
ATOM 5943 C CA . ASN D 1 145 ? -38.715 41.970 -56.601 1.00 28.30 433 ASN D CA 1
ATOM 5944 C C . ASN D 1 145 ? -38.496 42.013 -58.115 1.00 26.89 433 ASN D C 1
ATOM 5945 O O . ASN D 1 145 ? -37.628 41.325 -58.643 1.00 34.83 433 ASN D O 1
ATOM 5950 N N . THR D 1 146 ? -39.277 42.844 -58.797 1.00 29.55 434 THR D N 1
ATOM 5951 C CA . THR D 1 146 ? -39.152 43.032 -60.236 1.00 34.36 434 THR D CA 1
ATOM 5952 C C . THR D 1 146 ? -38.161 44.150 -60.606 1.00 38.64 434 THR D C 1
ATOM 5953 O O . THR D 1 146 ? -37.952 44.444 -61.783 1.00 44.79 434 THR D O 1
ATOM 5957 N N . CYS D 1 147 ? -37.555 44.768 -59.595 1.00 37.50 435 CYS D N 1
ATOM 5958 C CA . CYS D 1 147 ? -36.600 45.868 -59.806 1.00 30.24 435 CYS D CA 1
ATOM 5959 C C . CYS D 1 147 ? -35.171 45.371 -59.648 1.00 30.62 435 CYS D C 1
ATOM 5960 O O . CYS D 1 147 ? -34.398 45.927 -58.865 1.00 29.27 435 CYS D O 1
ATOM 5963 N N . GLU D 1 148 ? -34.825 44.325 -60.393 1.00 30.44 436 GLU D N 1
ATOM 5964 C CA . GLU D 1 148 ? -33.509 43.696 -60.290 1.00 30.22 436 GLU D CA 1
ATOM 5965 C C . GLU D 1 148 ? -32.273 44.614 -60.439 1.00 30.36 436 GLU D C 1
ATOM 5966 O O . GLU D 1 148 ? -31.271 44.386 -59.760 1.00 32.02 436 GLU D O 1
ATOM 5972 N N . PRO D 1 149 ? -32.323 45.642 -61.324 1.00 29.03 437 PRO D N 1
ATOM 5973 C CA . PRO D 1 149 ? -31.149 46.529 -61.393 1.00 23.48 437 PRO D CA 1
ATOM 5974 C C . PRO D 1 149 ? -30.804 47.234 -60.071 1.00 28.54 437 PRO D C 1
ATOM 5975 O O . PRO D 1 149 ? -29.644 47.608 -59.888 1.00 29.14 437 PRO D O 1
ATOM 5979 N N . PHE D 1 150 ? -31.778 47.410 -59.177 1.00 27.45 438 PHE D N 1
ATOM 5980 C CA . PHE D 1 150 ? -31.478 47.933 -57.854 1.00 22.19 438 PHE D CA 1
ATOM 5981 C C . PHE D 1 150 ? -30.610 46.954 -57.088 1.00 25.86 438 PHE D C 1
ATOM 5982 O O . PHE D 1 150 ? -29.625 47.343 -56.478 1.00 26.31 438 PHE D O 1
ATOM 5990 N N . PHE D 1 151 ? -30.992 45.682 -57.094 1.00 25.93 439 PHE D N 1
ATOM 5991 C CA . PHE D 1 151 ? -30.296 44.688 -56.283 1.00 28.31 439 PHE D CA 1
ATOM 5992 C C . PHE D 1 151 ? -28.880 44.414 -56.788 1.00 27.80 439 PHE D C 1
ATOM 5993 O O . PHE D 1 151 ? -27.949 44.173 -56.000 1.00 25.16 439 PHE D O 1
ATOM 6001 N N . GLU D 1 152 ? -28.719 44.472 -58.105 1.00 27.45 440 GLU D N 1
ATOM 6002 C CA . GLU D 1 152 ? -27.402 44.353 -58.723 1.00 28.42 440 GLU D CA 1
ATOM 6003 C C . GLU D 1 152 ? -26.428 45.394 -58.186 1.00 24.59 440 GLU D C 1
ATOM 6004 O O . GLU D 1 152 ? -25.269 45.086 -57.931 1.00 26.54 440 GLU D O 1
ATOM 6010 N N . GLU D 1 153 ? -26.908 46.623 -58.012 1.00 27.44 441 GLU D N 1
ATOM 6011 C CA . GLU D 1 153 ? -26.082 47.718 -57.503 1.00 23.55 441 GLU D CA 1
ATOM 6012 C C . GLU D 1 153 ? -25.908 47.637 -55.985 1.00 24.78 441 GLU D C 1
ATOM 6013 O O . GLU D 1 153 ? -24.816 47.869 -55.457 1.00 32.64 441 GLU D O 1
ATOM 6019 N N . PHE D 1 154 ? -27.006 47.320 -55.304 1.00 25.20 442 PHE D N 1
ATOM 6020 C CA . PHE D 1 154 ? -27.063 47.147 -53.854 1.00 25.29 442 PHE D CA 1
ATOM 6021 C C . PHE D 1 154 ? -25.985 46.170 -53.399 1.00 28.47 442 PHE D C 1
ATOM 6022 O O . PHE D 1 154 ? -25.299 46.415 -52.400 1.00 27.11 442 PHE D O 1
ATOM 6030 N N . ARG D 1 155 ? -25.832 45.080 -54.156 1.00 29.52 443 ARG D N 1
ATOM 6031 C CA . ARG D 1 155 ? -24.851 44.036 -53.857 1.00 34.01 443 ARG D CA 1
ATOM 6032 C C . ARG D 1 155 ? -23.384 44.475 -53.971 1.00 33.29 443 ARG D C 1
ATOM 6033 O O . ARG D 1 155 ? -22.511 43.941 -53.275 1.00 31.09 443 ARG D O 1
ATOM 6041 N N . LEU D 1 156 ? -23.125 45.436 -54.854 1.00 28.83 444 LEU D N 1
ATOM 6042 C CA . LEU D 1 156 ? -21.770 45.883 -55.162 1.00 28.51 444 LEU D CA 1
ATOM 6043 C C . LEU D 1 156 ? -21.354 47.194 -54.484 1.00 30.02 444 LEU D C 1
ATOM 6044 O O . LEU D 1 156 ? -20.178 47.541 -54.493 1.00 34.27 444 LEU D O 1
ATOM 6049 N N . TYR D 1 157 ? -22.316 47.923 -53.922 1.00 25.91 445 TYR D N 1
ATOM 6050 C CA . TYR D 1 157 ? -22.061 49.234 -53.343 1.00 25.07 445 TYR D CA 1
ATOM 6051 C C . TYR D 1 157 ? -21.156 49.129 -52.119 1.00 30.05 445 TYR D C 1
ATOM 6052 O O . TYR D 1 157 ? -21.518 48.484 -51.125 1.00 30.57 445 TYR D O 1
ATOM 6061 N N . HIS D 1 158 ? -19.985 49.766 -52.179 1.00 23.36 446 HIS D N 1
ATOM 6062 C CA . HIS D 1 158 ? -18.998 49.600 -51.114 1.00 23.90 446 HIS D CA 1
ATOM 6063 C C . HIS D 1 158 ? -18.141 50.840 -50.919 1.00 24.43 446 HIS D C 1
ATOM 6064 O O . HIS D 1 158 ? -18.240 51.793 -51.681 1.00 22.61 446 HIS D O 1
ATOM 6071 N N . ARG D 1 159 ? -17.305 50.813 -49.884 1.00 22.82 447 ARG D N 1
ATOM 6072 C CA . ARG D 1 159 ? -16.349 51.878 -49.627 1.00 20.97 447 ARG D CA 1
ATOM 6073 C C . ARG D 1 159 ? -14.935 51.433 -49.988 1.00 27.49 447 ARG D C 1
ATOM 6074 O O . ARG D 1 159 ? -14.613 50.245 -49.916 1.00 24.53 447 ARG D O 1
ATOM 6082 N N . ASP D 1 160 ? -14.087 52.378 -50.378 1.00 29.22 448 ASP D N 1
ATOM 6083 C CA . ASP D 1 160 ? -12.710 52.028 -50.691 1.00 27.23 448 ASP D CA 1
ATOM 6084 C C . ASP D 1 160 ? -11.904 51.761 -49.426 1.00 31.47 448 ASP D C 1
ATOM 6085 O O . ASP D 1 160 ? -12.459 51.685 -48.327 1.00 28.78 448 ASP D O 1
ATOM 6090 N N . GLU D 1 161 ? -10.595 51.627 -49.580 1.00 24.24 449 GLU D N 1
ATOM 6091 C CA . GLU D 1 161 ? -9.746 51.236 -48.465 1.00 29.56 449 GLU D CA 1
ATOM 6092 C C . GLU D 1 161 ? -9.689 52.310 -47.366 1.00 30.04 449 GLU D C 1
ATOM 6093 O O . GLU D 1 161 ? -9.342 52.005 -46.215 1.00 28.35 449 GLU D O 1
ATOM 6099 N N . ASN D 1 162 ? -10.027 53.552 -47.717 1.00 26.01 450 ASN D N 1
ATOM 6100 C CA . ASN D 1 162 ? -9.963 54.658 -46.764 1.00 27.64 450 ASN D CA 1
ATOM 6101 C C . ASN D 1 162 ? -11.327 55.101 -46.237 1.00 27.47 450 ASN D C 1
ATOM 6102 O O . ASN D 1 162 ? -11.425 56.028 -45.429 1.00 28.36 450 ASN D O 1
ATOM 6107 N N . GLY D 1 163 ? -12.383 54.436 -46.694 1.00 23.45 451 GLY D N 1
ATOM 6108 C CA . GLY D 1 163 ? -13.711 54.689 -46.165 1.00 22.85 451 GLY D CA 1
ATOM 6109 C C . GLY D 1 163 ? -14.624 55.553 -47.015 1.00 24.95 451 GLY D C 1
ATOM 6110 O O . GLY D 1 163 ? -15.729 55.904 -46.573 1.00 25.20 451 GLY D O 1
ATOM 6111 N N . LYS D 1 164 ? -14.175 55.913 -48.216 1.00 22.94 452 LYS D N 1
ATOM 6112 C CA . LYS D 1 164 ? -14.986 56.727 -49.125 1.00 24.84 452 LYS D CA 1
ATOM 6113 C C . LYS D 1 164 ? -15.869 55.853 -50.006 1.00 25.20 452 LYS D C 1
ATOM 6114 O O . LYS D 1 164 ? -15.434 54.798 -50.461 1.00 28.19 452 LYS D O 1
ATOM 6120 N N . ILE D 1 165 ? -17.103 56.291 -50.247 1.00 24.02 453 ILE D N 1
ATOM 6121 C CA . ILE D 1 165 ? -17.980 55.609 -51.193 1.00 23.63 453 ILE D CA 1
ATOM 6122 C C . ILE D 1 165 ? -17.271 55.449 -52.533 1.00 27.61 453 ILE D C 1
ATOM 6123 O O . ILE D 1 165 ? -16.667 56.386 -53.044 1.00 27.84 453 ILE D O 1
ATOM 6128 N N . VAL D 1 166 ? -17.321 54.249 -53.089 1.00 30.31 454 VAL D N 1
ATOM 6129 C CA . VAL D 1 166 ? -16.842 54.027 -54.441 1.00 26.91 454 VAL D CA 1
ATOM 6130 C C . VAL D 1 166 ? -18.028 54.261 -55.378 1.00 29.55 454 VAL D C 1
ATOM 6131 O O . VAL D 1 166 ? -19.006 53.519 -55.376 1.00 33.00 454 VAL D O 1
ATOM 6135 N N . LYS D 1 167 ? -17.952 55.332 -56.151 1.00 22.59 455 LYS D N 1
ATOM 6136 C CA . LYS D 1 167 ? -19.069 55.755 -56.978 1.00 25.70 455 LYS D CA 1
ATOM 6137 C C . LYS D 1 167 ? -19.094 55.119 -58.375 1.00 27.00 455 LYS D C 1
ATOM 6138 O O . LYS D 1 167 ? -18.833 55.784 -59.378 1.00 29.36 455 LYS D O 1
ATOM 6144 N N . THR D 1 168 ? -19.392 53.818 -58.408 1.00 27.64 456 THR D N 1
ATOM 6145 C CA . THR D 1 168 ? -19.607 53.047 -59.630 1.00 29.63 456 THR D CA 1
ATOM 6146 C C . THR D 1 168 ? -20.826 52.145 -59.416 1.00 32.95 456 THR D C 1
ATOM 6147 O O . THR D 1 168 ? -21.185 51.861 -58.268 1.00 32.02 456 THR D O 1
ATOM 6151 N N . ASN D 1 169 ? -21.430 51.680 -60.516 1.00 27.31 457 ASN D N 1
ATOM 6152 C CA . ASN D 1 169 ? -22.634 50.853 -60.477 1.00 23.50 457 ASN D CA 1
ATOM 6153 C C . ASN D 1 169 ? -23.649 51.413 -59.494 1.00 27.94 457 ASN D C 1
ATOM 6154 O O . ASN D 1 169 ? -24.162 50.677 -58.647 1.00 27.90 457 ASN D O 1
ATOM 6159 N N . ASP D 1 170 ? -23.922 52.713 -59.594 1.00 24.50 458 ASP D N 1
ATOM 6160 C CA . ASP D 1 170 ? -24.740 53.385 -58.592 1.00 22.32 458 ASP D CA 1
ATOM 6161 C C . ASP D 1 170 ? -25.767 54.348 -59.175 1.00 23.53 458 ASP D C 1
ATOM 6162 O O . ASP D 1 170 ? -26.192 55.279 -58.521 1.00 30.53 458 ASP D O 1
ATOM 6167 N N . ASP D 1 171 ? -26.175 54.100 -60.409 1.00 25.10 459 ASP D N 1
ATOM 6168 C CA . ASP D 1 171 ? -27.137 54.958 -61.094 1.00 24.60 459 ASP D CA 1
ATOM 6169 C C . ASP D 1 171 ? -28.567 54.829 -60.557 1.00 27.50 459 ASP D C 1
ATOM 6170 O O . ASP D 1 171 ? -29.227 55.842 -60.317 1.00 24.75 459 ASP D O 1
ATOM 6175 N N . VAL D 1 172 ? -29.039 53.594 -60.374 1.00 24.44 460 VAL D N 1
ATOM 6176 C CA . VAL D 1 172 ? -30.322 53.335 -59.719 1.00 22.00 460 VAL D CA 1
ATOM 6177 C C . VAL D 1 172 ? -30.304 53.777 -58.246 1.00 21.14 460 VAL D C 1
ATOM 6178 O O . VAL D 1 172 ? -31.281 54.331 -57.740 1.00 22.08 460 VAL D O 1
ATOM 6182 N N . LEU D 1 173 ? -29.177 53.556 -57.574 1.00 18.50 461 LEU D N 1
ATOM 6183 C CA . LEU D 1 173 ? -29.010 53.988 -56.192 1.00 20.39 461 LEU D CA 1
ATOM 6184 C C . LEU D 1 173 ? -29.089 55.509 -56.071 1.00 28.33 461 LEU D C 1
ATOM 6185 O O . LEU D 1 173 ? -29.825 56.030 -55.226 1.00 32.11 461 LEU D O 1
ATOM 6190 N N . ASP D 1 174 ? -28.343 56.217 -56.914 1.00 19.44 462 ASP D N 1
ATOM 6191 C CA . ASP D 1 174 ? -28.406 57.677 -56.933 1.00 16.61 462 ASP D CA 1
ATOM 6192 C C . ASP D 1 174 ? -29.820 58.188 -57.188 1.00 20.61 462 ASP D C 1
ATOM 6193 O O . ASP D 1 174 ? -30.329 59.013 -56.437 1.00 25.56 462 ASP D O 1
ATOM 6198 N N . ALA D 1 175 ? -30.442 57.704 -58.261 1.00 23.33 463 ALA D N 1
ATOM 6199 C CA . ALA D 1 175 ? -31.819 58.070 -58.592 1.00 21.55 463 ALA D CA 1
ATOM 6200 C C . ALA D 1 175 ? -32.763 57.821 -57.414 1.00 24.49 463 ALA D C 1
ATOM 6201 O O . ALA D 1 175 ? -33.564 58.684 -57.064 1.00 29.08 463 ALA D O 1
ATOM 6203 N N . THR D 1 176 ? -32.661 56.650 -56.792 1.00 24.57 464 THR D N 1
ATOM 6204 C CA . THR D 1 176 ? -33.502 56.347 -55.635 1.00 22.90 464 THR D CA 1
ATOM 6205 C C . THR D 1 176 ? -33.286 57.362 -54.523 1.00 19.17 464 THR D C 1
ATOM 6206 O O . THR D 1 176 ? -34.228 57.820 -53.896 1.00 23.59 464 THR D O 1
ATOM 6210 N N . ARG D 1 177 ? -32.030 57.728 -54.308 1.00 22.69 465 ARG D N 1
ATOM 6211 C CA . ARG D 1 177 ? -31.676 58.677 -53.273 1.00 18.18 465 ARG D CA 1
ATOM 6212 C C . ARG D 1 177 ? -32.257 60.056 -53.609 1.00 28.28 465 ARG D C 1
ATOM 6213 O O . ARG D 1 177 ? -32.761 60.760 -52.719 1.00 27.36 465 ARG D O 1
ATOM 6221 N N . TYR D 1 178 ? -32.225 60.430 -54.891 1.00 23.14 466 TYR D N 1
ATOM 6222 C CA . TYR D 1 178 ? -32.787 61.721 -55.322 1.00 22.88 466 TYR D CA 1
ATOM 6223 C C . TYR D 1 178 ? -34.293 61.815 -55.100 1.00 28.28 466 TYR D C 1
ATOM 6224 O O . TYR D 1 178 ? -34.805 62.867 -54.698 1.00 29.17 466 TYR D O 1
ATOM 6233 N N . GLY D 1 179 ? -34.998 60.724 -55.387 1.00 25.05 467 GLY D N 1
ATOM 6234 C CA . GLY D 1 179 ? -36.436 60.671 -55.197 1.00 20.68 467 GLY D CA 1
ATOM 6235 C C . GLY D 1 179 ? -36.782 60.793 -53.729 1.00 24.37 467 GLY D C 1
ATOM 6236 O O . GLY D 1 179 ? -37.716 61.500 -53.347 1.00 23.03 467 GLY D O 1
ATOM 6237 N N . TYR D 1 180 ? -36.011 60.101 -52.902 1.00 20.05 468 TYR D N 1
ATOM 6238 C CA . TYR D 1 180 ? -36.196 60.143 -51.466 1.00 17.22 468 TYR D CA 1
ATOM 6239 C C . TYR D 1 180 ? -35.930 61.551 -50.913 1.00 19.35 468 TYR D C 1
ATOM 6240 O O . TYR D 1 180 ? -36.679 62.049 -50.071 1.00 25.11 468 TYR D O 1
ATOM 6249 N N . MET D 1 181 ? -34.871 62.201 -51.384 1.00 26.70 469 MET D N 1
ATOM 6250 C CA . MET D 1 181 ? -34.5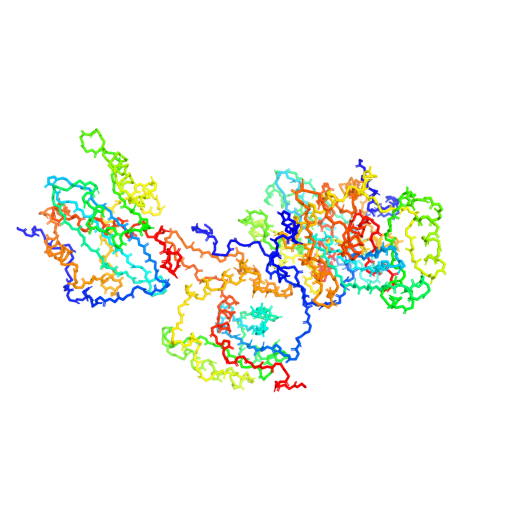40 63.553 -50.922 1.00 21.57 469 MET D CA 1
ATOM 6251 C C . MET D 1 181 ? -35.649 64.540 -51.245 1.00 28.00 469 MET D C 1
ATOM 6252 O O . MET D 1 181 ? -35.952 65.437 -50.453 1.00 24.29 469 MET D O 1
ATOM 6257 N N . MET D 1 182 ? -36.251 64.365 -52.417 1.00 26.36 470 MET D N 1
ATOM 6258 C CA . MET D 1 182 ? -37.284 65.278 -52.911 1.00 26.10 470 MET D CA 1
ATOM 6259 C C . MET D 1 182 ? -38.710 64.793 -52.631 1.00 24.33 470 MET D C 1
ATOM 6260 O O . MET D 1 182 ? -39.659 65.276 -53.238 1.00 23.06 470 MET D O 1
ATOM 6265 N N . ARG D 1 183 ? -38.855 63.868 -51.690 1.00 19.56 471 ARG D N 1
ATOM 6266 C CA . ARG D 1 183 ? -40.154 63.279 -51.387 1.00 21.53 471 ARG D CA 1
ATOM 6267 C C . ARG D 1 183 ? -41.247 64.289 -51.015 1.00 27.72 471 ARG D C 1
ATOM 6268 O O . ARG D 1 183 ? -42.436 63.977 -51.119 1.00 24.69 471 ARG D O 1
ATOM 6276 N N . ARG D 1 184 ? -40.855 65.501 -50.618 1.00 25.63 472 ARG D N 1
ATOM 6277 C CA . ARG D 1 184 ? -41.835 66.555 -50.317 1.00 22.92 472 ARG D CA 1
ATOM 6278 C C . ARG D 1 184 ? -42.607 66.998 -51.569 1.00 26.74 472 ARG D C 1
ATOM 6279 O O . ARG D 1 184 ? -43.657 67.640 -51.462 1.00 24.82 472 ARG D O 1
ATOM 6287 N N . PHE D 1 185 ? -42.082 66.643 -52.744 1.00 24.55 473 PHE D N 1
ATOM 6288 C CA . PHE D 1 185 ? -42.739 66.930 -54.017 1.00 26.41 473 PHE D CA 1
ATOM 6289 C C . PHE D 1 185 ? -43.529 65.756 -54.602 1.00 23.29 473 PHE D C 1
ATOM 6290 O O . PHE D 1 185 ? -44.172 65.898 -55.644 1.00 26.14 473 PHE D O 1
ATOM 6298 N N . ALA D 1 186 ? -43.476 64.606 -53.930 1.00 27.74 474 ALA D N 1
ATOM 6299 C CA . ALA D 1 186 ? -44.263 63.437 -54.319 1.00 23.51 474 ALA D CA 1
ATOM 6300 C C . ALA D 1 186 ? -45.748 63.785 -54.311 1.00 28.82 474 ALA D C 1
ATOM 6301 O O . ALA D 1 186 ? -46.228 64.505 -53.430 1.00 30.76 474 ALA D O 1
ATOM 6303 N N . ARG D 1 187 ? -46.472 63.296 -55.309 1.00 26.47 475 ARG D N 1
ATOM 6304 C CA . ARG D 1 187 ? -47.889 63.614 -55.427 1.00 29.47 475 ARG D CA 1
ATOM 6305 C C . ARG D 1 187 ? -48.769 62.410 -55.055 1.00 31.00 475 ARG D C 1
ATOM 6306 O O . ARG D 1 187 ? -48.419 61.251 -55.331 1.00 23.93 475 ARG D O 1
ATOM 6314 N N . MET D 1 188 ? -49.900 62.681 -54.408 1.00 28.24 476 MET D N 1
ATOM 6315 C CA . MET D 1 188 ? -50.793 61.607 -53.994 1.00 23.20 476 MET D CA 1
ATOM 6316 C C . MET D 1 188 ? -51.362 60.907 -55.209 1.00 28.68 476 MET D C 1
ATOM 6317 O O . MET D 1 188 ? -51.821 61.557 -56.150 1.00 29.82 476 MET D O 1
ATOM 6322 N N . MET D 1 189 ? -51.325 59.579 -55.186 1.00 26.09 477 MET D N 1
ATOM 6323 C CA . MET D 1 189 ? -51.777 58.762 -56.306 1.00 25.26 477 MET D CA 1
ATOM 6324 C C . MET D 1 189 ? -53.158 59.162 -56.852 1.00 38.08 477 MET D C 1
ATOM 6325 O O . MET D 1 189 ? -53.332 59.265 -58.064 1.00 44.70 477 MET D O 1
ATOM 6330 N N . ARG D 1 190 ? -54.133 59.403 -55.977 1.00 33.90 478 ARG D N 1
ATOM 6331 C CA . ARG D 1 190 ? -55.479 59.715 -56.458 1.00 39.97 478 ARG D CA 1
ATOM 6332 C C . ARG D 1 190 ? -55.623 61.095 -57.076 1.00 41.88 478 ARG D C 1
ATOM 6333 O O . ARG D 1 190 ? -56.574 61.355 -57.828 1.00 52.77 478 ARG D O 1
ATOM 6341 N N . ASP D 1 191 ? -54.697 61.991 -56.758 1.00 43.85 479 ASP D N 1
ATOM 6342 C CA . ASP D 1 191 ? -54.694 63.329 -57.362 1.00 48.97 479 ASP D CA 1
ATOM 6343 C C . ASP D 1 191 ? -53.950 63.331 -58.681 1.00 62.75 479 ASP D C 1
ATOM 6344 O O . ASP D 1 191 ? -54.058 64.305 -59.435 1.00 68.39 479 ASP D O 1
ATOM 6349 N N . ILE D 1 192 ? -53.170 62.278 -58.937 1.00 73.13 480 ILE D N 1
ATOM 6350 C CA . ILE D 1 192 ? -52.388 62.236 -60.164 1.00 80.38 480 ILE D CA 1
ATOM 6351 C C . ILE D 1 192 ? -53.345 62.315 -61.337 1.00 94.63 480 ILE D C 1
ATOM 6352 O O . ILE D 1 192 ? -53.504 63.368 -61.946 1.00 101.02 480 ILE D O 1
ATOM 6357 N N . ARG D 1 193 ? -53.992 61.192 -61.618 1.00 99.83 481 ARG D N 1
ATOM 6358 C CA . ARG D 1 193 ? -55.117 61.125 -62.531 1.00 111.03 481 ARG D CA 1
ATOM 6359 C C . ARG D 1 193 ? -55.659 59.712 -62.270 1.00 124.28 481 ARG D C 1
ATOM 6360 O O . ARG D 1 193 ? -55.058 58.718 -62.672 1.00 128.24 481 ARG D O 1
ATOM 6368 N N . LYS D 1 194 ? -56.758 59.643 -61.533 1.00 129.10 482 LYS D N 1
ATOM 6369 C CA . LYS D 1 194 ? -57.273 58.399 -61.025 1.00 127.61 482 LYS D CA 1
ATOM 6370 C C . LYS D 1 194 ? -58.704 58.569 -60.559 1.00 125.28 482 LYS D C 1
ATOM 6371 O O . LYS D 1 194 ? -58.986 58.517 -59.357 1.00 122.23 482 LYS D O 1
#